Protein 5HCA (pdb70)

InterPro domains:
  IPR001580 Calreticulin/calnexin [PF00262] (19-249)
  IPR001580 Calreticulin/calnexin [PF00262] (252-325)
  IPR001580 Calreticulin/calnexin [PR00626] (91-109)
  IPR001580 Calreticulin/calnexin [PR00626] (119-135)
  IPR001580 Calreticulin/calnexin [PR00626] (207-220)
  IPR001580 Calreticulin/calnexin [PR00626] (235-257)
  IPR001580 Calreticulin/calnexin [PR00626] (273-292)
  IPR001580 Calreticulin/calnexin [PR00626] (306-326)
  IPR001580 Calreticulin/calnexin [PTHR11073] (4-373)
  IPR009033 Calreticulin/calnexin, P domain superfamily [G3DSA:2.10.250.10] (197-298)
  IPR009033 Calreticulin/calnexin, P domain superfamily [SSF63887] (193-308)
  IPR009169 Calreticulin [PIRSF002356] (4-386)
  IPR013320 Concanavalin A-like lectin/glucanase domain superfamily [SSF49899] (7-212)
  IPR018124 Calreticulin/calnexin, conserved site [PS00803] (89-104)
  IPR018124 Calreticulin/calnexin, conserved site [PS00804] (123-131)

Structure (mmCIF, N/CA/C/O backbone):
data_5HCA
#
_entry.id   5HCA
#
_cell.length_a   74.360
_cell.length_b   143.440
_cell.length_c   171.590
_cell.angle_alpha   90.00
_cell.angle_beta   90.00
_cell.angle_gamma   90.00
#
_symmetry.space_group_name_H-M   'P 21 21 21'
#
loop_
_entity.id
_entity.type
_entity.pdbx_description
1 polymer Calreticulin,Calreticulin
2 non-polymer 'CALCIUM ION'
3 non-polymer 'SULFATE ION'
4 non-polymer 'AMMONIUM ION'
5 non-polymer 'CHLORIDE ION'
6 non-polymer 'ACETATE ION'
7 non-polymer beta-D-glucopyranose
8 water water
#
loop_
_atom_site.group_PDB
_atom_site.id
_atom_site.type_symbol
_atom_site.label_atom_id
_atom_site.label_alt_id
_atom_site.label_comp_id
_atom_site.label_asym_id
_atom_site.label_entity_id
_atom_site.label_seq_id
_atom_site.pdbx_PDB_ins_code
_atom_site.Cartn_x
_atom_site.Cartn_y
_atom_site.Cartn_z
_atom_site.occupancy
_atom_site.B_iso_or_equiv
_atom_site.auth_seq_id
_atom_site.auth_comp_id
_atom_site.auth_asym_id
_atom_site.auth_atom_id
_atom_site.pdbx_PDB_model_num
ATOM 1 N N . ALA A 1 3 ? -12.266 -2.448 -12.323 1.00 72.88 14 ALA C N 1
ATOM 2 C CA . ALA A 1 3 ? -13.013 -1.194 -12.236 1.00 73.26 14 ALA C CA 1
ATOM 3 C C . ALA A 1 3 ? -13.844 -1.129 -10.958 1.00 74.09 14 ALA C C 1
ATOM 4 O O . ALA A 1 3 ? -14.745 -1.944 -10.760 1.00 77.75 14 ALA C O 1
ATOM 6 N N . LYS A 1 4 ? -13.571 -0.144 -10.100 1.00 68.82 15 LYS C N 1
ATOM 7 C CA . LYS A 1 4 ? -14.243 -0.036 -8.810 1.00 67.18 15 LYS C CA 1
ATOM 8 C C . LYS A 1 4 ? -15.140 1.201 -8.785 1.00 64.79 15 LYS C C 1
ATOM 9 O O . LYS A 1 4 ? -14.649 2.340 -8.706 1.00 59.67 15 LYS C O 1
ATOM 15 N N . VAL A 1 5 ? -16.452 0.969 -8.845 1.00 63.87 16 VAL C N 1
ATOM 16 C CA . VAL A 1 5 ? -17.451 2.005 -8.599 1.00 58.96 16 VAL C CA 1
ATOM 17 C C . VAL A 1 5 ? -17.636 2.127 -7.092 1.00 56.45 16 VAL C C 1
ATOM 18 O O . VAL A 1 5 ? -18.025 1.159 -6.427 1.00 57.39 16 VAL C O 1
ATOM 22 N N . TYR A 1 6 ? -17.330 3.312 -6.550 1.00 51.50 17 TYR C N 1
ATOM 23 C CA . TYR A 1 6 ? -17.423 3.594 -5.123 1.00 50.70 17 TYR C CA 1
ATOM 24 C C . TYR A 1 6 ? -18.787 4.140 -4.711 1.00 52.46 17 TYR C C 1
ATOM 25 O O . TYR A 1 6 ? -19.100 4.164 -3.511 1.00 52.22 17 TYR C O 1
ATOM 34 N N . PHE A 1 7 ? -19.590 4.590 -5.673 1.00 50.56 18 PHE C N 1
ATOM 35 C CA . PHE A 1 7 ? -20.878 5.203 -5.396 1.00 49.39 18 PHE C CA 1
ATOM 36 C C . PHE A 1 7 ? -21.580 5.446 -6.714 1.00 50.13 18 PHE C C 1
ATOM 37 O O . PHE A 1 7 ? -20.990 6.000 -7.651 1.00 49.18 18 PHE C O 1
ATOM 45 N N . HIS A 1 8 ? -22.831 5.023 -6.807 1.00 49.57 19 HIS C N 1
ATOM 46 C CA . HIS A 1 8 ? -23.626 5.381 -7.972 1.00 48.92 19 HIS C CA 1
ATOM 47 C C . HIS A 1 8 ? -25.059 5.544 -7.491 1.00 48.54 19 HIS C C 1
ATOM 48 O O . HIS A 1 8 ? -25.772 4.556 -7.296 1.00 52.25 19 HIS C O 1
ATOM 55 N N . GLU A 1 9 ? -25.455 6.794 -7.319 1.00 42.58 20 GLU C N 1
ATOM 56 C CA . GLU A 1 9 ? -26.771 7.170 -6.853 1.00 40.23 20 GLU C CA 1
ATOM 57 C C . GLU A 1 9 ? -27.615 7.563 -8.062 1.00 42.26 20 GLU C C 1
ATOM 58 O O . GLU A 1 9 ? -27.278 8.513 -8.775 1.00 40.83 20 GLU C O 1
ATOM 64 N N . THR A 1 10 ? -28.704 6.833 -8.295 1.00 44.43 21 THR C N 1
ATOM 65 C CA . THR A 1 10 ? -29.666 7.199 -9.323 1.00 46.12 21 THR C CA 1
ATOM 66 C C . THR A 1 10 ? -30.905 7.857 -8.739 1.00 48.30 21 THR C C 1
ATOM 67 O O . THR A 1 10 ? -31.771 8.296 -9.498 1.00 50.67 21 THR C O 1
ATOM 71 N N . PHE A 1 11 ? -31.007 7.918 -7.408 1.00 47.33 22 PHE C N 1
ATOM 72 C CA . PHE A 1 11 ? -32.117 8.560 -6.700 1.00 44.37 22 PHE C CA 1
ATOM 73 C C . PHE A 1 11 ? -33.475 7.957 -7.063 1.00 46.48 22 PHE C C 1
ATOM 74 O O . PHE A 1 11 ? -34.453 8.677 -7.276 1.00 45.63 22 PHE C O 1
ATOM 82 N N . GLU A 1 12 ? -33.544 6.621 -7.136 1.00 49.57 23 GLU C N 1
ATOM 83 C CA . GLU A 1 12 ? -34.844 5.963 -7.028 1.00 51.30 23 GLU C CA 1
ATOM 84 C C . GLU A 1 12 ? -35.514 6.300 -5.700 1.00 49.41 23 GLU C C 1
ATOM 85 O O . GLU A 1 12 ? -36.743 6.377 -5.626 1.00 48.75 23 GLU C O 1
ATOM 91 N N . ASN A 1 13 ? -34.714 6.465 -4.647 1.00 47.98 24 ASN C N 1
ATOM 92 C CA . ASN A 1 13 ? -35.135 6.944 -3.340 1.00 47.65 24 ASN C CA 1
ATOM 93 C C . ASN A 1 13 ? -33.925 7.621 -2.707 1.00 45.90 24 ASN C C 1
ATOM 94 O O . ASN A 1 13 ? -32.813 7.555 -3.240 1.00 44.48 24 ASN C O 1
ATOM 99 N N . ARG A 1 14 ? -34.136 8.268 -1.553 1.00 44.77 25 ARG C N 1
ATOM 100 C CA . ARG A 1 14 ? -33.037 8.866 -0.802 1.00 42.39 25 ARG C CA 1
ATOM 101 C C . ARG A 1 14 ? -32.825 8.159 0.541 1.00 43.78 25 ARG C C 1
ATOM 102 O O . ARG A 1 14 ? -32.366 8.777 1.512 1.00 42.95 25 ARG C O 1
ATOM 110 N N . ASP A 1 15 ? -33.116 6.852 0.597 1.00 44.97 26 ASP C N 1
ATOM 111 C CA . ASP A 1 15 ? -33.014 6.107 1.857 1.00 52.94 26 ASP C CA 1
ATOM 112 C C . ASP A 1 15 ? -31.678 6.354 2.571 1.00 54.08 26 ASP C C 1
ATOM 113 O O . ASP A 1 15 ? -31.637 6.477 3.802 1.00 55.67 26 ASP C O 1
ATOM 118 N N . LYS A 1 16 ? -30.577 6.416 1.811 1.00 49.00 27 LYS C N 1
ATOM 119 C CA . LYS A 1 16 ? -29.228 6.534 2.367 1.00 49.82 27 LYS C CA 1
ATOM 120 C C . LYS A 1 16 ? -28.898 7.926 2.901 1.00 46.94 27 LYS C C 1
ATOM 121 O O . LYS A 1 16 ? -27.927 8.067 3.656 1.00 48.86 27 LYS C O 1
ATOM 127 N N . TRP A 1 17 ? -29.630 8.956 2.479 1.00 39.63 28 TRP C N 1
ATOM 128 C CA . TRP A 1 17 ? -29.272 10.341 2.755 1.00 37.25 28 TRP C CA 1
ATOM 129 C C . TRP A 1 17 ? -29.994 10.831 4.014 1.00 38.17 28 TRP C C 1
ATOM 130 O O . TRP A 1 17 ? -31.220 10.714 4.112 1.00 39.31 28 TRP C O 1
ATOM 141 N N A ILE A 1 18 ? -29.238 11.398 4.950 0.39 38.77 29 ILE C N 1
ATOM 142 N N B ILE A 1 18 ? -29.236 11.373 4.965 0.61 39.00 29 ILE C N 1
ATOM 143 C CA A ILE A 1 18 ? -29.753 11.771 6.266 0.39 40.08 29 ILE C CA 1
ATOM 144 C CA B ILE A 1 18 ? -29.766 11.760 6.274 0.61 40.06 29 ILE C CA 1
ATOM 145 C C A ILE A 1 18 ? -29.633 13.283 6.435 0.39 39.40 29 ILE C C 1
ATOM 146 C C B ILE A 1 18 ? -29.637 13.275 6.438 0.61 39.37 29 ILE C C 1
ATOM 147 O O A ILE A 1 18 ? -28.532 13.838 6.351 0.39 38.40 29 ILE C O 1
ATOM 148 O O B ILE A 1 18 ? -28.535 13.825 6.356 0.61 38.77 29 ILE C O 1
ATOM 157 N N . ASP A 1 19 ? -30.763 13.944 6.681 1.00 41.71 30 ASP C N 1
ATOM 158 C CA . ASP A 1 19 ? -30.755 15.381 6.969 1.00 44.53 30 ASP C CA 1
ATOM 159 C C . ASP A 1 19 ? -29.945 15.701 8.231 1.00 45.08 30 ASP C C 1
ATOM 160 O O . ASP A 1 19 ? -29.985 14.967 9.225 1.00 43.92 30 ASP C O 1
ATOM 165 N N . SER A 1 20 ? -29.241 16.830 8.200 1.00 42.88 31 SER C N 1
ATOM 166 C CA . SER A 1 20 ? -28.422 17.256 9.336 1.00 43.55 31 SER C CA 1
ATOM 167 C C . SER A 1 20 ? -29.274 17.656 10.541 1.00 46.34 31 SER C C 1
ATOM 168 O O . SER A 1 20 ? -30.282 18.355 10.403 1.00 47.46 31 SER C O 1
ATOM 171 N N . THR A 1 21 ? -28.860 17.210 11.731 1.00 45.13 32 THR C N 1
ATOM 172 C CA . THR A 1 21 ? -29.405 17.710 12.983 1.00 45.97 32 THR C CA 1
ATOM 173 C C . THR A 1 21 ? -28.490 18.719 13.663 1.00 45.19 32 THR C C 1
ATOM 174 O O . THR A 1 21 ? -28.847 19.236 14.724 1.00 45.81 32 THR C O 1
ATOM 178 N N . SER A 1 22 ? -27.321 18.998 13.104 1.00 44.66 33 SER C N 1
ATOM 179 C CA . SER A 1 22 ? -26.297 19.723 13.841 1.00 47.34 33 SER C CA 1
ATOM 180 C C . SER A 1 22 ? -25.993 21.117 13.298 1.00 46.45 33 SER C C 1
ATOM 181 O O . SER A 1 22 ? -25.175 21.820 13.891 1.00 45.23 33 SER C O 1
ATOM 184 N N . SER A 1 23 ? -26.634 21.550 12.207 1.00 45.70 34 SER C N 1
ATOM 185 C CA . SER A 1 23 ? -26.204 22.789 11.564 1.00 46.70 34 SER C CA 1
ATOM 186 C C . SER A 1 23 ? -26.789 24.045 12.207 1.00 49.36 34 SER C C 1
ATOM 187 O O . SER A 1 23 ? -26.252 25.137 11.990 1.00 51.14 34 SER C O 1
ATOM 190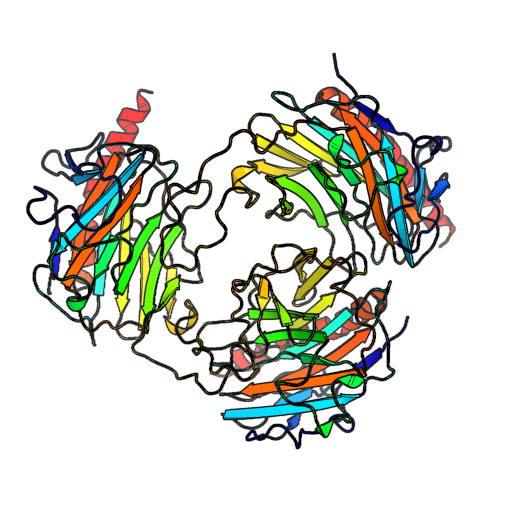 N N . GLY A 1 24 ? -27.884 23.927 12.952 1.00 49.51 35 GLY C N 1
ATOM 191 C CA . GLY A 1 24 ? -28.542 25.099 13.487 1.00 51.76 35 GLY C CA 1
ATOM 192 C C . GLY A 1 24 ? -29.263 25.970 12.478 1.00 51.61 35 GLY C C 1
ATOM 193 O O . GLY A 1 24 ? -29.790 27.012 12.861 1.00 54.35 35 GLY C O 1
ATOM 194 N N . LYS A 1 25 ? -29.337 25.572 11.214 1.00 50.08 36 LYS C N 1
ATOM 195 C CA . LYS A 1 25 ? -29.964 26.372 10.169 1.00 52.79 36 LYS C CA 1
ATOM 196 C C . LYS A 1 25 ? -31.410 25.944 9.933 1.00 51.62 36 LYS C C 1
ATOM 197 O O . LYS A 1 25 ? -31.820 24.832 10.276 1.00 50.88 36 LYS C O 1
ATOM 203 N N . ALA A 1 26 ? -32.170 26.834 9.296 1.00 51.47 37 ALA C N 1
ATOM 204 C CA . ALA A 1 26 ? -33.542 26.541 8.886 1.00 54.44 37 ALA C CA 1
ATOM 205 C C . ALA A 1 26 ? -33.511 25.723 7.595 1.00 52.86 37 ALA C C 1
ATOM 206 O O . ALA A 1 26 ? -33.080 26.209 6.541 1.00 49.98 37 ALA C O 1
ATOM 208 N N . LEU A 1 27 ? -33.966 24.479 7.672 1.00 52.14 38 LEU C N 1
ATOM 209 C CA . LEU A 1 27 ? -33.847 23.532 6.574 1.00 50.14 38 LEU C CA 1
ATOM 210 C C . LEU A 1 27 ? -35.181 23.355 5.858 1.00 49.17 38 LEU C C 1
ATOM 211 O O . LEU A 1 27 ? -36.251 23.534 6.442 1.00 52.12 38 LEU C O 1
ATOM 216 N N . GLY A 1 28 ? -35.104 22.984 4.588 1.00 46.83 39 GLY C N 1
ATOM 217 C CA . GLY A 1 28 ? -36.263 22.526 3.862 1.00 44.34 39 GLY C CA 1
ATOM 218 C C . GLY A 1 28 ? -36.135 21.051 3.505 1.00 43.05 39 GLY C C 1
ATOM 219 O O . GLY A 1 28 ? -35.080 20.430 3.657 1.00 42.65 39 GLY C O 1
ATOM 220 N N . PRO A 1 29 ? -37.207 20.473 3.034 1.00 44.87 40 PRO C N 1
ATOM 221 C CA . PRO A 1 29 ? -37.192 19.042 2.718 1.00 46.95 40 PRO C CA 1
ATOM 222 C C . PRO A 1 29 ? -36.880 18.755 1.255 1.00 48.72 40 PRO C C 1
ATOM 223 O O . PRO A 1 29 ? -37.317 19.489 0.358 1.00 49.12 40 PRO C O 1
ATOM 227 N N . PHE A 1 30 ? -36.112 17.691 1.017 1.00 47.46 41 PHE C N 1
ATOM 228 C CA . PHE A 1 30 ? -35.874 17.176 -0.324 1.00 47.03 41 PHE C CA 1
ATOM 229 C C . PHE A 1 30 ? -37.074 16.352 -0.788 1.00 48.74 41 PHE C C 1
ATOM 230 O O . PHE A 1 30 ? -37.809 15.786 0.022 1.00 47.41 41 PHE C O 1
ATOM 238 N N . LYS A 1 31 ? -37.241 16.251 -2.109 1.00 49.65 42 LYS C N 1
ATOM 239 C CA . LYS A 1 31 ? -38.285 15.417 -2.695 1.00 51.27 42 LYS C CA 1
ATOM 240 C C . LYS A 1 31 ? -37.721 14.652 -3.885 1.00 46.83 42 LYS C C 1
ATOM 241 O O . LYS A 1 31 ? -36.855 15.153 -4.607 1.00 45.19 42 LYS C O 1
ATOM 247 N N . ILE A 1 32 ? -38.213 13.428 -4.070 1.00 47.12 43 ILE C N 1
ATOM 248 C CA . ILE A 1 32 ? -37.835 12.572 -5.196 1.00 48.17 43 ILE C CA 1
ATOM 249 C C . ILE A 1 32 ? -38.850 12.806 -6.315 1.00 49.73 43 ILE C C 1
ATOM 250 O O . ILE A 1 32 ? -40.016 12.439 -6.177 1.00 52.54 43 ILE C O 1
ATOM 255 N N . VAL A 1 33 ? -38.415 13.402 -7.433 1.00 47.71 44 VAL C N 1
ATOM 256 C CA . VAL A 1 33 ? -39.349 13.871 -8.457 1.00 46.27 44 VAL C CA 1
ATOM 257 C C . VAL A 1 33 ? -38.861 13.525 -9.858 1.00 46.33 44 VAL C C 1
ATOM 258 O O . VAL A 1 33 ? -37.691 13.213 -10.077 1.00 43.28 44 VAL C O 1
ATOM 262 N N . SER A 1 34 ? -39.795 13.612 -10.817 1.00 52.14 45 SER C N 1
ATOM 263 C CA . SER A 1 34 ? -39.506 13.399 -12.235 1.00 54.42 45 SER C CA 1
ATOM 264 C C . SER A 1 34 ? -38.910 14.637 -12.902 1.00 53.56 45 SER C C 1
ATOM 265 O O . SER A 1 34 ? -38.031 14.516 -13.762 1.00 53.82 45 SER C O 1
ATOM 268 N N . GLY A 1 35 ? -39.405 15.822 -12.552 1.00 52.38 46 GLY C N 1
ATOM 269 C CA . GLY A 1 35 ? -39.028 17.078 -13.167 1.00 50.65 46 GLY C CA 1
ATOM 270 C C . GLY A 1 35 ? -40.047 17.555 -14.192 1.00 54.30 46 GLY C C 1
ATOM 271 O O . GLY A 1 35 ? -40.904 16.807 -14.672 1.00 55.50 46 GLY C O 1
ATOM 272 N N . LYS A 1 36 ? -39.943 18.842 -14.541 1.00 56.43 47 LYS C N 1
ATOM 273 C CA . LYS A 1 36 ? -40.839 19.409 -15.548 1.00 59.66 47 LYS C CA 1
ATOM 274 C C . LYS A 1 36 ? -40.525 18.891 -16.953 1.00 59.65 47 LYS C C 1
ATOM 275 O O . LYS A 1 36 ? -41.412 18.858 -17.806 1.00 60.28 47 LYS C O 1
ATOM 281 N N . TRP A 1 37 ? -39.281 18.499 -17.219 1.00 57.71 48 TRP C N 1
ATOM 282 C CA . TRP A 1 37 ? -38.924 17.850 -18.475 1.00 57.76 48 TRP C CA 1
ATOM 283 C C . TRP A 1 37 ? -37.877 16.790 -18.176 1.00 52.58 48 TRP C C 1
ATOM 284 O O . TRP A 1 37 ? -37.068 16.948 -17.262 1.00 50.13 48 TRP C O 1
ATOM 295 N N . TYR A 1 38 ? -37.902 15.700 -18.942 1.00 51.03 49 TYR C N 1
ATOM 296 C CA . TYR A 1 38 ? -37.059 14.554 -18.623 1.00 50.88 49 TYR C CA 1
ATOM 297 C C . TYR A 1 38 ? -36.871 13.705 -19.875 1.00 55.26 49 TYR C C 1
ATOM 298 O O . TYR A 1 38 ? -37.638 13.809 -20.832 1.00 58.88 49 TYR C O 1
ATOM 307 N N . GLY A 1 39 ? -35.837 12.861 -19.851 1.00 53.33 50 GLY C N 1
ATOM 308 C CA . GLY A 1 39 ? -35.525 12.008 -20.984 1.00 56.28 50 GLY C CA 1
ATOM 309 C C . GLY A 1 39 ? -35.928 10.562 -20.774 1.00 62.05 50 GLY C C 1
ATOM 310 O O . GLY A 1 39 ? -35.977 9.771 -21.724 1.00 63.54 50 GLY C O 1
ATOM 311 N N . ASP A 1 40 ? -36.226 10.211 -19.524 1.00 63.17 51 ASP C N 1
ATOM 312 C CA . ASP A 1 40 ? -36.644 8.864 -19.146 1.00 67.39 51 ASP C CA 1
ATOM 313 C C . ASP A 1 40 ? -37.756 8.974 -18.110 1.00 67.53 51 ASP C C 1
ATOM 314 O O . ASP A 1 40 ? -37.539 9.513 -17.016 1.00 66.08 51 ASP C O 1
ATOM 319 N N . ALA A 1 41 ? -38.940 8.457 -18.453 1.00 68.57 52 ALA C N 1
ATOM 320 C CA . ALA A 1 41 ? -40.095 8.563 -17.570 1.00 68.71 52 ALA C CA 1
ATOM 321 C C . ALA A 1 41 ? -39.945 7.736 -16.297 1.00 70.22 52 ALA C C 1
ATOM 322 O O . ALA A 1 41 ? -40.632 8.024 -15.314 1.00 69.19 52 ALA C O 1
ATOM 324 N N . ASN A 1 42 ? -39.074 6.721 -16.288 1.00 70.68 53 ASN C N 1
ATOM 325 C CA . ASN A 1 42 ? -38.808 5.933 -15.087 1.00 68.24 53 ASN C CA 1
ATOM 326 C C . ASN A 1 42 ? -37.663 6.489 -14.243 1.00 64.90 53 ASN C C 1
ATOM 327 O O . ASN A 1 42 ? -37.416 5.979 -13.144 1.00 65.89 53 ASN C O 1
ATOM 332 N N . ASN A 1 43 ? -36.961 7.511 -14.723 1.00 57.68 54 ASN C N 1
ATOM 333 C CA . ASN A 1 43 ? -35.865 8.120 -13.991 1.00 52.99 54 ASN C CA 1
ATOM 334 C C . ASN A 1 43 ? -36.395 9.216 -13.062 1.00 50.83 54 ASN C C 1
ATOM 335 O O . ASN A 1 43 ? -37.406 9.853 -13.360 1.00 50.04 54 ASN C O 1
ATOM 340 N N . LYS A 1 44 ? -35.706 9.433 -11.931 1.00 49.51 55 LYS C N 1
ATOM 341 C CA . LYS A 1 44 ? -36.089 10.476 -10.975 1.00 49.98 55 LYS C CA 1
ATOM 342 C C . LYS A 1 44 ? -34.846 11.166 -10.417 1.00 48.22 55 LYS C C 1
ATOM 343 O O . LYS A 1 44 ? -33.718 10.718 -10.631 1.00 50.12 55 LYS C O 1
ATOM 349 N N . GLY A 1 45 ? -35.061 12.270 -9.673 1.00 44.39 56 GLY C N 1
ATOM 350 C CA . GLY A 1 45 ? -33.964 13.045 -9.128 1.00 39.69 56 GLY C CA 1
ATOM 351 C C . GLY A 1 45 ? -34.291 13.625 -7.758 1.00 39.27 56 GLY C C 1
ATOM 352 O O . GLY A 1 45 ? -35.432 13.592 -7.306 1.00 41.14 56 GLY C O 1
ATOM 353 N N . LEU A 1 46 ? -33.264 14.166 -7.107 1.00 39.04 57 LEU C N 1
ATOM 354 C CA . LEU A 1 46 ? -33.410 14.760 -5.776 1.00 37.74 57 LEU C CA 1
ATOM 355 C C . LEU A 1 46 ? -33.577 16.280 -5.887 1.00 38.34 57 LEU C C 1
ATOM 356 O O . LEU A 1 46 ? -32.671 16.973 -6.357 1.00 38.68 57 LEU C O 1
ATOM 361 N N . GLN A 1 47 ? -34.718 16.803 -5.417 1.00 40.81 58 GLN C N 1
ATOM 362 C CA . GLN A 1 47 ? -35.099 18.205 -5.607 1.00 40.68 58 GLN C CA 1
ATOM 363 C C . GLN A 1 47 ? -35.228 18.955 -4.283 1.00 41.44 58 GLN C C 1
ATOM 364 O O . GLN A 1 47 ? -35.792 18.431 -3.321 1.00 45.87 58 GLN C O 1
ATOM 370 N N . THR A 1 48 ? -34.745 20.201 -4.250 1.00 38.62 59 THR C N 1
ATOM 371 C CA . THR A 1 48 ? -35.040 21.110 -3.145 1.00 39.08 59 THR C CA 1
ATOM 372 C C . THR A 1 48 ? -36.443 21.691 -3.323 1.00 43.20 59 THR C C 1
ATOM 373 O O . THR A 1 48 ? -36.785 22.172 -4.408 1.00 44.01 59 THR C O 1
ATOM 377 N N . SER A 1 49 ? -37.257 21.658 -2.258 1.00 43.23 60 SER C N 1
ATOM 378 C CA . SER A 1 49 ? -38.690 21.860 -2.438 1.00 48.33 60 SER C CA 1
ATOM 379 C C . SER A 1 49 ? -39.215 23.226 -2.000 1.00 48.00 60 SER C C 1
ATOM 380 O O . SER A 1 49 ? -40.326 23.579 -2.405 1.00 49.66 60 SER C O 1
ATOM 383 N N . GLU A 1 50 ? -38.458 24.013 -1.226 1.00 45.57 61 GLU C N 1
ATOM 384 C CA . GLU A 1 50 ? -39.002 25.207 -0.577 1.00 48.24 61 GLU C CA 1
ATOM 385 C C . GLU A 1 50 ? -38.033 26.390 -0.674 1.00 46.98 61 GLU C C 1
ATOM 386 O O . GLU A 1 50 ? -36.836 26.246 -0.414 1.00 42.74 61 GLU C O 1
ATOM 392 N N . ASP A 1 51 ? -38.561 27.560 -1.043 1.00 52.91 62 ASP C N 1
ATOM 393 C CA . ASP A 1 51 ? -37.754 28.761 -1.275 1.00 52.93 62 ASP C CA 1
ATOM 394 C C . ASP A 1 51 ? -37.163 29.318 0.022 1.00 49.69 62 ASP C C 1
ATOM 395 O O . ASP A 1 51 ? -37.774 29.244 1.089 1.00 49.14 62 ASP C O 1
ATOM 400 N N . ASN A 1 52 ? -35.982 29.933 -0.092 1.00 46.64 63 ASN C N 1
ATOM 401 C CA . ASN A 1 52 ? -35.321 30.633 1.019 1.00 47.37 63 ASN C CA 1
ATOM 402 C C . ASN A 1 52 ? -35.087 29.706 2.223 1.00 45.15 63 ASN C C 1
ATOM 403 O O . ASN A 1 52 ? -35.487 30.000 3.346 1.00 43.91 63 ASN C O 1
ATOM 408 N N . LYS A 1 53 ? -34.399 28.590 1.968 1.00 42.85 64 LYS C N 1
ATOM 409 C CA . LYS A 1 53 ? -34.037 27.603 2.983 1.00 42.31 64 LYS C CA 1
ATOM 410 C C . LYS A 1 53 ? -32.671 27.009 2.646 1.00 42.42 64 LYS C C 1
ATOM 411 O O . LYS A 1 53 ? -32.220 27.066 1.496 1.00 41.49 64 LYS C O 1
ATOM 417 N N . PHE A 1 54 ? -32.024 26.418 3.651 1.00 39.89 65 PHE C N 1
ATOM 418 C CA . PHE A 1 54 ? -30.856 25.575 3.417 1.00 39.01 65 PHE C CA 1
ATOM 419 C C . PHE A 1 54 ? -31.286 24.131 3.170 1.00 40.32 65 PHE C C 1
ATOM 420 O O . PHE A 1 54 ? -32.340 23.684 3.624 1.00 41.71 65 PHE C O 1
ATOM 428 N N . TYR A 1 55 ? -30.438 23.393 2.453 1.00 35.78 66 TYR C N 1
ATOM 429 C CA . TYR A 1 55 ? -30.678 21.983 2.173 1.00 33.95 66 TYR C CA 1
ATOM 430 C C . TYR A 1 55 ? -29.388 21.244 2.492 1.00 36.64 66 TYR C C 1
ATOM 431 O O . TYR A 1 55 ? -28.383 21.421 1.793 1.00 32.02 66 TYR C O 1
ATOM 440 N N . ILE A 1 56 ? -29.404 20.453 3.573 1.00 36.13 67 ILE C N 1
ATOM 441 C CA . ILE A 1 56 ? -28.193 19.871 4.155 1.00 34.52 67 ILE C CA 1
ATOM 442 C C . ILE A 1 56 ? -28.453 18.393 4.474 1.00 37.29 67 ILE C C 1
ATOM 443 O O . ILE A 1 56 ? -29.225 18.082 5.387 1.00 38.57 67 ILE C O 1
ATOM 448 N N . ALA A 1 57 ? -27.807 17.486 3.730 1.00 37.53 68 ALA C N 1
ATOM 449 C CA . ALA A 1 57 ? -27.919 16.055 3.996 1.00 37.16 68 ALA C CA 1
ATOM 450 C C . ALA A 1 57 ? -26.650 15.348 3.532 1.00 38.42 68 ALA C C 1
ATOM 451 O O . ALA A 1 57 ? -25.914 15.853 2.686 1.00 37.77 68 ALA C O 1
ATOM 453 N N . ALA A 1 58 ? -26.403 14.157 4.090 1.00 38.22 69 ALA C N 1
ATOM 454 C CA . ALA A 1 58 ? -25.201 13.405 3.761 1.00 35.37 69 ALA C CA 1
ATOM 455 C C . ALA A 1 58 ? -25.499 11.910 3.685 1.00 37.05 69 ALA C C 1
ATOM 456 O O . ALA A 1 58 ? -26.412 11.403 4.349 1.00 39.40 69 ALA C O 1
ATOM 458 N N . ALA A 1 59 ? -24.697 11.199 2.884 1.00 35.77 70 ALA C N 1
ATOM 459 C CA . ALA A 1 59 ? -24.851 9.759 2.715 1.00 34.16 70 ALA C CA 1
ATOM 460 C C . ALA A 1 59 ? -23.493 9.078 2.776 1.00 34.95 70 ALA C C 1
ATOM 461 O O . ALA A 1 59 ? -22.464 9.682 2.471 1.00 37.86 70 ALA C O 1
ATOM 463 N N . LYS A 1 60 ? -23.500 7.815 3.186 1.00 37.64 71 LYS C N 1
ATOM 464 C CA . LYS A 1 60 ? -22.289 7.010 3.197 1.00 43.37 71 LYS C CA 1
ATOM 465 C C . LYS A 1 60 ? -21.969 6.475 1.799 1.00 46.73 71 LYS C C 1
ATOM 466 O O . LYS A 1 60 ? -22.868 6.082 1.050 1.00 47.61 71 LYS C O 1
ATOM 472 N N . LEU A 1 61 ? -20.682 6.453 1.454 1.00 44.81 72 LEU C N 1
ATOM 473 C CA . LEU A 1 61 ? -20.247 5.827 0.209 1.00 44.95 72 LEU C CA 1
ATOM 474 C C . LEU A 1 61 ? -20.345 4.296 0.307 1.00 48.63 72 LEU C C 1
ATOM 475 O O . LEU A 1 61 ? -20.409 3.723 1.397 1.00 48.68 72 LEU C O 1
ATOM 480 N N . ASP A 1 62 ? -20.370 3.629 -0.859 1.00 50.80 73 ASP C N 1
ATOM 481 C CA . ASP A 1 62 ? -20.463 2.165 -0.870 1.00 54.81 73 ASP C CA 1
ATOM 482 C C . ASP A 1 62 ? -19.319 1.522 -0.098 1.00 54.60 73 ASP C C 1
ATOM 483 O O . ASP A 1 62 ? -19.486 0.450 0.493 1.00 53.33 73 ASP C O 1
ATOM 488 N N . GLU A 1 63 ? -18.145 2.144 -0.109 1.00 54.66 74 GLU C N 1
ATOM 489 C CA . GLU A 1 63 ? -17.024 1.648 0.672 1.00 59.33 74 GLU C CA 1
ATOM 490 C C . GLU A 1 63 ? -16.059 2.807 0.871 1.00 56.88 74 GLU C C 1
ATOM 491 O O . GLU A 1 63 ? -15.987 3.702 0.029 1.00 57.29 74 GLU C O 1
ATOM 497 N N . GLU A 1 64 ? -15.349 2.799 1.992 1.00 55.24 75 GLU C N 1
ATOM 498 C CA . GLU A 1 64 ? -14.300 3.783 2.225 1.00 53.09 75 GLU C CA 1
ATOM 499 C C . GLU A 1 64 ? -13.117 3.503 1.301 1.00 51.25 75 GLU C C 1
ATOM 500 O O . GLU A 1 64 ? -12.761 2.348 1.064 1.00 45.90 75 GLU C O 1
ATOM 506 N N . PHE A 1 65 ? -12.501 4.559 0.767 1.00 46.11 76 PHE C N 1
ATOM 507 C CA . PHE A 1 65 ? -11.359 4.347 -0.120 1.00 43.92 76 PHE C CA 1
ATOM 508 C C . PHE A 1 65 ? -10.410 5.539 -0.065 1.00 42.67 76 PHE C C 1
ATOM 509 O O . PHE A 1 65 ? -10.762 6.630 0.397 1.00 39.60 76 PHE C O 1
ATOM 517 N N . SER A 1 66 ? -9.198 5.304 -0.563 1.00 43.40 77 SER C N 1
ATOM 518 C CA . SER A 1 66 ? -8.200 6.333 -0.809 1.00 42.80 77 SER C CA 1
ATOM 519 C C . SER A 1 66 ? -7.880 6.392 -2.300 1.00 42.16 77 SER C C 1
ATOM 520 O O . SER A 1 66 ? -7.840 5.358 -2.977 1.00 42.81 77 SER C O 1
ATOM 523 N N . ASN A 1 67 ? -7.627 7.603 -2.812 1.00 41.81 78 ASN C N 1
ATOM 524 C CA . ASN A 1 67 ? -7.248 7.789 -4.214 1.00 40.93 78 ASN C CA 1
ATOM 525 C C . ASN A 1 67 ? -5.741 7.879 -4.408 1.00 43.44 78 ASN C C 1
ATOM 526 O O . ASN A 1 67 ? -5.290 8.454 -5.408 1.00 45.26 78 ASN C O 1
ATOM 531 N N . LYS A 1 68 ? -4.952 7.335 -3.479 1.00 43.72 79 LYS C N 1
ATOM 532 C CA . LYS A 1 68 ? -3.505 7.378 -3.626 1.00 45.11 79 LYS C CA 1
ATOM 533 C C . LYS A 1 68 ? -3.066 6.506 -4.800 1.00 46.14 79 LYS C C 1
ATOM 534 O O . LYS A 1 68 ? -3.397 5.320 -4.849 1.00 46.02 79 LYS C O 1
ATOM 540 N N . ASP A 1 69 ? -2.316 7.095 -5.743 1.00 47.21 80 ASP C N 1
ATOM 541 C CA . ASP A 1 69 ? -1.796 6.388 -6.927 1.00 48.58 80 ASP C CA 1
ATOM 542 C C . ASP A 1 69 ? -2.907 5.847 -7.836 1.00 48.23 80 ASP C C 1
ATOM 543 O O . ASP A 1 69 ? -2.749 4.813 -8.483 1.00 52.85 80 ASP C O 1
ATOM 548 N N . LYS A 1 70 ? -4.027 6.549 -7.921 1.00 46.85 81 LYS C N 1
ATOM 549 C CA . LYS A 1 70 ? -5.165 6.117 -8.721 1.00 47.71 81 LYS C CA 1
ATOM 550 C C . LYS A 1 70 ? -5.841 7.353 -9.289 1.00 42.64 81 LYS C C 1
ATOM 551 O O . LYS A 1 70 ? -5.652 8.467 -8.790 1.00 39.22 81 LYS C O 1
ATOM 557 N N . ASN A 1 71 ? -6.619 7.153 -10.345 1.00 39.66 82 ASN C N 1
ATOM 558 C CA . ASN A 1 71 ? -7.542 8.184 -10.790 1.00 39.19 82 ASN C CA 1
ATOM 559 C C . ASN A 1 71 ? -8.747 8.250 -9.865 1.00 40.84 82 ASN C C 1
ATOM 560 O O . ASN A 1 71 ? -9.139 7.255 -9.243 1.00 44.11 82 ASN C O 1
ATOM 565 N N . LEU A 1 72 ? -9.340 9.437 -9.791 1.00 35.21 83 LEU C N 1
ATOM 566 C CA . LEU A 1 72 ? -10.630 9.634 -9.155 1.00 35.94 83 LEU C CA 1
ATOM 567 C C . LEU A 1 72 ? -11.501 10.451 -10.092 1.00 37.06 83 LEU C C 1
ATOM 568 O O . LEU A 1 72 ? -11.084 11.526 -10.544 1.00 38.94 83 LEU C O 1
ATOM 573 N N . ILE A 1 73 ? -12.705 9.953 -10.379 1.00 38.22 84 ILE C N 1
ATOM 574 C CA . ILE A 1 73 ? -13.643 10.639 -11.262 1.00 40.01 84 ILE C CA 1
ATOM 575 C C . ILE A 1 73 ? -14.917 10.940 -10.486 1.00 40.21 84 ILE C C 1
ATOM 576 O O . ILE A 1 73 ? -15.566 10.025 -9.956 1.00 43.60 84 ILE C O 1
ATOM 581 N N . VAL A 1 74 ? -15.281 12.219 -10.436 1.00 36.95 85 VAL C N 1
ATOM 582 C CA . VAL A 1 74 ? -16.495 12.698 -9.782 1.00 34.41 85 VAL C CA 1
ATOM 583 C C . VAL A 1 74 ? -17.393 13.279 -10.872 1.00 36.74 85 VAL C C 1
ATOM 584 O O . VAL A 1 74 ? -17.037 14.277 -11.505 1.00 40.75 85 VAL C O 1
ATOM 588 N N . GLN A 1 75 ? -18.549 12.658 -11.104 1.00 33.73 86 GLN C N 1
ATOM 589 C CA . GLN A 1 75 ? -19.364 12.979 -12.271 1.00 34.25 86 GLN C CA 1
ATOM 590 C C . GLN A 1 75 ? -20.839 12.981 -11.883 1.00 36.25 86 GLN C C 1
ATOM 591 O O . GLN A 1 75 ? -21.362 11.947 -11.459 1.00 36.57 86 GLN C O 1
ATOM 597 N N . TYR A 1 76 ? -21.516 14.123 -12.039 1.00 34.45 87 TYR C N 1
ATOM 598 C CA . TYR A 1 76 ? -22.920 14.186 -11.645 1.00 34.81 87 TYR C CA 1
ATOM 599 C C . TYR A 1 76 ? -23.691 15.159 -12.530 1.00 35.72 87 TYR C C 1
ATOM 600 O O . TYR A 1 76 ? -23.133 16.067 -13.146 1.00 37.63 87 TYR C O 1
ATOM 609 N N . ASN A 1 77 ? -24.989 14.899 -12.630 1.00 37.84 88 ASN C N 1
ATOM 610 C CA . ASN A 1 77 ? -25.913 15.583 -13.526 1.00 33.92 88 ASN C CA 1
ATOM 611 C C . ASN A 1 77 ? -26.796 16.487 -12.670 1.00 37.22 88 ASN C C 1
ATOM 612 O O . ASN A 1 77 ? -27.449 16.006 -11.736 1.00 40.17 88 ASN C O 1
ATOM 617 N N . LEU A 1 78 ? -26.781 17.794 -12.959 1.00 35.91 89 LEU C N 1
ATOM 618 C CA . LEU A 1 78 ? -27.409 18.818 -12.134 1.00 34.15 89 LEU C CA 1
ATOM 619 C C . LEU A 1 78 ? -28.268 19.750 -12.995 1.00 36.68 89 LEU C C 1
ATOM 620 O O . LEU A 1 78 ? -27.841 20.156 -14.081 1.00 37.39 89 LEU C O 1
ATOM 625 N N . LYS A 1 79 ? -29.470 20.106 -12.519 1.00 35.81 90 LYS C N 1
ATOM 626 C CA . LYS A 1 79 ? -30.407 20.898 -13.330 1.00 36.25 90 LYS C CA 1
ATOM 627 C C . LYS A 1 79 ? -31.095 21.980 -12.493 1.00 38.59 90 LYS C C 1
ATOM 628 O O . LYS A 1 79 ? -31.756 21.668 -11.492 1.00 40.24 90 LYS C O 1
ATOM 634 N N . PHE A 1 80 ? -30.977 23.242 -12.934 1.00 37.05 91 PHE C N 1
ATOM 635 C CA . PHE A 1 80 ? -31.712 24.383 -12.361 1.00 37.63 91 PHE C CA 1
ATOM 636 C C . PHE A 1 80 ? -33.014 24.620 -13.133 1.00 39.54 91 PHE C C 1
ATOM 637 O O . PHE A 1 80 ? -33.175 25.600 -13.871 1.00 42.75 91 PHE C O 1
ATOM 645 N N . GLU A 1 81 ? -33.979 23.719 -12.942 1.00 44.66 92 GLU C N 1
ATOM 646 C CA . GLU A 1 81 ? -35.179 23.817 -13.768 1.00 47.33 92 GLU C CA 1
ATOM 647 C C . GLU A 1 81 ? -36.010 25.068 -13.471 1.00 47.87 92 GLU C C 1
ATOM 648 O O . GLU A 1 81 ? -36.867 25.426 -14.286 1.00 48.16 92 GLU C O 1
ATOM 654 N N . GLN A 1 82 ? -35.766 25.754 -12.349 1.00 46.31 93 GLN C N 1
ATOM 655 C CA . GLN A 1 82 ? -36.637 26.826 -11.874 1.00 47.15 93 GLN C CA 1
ATOM 656 C C . GLN A 1 82 ? -36.319 28.207 -12.454 1.00 49.52 93 GLN C C 1
ATOM 657 O O . GLN A 1 82 ? -37.087 29.143 -12.215 1.00 50.75 93 GLN C O 1
ATOM 663 N N . GLY A 1 83 ? -35.223 28.377 -13.190 1.00 49.28 94 GLY C N 1
ATOM 664 C CA . GLY A 1 83 ? -34.780 29.721 -13.539 1.00 50.38 94 GLY C CA 1
ATOM 665 C C . GLY A 1 83 ? -34.070 30.408 -12.379 1.00 49.31 94 GLY C C 1
ATOM 666 O O . GLY A 1 83 ? -34.608 31.328 -11.753 1.00 51.67 94 GLY C O 1
ATOM 667 N N . ILE A 1 84 ? -32.840 29.980 -12.108 1.00 46.03 95 ILE C N 1
ATOM 668 C CA . ILE A 1 84 ? -32.179 30.267 -10.838 1.00 46.05 95 ILE C CA 1
ATOM 669 C C . ILE A 1 84 ? -31.716 31.721 -10.777 1.00 46.04 95 ILE C C 1
ATOM 670 O O . ILE A 1 84 ? -31.019 32.211 -11.677 1.00 44.27 95 ILE C O 1
ATOM 675 N N . ASP A 1 85 ? -32.065 32.407 -9.685 1.00 45.15 96 ASP C N 1
ATOM 676 C CA . ASP A 1 85 ? -31.554 33.742 -9.373 1.00 43.01 96 ASP C CA 1
ATOM 677 C C . ASP A 1 85 ? -30.369 33.711 -8.405 1.00 40.32 96 ASP C C 1
ATOM 678 O O . ASP A 1 85 ? -29.377 34.411 -8.621 1.00 40.02 96 ASP C O 1
ATOM 683 N N A CYS A 1 86 ? -30.444 32.921 -7.334 0.25 38.74 97 CYS C N 1
ATOM 684 N N B CYS A 1 86 ? -30.468 32.907 -7.347 0.75 38.80 97 CYS C N 1
ATOM 685 C CA A CYS A 1 86 ? -29.321 32.773 -6.404 0.25 38.24 97 CYS C CA 1
ATOM 686 C CA B CYS A 1 86 ? -29.402 32.751 -6.361 0.75 38.22 97 CYS C CA 1
ATOM 687 C C A CYS A 1 86 ? -29.507 31.450 -5.677 0.25 36.19 97 CYS C C 1
ATOM 688 C C B CYS A 1 86 ? -29.574 31.383 -5.722 0.75 36.23 97 CYS C C 1
ATOM 689 O O A CYS A 1 86 ? -30.491 31.280 -4.953 0.25 36.39 97 CYS C O 1
ATOM 690 O O B CYS A 1 86 ? -30.607 31.118 -5.105 0.75 36.38 97 CYS C O 1
ATOM 695 N N . GLY A 1 87 ? -28.592 30.505 -5.892 1.00 34.99 98 GLY C N 1
ATOM 696 C CA . GLY A 1 87 ? -28.691 29.192 -5.289 1.00 31.37 98 GLY C CA 1
ATOM 697 C C . GLY A 1 87 ? -27.497 28.324 -5.599 1.00 32.26 98 GLY C C 1
ATOM 698 O O . GLY A 1 87 ? -26.929 28.416 -6.695 1.00 34.78 98 GLY C O 1
ATOM 699 N N . GLY A 1 88 ? -27.085 27.467 -4.629 1.00 29.04 99 GLY C N 1
ATOM 700 C CA . GLY A 1 88 ? -25.971 26.571 -4.855 1.00 27.29 99 GLY C CA 1
ATOM 701 C C . GLY A 1 88 ? -26.423 25.265 -5.503 1.00 31.49 99 GLY C C 1
ATOM 702 O O . GLY A 1 88 ? -27.598 24.894 -5.440 1.00 32.83 99 GLY C O 1
ATOM 703 N N . GLY A 1 89 ? -25.480 24.568 -6.137 1.00 31.14 100 GLY C N 1
ATOM 704 C CA . GLY A 1 89 ? -25.815 23.300 -6.775 1.00 31.77 100 GLY C CA 1
ATOM 705 C C . GLY A 1 89 ? -24.676 22.303 -6.741 1.00 31.55 100 GLY C C 1
ATOM 706 O O . GLY A 1 89 ? -24.619 21.378 -7.562 1.00 35.14 100 GLY C O 1
ATOM 707 N N . TYR A 1 90 ? -23.779 22.472 -5.771 1.00 30.78 101 TYR C N 1
ATOM 708 C CA . TYR A 1 90 ? -22.513 21.761 -5.669 1.00 30.95 101 TYR C CA 1
ATOM 709 C C . TYR A 1 90 ? -22.634 20.579 -4.689 1.00 34.36 101 TYR C C 1
ATOM 710 O O . TYR A 1 90 ? -23.679 20.342 -4.077 1.00 36.43 101 TYR C O 1
ATOM 719 N N . ILE A 1 91 ? -21.552 19.810 -4.560 1.00 35.97 102 ILE C N 1
ATOM 720 C CA . ILE A 1 91 ? -21.478 18.665 -3.658 1.00 34.46 102 ILE C CA 1
ATOM 721 C C . ILE A 1 91 ? -20.144 18.719 -2.928 1.00 34.80 102 ILE C C 1
ATOM 722 O O . ILE A 1 91 ? -19.216 19.417 -3.345 1.00 32.41 102 ILE C O 1
ATOM 727 N N . LYS A 1 92 ? -20.045 17.918 -1.850 1.00 34.18 103 LYS C N 1
ATOM 728 C CA . LYS A 1 92 ? -18.841 17.768 -1.035 1.00 34.27 103 LYS C CA 1
ATOM 729 C C . LYS A 1 92 ? -18.534 16.290 -0.787 1.00 36.97 103 LYS C C 1
ATOM 730 O O . LYS A 1 92 ? -19.446 15.480 -0.590 1.00 35.45 103 LYS C O 1
ATOM 736 N N . LEU A 1 93 ? -17.250 15.939 -0.788 1.00 36.63 104 LEU C N 1
ATOM 737 C CA . LEU A 1 93 ? -16.802 14.608 -0.393 1.00 36.80 104 LEU C CA 1
ATOM 738 C C . LEU A 1 93 ? -15.998 14.704 0.903 1.00 34.00 104 LEU C C 1
ATOM 739 O O . LEU A 1 93 ? -15.100 15.546 1.015 1.00 36.69 104 LEU C O 1
ATOM 744 N N . LEU A 1 94 ? -16.275 13.806 1.849 1.00 34.06 105 LEU C N 1
ATOM 745 C CA . LEU A 1 94 ? -15.790 13.926 3.219 1.00 32.08 105 LEU C CA 1
ATOM 746 C C . LEU A 1 94 ? -15.068 12.681 3.698 1.00 35.91 105 LEU C C 1
ATOM 747 O O . LEU A 1 94 ? -15.451 11.548 3.366 1.00 39.01 105 LEU C O 1
ATOM 752 N N . PRO A 1 95 ? -14.028 12.858 4.514 1.00 36.24 106 PRO C N 1
ATOM 753 C CA . PRO A 1 95 ? -13.342 11.722 5.134 1.00 36.60 106 PRO C CA 1
ATOM 754 C C . PRO A 1 95 ? -14.087 11.174 6.345 1.00 39.19 106 PRO C C 1
ATOM 755 O O . PRO A 1 95 ? -14.936 11.839 6.952 1.00 42.45 106 PRO C O 1
ATOM 759 N N . LYS A 1 96 ? -13.718 9.940 6.711 1.00 38.84 107 LYS C N 1
ATOM 760 C CA . LYS A 1 96 ? -14.374 9.252 7.821 1.00 45.56 107 LYS C CA 1
ATOM 761 C C . LYS A 1 96 ? -14.300 10.056 9.118 1.00 48.20 107 LYS C C 1
ATOM 762 O O . LYS A 1 96 ? -15.264 10.072 9.896 1.00 48.35 107 LYS C O 1
ATOM 768 N N . LYS A 1 97 ? -13.163 10.704 9.389 1.00 49.15 108 LYS C N 1
ATOM 769 C CA . LYS A 1 97 ? -13.005 11.412 10.662 1.00 51.39 108 LYS C CA 1
ATOM 770 C C . LYS A 1 97 ? -13.711 12.762 10.686 1.00 49.31 108 LYS C C 1
ATOM 771 O O . LYS A 1 97 ? -13.747 13.406 11.741 1.00 49.69 108 LYS C O 1
ATOM 777 N N . SER A 1 98 ? -14.268 13.213 9.560 1.00 44.80 109 SER C N 1
ATOM 778 C CA . SER A 1 98 ? -14.928 14.512 9.561 1.00 43.71 109 SER C CA 1
ATOM 779 C C . SER A 1 98 ? -16.130 14.525 10.500 1.00 47.81 109 SER C C 1
ATOM 780 O O . SER A 1 98 ? -16.365 15.514 11.201 1.00 49.80 109 SER C O 1
ATOM 783 N N . ILE A 1 99 ? -16.897 13.436 10.530 1.00 47.31 110 ILE C N 1
ATOM 784 C CA . ILE A 1 99 ? -18.167 13.402 11.243 1.00 48.11 110 ILE C CA 1
ATOM 785 C C . ILE A 1 99 ? -18.390 11.997 11.782 1.00 49.29 110 ILE C C 1
ATOM 786 O O . ILE A 1 99 ? -18.022 11.008 11.149 1.00 48.90 110 ILE C O 1
ATOM 791 N N . GLU A 1 100 ? -19.028 11.918 12.951 1.00 49.60 111 GLU C N 1
ATOM 792 C CA . GLU A 1 100 ? -19.292 10.626 13.581 1.00 56.11 111 GLU C CA 1
ATOM 793 C C . GLU A 1 100 ? -20.340 9.822 12.817 1.00 56.41 111 GLU C C 1
ATOM 794 O O . GLU A 1 100 ? -20.295 8.588 12.819 1.00 57.93 111 GLU C O 1
ATOM 800 N N . SER A 1 101 ? -21.290 10.498 12.176 1.00 49.94 112 SER C N 1
ATOM 801 C CA . SER A 1 101 ? -22.329 9.847 11.389 1.00 57.20 112 SER C CA 1
ATOM 802 C C . SER A 1 101 ? -22.971 10.907 10.503 1.00 50.15 112 SER C C 1
ATOM 803 O O . SER A 1 101 ? -22.667 12.098 10.615 1.00 48.12 112 SER C O 1
ATOM 806 N N . GLU A 1 102 ? -23.870 10.462 9.616 1.00 49.19 113 GLU C N 1
ATOM 807 C CA . GLU A 1 102 ? -24.360 11.344 8.547 1.00 44.38 113 GLU C CA 1
ATOM 808 C C . GLU A 1 102 ? -24.987 12.630 9.090 1.00 44.32 113 GLU C C 1
ATOM 809 O O . GLU A 1 102 ? -24.798 13.714 8.519 1.00 41.78 113 GLU C O 1
ATOM 815 N N . GLU A 1 103 ? -25.744 12.529 10.190 1.00 47.79 114 GLU C N 1
ATOM 816 C CA . GLU A 1 103 ? -26.522 13.654 10.710 1.00 51.95 114 GLU C CA 1
ATOM 817 C C . GLU A 1 103 ? -25.677 14.741 11.373 1.00 50.87 114 GLU C C 1
ATOM 818 O O . GLU A 1 103 ? -26.217 15.815 11.670 1.00 51.63 114 GLU C O 1
ATOM 824 N N . LYS A 1 104 ? -24.388 14.495 11.624 1.00 48.96 115 LYS C N 1
ATOM 825 C CA . LYS A 1 104 ? -23.476 15.519 12.127 1.00 48.85 115 LYS C CA 1
ATOM 826 C C . LYS A 1 104 ? -22.955 16.470 11.035 1.00 44.67 115 LYS C C 1
ATOM 827 O O . LYS A 1 104 ? -22.293 17.459 11.369 1.00 42.45 115 LYS C O 1
ATOM 833 N N . PHE A 1 105 ? -23.225 16.203 9.752 1.00 40.22 116 PHE C N 1
ATOM 834 C CA . PHE A 1 105 ? -22.716 17.042 8.662 1.00 36.95 116 PHE C CA 1
ATOM 835 C C . PHE A 1 105 ? -23.243 18.474 8.763 1.00 38.66 116 PHE C C 1
ATOM 836 O O . PHE A 1 105 ? -24.440 18.690 8.941 1.00 41.83 116 PHE C O 1
ATOM 844 N N . THR A 1 106 ? -22.340 19.461 8.660 1.00 40.75 117 THR C N 1
ATOM 845 C CA . THR A 1 106 ? -22.728 20.871 8.578 1.00 40.69 117 THR C CA 1
ATOM 846 C C . THR A 1 106 ? -21.866 21.622 7.553 1.00 43.04 117 THR C C 1
ATOM 847 O O . THR A 1 106 ? -20.840 21.100 7.100 1.00 43.58 117 THR C O 1
ATOM 851 N N . PRO A 1 107 ? -22.228 22.860 7.192 1.00 44.04 118 PRO C N 1
ATOM 852 C CA . PRO A 1 107 ? -21.365 23.647 6.289 1.00 44.32 118 PRO C CA 1
ATOM 853 C C . PRO A 1 107 ? -19.943 23.827 6.807 1.00 46.25 118 PRO C C 1
ATOM 854 O O . PRO A 1 107 ? -19.057 24.171 6.018 1.00 47.80 118 PRO C O 1
ATOM 858 N N . GLU A 1 108 ? -19.694 23.599 8.096 1.00 44.10 119 GLU C N 1
ATOM 859 C CA . GLU A 1 108 ? -18.373 23.763 8.684 1.00 47.88 119 GLU C CA 1
ATOM 860 C C . GLU A 1 108 ? -17.586 22.464 8.823 1.00 43.48 119 GLU C C 1
ATOM 861 O O . GLU A 1 108 ? -16.418 22.519 9.222 1.00 43.41 119 GLU C O 1
ATOM 867 N N . SER A 1 109 ? -18.192 21.310 8.542 1.00 40.42 120 SER C N 1
ATOM 868 C CA . SER A 1 109 ? -17.467 20.044 8.591 1.00 39.00 120 SER C CA 1
ATOM 869 C C . SER A 1 109 ? -16.306 20.037 7.603 1.00 39.37 120 SER C C 1
ATOM 870 O O . SER A 1 109 ? -16.412 20.551 6.484 1.00 37.77 120 SER C O 1
ATOM 873 N N . GLU A 1 110 ? -15.216 19.398 8.010 1.00 43.87 121 GLU C N 1
ATOM 874 C CA . GLU A 1 110 ? -14.072 19.190 7.132 1.00 45.30 121 GLU C CA 1
ATOM 875 C C . GLU A 1 110 ? -14.453 18.342 5.915 1.00 42.11 121 GLU C C 1
ATOM 876 O O . GLU A 1 110 ? -15.029 17.263 6.060 1.00 45.10 121 GLU C O 1
ATOM 882 N N . TYR A 1 111 ? -14.131 18.828 4.712 1.00 36.76 122 TYR C N 1
ATOM 883 C CA . TYR A 1 111 ? -14.341 18.079 3.479 1.00 35.16 122 TYR C CA 1
ATOM 884 C C . TYR A 1 111 ? -13.024 17.949 2.711 1.00 36.98 122 TYR C C 1
ATOM 885 O O . TYR A 1 111 ? -12.098 18.745 2.892 1.00 37.49 122 TYR C O 1
ATOM 894 N N . ASN A 1 112 ? -12.925 16.891 1.885 1.00 36.24 123 ASN C N 1
ATOM 895 C CA . ASN A 1 112 ? -11.785 16.727 0.976 1.00 37.52 123 ASN C CA 1
ATOM 896 C C . ASN A 1 112 ? -11.935 17.620 -0.258 1.00 36.44 123 ASN C C 1
ATOM 897 O O . ASN A 1 112 ? -10.990 18.314 -0.651 1.00 37.22 123 ASN C O 1
ATOM 902 N N . ILE A 1 113 ? -13.112 17.606 -0.880 1.00 31.87 124 ILE C N 1
ATOM 903 C CA . ILE A 1 113 ? -13.342 18.253 -2.171 1.00 30.20 124 ILE C CA 1
ATOM 904 C C . ILE A 1 113 ? -14.738 18.854 -2.180 1.00 31.02 124 ILE C C 1
ATOM 905 O O . ILE A 1 113 ? -15.696 18.222 -1.722 1.00 34.51 124 ILE C O 1
ATOM 910 N N . MET A 1 114 ? -14.856 20.066 -2.720 1.00 30.01 125 MET C N 1
ATOM 911 C CA . MET A 1 114 ? -16.144 20.670 -3.051 1.00 31.41 125 MET C CA 1
ATOM 912 C C . MET A 1 114 ? -16.147 21.007 -4.538 1.00 31.46 125 MET C C 1
ATOM 913 O O . MET A 1 114 ? -15.214 21.652 -5.028 1.00 33.34 125 MET C O 1
ATOM 918 N N . PHE A 1 115 ? -17.202 20.596 -5.246 1.00 30.03 126 PHE C N 1
ATOM 919 C CA . PHE A 1 115 ? -17.236 20.649 -6.708 1.00 29.97 126 PHE C CA 1
ATOM 920 C C . PHE A 1 115 ? -18.637 20.968 -7.210 1.00 30.67 126 PHE C C 1
ATOM 921 O O . PHE A 1 115 ? -19.611 20.369 -6.753 1.00 33.98 126 PHE C O 1
ATOM 929 N N . GLY A 1 116 ? -18.744 21.875 -8.188 1.00 29.14 127 GLY C N 1
ATOM 930 C CA . GLY A 1 116 ? -20.027 22.101 -8.822 1.00 32.34 127 GLY C CA 1
ATOM 931 C C . GLY A 1 116 ? -20.475 23.548 -8.978 1.00 33.82 127 GLY C C 1
ATOM 932 O O . GLY A 1 116 ? -19.814 24.493 -8.526 1.00 30.43 127 GLY C O 1
ATOM 933 N N . PRO A 1 117 ? -21.613 23.735 -9.646 1.00 33.55 128 PRO C N 1
ATOM 934 C CA . PRO A 1 117 ? -22.097 25.089 -9.954 1.00 31.71 128 PRO C CA 1
ATOM 935 C C . PRO A 1 117 ? -22.712 25.811 -8.759 1.00 33.81 128 PRO C C 1
ATOM 936 O O . PRO A 1 117 ? -23.231 25.210 -7.808 1.00 35.18 128 PRO C O 1
ATOM 940 N N . ASP A 1 118 ? -22.713 27.137 -8.876 1.00 33.16 129 ASP C N 1
ATOM 941 C CA . ASP A 1 118 ? -23.103 28.041 -7.788 1.00 31.74 129 ASP C CA 1
ATOM 942 C C . ASP A 1 118 ? -23.458 29.360 -8.460 1.00 34.64 129 ASP C C 1
ATOM 943 O O . ASP A 1 118 ? -22.598 29.940 -9.118 1.00 36.96 129 ASP C O 1
ATOM 948 N N . VAL A 1 119 ? -24.715 29.805 -8.350 1.00 35.12 130 VAL C N 1
ATOM 949 C CA . VAL A 1 119 ? -25.228 30.959 -9.095 1.00 33.88 130 VAL C CA 1
ATOM 950 C C . VAL A 1 119 ? -25.834 31.960 -8.120 1.00 36.35 130 VAL C C 1
ATOM 951 O O . VAL A 1 119 ? -26.652 31.582 -7.273 1.00 41.25 130 VAL C O 1
ATOM 955 N N A CYS A 1 120 ? -25.448 33.243 -8.248 0.88 34.14 131 CYS C N 1
ATOM 956 N N B CYS A 1 120 ? -25.471 33.232 -8.266 0.12 34.39 131 CYS C N 1
ATOM 957 C CA A CYS A 1 120 ? -26.012 34.286 -7.388 0.88 35.47 131 CYS C CA 1
ATOM 958 C CA B CYS A 1 120 ? -26.160 34.253 -7.489 0.12 35.91 131 CYS C CA 1
ATOM 959 C C A CYS A 1 120 ? -25.684 35.705 -7.852 0.88 38.91 131 CYS C C 1
ATOM 960 C C B CYS A 1 120 ? -25.719 35.656 -7.883 0.12 39.33 131 CYS C C 1
ATOM 961 O O A CYS A 1 120 ? -24.514 36.068 -7.957 0.88 41.31 131 CYS C O 1
ATOM 962 O O B CYS A 1 120 ? -24.523 35.946 -7.990 0.12 39.73 131 CYS C O 1
ATOM 967 N N . GLY A 1 121 ? -26.699 36.521 -8.114 1.00 43.63 132 GLY C N 1
ATOM 968 C CA . GLY A 1 121 ? -26.467 37.940 -8.354 1.00 52.14 132 GLY C CA 1
ATOM 969 C C . GLY A 1 121 ? -25.566 38.291 -9.517 1.00 57.61 132 GLY C C 1
ATOM 970 O O . GLY A 1 121 ? -24.846 39.299 -9.446 1.00 64.76 132 GLY C O 1
ATOM 971 N N . GLY A 1 122 ? -25.612 37.521 -10.606 1.00 51.23 133 GLY C N 1
ATOM 972 C CA . GLY A 1 122 ? -24.715 37.706 -11.720 1.00 48.65 133 GLY C CA 1
ATOM 973 C C . GLY A 1 122 ? -23.518 36.783 -11.699 1.00 47.18 133 GLY C C 1
ATOM 974 O O . GLY A 1 122 ? -22.990 36.439 -12.763 1.00 44.05 133 GLY C O 1
ATOM 975 N N . SER A 1 123 ? -23.105 36.338 -10.515 1.00 46.14 134 SER C N 1
ATOM 976 C CA . SER A 1 123 ? -21.954 35.460 -10.388 1.00 42.75 134 SER C CA 1
ATOM 977 C C . SER A 1 123 ? -22.373 34.039 -10.755 1.00 39.79 134 SER C C 1
ATOM 978 O O . SER A 1 123 ? -23.396 33.547 -10.272 1.00 43.15 134 SER C O 1
ATOM 981 N N . LYS A 1 124 ? -21.609 33.389 -11.634 1.00 36.22 135 LYS C N 1
ATOM 982 C CA . LYS A 1 124 ? -21.932 32.026 -12.084 1.00 36.46 135 LYS C CA 1
ATOM 983 C C . LYS A 1 124 ? -20.622 31.261 -12.244 1.00 36.56 135 LYS C C 1
ATOM 984 O O . LYS A 1 124 ? -19.941 31.421 -13.261 1.00 35.19 135 LYS C O 1
ATOM 990 N N . ARG A 1 125 ? -20.293 30.395 -11.275 1.00 36.28 136 ARG C N 1
ATOM 991 C CA . ARG A 1 125 ? -19.006 29.708 -11.257 1.00 38.94 136 ARG C CA 1
ATOM 992 C C . ARG A 1 125 ? -19.170 28.215 -11.012 1.00 37.62 136 ARG C C 1
ATOM 993 O O . ARG A 1 125 ? -20.103 27.783 -10.335 1.00 39.48 136 ARG C O 1
ATOM 1001 N N . THR A 1 126 ? -18.235 27.426 -11.554 1.00 36.93 137 THR C N 1
ATOM 1002 C CA . THR A 1 126 ? -18.091 26.013 -11.195 1.00 36.60 137 THR C CA 1
ATOM 1003 C C . THR A 1 126 ? -17.011 25.896 -10.120 1.00 35.49 137 THR C C 1
ATOM 1004 O O . THR A 1 126 ? -15.832 26.105 -10.407 1.00 34.73 137 THR C O 1
ATOM 1008 N N . HIS A 1 127 ? -17.408 25.576 -8.885 1.00 34.26 138 HIS C N 1
ATOM 1009 C CA . HIS A 1 127 ? -16.426 25.420 -7.814 1.00 31.83 138 HIS C CA 1
ATOM 1010 C C . HIS A 1 127 ? -15.526 24.213 -8.059 1.00 33.13 138 HIS C C 1
ATOM 1011 O O . HIS A 1 127 ? -16.002 23.136 -8.423 1.00 34.33 138 HIS C O 1
ATOM 1018 N N . VAL A 1 128 ? -14.222 24.397 -7.816 1.00 32.51 139 VAL C N 1
ATOM 1019 C CA . VAL A 1 128 ? -13.284 23.296 -7.590 1.00 32.08 139 VAL C CA 1
ATOM 1020 C C . VAL A 1 128 ? -12.430 23.668 -6.380 1.00 32.13 139 VAL C C 1
ATOM 1021 O O . VAL A 1 128 ? -11.506 24.485 -6.490 1.00 31.36 139 VAL C O 1
ATOM 1025 N N . ILE A 1 129 ? -12.756 23.123 -5.202 1.00 34.31 140 ILE C N 1
ATOM 1026 C CA . ILE A 1 129 ? -12.070 23.478 -3.952 1.00 32.70 140 ILE C CA 1
ATOM 1027 C C . ILE A 1 129 ? -11.401 22.223 -3.402 1.00 36.13 140 ILE C C 1
ATOM 1028 O O . ILE A 1 129 ? -12.072 21.211 -3.172 1.00 35.73 140 ILE C O 1
ATOM 1033 N N . MET A 1 130 ? -10.090 22.290 -3.178 1.00 36.53 141 MET C N 1
ATOM 1034 C CA . MET A 1 130 ? -9.290 21.140 -2.756 1.00 35.63 141 MET C CA 1
ATOM 1035 C C . MET A 1 130 ? -8.788 21.378 -1.341 1.00 37.27 141 MET C C 1
ATOM 1036 O O . MET A 1 130 ? -8.106 22.376 -1.092 1.00 40.17 141 MET C O 1
ATOM 1041 N N . ASN A 1 131 ? -9.119 20.478 -0.411 1.00 37.46 142 ASN C N 1
ATOM 1042 C CA . ASN A 1 131 ? -8.610 20.636 0.950 1.00 37.03 142 ASN C CA 1
ATOM 1043 C C . ASN A 1 131 ? -7.094 20.528 0.941 1.00 36.10 142 ASN C C 1
ATOM 1044 O O . ASN A 1 131 ? -6.514 19.636 0.307 1.00 35.35 142 ASN C O 1
ATOM 1049 N N . TYR A 1 132 ? -6.452 21.472 1.626 1.00 33.94 143 TYR C N 1
ATOM 1050 C CA . TYR A 1 132 ? -5.003 21.561 1.697 1.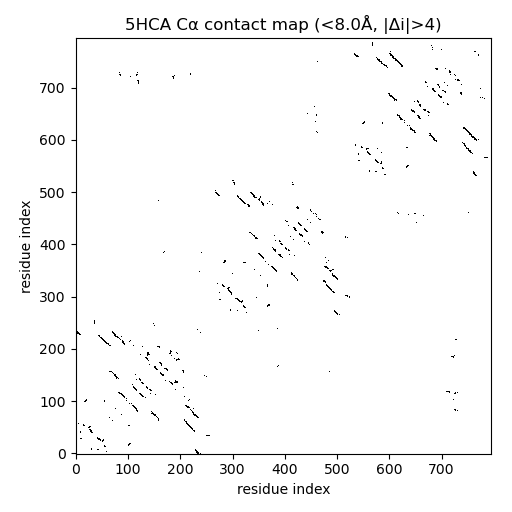00 37.99 143 TYR C CA 1
ATOM 1051 C C . TYR A 1 132 ? -4.485 21.063 3.047 1.00 44.47 143 TYR C C 1
ATOM 1052 O O . TYR A 1 132 ? -3.759 20.069 3.106 1.00 45.26 143 TYR C O 1
ATOM 1061 N N . LYS A 1 133 ? -4.872 21.715 4.142 1.00 49.06 144 LYS C N 1
ATOM 1062 C CA . LYS A 1 133 ? -4.459 21.272 5.469 1.00 58.54 144 LYS C CA 1
ATOM 1063 C C . LYS A 1 133 ? -5.402 21.857 6.509 1.00 57.98 144 LYS C C 1
ATOM 1064 O O . LYS A 1 133 ? -5.815 23.014 6.393 1.00 60.20 144 LYS C O 1
ATOM 1070 N N . GLY A 1 134 ? -5.735 21.055 7.520 1.00 55.62 145 GLY C N 1
ATOM 1071 C CA . GLY A 1 134 ? -6.762 21.475 8.461 1.00 57.23 145 GLY C CA 1
ATOM 1072 C C . GLY A 1 134 ? -8.037 21.803 7.702 1.00 57.66 145 GLY C C 1
ATOM 1073 O O . GLY A 1 134 ? -8.532 21.003 6.892 1.00 55.23 145 GLY C O 1
ATOM 1074 N N . LYS A 1 135 ? -8.576 22.999 7.941 1.00 59.29 146 LYS C N 1
ATOM 1075 C CA . LYS A 1 135 ? -9.706 23.501 7.171 1.00 63.50 146 LYS C CA 1
ATOM 1076 C C . LYS A 1 135 ? -9.294 24.543 6.131 1.00 62.32 146 LYS C C 1
ATOM 1077 O O . LYS A 1 135 ? -10.157 25.245 5.595 1.00 62.92 146 LYS C O 1
ATOM 1083 N N . ASN A 1 136 ? -7.998 24.652 5.832 1.00 60.17 147 ASN C N 1
ATOM 1084 C CA . ASN A 1 136 ? -7.541 25.519 4.750 1.00 55.19 147 ASN C CA 1
ATOM 1085 C C . ASN A 1 136 ? -7.706 24.812 3.418 1.00 49.15 147 ASN C C 1
ATOM 1086 O O . ASN A 1 136 ? -7.331 23.648 3.274 1.00 48.35 147 ASN C O 1
ATOM 1091 N N . ASN A 1 137 ? -8.256 25.529 2.446 1.00 45.63 148 ASN C N 1
ATOM 1092 C CA . ASN A 1 137 ? -8.537 25.027 1.112 1.00 42.38 148 ASN C CA 1
ATOM 1093 C C . ASN A 1 137 ? -7.776 25.840 0.068 1.00 43.08 148 ASN C C 1
ATOM 1094 O O . ASN A 1 137 ? -7.330 26.966 0.327 1.00 45.19 148 ASN C O 1
ATOM 1099 N N . LEU A 1 138 ? -7.632 25.251 -1.121 1.00 39.15 149 LEU C N 1
ATOM 1100 C CA . LEU A 1 138 ? -7.071 25.923 -2.287 1.00 37.49 149 LEU C CA 1
ATOM 1101 C C . LEU A 1 138 ? -8.151 26.168 -3.334 1.00 34.37 149 LEU C C 1
ATOM 1102 O O . LEU A 1 138 ? -9.019 25.313 -3.541 1.00 31.64 149 LEU C O 1
ATOM 1107 N N . ILE A 1 139 ? -8.054 27.314 -4.028 1.00 33.84 150 ILE C N 1
ATOM 1108 C CA . ILE A 1 139 ? -8.923 27.683 -5.147 1.00 35.22 150 ILE C CA 1
ATOM 1109 C C . ILE A 1 139 ? -8.098 28.339 -6.257 1.00 36.33 150 ILE C C 1
ATOM 1110 O O . ILE A 1 139 ? -7.035 28.913 -6.016 1.00 37.64 150 ILE C O 1
ATOM 1115 N N . ARG A 1 140 ? -8.642 28.319 -7.477 1.00 33.90 151 ARG C N 1
ATOM 1116 C CA . ARG A 1 140 ? -8.099 29.091 -8.600 1.00 34.57 151 ARG C CA 1
ATOM 1117 C C . ARG A 1 140 ? -9.226 29.853 -9.297 1.00 33.52 151 ARG C C 1
ATOM 1118 O O . ARG A 1 140 ? -10.402 29.691 -8.974 1.00 32.65 151 ARG C O 1
ATOM 1126 N N . LYS A 1 141 ? -8.871 30.676 -10.283 1.00 33.60 152 LYS C N 1
ATOM 1127 C CA . LYS A 1 141 ? -9.893 31.304 -11.117 1.00 36.62 152 LYS C CA 1
ATOM 1128 C C . LYS A 1 141 ? -10.760 30.237 -11.782 1.00 36.35 152 LYS C C 1
ATOM 1129 O O . LYS A 1 141 ? -10.254 29.279 -12.381 1.00 37.07 152 LYS C O 1
ATOM 1135 N N . GLU A 1 142 ? -12.072 30.383 -11.644 1.00 34.23 153 GLU C N 1
ATOM 1136 C CA . GLU A 1 142 ? -12.990 29.309 -11.972 1.00 35.42 153 GLU C CA 1
ATOM 1137 C C . GLU A 1 142 ? -13.739 29.626 -13.257 1.00 37.42 153 GLU C C 1
ATOM 1138 O O . GLU A 1 142 ? -13.977 30.793 -13.580 1.00 37.90 153 GLU C O 1
ATOM 1144 N N . ILE A 1 143 ? -14.072 28.564 -14.002 1.00 37.87 154 ILE C N 1
ATOM 1145 C CA . ILE A 1 143 ? -14.876 28.710 -15.215 1.00 39.68 154 ILE C CA 1
ATOM 1146 C C . ILE A 1 143 ? -16.320 29.018 -14.847 1.00 39.24 154 ILE C C 1
ATOM 1147 O O . ILE A 1 143 ? -16.801 28.713 -13.740 1.00 36.49 154 ILE C O 1
ATOM 1152 N N . LYS A 1 144 ? -17.033 29.610 -15.811 1.00 35.73 155 LYS C N 1
ATOM 1153 C CA . LYS A 1 144 ? -18.459 29.827 -15.662 1.00 39.07 155 LYS C CA 1
ATOM 1154 C C . LYS A 1 144 ? -19.170 28.488 -15.470 1.00 40.16 155 LYS C C 1
ATOM 1155 O O . LYS A 1 144 ? -18.688 27.431 -15.884 1.00 40.67 155 LYS C O 1
ATOM 1161 N N . CYS A 1 145 ? -20.327 28.533 -14.828 1.00 38.70 156 CYS C N 1
ATOM 1162 C CA . CYS A 1 145 ? -21.203 27.373 -14.821 1.00 37.30 156 CYS C CA 1
ATOM 1163 C C . CYS A 1 145 ? -22.406 27.678 -15.700 1.00 40.48 156 CYS C C 1
ATOM 1164 O O . CYS A 1 145 ? -22.620 28.817 -16.127 1.00 42.83 156 CYS C O 1
ATOM 1167 N N . GLU A 1 146 ? -23.175 26.639 -16.008 1.00 40.00 157 GLU C N 1
ATOM 1168 C CA . GLU A 1 146 ? -24.419 26.828 -16.746 1.00 39.35 157 GLU C CA 1
ATOM 1169 C C . GLU A 1 146 ? -25.511 27.341 -15.804 1.00 40.63 157 GLU C C 1
ATOM 1170 O O . GLU A 1 146 ? -25.572 26.956 -14.629 1.00 41.67 157 GLU C O 1
ATOM 1176 N N . SER A 1 147 ? -26.368 28.228 -16.319 1.00 38.63 158 SER C N 1
ATOM 1177 C CA . SER A 1 147 ? -27.457 28.788 -15.523 1.00 39.78 158 SER C CA 1
ATOM 1178 C C . SER A 1 147 ? -28.823 28.696 -16.202 1.00 41.09 158 SER C C 1
ATOM 1179 O O . SER A 1 147 ? -29.780 29.300 -15.708 1.00 43.84 158 SER C O 1
ATOM 1182 N N . ASP A 1 148 ? -28.955 27.945 -17.297 1.00 40.96 159 ASP C N 1
ATOM 1183 C CA . ASP A 1 148 ? -30.260 27.744 -17.916 1.00 43.21 159 ASP C CA 1
ATOM 1184 C C . ASP A 1 148 ? -31.025 26.633 -17.198 1.00 40.99 159 ASP C C 1
ATOM 1185 O O . ASP A 1 148 ? -30.645 26.249 -16.086 1.00 40.21 159 ASP C O 1
ATOM 1190 N N . ASP A 1 149 ? -32.099 26.103 -17.811 1.00 39.86 160 ASP C N 1
ATOM 1191 C CA . ASP A 1 149 ? -33.066 25.283 -17.090 1.00 37.88 160 ASP C CA 1
ATOM 1192 C C . ASP A 1 149 ? -33.070 23.806 -17.498 1.00 37.67 160 ASP C C 1
ATOM 1193 O O . ASP A 1 149 ? -34.037 23.097 -17.199 1.00 42.13 160 ASP C O 1
ATOM 1198 N N . ILE A 1 150 ? -32.002 23.304 -18.112 1.00 3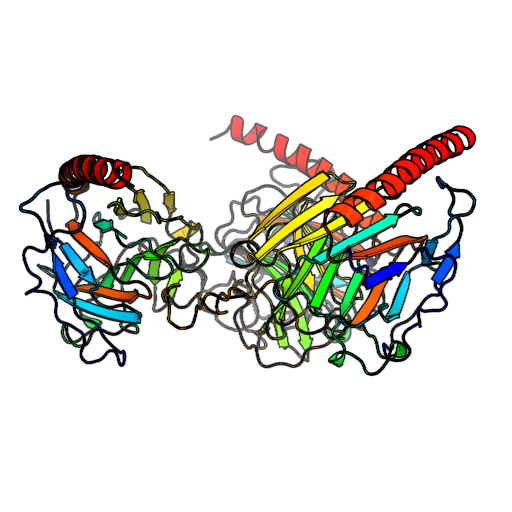8.75 161 ILE C N 1
ATOM 1199 C CA . ILE A 1 150 ? -31.899 21.892 -18.466 1.00 39.23 161 ILE C CA 1
ATOM 1200 C C . ILE A 1 150 ? -30.694 21.288 -17.739 1.00 37.76 161 ILE C C 1
ATOM 1201 O O . ILE A 1 150 ? -29.835 22.007 -17.224 1.00 36.82 161 ILE C O 1
ATOM 1206 N N . SER A 1 151 ? -30.637 19.948 -17.704 1.00 39.06 162 SER C N 1
ATOM 1207 C CA . SER A 1 151 ? -29.550 19.253 -17.012 1.00 38.09 162 SER C CA 1
ATOM 1208 C C . SER A 1 151 ? -28.209 19.454 -17.719 1.00 42.41 162 SER C C 1
ATOM 1209 O O . SER A 1 151 ? -28.131 19.550 -18.950 1.00 44.17 162 SER C O 1
ATOM 1212 N N . HIS A 1 152 ? -27.141 19.448 -16.919 1.00 37.71 163 HIS C N 1
ATOM 1213 C CA . HIS A 1 152 ? -25.780 19.498 -17.409 1.00 39.26 163 HIS C CA 1
ATOM 1214 C C . HIS A 1 152 ? -24.918 18.548 -16.592 1.00 40.34 163 HIS C C 1
ATOM 1215 O O . HIS A 1 152 ? -25.071 18.454 -15.370 1.00 40.15 163 HIS C O 1
ATOM 1222 N N . LEU A 1 153 ? -24.046 17.818 -17.283 1.00 37.71 164 LEU C N 1
ATOM 1223 C CA . LEU A 1 153 ? -23.157 16.852 -16.659 1.00 38.77 164 LEU C CA 1
ATOM 1224 C C . LEU A 1 153 ? -21.856 17.548 -16.284 1.00 38.91 164 LEU C C 1
ATOM 1225 O O . LEU A 1 153 ? -21.181 18.107 -17.152 1.00 38.34 164 LEU C O 1
ATOM 1230 N N . TYR A 1 154 ? -21.526 17.539 -14.989 1.00 35.21 165 TYR C N 1
ATOM 1231 C CA . TYR A 1 154 ? -20.272 18.078 -14.480 1.00 32.39 165 TYR C CA 1
ATOM 1232 C C . TYR A 1 154 ? -19.324 16.924 -14.175 1.00 35.66 165 TYR C C 1
ATOM 1233 O O . TYR A 1 154 ? -19.709 15.959 -13.503 1.00 38.01 165 TYR C O 1
ATOM 1242 N N . THR A 1 155 ? -18.091 17.022 -14.669 1.00 33.57 166 THR C N 1
ATOM 1243 C CA . THR A 1 155 ? -17.090 15.982 -14.479 1.00 33.83 166 THR C CA 1
ATOM 1244 C C . THR A 1 155 ? -15.808 16.598 -13.950 1.00 33.37 166 THR C C 1
ATOM 1245 O O . THR A 1 155 ? -15.293 17.579 -14.509 1.00 32.09 166 THR C O 1
ATOM 1249 N N . LEU A 1 156 ? -15.288 16.016 -12.877 1.00 32.18 167 LEU C N 1
ATOM 1250 C CA . LEU A 1 156 ? -13.996 16.392 -12.332 1.00 31.66 167 LEU C CA 1
ATOM 1251 C C . LEU A 1 156 ? -13.148 15.135 -12.321 1.00 33.31 167 LEU C C 1
ATOM 1252 O O . LEU A 1 156 ? -13.583 14.099 -11.800 1.00 32.93 167 LEU C O 1
ATOM 1257 N N . ILE A 1 157 ? -11.970 15.206 -12.925 1.00 33.83 168 ILE C N 1
ATOM 1258 C CA . ILE A 1 157 ? -11.021 14.098 -12.935 1.00 36.33 168 ILE C CA 1
ATOM 1259 C C . ILE A 1 157 ? -9.776 14.545 -12.193 1.00 35.37 168 ILE C C 1
ATOM 1260 O O . ILE A 1 157 ? -9.180 15.575 -12.539 1.00 32.25 168 ILE C O 1
ATOM 1265 N N A ILE A 1 158 ? -9.382 13.769 -11.174 1.00 36.33 169 ILE C N 1
ATOM 1266 N N B ILE A 1 158 ? -9.378 13.802 -11.165 0.00 36.20 169 ILE C N 1
ATOM 1267 C CA A ILE A 1 158 ? -8.177 14.015 -10.380 1.00 35.79 169 ILE C CA 1
ATOM 1268 C CA B ILE A 1 158 ? -8.155 14.101 -10.429 0.00 36.05 169 ILE C CA 1
ATOM 1269 C C A ILE A 1 158 ? -7.180 12.911 -10.698 1.00 35.47 169 ILE C C 1
ATOM 1270 C C B ILE A 1 158 ? -7.177 12.958 -10.660 0.00 35.37 169 ILE C C 1
ATOM 1271 O O A ILE A 1 158 ? -7.468 11.728 -10.475 1.00 34.95 169 ILE C O 1
ATOM 1272 O O B ILE A 1 158 ? -7.492 11.793 -10.386 0.00 35.79 169 ILE C O 1
ATOM 1281 N N . ARG A 1 159 ? -5.993 13.293 -11.168 1.00 33.51 170 ARG C N 1
ATOM 1282 C CA . ARG A 1 159 ? -5.023 12.293 -11.552 1.00 35.12 170 ARG C CA 1
ATOM 1283 C C . ARG A 1 159 ? -3.828 12.296 -10.596 1.00 36.86 170 ARG C C 1
ATOM 1284 O O . ARG A 1 159 ? -3.431 13.348 -10.084 1.00 36.87 170 ARG C O 1
ATOM 1292 N N . PRO A 1 160 ? -3.205 11.130 -10.381 1.00 37.20 171 PRO C N 1
ATOM 1293 C CA . PRO A 1 160 ? -2.174 11.017 -9.337 1.00 36.40 171 PRO C CA 1
ATOM 1294 C C . PRO A 1 160 ? -0.818 11.619 -9.691 1.00 39.77 171 PRO C C 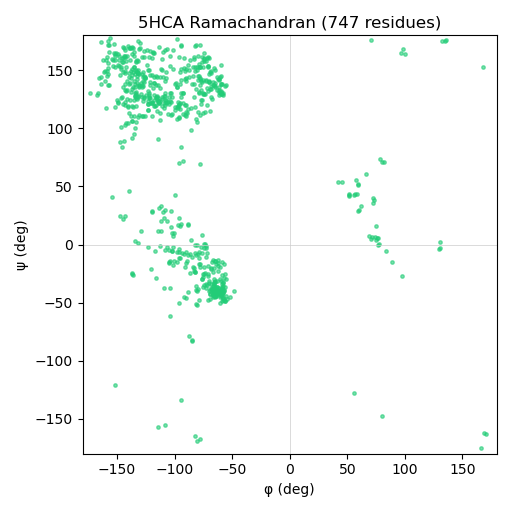1
ATOM 1295 O O . PRO A 1 160 ? 0.140 11.414 -8.939 1.00 42.64 171 PRO C O 1
ATOM 1299 N N . ASN A 1 161 ? -0.689 12.338 -10.816 1.00 36.30 172 ASN C N 1
ATOM 1300 C CA . ASN A 1 161 ? 0.462 13.214 -11.004 1.00 34.35 172 ASN C CA 1
ATOM 1301 C C . ASN A 1 161 ? 0.152 14.630 -10.569 1.00 34.02 172 ASN C C 1
ATOM 1302 O O . ASN A 1 161 ? 0.851 15.560 -10.987 1.00 34.06 172 ASN C O 1
ATOM 1307 N N . ASN A 1 162 ? -0.908 14.805 -9.768 1.00 34.20 173 ASN C N 1
ATOM 1308 C CA . ASN A 1 162 ? -1.299 16.095 -9.187 1.00 31.38 173 ASN C CA 1
ATOM 1309 C C . ASN A 1 162 ? -1.895 17.028 -10.243 1.00 33.26 173 ASN C C 1
ATOM 1310 O O . ASN A 1 162 ? -1.645 18.235 -10.231 1.00 36.62 173 ASN C O 1
ATOM 1315 N N . THR A 1 163 ? -2.713 16.480 -11.151 1.00 33.71 174 THR C N 1
ATOM 1316 C CA . THR A 1 163 ? -3.356 17.271 -12.201 1.00 33.39 174 THR C CA 1
ATOM 1317 C C . THR A 1 163 ? -4.844 16.956 -12.211 1.00 35.44 174 THR C C 1
ATOM 1318 O O . THR A 1 163 ? -5.311 16.045 -11.521 1.00 36.23 174 THR C O 1
ATOM 1322 N N . TYR A 1 164 ? -5.594 17.705 -13.023 1.00 35.01 175 TYR C N 1
ATOM 1323 C CA . TYR A 1 164 ? -7.048 17.643 -12.984 1.00 33.77 175 TYR C CA 1
ATOM 1324 C C . TYR A 1 164 ? -7.610 18.049 -14.342 1.00 33.35 175 TYR C C 1
ATOM 1325 O O . TYR A 1 164 ? -6.957 18.735 -15.138 1.00 33.55 175 TYR C O 1
ATOM 1334 N N . VAL A 1 165 ? -8.850 17.637 -14.585 1.00 35.10 176 VAL C N 1
ATOM 1335 C CA . VAL A 1 165 ? -9.594 18.012 -15.785 1.00 35.88 176 VAL C CA 1
ATOM 1336 C C . VAL A 1 165 ? -11.008 18.367 -15.346 1.00 36.65 176 VAL C C 1
ATOM 1337 O O . VAL A 1 165 ? -11.601 17.648 -14.536 1.00 36.65 176 VAL C O 1
ATOM 1341 N N . VAL A 1 166 ? -11.551 19.470 -15.876 1.00 35.49 177 VAL C N 1
ATOM 1342 C CA . VAL A 1 166 ? -12.941 19.866 -15.655 1.00 33.70 177 VAL C CA 1
ATOM 1343 C C . VAL A 1 166 ? -13.685 19.836 -16.986 1.00 34.38 177 VAL C C 1
ATOM 1344 O O . VAL A 1 166 ? -13.260 20.469 -17.961 1.00 32.56 177 VAL C O 1
ATOM 1348 N N . LYS A 1 167 ? -14.814 19.125 -17.017 1.00 37.99 178 LYS C N 1
ATOM 1349 C CA . LYS A 1 167 ? -15.653 19.028 -18.200 1.00 39.59 178 LYS C CA 1
ATOM 1350 C C . LYS A 1 167 ? -17.086 19.381 -17.851 1.00 37.55 178 LYS C C 1
ATOM 1351 O O . LYS A 1 167 ? -17.560 19.114 -16.740 1.00 35.87 178 LYS C O 1
ATOM 1357 N N . ILE A 1 168 ? -17.777 19.958 -18.831 1.00 34.80 179 ILE C N 1
ATOM 1358 C CA . ILE A 1 168 ? -19.217 20.154 -18.792 1.00 33.07 179 ILE C CA 1
ATOM 1359 C C . ILE A 1 168 ? -19.810 19.519 -20.047 1.00 37.70 179 ILE C C 1
ATOM 1360 O O . ILE A 1 168 ? -19.342 19.783 -21.164 1.00 40.41 179 ILE C O 1
ATOM 1365 N N . ASP A 1 169 ? -20.828 18.675 -19.859 1.00 36.91 180 ASP C N 1
ATOM 1366 C CA . ASP A 1 169 ? -21.497 17.971 -20.956 1.00 45.90 180 ASP C CA 1
ATOM 1367 C C . ASP A 1 169 ? -20.492 17.252 -21.845 1.00 49.67 180 ASP C C 1
ATOM 1368 O O . ASP A 1 169 ? -20.597 17.253 -23.068 1.00 51.98 180 ASP C O 1
ATOM 1373 N N . GLY A 1 170 ? -19.511 16.622 -21.211 1.00 51.59 181 GLY C N 1
ATOM 1374 C CA . GLY A 1 170 ? -18.480 15.881 -21.887 1.00 52.80 181 GLY C CA 1
ATOM 1375 C C . GLY A 1 170 ? -17.429 16.704 -22.598 1.00 51.09 181 GLY C C 1
ATOM 1376 O O . GLY A 1 170 ? -16.610 16.122 -23.300 1.00 51.16 181 GLY C O 1
ATOM 1377 N N . VAL A 1 171 ? -17.425 18.030 -22.469 1.00 49.63 182 VAL C N 1
ATOM 1378 C CA . VAL A 1 171 ? -16.457 18.871 -23.167 1.00 48.92 182 VAL C CA 1
ATOM 1379 C C . VAL A 1 171 ? -15.494 19.480 -22.153 1.00 46.94 182 VAL C C 1
ATOM 1380 O O . VAL A 1 171 ? -15.922 20.112 -21.178 1.00 42.32 182 VAL C O 1
ATOM 1384 N N . GLU A 1 172 ? -14.193 19.301 -22.390 1.00 44.29 183 GLU C N 1
ATOM 1385 C CA . GLU A 1 172 ? -13.203 19.877 -21.491 1.00 43.16 183 GLU C CA 1
ATOM 1386 C C . GLU A 1 172 ? -13.317 21.395 -21.458 1.00 40.36 183 GLU C C 1
ATOM 1387 O O . GLU A 1 172 ? -13.397 22.049 -22.501 1.00 40.77 183 GLU C O 1
ATOM 1393 N N . LYS A 1 173 ? -13.309 21.956 -20.244 1.00 38.80 184 LYS C N 1
ATOM 1394 C CA . LYS A 1 173 ? -13.358 23.395 -20.059 1.00 36.00 184 LYS C CA 1
ATOM 1395 C C . LYS A 1 173 ? -12.157 23.950 -19.316 1.00 36.24 184 LYS C C 1
ATOM 1396 O O . LYS A 1 173 ? -11.858 25.136 -19.470 1.00 38.76 184 LYS C O 1
ATOM 1402 N N . GLN A 1 174 ? -11.441 23.123 -18.556 1.00 35.62 185 GLN C N 1
ATOM 1403 C CA . GLN A 1 174 ? -10.275 23.561 -17.806 1.00 35.83 185 GLN C CA 1
ATOM 1404 C C . GLN A 1 174 ? -9.419 22.338 -17.496 1.00 37.94 185 GLN C C 1
ATOM 1405 O O . GLN A 1 174 ? -9.952 21.258 -17.226 1.00 38.75 185 GLN C O 1
ATOM 1411 N N . GLU A 1 175 ? -8.099 22.527 -17.497 1.00 39.86 186 GLU C N 1
ATOM 1412 C CA . GLU A 1 175 ? -7.166 21.507 -17.041 1.00 42.48 186 GLU C CA 1
ATOM 1413 C C . GLU A 1 175 ? -5.910 22.187 -16.514 1.00 43.92 186 GLU C C 1
ATOM 1414 O O . GLU A 1 175 ? -5.646 23.356 -16.810 1.00 46.49 186 GLU C O 1
ATOM 1420 N N . GLY A 1 176 ? -5.125 21.441 -15.743 1.00 40.28 187 GLY C N 1
ATOM 1421 C CA . GLY A 1 176 ? -3.865 21.960 -15.260 1.00 38.27 187 GLY C CA 1
ATOM 1422 C C . GLY A 1 176 ? -3.295 21.100 -14.149 1.00 40.21 187 GLY C C 1
ATOM 1423 O O . GLY A 1 176 ? -3.822 20.033 -13.823 1.00 38.64 187 GLY C O 1
ATOM 1424 N N . LYS A 1 177 ? -2.185 21.590 -13.596 1.00 38.83 188 LYS C N 1
ATOM 1425 C CA . LYS A 1 177 ? -1.536 21.068 -12.403 1.00 38.26 188 LYS C CA 1
ATOM 1426 C C . LYS A 1 177 ? -1.889 21.954 -11.213 1.00 40.49 188 LYS C C 1
ATOM 1427 O O . LYS A 1 177 ? -2.154 23.146 -11.371 1.00 41.16 188 LYS C O 1
ATOM 1433 N N . PHE A 1 178 ? -1.911 21.358 -10.015 1.00 40.05 189 PHE C N 1
ATOM 1434 C CA . PHE A 1 178 ? -2.296 22.073 -8.792 1.00 42.42 189 PHE C CA 1
ATOM 1435 C C . PHE A 1 178 ? -1.131 22.950 -8.313 1.00 45.51 189 PHE C C 1
ATOM 1436 O O . PHE A 1 178 ? -0.531 22.710 -7.264 1.00 47.56 189 PHE C O 1
ATOM 1444 N N . ASP A 1 179 ? -0.834 24.006 -9.087 1.00 44.61 190 ASP C N 1
ATOM 1445 C CA . ASP A 1 179 ? 0.359 24.840 -8.900 1.00 45.73 190 ASP C CA 1
ATOM 1446 C C . ASP A 1 179 ? 0.008 26.237 -8.349 1.00 45.41 190 ASP C C 1
ATOM 1447 O O . ASP A 1 179 ? -1.032 26.422 -7.714 1.00 44.37 190 ASP C O 1
ATOM 1452 N N . GLU A 1 180 ? 0.876 27.225 -8.599 1.00 45.90 191 GLU C N 1
ATOM 1453 C CA . GLU A 1 180 ? 0.666 28.548 -8.003 1.00 47.53 191 GLU C CA 1
ATOM 1454 C C . GLU A 1 180 ? -0.466 29.350 -8.657 1.00 46.28 191 GLU C C 1
ATOM 1455 O O . GLU A 1 180 ? -0.722 30.487 -8.229 1.00 43.87 191 GLU C O 1
ATOM 1461 N N . ASP A 1 181 ? -1.154 28.798 -9.667 1.00 44.67 192 ASP C N 1
ATOM 1462 C CA . ASP A 1 181 ? -2.463 29.328 -10.049 1.00 45.82 192 ASP C CA 1
ATOM 1463 C C . ASP A 1 181 ? -3.445 29.352 -8.881 1.00 39.79 192 ASP C C 1
ATOM 1464 O O . ASP A 1 181 ? -4.425 30.110 -8.920 1.00 36.76 192 ASP C O 1
ATOM 1469 N N . TRP A 1 182 ? -3.246 28.481 -7.892 1.00 38.44 193 TRP C N 1
ATOM 1470 C CA . TRP A 1 182 ? -4.167 28.281 -6.784 1.00 38.65 193 TRP C CA 1
ATOM 1471 C C . TRP A 1 182 ? -3.730 29.126 -5.588 1.00 40.77 193 TRP C C 1
ATOM 1472 O O . TRP A 1 182 ? -2.539 29.210 -5.288 1.00 42.83 193 TRP C O 1
ATOM 1483 N N . ASP A 1 183 ? -4.699 29.754 -4.913 1.00 41.75 194 ASP C N 1
ATOM 1484 C CA . ASP A 1 183 ? -4.487 30.485 -3.665 1.00 43.83 194 ASP C CA 1
ATOM 1485 C C . ASP A 1 183 ? -5.150 29.743 -2.512 1.00 44.67 194 ASP C C 1
ATOM 1486 O O . ASP A 1 183 ? -6.068 28.942 -2.717 1.00 43.39 194 ASP C O 1
ATOM 1491 N N . MET A 1 184 ? -4.708 30.045 -1.283 1.00 45.26 195 MET C N 1
ATOM 1492 C CA . MET A 1 184 ? -5.231 29.379 -0.092 1.00 44.34 195 MET C CA 1
ATOM 1493 C C . MET A 1 184 ? -6.370 30.192 0.521 1.00 45.40 195 MET C C 1
ATOM 1494 O O . MET A 1 184 ? -6.243 31.402 0.741 1.00 45.66 195 MET C O 1
ATOM 1499 N N . LEU A 1 185 ? -7.478 29.514 0.791 1.00 44.33 196 LEU C N 1
ATOM 1500 C CA . LEU A 1 185 ? -8.659 30.098 1.417 1.00 47.31 196 LEU C CA 1
ATOM 1501 C C . LEU A 1 185 ? -8.631 29.792 2.912 1.00 50.74 196 LEU C C 1
ATOM 1502 O O . LEU A 1 185 ? -8.339 28.658 3.306 1.00 55.06 196 LEU C O 1
ATOM 1507 N N . ALA A 1 186 ? -8.933 30.792 3.742 1.00 50.30 197 ALA C N 1
ATOM 1508 C CA . ALA A 1 186 ? -9.031 30.546 5.170 1.00 58.46 197 ALA C CA 1
ATOM 1509 C C . ALA A 1 186 ? -10.323 29.798 5.495 1.00 61.49 197 ALA C C 1
ATOM 1510 O O . ALA A 1 186 ? -11.298 29.857 4.739 1.00 58.74 197 ALA C O 1
ATOM 1512 N N . PRO A 1 187 ? -10.359 29.111 6.632 1.00 66.45 198 PRO C N 1
ATOM 1513 C CA . PRO A 1 187 ? -11.566 28.370 7.010 1.00 72.94 198 PRO C CA 1
ATOM 1514 C C . PRO A 1 187 ? -12.767 29.301 7.087 1.00 78.72 198 PRO C C 1
ATOM 1515 O O . PRO A 1 187 ? -12.721 30.351 7.738 1.00 84.04 198 PRO C O 1
ATOM 1519 N N . LYS A 1 188 ? -13.857 28.900 6.443 1.00 76.34 199 LYS C N 1
ATOM 1520 C CA . LYS A 1 188 ? -15.137 29.593 6.453 1.00 78.06 199 LYS C CA 1
ATOM 1521 C C . LYS A 1 188 ? -15.183 30.709 5.416 1.00 74.94 199 LYS C C 1
ATOM 1522 O O . LYS A 1 188 ? -16.240 31.325 5.246 1.00 80.59 199 LYS C O 1
ATOM 1528 N N . GLU A 1 189 ? -14.079 31.003 4.728 1.00 65.76 200 GLU C N 1
ATOM 1529 C CA . GLU A 1 189 ? -14.026 32.080 3.752 1.00 63.75 200 GLU C CA 1
ATOM 1530 C C . GLU A 1 189 ? -14.663 31.636 2.438 1.00 62.31 200 GLU C C 1
ATOM 1531 O O . GLU A 1 189 ? -14.558 30.476 2.032 1.00 58.96 200 GLU C O 1
ATOM 1537 N N . ILE A 1 190 ? -15.329 32.580 1.775 1.00 66.29 201 ILE C N 1
ATOM 1538 C CA . ILE A 1 190 ? -16.103 32.290 0.571 1.00 65.05 201 ILE C CA 1
ATOM 1539 C C . ILE A 1 190 ? -15.179 32.139 -0.630 1.00 55.61 201 ILE C C 1
ATOM 1540 O O . ILE A 1 190 ? -14.222 32.900 -0.805 1.00 54.31 201 ILE C O 1
ATOM 1545 N N . ASP A 1 191 ? -15.457 31.129 -1.450 1.00 50.91 202 ASP C N 1
ATOM 1546 C CA . ASP A 1 191 ? -14.798 30.947 -2.741 1.00 49.96 202 ASP C CA 1
ATOM 1547 C C . ASP A 1 191 ? -15.580 31.784 -3.744 1.00 50.64 202 ASP C C 1
ATOM 1548 O O . ASP A 1 191 ? -16.635 31.354 -4.227 1.00 52.77 202 ASP C O 1
ATOM 1553 N N . ASP A 1 192 ? -15.084 32.995 -4.048 1.00 48.21 203 ASP C N 1
ATOM 1554 C CA . ASP A 1 192 ? -15.845 33.917 -4.895 1.00 49.23 203 ASP C CA 1
ATOM 1555 C C . ASP A 1 192 ? -15.628 33.695 -6.392 1.00 43.93 203 ASP C C 1
ATOM 1556 O O . ASP A 1 192 ? -16.182 34.450 -7.198 1.00 46.04 203 ASP C O 1
ATOM 1561 N N . GLY A 1 193 ? -14.860 32.676 -6.782 1.00 40.89 204 GLY C N 1
ATOM 1562 C CA . GLY A 1 193 ? -14.654 32.347 -8.182 1.00 37.61 204 GLY C CA 1
ATOM 1563 C C . GLY A 1 193 ? -13.494 33.058 -8.859 1.00 38.37 204 GLY C C 1
ATOM 1564 O O . GLY A 1 193 ? -13.068 32.625 -9.938 1.00 36.07 204 GLY C O 1
ATOM 1565 N N . SER A 1 194 ? -12.962 34.128 -8.258 1.00 38.76 205 SER C N 1
ATOM 1566 C CA . SER A 1 194 ? -11.848 34.864 -8.836 1.00 37.47 205 SER C CA 1
ATOM 1567 C C . SER A 1 194 ? -10.508 34.161 -8.624 1.00 38.87 205 SER C C 1
ATOM 1568 O O . SER A 1 194 ? -9.530 34.495 -9.301 1.00 39.44 205 SER C O 1
ATOM 1571 N N . GLY A 1 195 ? -10.427 33.209 -7.696 1.00 37.80 206 GLY C N 1
ATOM 1572 C CA . GLY A 1 195 ? -9.155 32.599 -7.382 1.00 37.36 206 GLY C CA 1
ATOM 1573 C C . GLY A 1 195 ? -8.194 33.443 -6.564 1.00 43.70 206 GLY C C 1
ATOM 1574 O O . GLY A 1 195 ? -7.070 32.984 -6.310 1.00 46.76 206 GLY C O 1
ATOM 1575 N N . ILE A 1 196 ? -8.592 34.641 -6.127 1.00 43.02 289 ILE C N 1
ATOM 1576 C CA . ILE A 1 196 ? -7.693 35.578 -5.454 1.00 44.60 289 ILE C CA 1
ATOM 1577 C C . ILE A 1 196 ? -7.920 35.482 -3.947 1.00 44.23 289 ILE C C 1
ATOM 1578 O O . ILE A 1 196 ? -8.996 35.828 -3.446 1.00 46.69 289 ILE C O 1
ATOM 1583 N N . ALA A 1 197 ? -6.897 35.040 -3.217 1.00 41.66 290 ALA C N 1
ATOM 1584 C CA . ALA A 1 197 ? -6.975 34.957 -1.763 1.00 44.89 290 ALA C CA 1
ATOM 1585 C C . ALA A 1 197 ? -5.580 35.111 -1.163 1.00 47.07 290 ALA C C 1
ATOM 1586 O O . ALA A 1 197 ? -4.912 36.120 -1.401 1.00 51.72 290 ALA C O 1
ATOM 1588 N N . ASN A 1 198 ? -5.113 34.108 -0.417 1.00 44.53 291 ASN C N 1
ATOM 1589 C CA . ASN A 1 198 ? -3.805 34.172 0.225 1.00 45.16 291 ASN C CA 1
ATOM 1590 C C . ASN A 1 198 ? -2.777 33.343 -0.541 1.00 44.69 291 ASN C C 1
ATOM 1591 O O . ASN A 1 198 ? -2.881 32.106 -0.560 1.00 45.24 291 ASN C O 1
ATOM 1596 N N . PRO A 1 199 ? -1.766 33.959 -1.175 1.00 44.55 292 PRO C N 1
ATOM 1597 C CA . PRO A 1 199 ? -0.783 33.183 -1.946 1.00 44.26 292 PRO C CA 1
ATOM 1598 C C . PRO A 1 199 ? 0.336 32.567 -1.118 1.00 47.71 292 PRO C C 1
ATOM 1599 O O . PRO A 1 199 ? 1.182 31.873 -1.691 1.00 50.29 292 PRO C O 1
ATOM 1603 N N . ASP A 1 200 ? 0.350 32.771 0.202 1.00 49.61 293 ASP C N 1
ATOM 1604 C CA . ASP A 1 200 ? 1.488 32.423 1.059 1.00 57.16 293 ASP C CA 1
ATOM 1605 C C . ASP A 1 200 ? 1.307 31.024 1.670 1.00 57.89 293 ASP C C 1
ATOM 1606 O O . ASP A 1 200 ? 0.860 30.855 2.808 1.00 59.17 293 ASP C O 1
ATOM 1611 N N . TYR A 1 201 ? 1.695 29.999 0.900 1.00 53.30 294 TYR C N 1
ATOM 1612 C CA . TYR A 1 201 ? 1.598 28.602 1.328 1.00 45.98 294 TYR C CA 1
ATOM 1613 C C . TYR A 1 201 ? 2.524 27.755 0.452 1.00 45.05 294 TYR C C 1
ATOM 1614 O O . TYR A 1 201 ? 2.749 28.082 -0.712 1.00 41.26 294 TYR C O 1
ATOM 1623 N N . VAL A 1 202 ? 3.084 26.671 1.024 1.00 47.92 295 VAL C N 1
ATOM 1624 C CA . VAL A 1 202 ? 4.073 25.867 0.305 1.00 47.20 295 VAL C CA 1
ATOM 1625 C C . VAL A 1 202 ? 3.358 24.863 -0.588 1.00 42.66 295 VAL C C 1
ATOM 1626 O O . VAL A 1 202 ? 2.290 24.333 -0.247 1.00 41.20 295 VAL C O 1
ATOM 1630 N N . TYR A 1 203 ? 3.964 24.601 -1.738 1.00 42.30 296 TYR C N 1
ATOM 1631 C CA . TYR A 1 203 ? 3.430 23.641 -2.692 1.00 41.16 296 TYR C CA 1
ATOM 1632 C C . TYR A 1 203 ? 3.366 22.257 -2.058 1.00 41.28 296 TYR C C 1
ATOM 1633 O O . TYR A 1 203 ? 4.305 21.825 -1.401 1.00 44.03 296 TYR C O 1
ATOM 1642 N N . ASP A 1 204 ? 2.257 21.556 -2.260 1.00 42.08 297 ASP C N 1
ATOM 1643 C CA . ASP A 1 204 ? 2.160 20.167 -1.820 1.00 44.45 297 ASP C CA 1
ATOM 1644 C C . ASP A 1 204 ? 2.082 19.252 -3.043 1.00 44.00 297 ASP C C 1
ATOM 1645 O O . ASP A 1 204 ? 1.083 19.293 -3.783 1.00 42.16 297 ASP C O 1
ATOM 1650 N N . PRO A 1 205 ? 3.089 18.413 -3.304 1.00 43.36 298 PRO C N 1
ATOM 1651 C CA . PRO A 1 205 ? 2.990 17.493 -4.451 1.00 43.96 298 PRO C CA 1
ATOM 1652 C C . PRO A 1 205 ? 1.885 16.457 -4.292 1.00 44.21 298 PRO C C 1
ATOM 1653 O O . PRO A 1 205 ? 1.512 15.820 -5.286 1.00 45.53 298 PRO C O 1
ATOM 1657 N N . GLU A 1 206 ? 1.336 16.287 -3.085 1.00 41.14 299 GLU C N 1
ATOM 1658 C CA . GLU A 1 206 ? 0.265 15.332 -2.826 1.00 42.94 299 GLU C CA 1
ATOM 1659 C C . GLU A 1 206 ? -1.070 16.023 -2.537 1.00 43.84 299 GLU C C 1
ATOM 1660 O O . GLU A 1 206 ? -1.930 15.476 -1.843 1.00 43.47 299 GLU C O 1
ATOM 1666 N N . LEU A 1 207 ? -1.260 17.227 -3.080 1.00 44.25 300 LEU C N 1
ATOM 1667 C CA . LEU A 1 207 ? -2.519 17.942 -2.901 1.00 41.76 300 LEU C CA 1
ATOM 1668 C C . LEU A 1 207 ? -3.708 17.099 -3.377 1.00 42.15 300 LEU C C 1
ATOM 1669 O O . LEU A 1 207 ? -4.787 17.133 -2.766 1.00 38.24 300 LEU C O 1
ATOM 1674 N N . TYR A 1 208 ? -3.520 16.319 -4.461 1.00 36.47 301 TYR C N 1
ATOM 1675 C CA . TYR A 1 208 ? -4.606 15.540 -5.061 1.00 33.23 301 TYR C CA 1
ATOM 1676 C C . TYR A 1 208 ? -5.121 14.418 -4.154 1.00 36.24 301 TYR C C 1
ATOM 1677 O O . TYR A 1 208 ? -6.265 13.977 -4.327 1.00 37.10 301 TYR C O 1
ATOM 1686 N N . LYS A 1 209 ? -4.304 13.943 -3.212 1.00 37.32 302 LYS C N 1
ATOM 1687 C CA . LYS A 1 209 ? -4.491 12.663 -2.534 1.00 38.32 302 LYS C CA 1
ATOM 1688 C C . LYS A 1 209 ? -5.164 12.827 -1.170 1.00 41.26 302 LYS C C 1
ATOM 1689 O O . LYS A 1 209 ? -4.782 13.698 -0.376 1.00 39.46 302 LYS C O 1
ATOM 1695 N N . TYR A 1 210 ? -6.148 11.961 -0.879 1.00 40.45 303 TYR C N 1
ATOM 1696 C CA . TYR A 1 210 ? -6.756 11.927 0.448 1.00 41.50 303 TYR C CA 1
ATOM 1697 C C . TYR A 1 210 ? -6.761 10.503 0.984 1.00 44.90 303 TYR C C 1
ATOM 1698 O O . TYR A 1 210 ? -6.999 9.539 0.243 1.00 44.10 303 TYR C O 1
ATOM 1707 N N . ASP A 1 211 ? -6.453 10.375 2.277 1.00 47.68 304 ASP C N 1
ATOM 1708 C CA . ASP A 1 211 ? -6.386 9.053 2.889 1.00 50.29 304 ASP C CA 1
ATOM 1709 C C . ASP A 1 211 ? -7.755 8.418 3.040 1.00 44.68 304 ASP C C 1
ATOM 1710 O O . ASP A 1 211 ? -7.845 7.194 3.049 1.00 44.83 304 ASP C O 1
ATOM 1715 N N . SER A 1 212 ? -8.821 9.210 3.119 1.00 43.13 305 SER C N 1
ATOM 1716 C CA . SER A 1 212 ? -10.142 8.643 3.334 1.00 45.70 305 SER C CA 1
ATOM 1717 C C . SER A 1 212 ? -11.212 9.445 2.604 1.00 46.16 305 SER C C 1
ATOM 1718 O O . SER A 1 212 ? -11.321 10.666 2.774 1.00 44.94 305 SER C O 1
ATOM 1721 N N . PHE A 1 213 ? -11.996 8.738 1.802 1.00 44.12 306 PHE C N 1
ATOM 1722 C CA . PHE A 1 213 ? -13.297 9.188 1.329 1.00 43.47 306 PHE C CA 1
ATOM 1723 C C . PHE A 1 213 ? -14.332 8.255 1.939 1.00 42.99 306 PHE C C 1
ATOM 1724 O O . PHE A 1 213 ? -14.238 7.035 1.766 1.00 44.17 306 PHE C O 1
ATOM 1732 N N . ALA A 1 214 ? -15.303 8.811 2.663 1.00 39.10 307 ALA C N 1
ATOM 1733 C CA . ALA A 1 214 ? -16.317 7.956 3.279 1.00 38.86 307 ALA C CA 1
ATOM 1734 C C . ALA A 1 214 ? -17.737 8.476 3.164 1.00 37.80 307 ALA C C 1
ATOM 1735 O O . ALA A 1 214 ? -18.662 7.660 3.205 1.00 38.60 307 ALA C O 1
ATOM 1737 N N . TYR A 1 215 ? -17.959 9.783 3.009 1.00 35.85 308 TYR C N 1
ATOM 1738 C CA . TYR A 1 215 ? -19.297 10.366 2.948 1.00 34.64 308 TYR C CA 1
ATOM 1739 C C . TYR A 1 215 ? -19.394 11.311 1.756 1.00 35.23 308 TYR C C 1
ATOM 1740 O O . TYR A 1 215 ? -18.389 11.821 1.252 1.00 37.91 308 TYR C O 1
ATOM 1749 N N . ILE A 1 216 ? -20.620 11.561 1.307 1.00 35.58 309 ILE C N 1
ATOM 1750 C CA . ILE A 1 216 ? -20.898 12.657 0.384 1.00 34.17 309 ILE C CA 1
ATOM 1751 C C . ILE A 1 216 ? -22.002 13.507 0.994 1.00 36.89 309 ILE C C 1
ATOM 1752 O O . ILE A 1 216 ? -22.913 12.972 1.641 1.00 40.07 309 ILE C O 1
ATOM 1757 N N . GLY A 1 217 ? -21.934 14.822 0.782 1.00 37.16 310 GLY C N 1
ATOM 1758 C CA . GLY A 1 217 ? -22.894 15.740 1.375 1.00 37.85 310 GLY C CA 1
ATOM 1759 C C . GLY A 1 217 ? -23.322 16.844 0.425 1.00 39.78 310 GLY C C 1
ATOM 1760 O O . GLY A 1 217 ? -22.557 17.292 -0.432 1.00 40.68 310 GLY C O 1
ATOM 1761 N N . ILE A 1 218 ? -24.575 17.274 0.588 1.00 38.50 311 ILE C N 1
ATOM 1762 C CA . ILE A 1 218 ? -25.132 18.436 -0.096 1.00 36.97 311 ILE C CA 1
ATOM 1763 C C . ILE A 1 218 ? -25.509 19.461 0.977 1.00 39.61 311 ILE C C 1
ATOM 1764 O O . ILE A 1 218 ? -26.188 19.110 1.953 1.00 39.67 311 ILE C O 1
ATOM 1769 N N . ASP A 1 219 ? -25.052 20.718 0.815 1.00 38.32 312 ASP C N 1
ATOM 1770 C CA . ASP A 1 219 ? -25.388 21.798 1.770 1.00 42.64 312 ASP C CA 1
ATOM 1771 C C . ASP A 1 219 ? -25.466 23.132 1.008 1.00 40.38 312 ASP C C 1
ATOM 1772 O O . ASP A 1 219 ? -24.481 23.870 0.912 1.00 39.27 312 ASP C O 1
ATOM 1777 N N . VAL A 1 220 ? -26.650 23.457 0.485 1.00 37.16 313 VAL C N 1
ATOM 1778 C CA . VAL A 1 220 ? -26.776 24.630 -0.370 1.00 35.17 313 VAL C CA 1
ATOM 1779 C C . VAL A 1 220 ? -27.876 25.550 0.158 1.00 36.87 313 VAL C C 1
ATOM 1780 O O . VAL A 1 220 ? -28.884 25.081 0.693 1.00 38.97 313 VAL C O 1
ATOM 1784 N N . TRP A 1 221 ? -27.653 26.867 0.038 1.00 34.99 314 TRP C N 1
ATOM 1785 C CA . TRP A 1 221 ? -28.713 27.863 0.169 1.00 37.09 314 TRP C CA 1
ATOM 1786 C C . TRP A 1 221 ? -29.520 27.965 -1.123 1.00 37.15 314 TRP C C 1
ATOM 1787 O O . TRP A 1 221 ? -28.976 27.825 -2.229 1.00 35.58 314 TRP C O 1
ATOM 1798 N N . GLN A 1 222 ? -30.820 28.215 -0.986 1.00 37.31 315 GLN C N 1
ATOM 1799 C CA . GLN A 1 222 ? -31.685 28.405 -2.146 1.00 41.23 315 GLN C CA 1
ATOM 1800 C C . GLN A 1 222 ? -32.567 29.615 -1.899 1.00 42.98 315 GLN C C 1
ATOM 1801 O O . GLN A 1 222 ? -33.193 29.716 -0.844 1.00 41.33 315 GLN C O 1
ATOM 1807 N N . VAL A 1 223 ? -32.625 30.526 -2.872 1.00 44.04 316 VAL C N 1
ATOM 1808 C CA . VAL A 1 223 ? -33.676 31.539 -2.884 1.00 45.29 316 VAL C CA 1
ATOM 1809 C C . VAL A 1 223 ? -34.867 30.935 -3.622 1.00 46.43 316 VAL C C 1
ATOM 1810 O O . VAL A 1 223 ? -35.816 30.459 -2.990 1.00 49.20 316 VAL C O 1
ATOM 1814 N N . LYS A 1 224 ? -34.825 30.902 -4.954 1.00 47.03 317 LYS C N 1
ATOM 1815 C CA . LYS A 1 224 ? -35.781 30.092 -5.710 1.00 48.78 317 LYS C CA 1
ATOM 1816 C C . LYS A 1 224 ? -35.336 28.632 -5.654 1.00 48.90 317 LYS C C 1
ATOM 1817 O O . LYS A 1 224 ? -34.305 28.270 -6.225 1.00 47.90 317 LYS C O 1
ATOM 1823 N N . ALA A 1 225 ? -36.096 27.790 -4.958 1.00 49.58 318 ALA C N 1
ATOM 1824 C CA . ALA A 1 225 ? -35.753 26.378 -4.893 1.00 48.63 318 ALA C CA 1
ATOM 1825 C C . ALA A 1 225 ? -36.174 25.671 -6.187 1.00 47.48 318 ALA C C 1
ATOM 1826 O O . ALA A 1 225 ? -36.845 26.246 -7.046 1.00 46.22 318 ALA C O 1
ATOM 1828 N N . GLY A 1 226 ? -35.762 24.405 -6.323 1.00 42.69 319 GLY C N 1
ATOM 1829 C CA . GLY A 1 226 ? -36.206 23.579 -7.431 1.00 41.46 319 GLY C CA 1
ATOM 1830 C C . GLY A 1 226 ? -35.057 22.885 -8.135 1.00 41.08 319 GLY C C 1
ATOM 1831 O O . GLY A 1 226 ? -35.248 22.183 -9.133 1.00 43.94 319 GLY C O 1
ATOM 1832 N N . THR A 1 227 ? -33.855 23.095 -7.612 1.00 39.02 320 THR C N 1
ATOM 1833 C CA . THR A 1 227 ? -32.656 22.433 -8.113 1.00 39.02 320 THR C CA 1
ATOM 1834 C C . THR A 1 227 ? -32.809 20.917 -8.014 1.00 40.73 320 THR C C 1
ATOM 1835 O O . THR A 1 227 ? -33.315 20.408 -7.011 1.00 38.85 320 THR C O 1
ATOM 1839 N N . ILE A 1 228 ? -32.371 20.188 -9.053 1.00 38.28 321 ILE C N 1
ATOM 1840 C CA . ILE A 1 228 ? -32.471 18.728 -9.069 1.00 35.91 321 ILE C CA 1
ATOM 1841 C C . ILE A 1 228 ? -31.087 18.112 -9.264 1.00 37.49 321 ILE C C 1
ATOM 1842 O O . ILE A 1 228 ? -30.412 18.369 -10.273 1.00 35.95 321 ILE C O 1
ATOM 1847 N N . TYR A 1 229 ? -30.697 17.252 -8.321 1.00 36.19 322 TYR C N 1
ATOM 1848 C CA . TYR A 1 229 ? -29.551 16.363 -8.463 1.00 34.75 322 TYR C CA 1
ATOM 1849 C C . TYR A 1 229 ? -30.031 15.050 -9.078 1.00 37.02 322 TYR C C 1
ATOM 1850 O O . TYR A 1 229 ? -30.737 14.267 -8.429 1.00 38.14 322 TYR C O 1
ATOM 1859 N N . ASP A 1 230 ? -29.640 14.792 -10.328 1.00 37.69 323 ASP C N 1
ATOM 1860 C CA . ASP A 1 230 ? -30.209 13.661 -11.060 1.00 39.09 323 ASP C CA 1
ATOM 1861 C C . ASP A 1 230 ? -29.443 12.356 -10.830 1.00 39.55 323 ASP C C 1
ATOM 1862 O O . ASP A 1 230 ? -30.050 11.290 -10.675 1.00 42.73 323 ASP C O 1
ATOM 1867 N N . ASP A 1 231 ? -28.121 12.403 -10.791 1.00 39.08 324 ASP C N 1
ATOM 1868 C CA . ASP A 1 231 ? -27.336 11.178 -10.837 1.00 40.69 324 ASP C CA 1
ATOM 1869 C C . ASP A 1 231 ? -25.933 11.528 -10.374 1.00 40.33 324 ASP C C 1
ATOM 1870 O O . ASP A 1 231 ? -25.410 12.587 -10.733 1.00 38.21 324 ASP C O 1
ATOM 1875 N N . ILE A 1 232 ? -25.338 10.658 -9.557 1.00 41.58 325 ILE C N 1
ATOM 1876 C CA . ILE A 1 232 ? -24.023 10.914 -8.974 1.00 39.57 325 ILE C CA 1
ATOM 1877 C C . ILE A 1 232 ? -23.179 9.663 -9.116 1.00 39.20 325 ILE C C 1
ATOM 1878 O O . ILE A 1 232 ? -23.593 8.576 -8.692 1.00 39.05 325 ILE C O 1
ATOM 1883 N N . LEU A 1 233 ? -21.983 9.818 -9.673 1.00 37.01 326 LEU C N 1
ATOM 1884 C CA . LEU A 1 233 ? -21.077 8.695 -9.868 1.00 40.23 326 LEU C CA 1
ATOM 1885 C C . LEU A 1 233 ? -19.715 9.033 -9.277 1.00 39.68 326 LEU C C 1
ATOM 1886 O O . LEU A 1 233 ? -19.212 10.149 -9.459 1.00 35.68 326 LEU C O 1
ATOM 1891 N N . ILE A 1 234 ? -19.138 8.073 -8.555 1.00 41.24 327 ILE C N 1
ATOM 1892 C CA . ILE A 1 234 ? -17.796 8.176 -7.988 1.00 40.98 327 ILE C CA 1
ATOM 1893 C C . ILE A 1 234 ? -17.091 6.870 -8.307 1.00 41.57 327 ILE C C 1
ATOM 1894 O O . ILE A 1 234 ? -17.545 5.798 -7.880 1.00 42.49 327 ILE C O 1
ATOM 1899 N N . THR A 1 235 ? -15.989 6.953 -9.051 1.00 40.80 328 THR C N 1
ATOM 1900 C CA . THR A 1 235 ? -15.331 5.764 -9.592 1.00 43.24 328 THR C CA 1
ATOM 1901 C C . THR A 1 235 ? -13.846 6.050 -9.801 1.00 44.15 328 THR C C 1
ATOM 1902 O O . THR A 1 235 ? -13.422 7.201 -9.899 1.00 44.46 328 THR C O 1
ATOM 1906 N N . ASP A 1 236 ? -13.049 4.993 -9.863 1.00 46.65 329 ASP C N 1
ATOM 1907 C CA . ASP A 1 236 ? -11.645 5.139 -10.210 1.00 48.56 329 ASP C CA 1
ATOM 1908 C C . ASP A 1 236 ? -11.352 4.752 -11.662 1.00 50.45 329 ASP C C 1
ATOM 1909 O O . ASP A 1 236 ? -10.180 4.670 -12.038 1.00 50.18 329 ASP C O 1
ATOM 1914 N N . ASP A 1 237 ? -12.390 4.529 -12.482 1.00 50.15 330 ASP C N 1
ATOM 1915 C CA . ASP A 1 237 ? -12.264 3.918 -13.811 1.00 51.84 330 ASP C CA 1
ATOM 1916 C C . ASP A 1 237 ? -12.771 4.881 -14.884 1.00 47.54 330 ASP C C 1
ATOM 1917 O O . ASP A 1 237 ? -13.979 5.110 -14.995 1.00 49.54 330 ASP C O 1
ATOM 1922 N N . ILE A 1 238 ? -11.857 5.405 -15.701 1.00 50.21 331 ILE C N 1
ATOM 1923 C CA . ILE A 1 238 ? -12.233 6.392 -16.712 1.00 50.78 331 ILE C CA 1
ATOM 1924 C C . ILE A 1 238 ? -13.186 5.780 -17.749 1.00 48.28 331 ILE C C 1
ATOM 1925 O O . ILE A 1 238 ? -14.144 6.427 -18.200 1.00 47.00 331 ILE C O 1
ATOM 1930 N N . GLU A 1 239 ? -12.960 4.518 -18.124 1.00 47.42 332 GLU C N 1
ATOM 1931 C CA . GLU A 1 239 ? -13.817 3.900 -19.135 1.00 54.29 332 GLU C CA 1
ATOM 1932 C C . GLU A 1 239 ? -15.245 3.720 -18.622 1.00 54.63 332 GLU C C 1
ATOM 1933 O O . GLU A 1 239 ? -16.205 3.981 -19.353 1.00 53.88 332 GLU C O 1
ATOM 1939 N N . GLU A 1 240 ? -15.406 3.293 -17.369 1.00 54.30 333 GLU C N 1
ATOM 1940 C CA . GLU A 1 240 ? -16.735 3.215 -16.779 1.00 54.03 333 GLU C CA 1
ATOM 1941 C C . GLU A 1 240 ? -17.401 4.590 -16.713 1.00 49.43 333 GLU C C 1
ATOM 1942 O O . GLU A 1 240 ? -18.606 4.718 -16.967 1.00 47.54 333 GLU C O 1
ATOM 1948 N N . ALA A 1 241 ? -16.638 5.625 -16.345 1.00 45.18 334 ALA C N 1
ATOM 1949 C CA . ALA A 1 241 ? -17.182 6.982 -16.332 1.00 43.14 334 ALA C CA 1
ATOM 1950 C C . ALA A 1 241 ? -17.668 7.404 -17.720 1.00 43.78 334 ALA C C 1
ATOM 1951 O O . ALA A 1 241 ? -18.735 8.015 -17.851 1.00 43.86 334 ALA C O 1
ATOM 1953 N N . GLU A 1 242 ? -16.892 7.093 -18.764 1.00 46.02 335 GLU C N 1
ATOM 1954 C CA . GLU A 1 242 ? -17.280 7.459 -20.128 1.00 51.41 335 GLU C CA 1
ATOM 1955 C C . GLU A 1 242 ? -18.496 6.668 -20.605 1.00 49.06 335 GLU C C 1
ATOM 1956 O O . GLU A 1 242 ? -19.336 7.197 -21.343 1.00 48.30 335 GLU C O 1
ATOM 1962 N N . LYS A 1 243 ? -18.589 5.393 -20.227 1.00 48.65 336 LYS C N 1
ATOM 1963 C CA . LYS A 1 243 ? -19.750 4.595 -20.609 1.00 54.51 336 LYS C CA 1
ATOM 1964 C C . LYS A 1 243 ? -21.032 5.147 -19.982 1.00 54.41 336 LYS C C 1
ATOM 1965 O O . LYS A 1 243 ? -22.078 5.218 -20.641 1.00 54.42 336 LYS C O 1
ATOM 1971 N N . GLU A 1 244 ? -20.968 5.557 -18.715 1.00 51.58 337 GLU C N 1
ATOM 1972 C CA . GLU A 1 244 ? -22.155 6.104 -18.063 1.00 52.58 337 GLU C CA 1
ATOM 1973 C C . GLU A 1 244 ? -22.459 7.516 -18.550 1.00 48.87 337 GLU C C 1
ATOM 1974 O O . GLU A 1 244 ? -23.629 7.881 -18.691 1.00 51.54 337 GLU C O 1
ATOM 1980 N N . ALA A 1 245 ? -21.429 8.304 -18.849 1.00 44.69 338 ALA C N 1
ATOM 1981 C CA . ALA A 1 245 ? -21.650 9.614 -19.457 1.00 43.44 338 ALA C CA 1
ATOM 1982 C C . ALA A 1 245 ? -22.475 9.504 -20.740 1.00 46.04 338 ALA C C 1
ATOM 1983 O O . ALA A 1 245 ? -23.399 10.297 -20.968 1.00 47.27 338 ALA C O 1
ATOM 1985 N N . LYS A 1 246 ? -22.153 8.528 -21.597 1.00 48.59 339 LYS C N 1
ATOM 1986 C CA . LYS A 1 246 ? -22.889 8.388 -22.851 1.00 53.66 339 LYS C CA 1
ATOM 1987 C C . LYS A 1 246 ? -24.379 8.193 -22.599 1.00 54.75 339 LYS C C 1
ATOM 1988 O O . LYS A 1 246 ? -25.218 8.818 -23.260 1.00 54.82 339 LYS C O 1
ATOM 1994 N N . VAL A 1 247 ? -24.732 7.320 -21.656 1.00 56.77 340 VAL C N 1
ATOM 1995 C CA . VAL A 1 247 ? -26.145 7.121 -21.340 1.00 58.57 340 VAL C CA 1
ATOM 1996 C C . VAL A 1 247 ? -26.768 8.437 -20.889 1.00 55.53 340 VAL C C 1
ATOM 1997 O O . VAL A 1 247 ? -27.801 8.867 -21.410 1.00 55.06 340 VAL C O 1
ATOM 2001 N N . ILE A 1 248 ? -26.107 9.132 -19.965 1.00 52.60 341 ILE C N 1
ATOM 2002 C CA . ILE A 1 248 ? -26.676 10.361 -19.424 1.00 50.79 341 ILE C CA 1
ATOM 2003 C C . ILE A 1 248 ? -26.778 11.446 -20.493 1.00 48.10 341 ILE C C 1
ATOM 2004 O O . ILE A 1 248 ? -27.787 12.152 -20.576 1.00 48.70 341 ILE C O 1
ATOM 2009 N N . LEU A 1 249 ? -25.751 11.615 -21.322 1.00 47.37 342 LEU C N 1
ATOM 2010 C CA . LEU A 1 249 ? -25.830 12.681 -22.318 1.00 48.11 342 LEU C CA 1
ATOM 2011 C C . LEU A 1 249 ? -26.937 12.406 -23.341 1.00 50.02 342 LEU C C 1
ATOM 2012 O O . LEU A 1 249 ? -27.608 13.337 -23.804 1.00 52.16 342 LEU C O 1
ATOM 2017 N N . GLU A 1 250 ? -27.152 11.137 -23.695 1.00 48.69 343 GLU C N 1
ATOM 2018 C CA . GLU A 1 250 ? -28.253 10.809 -24.592 1.00 53.93 343 GLU C CA 1
ATOM 2019 C C . GLU A 1 250 ? -29.599 11.076 -23.921 1.00 52.59 343 GLU C C 1
ATOM 2020 O O . GLU A 1 250 ? -30.551 11.521 -24.573 1.00 50.92 343 GLU C O 1
ATOM 2026 N N . ARG A 1 251 ? -29.693 10.837 -22.610 1.00 49.91 344 ARG C N 1
ATOM 2027 C CA . ARG A 1 251 ? -30.950 11.115 -21.927 1.00 51.90 344 ARG C CA 1
ATOM 2028 C C . ARG A 1 251 ? -31.168 12.617 -21.764 1.00 50.73 344 ARG C C 1
ATOM 2029 O O . ARG A 1 251 ? -32.311 13.088 -21.825 1.00 54.78 344 ARG C O 1
ATOM 2037 N N . ASN A 1 252 ? -30.092 13.383 -21.575 1.00 45.41 345 ASN C N 1
ATOM 2038 C CA . ASN A 1 252 ? -30.203 14.841 -21.535 1.00 45.68 345 ASN C CA 1
ATOM 2039 C C . ASN A 1 252 ? -30.642 15.422 -22.883 1.00 48.26 345 ASN C C 1
ATOM 2040 O O . ASN A 1 252 ? -31.296 16.473 -22.917 1.00 49.72 345 ASN C O 1
ATOM 2045 N N . ALA A 1 253 ? -30.263 14.786 -24.003 1.00 48.02 346 ALA C N 1
ATOM 2046 C CA . ALA A 1 253 ? -30.700 15.271 -25.316 1.00 50.36 346 ALA C CA 1
ATOM 2047 C C . ALA A 1 253 ? -32.208 15.116 -25.491 1.00 54.14 346 ALA C C 1
ATOM 2048 O O . ALA A 1 253 ? -32.876 16.034 -25.975 1.00 54.95 346 ALA C O 1
ATOM 2050 N N . ALA A 1 254 ? -32.757 13.955 -25.116 1.00 54.41 347 ALA C N 1
ATOM 2051 C CA . ALA A 1 254 ? -34.205 13.786 -25.122 1.00 57.65 347 ALA C CA 1
ATOM 2052 C C . ALA A 1 254 ? -34.879 14.773 -24.174 1.00 54.96 347 ALA C C 1
ATOM 2053 O O . ALA A 1 254 ? -35.946 15.314 -24.485 1.00 57.65 347 ALA C O 1
ATOM 2055 N N . GLU A 1 255 ? -34.271 15.021 -23.010 1.00 52.07 348 GLU C N 1
ATOM 2056 C CA . GLU A 1 255 ? -34.816 16.009 -22.082 1.00 51.21 348 GLU C CA 1
ATOM 2057 C C . GLU A 1 255 ? -34.937 17.372 -22.748 1.00 52.25 348 GLU C C 1
ATOM 2058 O O . GLU A 1 255 ? -35.977 18.035 -22.655 1.00 53.07 348 GLU C O 1
ATOM 2064 N N . LYS A 1 256 ? -33.875 17.807 -23.429 1.00 53.07 349 LYS C N 1
ATOM 2065 C CA . LYS A 1 256 ? -33.870 19.139 -24.024 1.00 54.98 349 LYS C CA 1
ATOM 2066 C C . LYS A 1 256 ? -34.922 19.257 -25.109 1.00 57.97 349 LYS C C 1
ATOM 2067 O O . LYS A 1 256 ? -35.550 20.311 -25.265 1.00 60.73 349 LYS C O 1
ATOM 2073 N N . LYS A 1 257 ? -35.134 18.178 -25.867 1.00 60.10 350 LYS C N 1
ATOM 2074 C CA . LYS A 1 257 ? -36.131 18.202 -26.929 1.00 63.38 350 LYS C CA 1
ATOM 2075 C C . LYS A 1 257 ? -37.536 18.332 -26.347 1.00 65.89 350 LYS C C 1
ATOM 2076 O O . LYS A 1 257 ? -38.370 19.071 -26.882 1.00 66.92 350 LYS C O 1
ATOM 2082 N N . MET A 1 258 ? -37.809 17.641 -25.235 1.00 67.39 351 MET C N 1
ATOM 2083 C CA . MET A 1 258 ? -39.095 17.810 -24.563 1.00 70.48 351 MET C CA 1
ATOM 2084 C C . MET A 1 258 ? -39.253 19.236 -24.044 1.00 68.89 351 MET C C 1
ATOM 2085 O O . MET A 1 258 ? -40.348 19.809 -24.109 1.00 72.18 351 MET C O 1
ATOM 2090 N N A ARG A 1 259 ? -38.174 19.827 -23.524 0.41 63.94 352 ARG C N 1
ATOM 2091 N N B ARG A 1 259 ? -38.165 19.822 -23.531 0.59 64.00 352 ARG C N 1
ATOM 2092 C CA A ARG A 1 259 ? -38.272 21.198 -23.032 0.41 62.47 352 ARG C CA 1
ATOM 2093 C CA B ARG A 1 259 ? -38.209 21.192 -23.022 0.59 62.27 352 ARG C CA 1
ATOM 2094 C C A ARG A 1 259 ? -38.518 22.181 -24.173 0.41 62.70 352 ARG C C 1
ATOM 2095 C C B ARG A 1 259 ? -38.460 22.200 -24.144 0.59 62.49 352 ARG C C 1
ATOM 2096 O O A ARG A 1 259 ? -39.318 23.113 -24.032 0.41 63.91 352 ARG C O 1
ATOM 2097 O O B ARG A 1 259 ? -39.213 23.164 -23.964 0.59 63.89 352 ARG C O 1
ATOM 2112 N N . ASP A 1 260 ? -37.837 22.003 -25.306 1.00 62.49 353 ASP C N 1
ATOM 2113 C CA . ASP A 1 260 ? -38.054 22.920 -26.424 1.00 67.38 353 ASP C CA 1
ATOM 2114 C C . ASP A 1 260 ? -39.466 22.787 -26.986 1.00 73.44 353 ASP C C 1
ATOM 2115 O O . ASP A 1 260 ? -40.064 23.782 -27.417 1.00 76.61 353 ASP C O 1
ATOM 2120 N N . GLU A 1 261 ? -40.014 21.565 -26.996 1.00 76.18 354 GLU C N 1
ATOM 2121 C CA . GLU A 1 261 ? -41.384 21.369 -27.465 1.00 81.46 354 GLU C CA 1
ATOM 2122 C C . GLU A 1 261 ? -42.403 21.999 -26.522 1.00 81.33 354 GLU C C 1
ATOM 2123 O O . GLU A 1 261 ? -43.446 22.474 -26.983 1.00 86.34 354 GLU C O 1
ATOM 2129 N N . ILE A 1 262 ? -42.138 22.005 -25.209 1.00 75.67 355 ILE C N 1
ATOM 2130 C CA . ILE A 1 262 ? -43.074 22.628 -24.271 1.00 76.84 355 ILE C CA 1
ATOM 2131 C C . ILE A 1 262 ? -43.039 24.143 -24.416 1.00 75.48 355 ILE C C 1
ATOM 2132 O O . ILE A 1 262 ? -44.082 24.801 -24.485 1.00 79.56 355 ILE C O 1
ATOM 2137 N N . LYS A 1 263 ? -41.836 24.722 -24.442 1.00 74.43 356 LYS C N 1
ATOM 2138 C CA . LYS A 1 263 ? -41.710 26.171 -24.580 1.00 78.98 356 LYS C CA 1
ATOM 2139 C C . LYS A 1 263 ? -42.302 26.656 -25.899 1.00 85.18 356 LYS C C 1
ATOM 2140 O O . LYS A 1 263 ? -42.916 27.728 -25.957 1.00 90.08 356 LYS C O 1
ATOM 2146 N N . GLU A 1 264 ? -42.134 25.872 -26.967 1.00 86.51 357 GLU C N 1
ATOM 2147 C CA . GLU A 1 264 ? -42.657 26.250 -28.275 1.00 91.45 357 GLU C CA 1
ATOM 2148 C C . GLU A 1 264 ? -44.179 26.358 -28.276 1.00 95.59 357 GLU C C 1
ATOM 2149 O O . GLU A 1 264 ? -44.752 27.044 -29.132 1.00 97.64 357 GLU C O 1
ATOM 2155 N N . ALA A 1 265 ? -44.852 25.689 -27.339 1.00 96.47 358 ALA C N 1
ATOM 2156 C CA . ALA A 1 265 ? -46.308 25.717 -27.280 1.00 101.75 358 ALA C CA 1
ATOM 2157 C C . ALA A 1 265 ? -46.854 26.658 -26.216 1.00 105.69 358 ALA C C 1
ATOM 2158 O O . ALA A 1 265 ? -48.029 27.025 -26.287 1.00 110.96 358 ALA C O 1
ATOM 2160 N N . GLU A 1 266 ? -46.038 27.070 -25.250 1.00 106.69 359 GLU C N 1
ATOM 2161 C CA . GLU A 1 266 ? -46.551 27.831 -24.116 1.00 112.54 359 GLU C CA 1
ATOM 2162 C C . GLU A 1 266 ? -46.433 29.341 -24.299 1.00 115.40 359 GLU C C 1
ATOM 2163 O O . GLU A 1 266 ? -46.784 29.882 -25.356 1.00 115.89 359 GLU C O 1
ATOM 2169 N N . ASN A 1 267 ? -45.955 30.021 -23.255 1.00 116.24 360 ASN C N 1
ATOM 2170 C CA . ASN A 1 267 ? -45.819 31.480 -23.235 1.00 116.85 360 ASN C CA 1
ATOM 2171 C C . ASN A 1 267 ? -44.600 31.939 -24.036 1.00 111.88 360 ASN C C 1
ATOM 2172 O O . ASN A 1 267 ? -44.667 32.915 -24.790 1.00 113.35 360 ASN C O 1
ATOM 2177 N N . SER B 1 2 ? 25.037 24.827 -42.286 1.00 92.86 13 SER A N 1
ATOM 2178 C CA . SER B 1 2 ? 25.073 23.437 -41.842 1.00 93.43 13 SER A CA 1
ATOM 2179 C C . SER B 1 2 ? 24.114 23.225 -40.675 1.00 87.43 13 SER A C 1
ATOM 2180 O O . SER B 1 2 ? 24.169 23.931 -39.669 1.00 88.02 13 SER A O 1
ATOM 2183 N N . ALA B 1 3 ? 23.233 22.241 -40.825 1.00 81.29 14 ALA A N 1
ATOM 2184 C CA . ALA B 1 3 ? 22.205 21.988 -39.830 1.00 74.42 14 ALA A CA 1
ATOM 2185 C C . ALA B 1 3 ? 22.805 21.345 -38.589 1.00 73.06 14 ALA A C 1
ATOM 2186 O O . ALA B 1 3 ? 23.550 20.365 -38.683 1.00 73.18 14 ALA A O 1
ATOM 2188 N N . LYS B 1 4 ? 22.499 21.919 -37.427 1.00 70.54 15 LYS A N 1
ATOM 2189 C CA . LYS B 1 4 ? 22.967 21.416 -36.142 1.00 69.66 15 LYS A CA 1
ATOM 2190 C C . LYS B 1 4 ? 21.879 20.515 -35.558 1.00 61.87 15 LYS A C 1
ATOM 2191 O O . LYS B 1 4 ? 20.726 20.9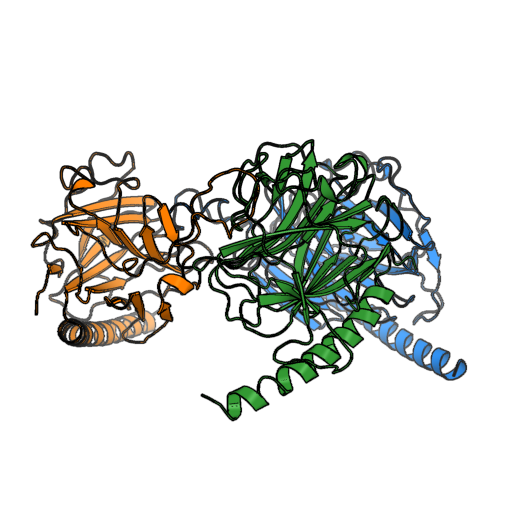38 -35.418 1.00 57.10 15 LYS A O 1
ATOM 2197 N N . VAL B 1 5 ? 22.230 19.261 -35.283 1.00 60.34 16 VAL A N 1
ATOM 2198 C CA . VAL B 1 5 ? 21.328 18.301 -34.656 1.00 58.46 16 VAL A CA 1
ATOM 2199 C C . VAL B 1 5 ? 21.775 18.121 -33.216 1.00 61.05 16 VAL A C 1
ATOM 2200 O O . VAL B 1 5 ? 22.857 17.577 -32.957 1.00 64.29 16 VAL A O 1
ATOM 2204 N N . TYR B 1 6 ? 20.939 18.577 -32.281 1.00 61.24 17 TYR A N 1
ATOM 2205 C CA . TYR B 1 6 ? 21.246 18.484 -30.862 1.00 60.21 17 TYR A CA 1
ATOM 2206 C C . TYR B 1 6 ? 20.910 17.119 -30.274 1.00 61.39 17 TYR A C 1
ATOM 2207 O O . TYR B 1 6 ? 21.495 16.743 -29.255 1.00 67.12 17 TYR A O 1
ATOM 2216 N N . PHE B 1 7 ? 19.986 16.375 -30.883 1.00 56.48 18 PHE A N 1
ATOM 2217 C CA . PHE B 1 7 ? 19.532 15.094 -30.343 1.00 52.29 18 PHE A CA 1
ATOM 2218 C C . PHE B 1 7 ? 18.741 14.329 -31.397 1.00 50.29 18 PHE A C 1
ATOM 2219 O O . PHE B 1 7 ? 17.847 14.899 -32.029 1.00 47.48 18 PHE A O 1
ATOM 2227 N N . HIS B 1 8 ? 19.080 13.054 -31.618 1.00 51.80 19 HIS A N 1
ATOM 2228 C CA . HIS B 1 8 ? 18.271 12.162 -32.457 1.00 52.83 19 HIS A CA 1
ATOM 2229 C C . HIS B 1 8 ? 18.266 10.763 -31.844 1.00 53.94 19 HIS A C 1
ATOM 2230 O O . HIS B 1 8 ? 19.236 10.015 -31.978 1.00 56.84 19 HIS A O 1
ATOM 2237 N N . GLU B 1 9 ? 17.153 10.400 -31.218 1.00 53.60 20 GLU A N 1
ATOM 2238 C CA . GLU B 1 9 ? 16.973 9.105 -30.567 1.00 51.14 20 GLU A CA 1
ATOM 2239 C C . GLU B 1 9 ? 16.107 8.217 -31.464 1.00 49.35 20 GLU A C 1
ATOM 2240 O O . GLU B 1 9 ? 14.990 8.602 -31.813 1.00 48.44 20 GLU A O 1
ATOM 2246 N N . THR B 1 10 ? 16.627 7.046 -31.856 1.00 49.68 21 THR A N 1
ATOM 2247 C CA . THR B 1 10 ? 15.857 6.057 -32.610 1.00 51.51 21 THR A CA 1
ATOM 2248 C C . THR B 1 10 ? 15.433 4.863 -31.762 1.00 53.03 21 THR A C 1
ATOM 2249 O O . THR B 1 10 ? 14.728 3.975 -32.267 1.00 54.34 21 THR A O 1
ATOM 2253 N N . PHE B 1 11 ? 15.875 4.796 -30.506 1.00 51.16 22 PHE A N 1
ATOM 2254 C CA . PHE B 1 11 ? 15.528 3.715 -29.576 1.00 49.46 22 PHE A CA 1
ATOM 2255 C C . PHE B 1 11 ? 15.880 2.325 -30.123 1.00 55.17 22 PHE A C 1
ATOM 2256 O O . PHE B 1 11 ? 15.120 1.365 -29.974 1.00 56.39 22 PHE A O 1
ATOM 2264 N N . GLU B 1 12 ? 17.056 2.204 -30.739 1.00 58.93 23 GLU A N 1
ATOM 2265 C CA . GLU B 1 12 ? 17.659 0.882 -30.900 1.00 61.75 23 GLU A CA 1
ATOM 2266 C C . GLU B 1 12 ? 17.912 0.233 -29.546 1.00 59.22 23 GLU A C 1
ATOM 2267 O O . GLU B 1 12 ? 17.916 -0.998 -29.426 1.00 58.15 23 GLU A O 1
ATOM 2273 N N . ASN B 1 13 ? 18.159 1.055 -28.531 1.00 57.46 24 ASN A N 1
ATOM 2274 C CA . ASN B 1 13 ? 18.319 0.639 -27.146 1.00 56.53 24 ASN A CA 1
ATOM 2275 C C . ASN B 1 13 ? 17.982 1.847 -26.286 1.00 55.76 24 ASN A C 1
ATOM 2276 O O . ASN B 1 13 ? 17.716 2.940 -26.795 1.00 53.98 24 ASN A O 1
ATOM 2281 N N . ARG B 1 14 ? 18.017 1.647 -24.971 1.00 56.38 25 ARG A N 1
ATOM 2282 C CA . ARG B 1 14 ? 17.657 2.677 -24.003 1.00 55.40 25 ARG A CA 1
ATOM 2283 C C . ARG B 1 14 ? 18.835 3.007 -23.076 1.00 55.39 25 ARG A C 1
ATOM 2284 O O . ARG B 1 14 ? 18.654 3.487 -21.956 1.00 54.52 25 ARG A O 1
ATOM 2292 N N . ASP B 1 15 ? 20.066 2.816 -23.567 1.00 57.70 26 ASP A N 1
ATOM 2293 C CA . ASP B 1 15 ? 21.253 2.981 -22.722 1.00 60.49 26 ASP A CA 1
ATOM 2294 C C . ASP B 1 15 ? 21.356 4.377 -22.091 1.00 61.03 26 ASP A C 1
ATOM 2295 O O . ASP B 1 15 ? 21.721 4.500 -20.917 1.00 62.74 26 ASP A O 1
ATOM 2300 N N . LYS B 1 16 ? 21.051 5.442 -22.844 1.00 60.82 27 LYS A N 1
ATOM 2301 C CA . LYS B 1 16 ? 21.160 6.806 -22.314 1.00 61.47 27 LYS A CA 1
ATOM 2302 C C . LYS B 1 16 ? 20.098 7.153 -21.263 1.00 55.30 27 LYS A C 1
ATOM 2303 O O . LYS B 1 16 ? 20.255 8.151 -20.546 1.00 52.08 27 LYS A O 1
ATOM 2309 N N . TRP B 1 17 ? 19.004 6.401 -21.191 1.00 49.61 28 TRP A N 1
ATOM 2310 C CA . TRP B 1 17 ? 17.847 6.788 -20.397 1.00 49.30 28 TRP A CA 1
ATOM 2311 C C . TRP B 1 17 ? 17.931 6.110 -19.034 1.00 53.51 28 TRP A C 1
ATOM 2312 O O . TRP B 1 17 ? 17.981 4.879 -18.945 1.00 56.44 28 TRP A O 1
ATOM 2323 N N . ILE B 1 18 ? 17.958 6.914 -17.979 1.00 52.60 29 ILE A N 1
ATOM 2324 C CA . ILE B 1 18 ? 18.168 6.427 -16.622 1.00 52.12 29 ILE A CA 1
ATOM 2325 C C . ILE B 1 18 ? 16.883 6.668 -15.837 1.00 50.33 29 ILE A C 1
ATOM 2326 O O . ILE B 1 18 ? 16.377 7.799 -15.782 1.00 49.40 29 ILE A O 1
ATOM 2331 N N . ASP B 1 19 ? 16.315 5.589 -15.298 1.00 47.67 30 ASP A N 1
ATOM 2332 C CA . ASP B 1 19 ? 15.129 5.711 -14.463 1.00 47.47 30 ASP A CA 1
ATOM 2333 C C . ASP B 1 19 ? 15.437 6.543 -13.215 1.00 46.64 30 ASP A C 1
ATOM 2334 O O . ASP B 1 19 ? 16.521 6.459 -12.643 1.00 45.66 30 ASP A O 1
ATOM 2339 N N . SER B 1 20 ? 14.473 7.361 -12.801 1.00 46.26 31 SER A N 1
ATOM 2340 C CA . SER B 1 20 ? 14.648 8.200 -11.619 1.00 46.53 31 SER A CA 1
ATOM 2341 C C . SER B 1 20 ? 14.797 7.359 -10.354 1.00 48.53 31 SER A C 1
ATOM 2342 O O . SER B 1 20 ? 14.092 6.366 -10.168 1.00 49.63 31 SER A O 1
ATOM 2345 N N . THR B 1 21 ? 15.718 7.766 -9.473 1.00 49.54 32 THR A N 1
ATOM 2346 C CA . THR B 1 21 ? 15.810 7.198 -8.130 1.00 52.90 32 THR A CA 1
ATOM 2347 C C . THR B 1 21 ? 15.484 8.215 -7.036 1.00 53.73 32 THR A C 1
ATOM 2348 O O . THR B 1 21 ? 15.689 7.922 -5.853 1.00 56.16 32 THR A O 1
ATOM 2352 N N . SER B 1 22 ? 14.944 9.384 -7.395 1.00 53.04 33 SER A N 1
ATOM 2353 C CA . SER B 1 22 ? 14.663 10.447 -6.443 1.00 55.57 33 SER A CA 1
ATOM 2354 C C . SER B 1 22 ? 13.182 10.783 -6.338 1.00 53.53 33 SER A C 1
ATOM 2355 O O . SER B 1 22 ? 12.812 11.611 -5.492 1.00 53.81 33 SER A O 1
ATOM 2358 N N . SER B 1 23 ? 12.326 10.182 -7.167 1.00 48.76 34 SER A N 1
ATOM 2359 C CA . SER B 1 23 ? 10.950 10.654 -7.252 1.00 48.33 34 SER A CA 1
ATOM 2360 C C . SER B 1 23 ? 10.062 10.104 -6.144 1.00 53.58 34 SER A C 1
ATOM 2361 O O . SER B 1 23 ? 9.043 10.725 -5.827 1.00 54.39 34 SER A O 1
ATOM 2364 N N . GLY B 1 24 ? 10.410 8.959 -5.555 1.00 57.00 35 GLY A N 1
ATOM 2365 C CA . GLY B 1 24 ? 9.536 8.351 -4.567 1.00 58.03 35 GLY A CA 1
ATOM 2366 C C . GLY B 1 24 ? 8.230 7.800 -5.109 1.00 56.84 35 GLY A C 1
ATOM 2367 O O . GLY B 1 24 ? 7.388 7.358 -4.319 1.00 55.25 35 GLY A O 1
ATOM 2368 N N . LYS B 1 25 ? 8.041 7.781 -6.431 1.00 56.10 36 LYS A N 1
ATOM 2369 C CA . LYS B 1 25 ? 6.791 7.318 -7.018 1.00 53.79 36 LYS A CA 1
ATOM 2370 C C . LYS B 1 25 ? 6.897 5.828 -7.328 1.00 56.20 36 LYS A C 1
ATOM 2371 O O . LYS B 1 25 ? 7.989 5.263 -7.400 1.00 56.05 36 LYS A O 1
ATOM 2377 N N . ALA B 1 26 ? 5.739 5.186 -7.490 1.00 59.05 37 ALA A N 1
ATOM 2378 C CA . ALA B 1 26 ? 5.687 3.765 -7.838 1.00 58.18 37 ALA A CA 1
ATOM 2379 C C . ALA B 1 26 ? 5.915 3.598 -9.340 1.00 52.36 37 ALA A C 1
ATOM 2380 O O . ALA B 1 26 ? 5.006 3.839 -10.141 1.00 48.21 37 ALA A O 1
ATOM 2382 N N . LEU B 1 27 ? 7.112 3.136 -9.717 1.00 53.71 38 LEU A N 1
ATOM 2383 C CA . LEU B 1 27 ? 7.541 3.097 -11.112 1.00 51.45 38 LEU A CA 1
ATOM 2384 C C . LEU B 1 27 ? 7.274 1.751 -11.766 1.00 50.18 38 LEU A C 1
ATOM 2385 O O . LEU B 1 27 ? 7.246 0.708 -11.108 1.00 51.40 38 LEU A O 1
ATOM 2390 N N . GLY B 1 28 ? 7.060 1.797 -13.082 1.00 46.88 39 GLY A N 1
ATOM 2391 C CA . GLY B 1 28 ? 7.078 0.622 -13.913 1.00 46.82 39 GLY A CA 1
ATOM 2392 C C . GLY B 1 28 ? 8.292 0.628 -14.826 1.00 49.15 39 GLY A C 1
ATOM 2393 O O . GLY B 1 28 ? 8.952 1.656 -15.003 1.00 49.53 39 GLY A O 1
ATOM 2394 N N . PRO B 1 29 ? 8.599 -0.515 -15.444 1.00 50.52 40 PRO A N 1
ATOM 2395 C CA . PRO B 1 29 ? 9.738 -0.579 -16.369 1.00 50.85 40 PRO A CA 1
ATOM 2396 C C . PRO B 1 29 ? 9.373 -0.273 -17.819 1.00 48.65 40 PRO A C 1
ATOM 2397 O O . PRO B 1 29 ? 8.307 -0.641 -18.319 1.00 46.69 40 PRO A O 1
ATOM 2401 N N . PHE B 1 30 ? 10.285 0.426 -18.493 1.00 49.93 41 PHE A N 1
ATOM 2402 C CA . PHE B 1 30 ? 10.245 0.584 -19.944 1.00 48.49 41 PHE A CA 1
ATOM 2403 C C . PHE B 1 30 ? 10.760 -0.685 -20.619 1.00 50.86 41 PHE A C 1
ATOM 2404 O O . PHE B 1 30 ? 11.591 -1.406 -20.065 1.00 51.94 41 PHE A O 1
ATOM 2412 N N . LYS B 1 31 ? 10.287 -0.935 -21.842 1.00 51.85 42 LYS A N 1
ATOM 2413 C CA . LYS B 1 31 ? 10.808 -2.008 -22.683 1.00 54.55 42 LYS A CA 1
ATOM 2414 C C . LYS B 1 31 ? 11.089 -1.486 -24.084 1.00 53.09 42 LYS A C 1
ATOM 2415 O O . LYS B 1 31 ? 10.382 -0.611 -24.593 1.00 52.17 42 LYS A O 1
ATOM 2421 N N . ILE B 1 32 ? 12.111 -2.059 -24.714 1.00 52.40 43 ILE A N 1
ATOM 2422 C CA . ILE B 1 32 ? 12.415 -1.807 -26.119 1.00 51.36 43 ILE A CA 1
ATOM 2423 C C . ILE B 1 32 ? 11.700 -2.876 -26.944 1.00 54.71 43 ILE A C 1
ATOM 2424 O O . ILE B 1 32 ? 11.918 -4.075 -26.732 1.00 56.70 43 ILE A O 1
ATOM 2429 N N . VAL B 1 33 ? 10.822 -2.455 -27.868 1.00 53.51 44 VAL A N 1
ATOM 2430 C CA . VAL B 1 33 ? 9.944 -3.389 -28.575 1.00 53.47 44 VAL A CA 1
ATOM 2431 C C . VAL B 1 33 ? 9.746 -2.985 -30.032 1.00 52.88 44 VAL A C 1
ATOM 2432 O O . VAL B 1 33 ? 9.946 -1.830 -30.418 1.00 50.21 44 VAL A O 1
ATOM 2436 N N . SER B 1 34 ? 9.290 -3.962 -30.833 1.00 56.05 45 SER A N 1
ATOM 2437 C CA . SER B 1 34 ? 8.920 -3.727 -32.227 1.00 57.34 45 SER A CA 1
ATOM 2438 C C . SER B 1 34 ? 7.536 -3.097 -32.352 1.00 57.19 45 SER A C 1
ATOM 2439 O O . SER B 1 34 ? 7.313 -2.261 -33.237 1.00 56.53 45 SER A O 1
ATOM 2442 N N . GLY B 1 35 ? 6.596 -3.524 -31.508 1.00 55.81 46 GLY A N 1
ATOM 2443 C CA . GLY B 1 35 ? 5.199 -3.144 -31.578 1.00 52.88 46 GLY A CA 1
ATOM 2444 C C . GLY B 1 35 ? 4.376 -4.193 -32.309 1.00 54.39 46 GLY A C 1
ATOM 2445 O O . GLY B 1 35 ? 4.890 -5.050 -33.025 1.00 56.96 46 GLY A O 1
ATOM 2446 N N . LYS B 1 36 ? 3.053 -4.101 -32.154 1.00 55.92 47 LYS A N 1
ATOM 2447 C CA . LYS B 1 36 ? 2.174 -5.050 -32.849 1.00 59.11 47 LYS A CA 1
ATOM 2448 C C . LYS B 1 36 ? 2.149 -4.812 -34.359 1.00 59.23 47 LYS A C 1
ATOM 2449 O O . LYS B 1 36 ? 1.967 -5.762 -35.137 1.00 61.51 47 LYS A O 1
ATOM 2455 N N . TRP B 1 37 ? 2.282 -3.557 -34.789 1.00 56.81 48 TRP A N 1
ATOM 2456 C CA . TRP B 1 37 ? 2.376 -3.194 -36.199 1.00 58.05 48 TRP A CA 1
ATOM 2457 C C . TRP B 1 37 ? 3.451 -2.127 -36.351 1.00 56.74 48 TRP A C 1
ATOM 2458 O O . TRP B 1 37 ? 3.688 -1.335 -35.435 1.00 56.20 48 TRP A O 1
ATOM 2469 N N . TYR B 1 38 ? 4.113 -2.124 -37.505 1.00 55.44 49 TYR A N 1
ATOM 2470 C CA . TYR B 1 38 ? 5.277 -1.270 -37.698 1.00 51.70 49 TYR A CA 1
ATOM 2471 C C . TYR B 1 38 ? 5.499 -1.086 -39.193 1.00 54.38 49 TYR A C 1
ATOM 2472 O O . TYR B 1 38 ? 5.074 -1.911 -40.007 1.00 54.75 49 TYR A O 1
ATOM 2481 N N . GLY B 1 39 ? 6.220 -0.026 -39.543 1.00 54.33 50 GLY A N 1
ATOM 2482 C CA . GLY B 1 39 ? 6.527 0.208 -40.940 1.00 56.61 50 GLY A CA 1
ATOM 2483 C C . GLY B 1 39 ? 7.910 -0.278 -41.315 1.00 59.57 50 GLY A C 1
ATOM 2484 O O . GLY B 1 39 ? 8.219 -0.452 -42.496 1.00 62.85 50 GLY A O 1
ATOM 2485 N N . ASP B 1 40 ? 8.735 -0.550 -40.308 1.00 57.91 51 ASP A N 1
ATOM 2486 C CA . ASP B 1 40 ? 10.105 -1.002 -40.515 1.00 58.84 51 ASP A CA 1
ATOM 2487 C C . ASP B 1 40 ? 10.371 -2.111 -39.509 1.00 58.08 51 ASP A C 1
ATOM 2488 O O . ASP B 1 40 ? 10.469 -1.842 -38.306 1.00 55.64 51 ASP A O 1
ATOM 2493 N N . ALA B 1 41 ? 10.503 -3.344 -40.005 1.00 57.18 52 ALA A N 1
ATOM 2494 C CA . ALA B 1 41 ? 10.674 -4.518 -39.152 1.00 63.23 52 ALA A CA 1
ATOM 2495 C C . ALA B 1 41 ? 11.951 -4.481 -38.316 1.00 65.43 52 ALA A C 1
ATOM 2496 O O . ALA B 1 41 ? 12.053 -5.229 -37.337 1.00 66.04 52 ALA A O 1
ATOM 2498 N N . ASN B 1 42 ? 12.934 -3.658 -38.682 1.00 64.89 53 ASN A N 1
ATOM 2499 C CA . ASN B 1 42 ? 14.163 -3.545 -37.906 1.00 62.49 53 ASN A CA 1
ATOM 2500 C C . ASN B 1 42 ? 14.138 -2.389 -36.913 1.00 62.04 53 ASN A C 1
ATOM 2501 O O . ASN B 1 42 ? 15.010 -2.318 -36.043 1.00 65.24 53 ASN A O 1
ATOM 2506 N N . ASN B 1 43 ? 13.156 -1.501 -37.008 1.00 58.28 54 ASN A N 1
ATOM 2507 C CA . ASN B 1 43 ? 13.065 -0.336 -36.137 1.00 53.16 54 ASN A CA 1
ATOM 2508 C C . ASN B 1 43 ? 12.390 -0.696 -34.815 1.00 52.62 54 ASN A C 1
ATOM 2509 O O . ASN B 1 43 ? 11.591 -1.633 -34.747 1.00 53.96 54 ASN A O 1
ATOM 2514 N N . LYS B 1 44 ? 12.719 0.055 -33.753 1.00 50.17 55 LYS A N 1
ATOM 2515 C CA . LYS B 1 44 ? 12.131 -0.188 -32.436 1.00 49.55 55 LYS A CA 1
ATOM 2516 C C . LYS B 1 44 ? 11.767 1.120 -31.737 1.00 46.80 55 LYS A C 1
ATOM 2517 O O . LYS B 1 44 ? 12.139 2.215 -32.174 1.00 45.02 55 LYS A O 1
ATOM 2523 N N . GLY B 1 45 ? 11.012 0.980 -30.628 1.00 45.69 56 GLY A N 1
ATOM 2524 C CA . GLY B 1 45 ? 10.605 2.108 -29.816 1.00 46.86 56 GLY A CA 1
ATOM 2525 C C . GLY B 1 45 ? 10.580 1.737 -28.341 1.00 49.39 56 GLY A C 1
ATOM 2526 O O . GLY B 1 45 ? 10.700 0.560 -27.971 1.00 52.40 56 GLY A O 1
ATOM 2527 N N . LEU B 1 46 ? 10.437 2.766 -27.500 1.00 46.35 57 LEU A N 1
ATOM 2528 C CA . LEU B 1 46 ? 10.423 2.638 -26.038 1.00 45.00 57 LEU A CA 1
ATOM 2529 C C . LEU B 1 46 ? 8.984 2.564 -25.527 1.00 41.02 57 LEU A C 1
ATOM 2530 O O . LEU B 1 46 ? 8.202 3.497 -25.743 1.00 40.13 57 LEU A O 1
ATOM 2535 N N . GLN B 1 47 ? 8.634 1.465 -24.850 1.00 40.37 58 GLN A N 1
ATOM 2536 C CA . GLN B 1 47 ? 7.258 1.203 -24.429 1.00 40.67 58 GLN A CA 1
ATOM 2537 C C . GLN B 1 47 ? 7.121 1.160 -22.905 1.00 41.39 58 GLN A C 1
ATOM 2538 O O . GLN B 1 47 ? 7.950 0.558 -22.213 1.00 43.60 58 GLN A O 1
ATOM 2544 N N . THR B 1 48 ? 6.060 1.785 -22.386 1.00 40.61 59 THR A N 1
ATOM 2545 C CA . THR B 1 48 ? 5.661 1.600 -20.990 1.00 41.67 59 THR A CA 1
ATOM 2546 C C . THR B 1 48 ? 4.946 0.253 -20.880 1.00 44.64 59 THR A C 1
ATOM 2547 O O . THR B 1 48 ? 3.988 0.005 -21.616 1.00 44.58 59 THR A O 1
ATOM 2551 N N . SER B 1 49 ? 5.417 -0.632 -19.997 1.00 45.99 60 SER A N 1
ATOM 2552 C CA . SER B 1 49 ? 5.034 -2.044 -20.060 1.00 46.55 60 SER A CA 1
ATOM 2553 C C . SER B 1 49 ? 4.087 -2.513 -18.951 1.00 48.82 60 SER A C 1
ATOM 2554 O O . SER B 1 49 ? 3.649 -3.666 -18.994 1.00 50.59 60 SER A O 1
ATOM 2557 N N . GLU B 1 50 ? 3.743 -1.677 -17.973 1.00 46.90 61 GLU A N 1
ATOM 2558 C CA . GLU B 1 50 ? 2.951 -2.149 -16.840 1.00 50.57 61 GLU A CA 1
ATOM 2559 C C . GLU B 1 50 ? 1.875 -1.133 -16.473 1.00 47.94 61 GLU A C 1
ATOM 2560 O O . GLU B 1 50 ? 2.177 0.050 -16.280 1.00 44.40 61 GLU A O 1
ATOM 2566 N N . ASP B 1 51 ? 0.636 -1.614 -16.322 1.00 47.14 62 ASP A N 1
ATOM 2567 C CA . ASP B 1 51 ? -0.508 -0.752 -16.026 1.00 44.78 62 ASP A CA 1
ATOM 2568 C C . ASP B 1 51 ? -0.403 -0.082 -14.649 1.00 43.43 62 ASP A C 1
ATOM 2569 O O . ASP B 1 51 ? 0.143 -0.634 -13.687 1.00 44.63 62 ASP A O 1
ATOM 2574 N N . ASN B 1 52 ? -0.996 1.105 -14.558 1.00 42.04 63 ASN A N 1
ATOM 2575 C CA . ASN B 1 52 ? -1.182 1.829 -13.301 1.00 44.74 63 ASN A CA 1
ATOM 2576 C C . ASN B 1 52 ? 0.150 2.119 -12.608 1.00 43.91 63 ASN A C 1
ATOM 2577 O O . ASN B 1 52 ? 0.336 1.843 -11.419 1.00 45.29 63 ASN A O 1
ATOM 2582 N N . LYS B 1 53 ? 1.071 2.722 -13.362 1.00 41.52 64 LYS A N 1
ATOM 2583 C CA . LYS B 1 53 ? 2.404 3.028 -12.872 1.00 42.84 64 LYS A CA 1
ATOM 2584 C C . LYS B 1 53 ? 2.850 4.369 -13.429 1.00 40.80 64 LYS A C 1
ATOM 2585 O O . LYS B 1 53 ? 2.326 4.845 -14.438 1.00 38.76 64 LYS A O 1
ATOM 2591 N N . PHE B 1 54 ? 3.810 4.983 -12.734 1.00 41.59 65 PHE A N 1
ATOM 2592 C CA . PHE B 1 54 ? 4.513 6.164 -13.219 1.00 40.88 65 PHE A CA 1
ATOM 2593 C C . PHE B 1 54 ? 5.763 5.749 -13.998 1.00 41.91 65 PHE A C 1
ATOM 2594 O O . PHE B 1 54 ? 6.377 4.718 -13.713 1.00 43.55 65 PHE A O 1
ATOM 2602 N N . TYR B 1 55 ? 6.138 6.569 -14.985 1.00 39.67 66 TYR A N 1
ATOM 2603 C CA . TYR B 1 55 ? 7.299 6.323 -15.842 1.00 40.55 66 TYR A CA 1
ATOM 2604 C C . TYR B 1 55 ? 8.133 7.594 -15.890 1.00 40.88 66 TYR A C 1
ATOM 2605 O O . TYR B 1 55 ? 7.702 8.608 -16.453 1.00 40.09 66 TYR A O 1
ATOM 2614 N N . ILE B 1 56 ? 9.316 7.540 -15.292 1.00 41.31 67 ILE A N 1
ATOM 2615 C CA . ILE B 1 56 ? 10.132 8.725 -15.057 1.00 41.76 67 ILE A CA 1
ATOM 2616 C C . ILE B 1 56 ? 11.562 8.362 -15.412 1.00 43.24 67 ILE A C 1
ATOM 2617 O O . ILE B 1 56 ? 12.221 7.638 -14.658 1.00 47.89 67 ILE A O 1
ATOM 2622 N N . ALA B 1 57 ? 12.045 8.860 -16.549 1.00 42.62 68 ALA A N 1
ATOM 2623 C CA . ALA B 1 57 ? 13.409 8.608 -16.997 1.00 42.68 68 ALA A CA 1
ATOM 2624 C C . ALA B 1 57 ? 13.920 9.834 -17.744 1.00 43.25 68 ALA A C 1
ATOM 2625 O O . ALA B 1 57 ? 13.146 10.555 -18.382 1.00 41.49 68 ALA A O 1
ATOM 2627 N N . ALA B 1 58 ? 15.238 10.039 -17.698 1.00 43.05 69 ALA A N 1
ATOM 2628 C CA . ALA B 1 58 ? 15.843 11.200 -18.331 1.00 42.00 69 ALA A CA 1
ATOM 2629 C C . ALA B 1 58 ? 17.113 10.812 -19.074 1.00 45.91 69 ALA A C 1
ATOM 2630 O O . ALA B 1 58 ? 17.836 9.882 -18.686 1.00 46.03 69 ALA A O 1
ATOM 2632 N N . ALA B 1 59 ? 17.398 11.569 -20.131 1.00 46.18 70 ALA A N 1
ATOM 2633 C CA . ALA B 1 59 ? 18.626 11.401 -20.892 1.00 48.74 70 ALA A CA 1
ATOM 2634 C C . ALA B 1 59 ? 19.262 12.759 -21.141 1.00 50.10 70 ALA A C 1
ATOM 2635 O O . ALA B 1 59 ? 18.579 13.782 -21.243 1.00 48.33 70 ALA A O 1
ATOM 2637 N N . LYS B 1 60 ? 20.582 12.755 -21.218 1.00 56.40 71 LYS A N 1
ATOM 2638 C CA . LYS B 1 60 ? 21.327 13.942 -21.597 1.00 60.20 71 LYS A CA 1
ATOM 2639 C C . LYS B 1 60 ? 21.257 14.149 -23.112 1.00 58.62 71 LYS A C 1
ATOM 2640 O O . LYS B 1 60 ? 21.234 13.186 -23.883 1.00 57.05 71 LYS A O 1
ATOM 2646 N N . LEU B 1 61 ? 21.169 15.412 -23.528 1.00 57.15 72 LEU A N 1
ATOM 2647 C CA . LEU B 1 61 ? 21.257 15.773 -24.934 1.00 57.18 72 LEU A CA 1
ATOM 2648 C C . LEU B 1 61 ? 22.690 15.585 -25.452 1.00 62.66 72 LEU A C 1
ATOM 2649 O O . LEU B 1 61 ? 23.648 15.479 -24.684 1.00 63.60 72 LEU A O 1
ATOM 2654 N N . ASP B 1 62 ? 22.824 15.505 -26.781 1.00 63.70 73 ASP A N 1
ATOM 2655 C CA . ASP B 1 62 ? 24.150 15.369 -27.382 1.00 68.51 73 ASP A CA 1
ATOM 2656 C C . ASP B 1 62 ? 25.068 16.520 -26.977 1.00 69.32 73 ASP A C 1
ATOM 2657 O O . ASP B 1 62 ? 26.286 16.341 -26.905 1.00 69.42 73 ASP A O 1
ATOM 2662 N N . GLU B 1 63 ? 24.506 17.698 -26.705 1.00 70.20 74 GLU A N 1
ATOM 2663 C CA . GLU B 1 63 ? 25.284 18.889 -26.384 1.00 71.35 74 GLU A CA 1
ATOM 2664 C C . GLU B 1 63 ? 24.358 19.928 -25.758 1.00 69.65 74 GLU A C 1
ATOM 2665 O O . GLU B 1 63 ? 23.187 20.018 -26.135 1.00 67.97 74 GLU A O 1
ATOM 2671 N N . GLU B 1 64 ? 24.874 20.681 -24.786 1.00 68.81 75 GLU A N 1
ATOM 2672 C CA . GLU B 1 64 ? 24.116 21.789 -24.213 1.00 68.22 75 GLU A CA 1
ATOM 2673 C C . GLU B 1 64 ? 24.095 22.976 -25.172 1.00 69.72 75 GLU A C 1
ATOM 2674 O O . GLU B 1 64 ? 25.087 23.263 -25.843 1.00 75.05 75 GLU A O 1
ATOM 2680 N N . PHE B 1 65 ? 22.957 23.670 -25.245 1.00 62.95 76 PHE A N 1
ATOM 2681 C CA . PHE B 1 65 ? 22.844 24.796 -26.163 1.00 58.25 76 PHE A CA 1
ATOM 2682 C C . PHE B 1 65 ? 21.821 25.816 -25.669 1.00 53.63 76 PHE A C 1
ATOM 2683 O O . PHE B 1 65 ? 20.998 25.542 -24.786 1.00 46.97 76 PHE A O 1
ATOM 2691 N N . SER B 1 66 ? 21.885 27.003 -26.273 1.00 55.21 77 SER A N 1
ATOM 2692 C CA . SER B 1 66 ? 20.895 28.052 -26.101 1.00 55.39 77 SER A CA 1
ATOM 2693 C C . SER B 1 66 ? 20.271 28.378 -27.454 1.00 55.28 77 SER A C 1
ATOM 2694 O O . SER B 1 66 ? 20.938 28.311 -28.488 1.00 58.45 77 SER A O 1
ATOM 2697 N N . ASN B 1 67 ? 18.982 28.719 -27.456 1.00 52.53 78 ASN A N 1
ATOM 2698 C CA . ASN B 1 67 ? 18.308 29.047 -28.706 1.00 51.25 78 ASN A CA 1
ATOM 2699 C C . ASN B 1 67 ? 18.239 30.549 -28.971 1.00 53.92 78 ASN A C 1
ATOM 2700 O O . ASN B 1 67 ? 17.469 30.978 -29.832 1.00 54.38 78 ASN A O 1
ATOM 2705 N N . LYS B 1 68 ? 19.043 31.354 -28.278 1.00 56.59 79 LYS A N 1
ATOM 2706 C CA . LYS B 1 68 ? 19.045 32.787 -28.541 1.00 57.65 79 LYS A CA 1
ATOM 2707 C C . LYS B 1 68 ? 19.448 33.070 -29.983 1.00 58.12 79 LYS A C 1
ATOM 2708 O O . LYS B 1 68 ? 20.473 32.573 -30.462 1.00 58.34 79 LYS A O 1
ATOM 2714 N N . ASP B 1 69 ? 18.641 33.892 -30.665 1.00 58.92 80 ASP A N 1
ATOM 2715 C CA . ASP B 1 69 ? 18.892 34.338 -32.045 1.00 59.93 80 ASP A CA 1
ATOM 2716 C C . ASP B 1 69 ? 18.979 33.182 -33.039 1.00 58.93 80 ASP A C 1
ATOM 2717 O O . ASP B 1 69 ? 19.653 33.290 -34.065 1.00 61.84 80 ASP A O 1
ATOM 2722 N N . LYS B 1 70 ? 18.283 32.084 -32.760 1.00 57.57 81 LYS A N 1
ATOM 2723 C CA . LYS B 1 70 ? 18.303 30.894 -33.600 1.00 61.58 81 LYS A CA 1
ATOM 2724 C C . LYS B 1 70 ? 16.908 30.280 -33.621 1.00 57.35 81 LYS A C 1
ATOM 2725 O O . LYS B 1 70 ? 16.078 30.565 -32.755 1.00 55.49 81 LYS A O 1
ATOM 2731 N N . ASN B 1 71 ? 16.663 29.421 -34.615 1.00 55.29 82 ASN A N 1
ATOM 2732 C CA . ASN B 1 71 ? 15.468 28.586 -34.646 1.00 51.30 82 ASN A CA 1
ATOM 2733 C C . ASN B 1 71 ? 15.654 27.341 -33.777 1.00 49.38 82 ASN A C 1
ATOM 2734 O O . ASN B 1 71 ? 16.757 26.819 -33.633 1.00 50.73 82 ASN A O 1
ATOM 2739 N N . LEU B 1 72 ? 14.554 26.850 -33.202 1.00 50.61 83 LEU A N 1
ATOM 2740 C CA . LEU B 1 72 ? 14.565 25.593 -32.459 1.00 47.95 83 LEU A CA 1
ATOM 2741 C C . LEU B 1 72 ? 13.379 24.762 -32.912 1.00 46.93 83 LEU A C 1
ATOM 2742 O O . LEU B 1 72 ? 12.249 25.253 -32.903 1.00 49.01 83 LEU A O 1
ATOM 2747 N N . ILE B 1 73 ? 13.622 23.510 -33.303 1.00 45.74 84 ILE A N 1
ATOM 2748 C CA . ILE B 1 73 ? 12.556 22.592 -33.704 1.00 43.67 84 ILE A CA 1
ATOM 2749 C C . ILE B 1 73 ? 12.615 21.344 -32.826 1.00 41.48 84 ILE A C 1
ATOM 2750 O O . ILE B 1 73 ? 13.666 20.704 -32.717 1.00 43.57 84 ILE A O 1
ATOM 2755 N N . VAL B 1 74 ? 11.483 20.980 -32.236 1.00 40.59 85 VAL A N 1
ATOM 2756 C CA . VAL B 1 74 ? 11.346 19.779 -31.417 1.00 39.60 85 VAL A CA 1
ATOM 2757 C C . VAL B 1 74 ? 10.318 18.873 -32.095 1.00 41.15 85 VAL A C 1
ATOM 2758 O O . VAL B 1 74 ? 9.151 19.260 -32.251 1.00 41.60 85 VAL A O 1
ATOM 2762 N N . GLN B 1 75 ? 10.734 17.666 -32.486 1.00 41.96 86 GLN A N 1
ATOM 2763 C CA . GLN B 1 75 ? 9.907 16.831 -33.358 1.00 41.80 86 GLN A CA 1
ATOM 2764 C C . GLN B 1 75 ? 10.039 15.357 -32.975 1.00 42.35 86 GLN A C 1
ATOM 2765 O O . GLN B 1 75 ? 11.143 14.807 -33.046 1.00 41.55 86 GLN A O 1
ATOM 2771 N N . TYR B 1 76 ? 8.927 14.700 -32.607 1.00 41.02 87 TYR A N 1
ATOM 2772 C CA . TYR B 1 76 ? 9.025 13.300 -32.183 1.00 38.92 87 TYR A CA 1
ATOM 2773 C C . TYR B 1 76 ? 7.758 12.522 -32.522 1.00 40.48 87 TYR A C 1
ATOM 2774 O O . TYR B 1 76 ? 6.672 13.093 -32.641 1.00 41.39 87 TYR A O 1
ATOM 2783 N N . ASN B 1 77 ? 7.928 11.201 -32.680 1.00 40.64 88 ASN A N 1
ATOM 2784 C CA . ASN B 1 77 ? 6.909 10.279 -33.175 1.00 40.74 88 ASN A CA 1
ATOM 2785 C C . ASN B 1 77 ? 6.375 9.450 -32.007 1.00 41.26 88 ASN A C 1
ATOM 2786 O O . ASN B 1 77 ? 7.142 8.749 -31.336 1.00 43.55 88 ASN A O 1
ATOM 2791 N N . LEU B 1 78 ? 5.062 9.500 -31.781 1.00 41.06 89 LEU A N 1
ATOM 2792 C CA . LEU B 1 78 ? 4.465 8.926 -30.579 1.00 39.25 89 LEU A CA 1
ATOM 2793 C C . LEU B 1 78 ? 3.271 8.043 -30.927 1.00 41.38 89 LEU A C 1
ATOM 2794 O O . LEU B 1 78 ? 2.441 8.420 -31.760 1.00 43.26 89 LEU A O 1
ATOM 2799 N N . LYS B 1 79 ? 3.172 6.870 -30.287 1.00 41.24 90 LYS A N 1
ATOM 2800 C CA . LYS B 1 79 ? 2.122 5.898 -30.607 1.00 40.52 90 LYS A CA 1
ATOM 2801 C C . LYS B 1 79 ? 1.467 5.319 -29.354 1.00 44.20 90 LYS A C 1
ATOM 2802 O O . LYS B 1 79 ? 2.149 4.729 -28.511 1.00 48.05 90 LYS A O 1
ATOM 2808 N N . PHE B 1 80 ? 0.139 5.441 -29.265 1.00 45.10 91 PHE A N 1
ATOM 2809 C CA . PHE B 1 80 ? -0.674 4.778 -28.235 1.00 42.32 91 PHE A CA 1
ATOM 2810 C C . PHE B 1 80 ? -1.256 3.463 -28.778 1.00 43.28 91 PHE A C 1
ATOM 2811 O O . PHE B 1 80 ? -2.445 3.353 -29.061 1.00 43.70 91 PHE A O 1
ATOM 2819 N N A GLU B 1 81 ? -0.399 2.445 -28.898 0.61 44.77 92 GLU A N 1
ATOM 2820 N N B GLU B 1 81 ? -0.395 2.451 -28.904 0.39 44.89 92 GLU A N 1
ATOM 2821 C CA A GLU B 1 81 ? -0.835 1.220 -29.572 0.61 47.76 92 GLU A CA 1
ATOM 2822 C CA B GLU B 1 81 ? -0.817 1.216 -29.567 0.39 47.65 92 GLU A CA 1
ATOM 2823 C C A GLU B 1 81 ? -1.866 0.443 -28.764 0.61 47.81 92 GLU A C 1
ATOM 2824 C C B GLU B 1 81 ? -1.835 0.423 -28.756 0.39 47.78 92 GLU A C 1
ATOM 2825 O O A GLU B 1 81 ? -2.567 -0.403 -29.329 0.61 48.27 92 GLU A O 1
ATOM 2826 O O B GLU B 1 81 ? -2.500 -0.457 -29.313 0.39 48.53 92 GLU A O 1
ATOM 2837 N N . GLN B 1 82 ? -1.974 0.712 -27.462 1.00 47.05 93 GLN A N 1
ATOM 2838 C CA . GLN B 1 82 ? -2.814 -0.079 -26.573 1.00 45.82 93 GLN A CA 1
ATOM 2839 C C . GLN B 1 82 ? -4.290 0.291 -26.625 1.00 48.66 93 GLN A C 1
ATOM 2840 O O . GLN B 1 82 ? -5.113 -0.478 -26.120 1.00 50.98 93 GLN A O 1
ATOM 2846 N N . GLY B 1 83 ? -4.652 1.416 -27.243 1.00 48.25 94 GLY A N 1
ATOM 2847 C CA . GLY B 1 83 ? -5.999 1.936 -27.101 1.00 47.66 94 GLY A CA 1
ATOM 2848 C C . GLY B 1 83 ? -6.095 2.671 -25.774 1.00 49.03 94 GLY A C 1
ATOM 2849 O O . GLY B 1 83 ? -6.746 2.199 -24.838 1.00 51.13 94 GLY A O 1
ATOM 2850 N N . ILE B 1 84 ? -5.437 3.828 -25.687 1.00 46.96 95 ILE A N 1
ATOM 2851 C CA . ILE B 1 84 ? -5.187 4.486 -24.407 1.00 47.11 95 ILE A CA 1
ATOM 2852 C C . ILE B 1 84 ? -6.497 4.992 -23.810 1.00 44.86 95 ILE A C 1
ATOM 2853 O O . ILE B 1 84 ? -7.321 5.604 -24.500 1.00 42.83 95 ILE A O 1
ATOM 2858 N N . ASP B 1 85 ? -6.697 4.740 -22.516 1.00 46.26 96 ASP A N 1
ATOM 2859 C CA . ASP B 1 85 ? -7.804 5.355 -21.788 1.00 43.51 96 ASP A CA 1
ATOM 2860 C C . ASP B 1 85 ? -7.367 6.607 -21.026 1.00 39.79 96 ASP A C 1
ATOM 2861 O O . ASP B 1 85 ? -7.970 7.667 -21.189 1.00 38.94 96 ASP A O 1
ATOM 2866 N N . CYS B 1 86 ? -6.299 6.531 -20.241 1.00 41.44 97 CYS A N 1
ATOM 2867 C CA . CYS B 1 86 ? -5.775 7.711 -19.551 1.00 42.47 97 CYS A CA 1
ATOM 2868 C C . CYS B 1 86 ? -4.270 7.587 -19.445 1.00 40.35 97 CYS A C 1
ATOM 2869 O O . CYS B 1 86 ? -3.774 6.581 -18.929 1.00 41.90 97 CYS A O 1
ATOM 2872 N N . GLY B 1 87 ? -3.555 8.609 -19.913 1.00 36.62 98 GLY A N 1
ATOM 2873 C CA . GLY B 1 87 ? -2.116 8.648 -19.758 1.00 36.23 98 GLY A CA 1
ATOM 2874 C C . GLY B 1 87 ? -1.440 9.719 -20.590 1.00 39.02 98 GLY A C 1
ATOM 2875 O O . GLY B 1 87 ? -1.973 10.135 -21.623 1.00 38.93 98 GLY A O 1
ATOM 2876 N N . GLY B 1 88 ? -0.273 10.198 -20.130 1.00 37.90 99 GLY A N 1
ATOM 2877 C CA . GLY B 1 88 ? 0.488 11.156 -20.898 1.00 33.76 99 GLY A CA 1
ATOM 2878 C C . GLY B 1 88 ? 1.361 10.511 -21.963 1.00 36.50 99 GLY A C 1
ATOM 2879 O O . GLY B 1 88 ? 1.680 9.312 -21.951 1.00 34.50 99 GLY A O 1
ATOM 2880 N N . GLY B 1 89 ? 1.755 11.344 -22.920 1.00 36.52 100 GLY A N 1
ATOM 2881 C CA . GLY B 1 89 ? 2.705 10.923 -23.931 1.00 37.72 100 GLY A CA 1
ATOM 2882 C C . GLY B 1 89 ? 3.655 12.049 -24.297 1.00 37.58 100 GLY A C 1
ATOM 2883 O O . GLY B 1 89 ? 4.197 12.070 -25.412 1.00 34.99 100 GLY A O 1
ATOM 2884 N N . TYR B 1 90 ? 3.837 13.000 -23.363 1.00 34.03 101 TYR A N 1
ATOM 2885 C CA . TYR B 1 90 ? 4.595 14.223 -23.597 1.00 33.57 101 TYR A CA 1
ATOM 2886 C C . TYR B 1 90 ? 6.053 14.082 -23.155 1.00 34.77 101 TYR A C 1
ATOM 2887 O O . TYR B 1 90 ? 6.463 13.086 -22.547 1.00 38.56 101 TYR A O 1
ATOM 2896 N N . ILE B 1 91 ? 6.854 15.094 -23.504 1.00 32.41 102 ILE A N 1
ATOM 2897 C CA . ILE B 1 91 ? 8.258 15.171 -23.124 1.00 33.32 102 ILE A CA 1
ATOM 2898 C C . ILE B 1 91 ? 8.531 16.524 -22.473 1.00 34.30 102 ILE A C 1
ATOM 2899 O O . ILE B 1 91 ? 7.782 17.488 -22.648 1.00 34.46 102 ILE A O 1
ATOM 2904 N N . LYS B 1 92 ? 9.646 16.586 -21.731 1.00 36.37 103 LYS A N 1
ATOM 2905 C CA . LYS B 1 92 ? 10.133 17.805 -21.091 1.00 37.84 103 LYS A CA 1
ATOM 2906 C C . LYS B 1 92 ? 11.578 18.075 -21.498 1.00 39.56 103 LYS A C 1
ATOM 2907 O O . LYS B 1 92 ? 12.371 17.138 -21.638 1.00 43.11 103 LYS A O 1
ATOM 2913 N N . LEU B 1 93 ? 11.925 19.355 -21.657 1.00 38.07 104 LEU A N 1
ATOM 2914 C CA . LEU B 1 93 ? 13.295 19.795 -21.911 1.00 42.04 104 LEU A CA 1
ATOM 2915 C C . LEU B 1 93 ? 13.784 20.660 -20.748 1.00 43.98 104 LEU A C 1
ATOM 2916 O O . LEU B 1 93 ? 13.135 21.653 -20.398 1.00 44.84 104 LEU A O 1
ATOM 2921 N N . LEU B 1 94 ? 14.938 20.297 -20.163 1.00 45.14 105 LEU A N 1
ATOM 2922 C CA . LEU B 1 94 ? 15.429 20.859 -18.898 1.00 47.85 105 LEU A CA 1
ATOM 2923 C C . LEU B 1 94 ? 16.738 21.630 -19.063 1.00 47.60 105 LEU A C 1
ATOM 2924 O O . LEU B 1 94 ? 17.605 21.233 -19.844 1.00 47.64 105 LEU A O 1
ATOM 2929 N N . PRO B 1 95 ? 16.930 22.709 -18.304 1.00 46.39 106 PRO A N 1
ATOM 2930 C CA . PRO B 1 95 ? 18.240 23.362 -18.265 1.00 50.14 106 PRO A CA 1
ATOM 2931 C C . PRO B 1 95 ? 19.219 22.561 -17.418 1.00 52.92 106 PRO A C 1
ATOM 2932 O O . PRO B 1 95 ? 18.846 21.726 -16.591 1.00 50.98 106 PRO A O 1
ATOM 2936 N N . LYS B 1 96 ? 20.499 22.851 -17.627 1.00 56.77 107 LYS A N 1
ATOM 2937 C CA . LYS B 1 96 ? 21.546 22.110 -16.935 1.00 59.97 107 LYS A CA 1
ATOM 2938 C C . LYS B 1 96 ? 21.408 22.227 -15.422 1.00 60.29 107 LYS A C 1
ATOM 2939 O O . LYS B 1 96 ? 21.611 21.246 -14.700 1.00 60.35 107 LYS A O 1
ATOM 2945 N N . LYS B 1 97 ? 21.059 23.415 -14.922 1.00 60.04 108 LYS A N 1
ATOM 2946 C CA . LYS B 1 97 ? 20.969 23.628 -13.481 1.00 64.06 108 LYS A CA 1
ATOM 2947 C C . LYS B 1 97 ? 19.758 22.944 -12.841 1.00 63.55 108 LYS A C 1
ATOM 2948 O O . LYS B 1 97 ? 19.597 23.034 -11.620 1.00 67.61 108 LYS A O 1
ATOM 2954 N N . SER B 1 98 ? 18.891 22.289 -13.612 1.00 59.83 109 SER A N 1
ATOM 2955 C CA . SER B 1 98 ? 17.679 21.720 -13.026 1.00 59.14 109 SER A CA 1
ATOM 2956 C C . SER B 1 98 ? 17.990 20.524 -12.133 1.00 59.88 109 SER A C 1
ATOM 2957 O O . SER B 1 98 ? 17.395 20.371 -11.061 1.00 61.25 109 SER A O 1
ATOM 2960 N N . ILE B 1 99 ? 18.927 19.677 -12.554 1.00 57.83 110 ILE A N 1
ATOM 2961 C CA . ILE B 1 99 ? 19.229 18.418 -11.887 1.00 55.29 110 ILE A CA 1
ATOM 2962 C C . ILE B 1 99 ? 20.733 18.167 -11.962 1.00 57.07 110 ILE A C 1
ATOM 2963 O O . ILE B 1 99 ? 21.409 18.599 -12.900 1.00 57.93 110 ILE A O 1
ATOM 2968 N N . GLU B 1 100 ? 21.260 17.486 -10.941 1.00 57.07 111 GLU A N 1
ATOM 2969 C CA . GLU B 1 100 ? 22.694 17.195 -10.895 1.00 61.86 111 GLU A CA 1
ATOM 2970 C C . GLU B 1 100 ? 23.072 16.080 -11.870 1.00 62.35 111 GLU A C 1
ATOM 2971 O O . GLU B 1 100 ? 24.171 16.089 -12.438 1.00 63.56 111 GLU A O 1
ATOM 2977 N N . SER B 1 101 ? 22.201 15.085 -12.032 1.00 63.99 112 SER A N 1
ATOM 2978 C CA . SER B 1 101 ? 22.384 14.044 -13.040 1.00 63.05 112 SER A CA 1
ATOM 2979 C C . SER B 1 101 ? 21.027 13.419 -13.329 1.00 59.86 112 SER A C 1
ATOM 2980 O O . SER B 1 101 ? 20.039 13.679 -12.634 1.00 59.19 112 SER A O 1
ATOM 2983 N N . GLU B 1 102 ? 21.001 12.570 -14.362 1.00 57.79 113 GLU A N 1
ATOM 2984 C CA . GLU B 1 102 ? 19.745 12.050 -14.897 1.00 54.04 113 GLU A CA 1
ATOM 2985 C C . GLU B 1 102 ? 18.865 11.453 -13.801 1.00 52.16 113 GLU A C 1
ATOM 2986 O O . GLU B 1 102 ? 17.654 11.693 -13.764 1.00 47.25 113 GLU A O 1
ATOM 2992 N N . GLU B 1 103 ? 19.455 10.657 -12.901 1.00 54.59 114 GLU A N 1
ATOM 2993 C CA . GLU B 1 103 ? 18.652 9.946 -11.909 1.00 55.61 114 GLU A CA 1
ATOM 2994 C C . GLU B 1 103 ? 17.971 10.880 -10.912 1.00 56.84 114 GLU A C 1
ATOM 2995 O O . GLU B 1 103 ? 17.076 10.433 -10.186 1.00 56.13 114 GLU A O 1
ATOM 3001 N N . LYS B 1 104 ? 18.367 12.154 -10.854 1.00 56.66 115 LYS A N 1
ATOM 3002 C CA . LYS B 1 104 ? 17.707 13.100 -9.964 1.00 52.87 115 LYS A CA 1
ATOM 3003 C C . LYS B 1 104 ? 16.424 13.678 -10.545 1.00 49.08 115 LYS A C 1
ATOM 3004 O O . LYS B 1 104 ? 15.710 14.381 -9.828 1.00 49.54 115 LYS A O 1
ATOM 3010 N N . PHE B 1 105 ? 16.119 13.401 -11.812 1.00 47.21 116 PHE A N 1
ATOM 3011 C CA . PHE B 1 105 ? 14.922 13.929 -12.454 1.00 46.69 116 PHE A CA 1
ATOM 3012 C C . PHE B 1 105 ? 13.666 13.480 -11.717 1.00 48.03 116 PHE A C 1
ATOM 3013 O O . PHE B 1 105 ? 13.497 12.288 -11.433 1.00 52.19 116 PHE A O 1
ATOM 3021 N N . THR B 1 106 ? 12.783 14.442 -11.400 1.00 43.58 117 THR A N 1
ATOM 3022 C CA . THR B 1 106 ? 11.469 14.122 -10.840 1.00 44.73 117 THR A CA 1
ATOM 3023 C C . THR B 1 106 ? 10.393 14.981 -11.492 1.00 46.03 117 THR A C 1
ATOM 3024 O O . THR B 1 106 ? 10.703 15.966 -12.175 1.00 45.48 117 THR A O 1
ATOM 3028 N N . PRO B 1 107 ? 9.117 14.675 -11.254 1.00 47.54 118 PRO A N 1
ATOM 3029 C CA . PRO B 1 107 ? 8.045 15.490 -11.851 1.00 45.23 118 PRO A CA 1
ATOM 3030 C C . PRO B 1 107 ? 8.046 16.942 -11.389 1.00 42.52 118 PRO A C 1
ATOM 3031 O O . PRO B 1 107 ? 7.428 17.782 -12.057 1.00 44.63 118 PRO A O 1
ATOM 3035 N N . GLU B 1 108 ? 8.752 17.273 -10.306 1.00 39.87 119 GLU A N 1
ATOM 3036 C CA . GLU B 1 108 ? 8.831 18.638 -9.795 1.00 43.63 119 GLU A CA 1
ATOM 3037 C C . GLU B 1 108 ? 10.081 19.380 -10.270 1.00 45.70 119 GLU A C 1
ATOM 3038 O O . GLU B 1 108 ? 10.258 20.555 -9.924 1.00 46.86 119 GLU A O 1
ATOM 3044 N N . SER B 1 109 ? 10.974 18.713 -10.999 1.00 43.12 120 SER A N 1
ATOM 3045 C CA . SER B 1 109 ? 12.168 19.379 -11.511 1.00 43.13 120 SER A CA 1
ATOM 3046 C C . SER B 1 109 ? 11.788 20.519 -12.456 1.00 42.94 120 SER A C 1
ATOM 3047 O O . SER B 1 109 ? 10.865 20.393 -13.267 1.00 42.14 120 SER A O 1
ATOM 3050 N N . GLU B 1 110 ? 12.551 21.607 -12.382 1.00 44.16 121 GLU A N 1
ATOM 3051 C CA . GLU B 1 110 ? 12.371 22.763 -13.258 1.00 46.71 121 GLU A CA 1
ATOM 3052 C C . GLU B 1 110 ? 12.688 22.419 -14.715 1.00 47.60 121 GLU A C 1
ATOM 3053 O O . GLU B 1 110 ? 13.663 21.725 -15.008 1.00 50.42 121 GLU A O 1
ATOM 3059 N N . TYR B 1 111 ? 11.857 22.902 -15.637 1.00 44.24 122 TYR A N 1
ATOM 3060 C CA . TYR B 1 111 ? 12.089 22.666 -17.057 1.00 39.31 122 TYR A CA 1
ATOM 3061 C C . TYR B 1 111 ? 11.875 23.945 -17.863 1.00 41.15 122 TYR A C 1
ATOM 3062 O O . TYR B 1 111 ? 11.254 24.902 -17.394 1.00 43.41 122 TYR A O 1
ATOM 3071 N N . ASN B 1 112 ? 12.412 23.949 -19.096 1.00 40.96 123 ASN A N 1
ATOM 3072 C CA . ASN B 1 112 ? 12.177 25.050 -20.034 1.00 38.25 123 ASN A CA 1
ATOM 3073 C C . ASN B 1 112 ? 10.832 24.910 -20.731 1.00 38.20 123 ASN A C 1
ATOM 3074 O O . ASN B 1 112 ? 10.037 25.860 -20.769 1.00 39.44 123 ASN A O 1
ATOM 3079 N N . ILE B 1 113 ? 10.585 23.738 -21.323 1.00 36.64 124 ILE A N 1
ATOM 3080 C CA . ILE B 1 113 ? 9.445 23.494 -22.197 1.00 36.61 124 ILE A CA 1
ATOM 3081 C C . ILE B 1 113 ? 8.909 22.093 -21.922 1.00 36.84 124 ILE A C 1
ATOM 3082 O O . ILE B 1 113 ? 9.683 21.157 -21.687 1.00 37.53 124 ILE A O 1
ATOM 3087 N N . MET B 1 114 ? 7.584 21.954 -21.931 1.00 34.29 125 MET A N 1
ATOM 3088 C CA . MET B 1 114 ? 6.923 20.657 -21.964 1.00 34.71 125 MET A CA 1
ATOM 3089 C C . MET B 1 114 ? 6.012 20.611 -23.184 1.00 34.62 125 MET A C 1
ATOM 3090 O O . MET B 1 114 ? 5.258 21.566 -23.430 1.00 35.98 125 MET A O 1
ATOM 3095 N N . PHE B 1 115 ? 6.103 19.520 -23.961 1.00 33.34 126 PHE A N 1
ATOM 3096 C CA . PHE B 1 115 ? 5.435 19.408 -25.264 1.00 36.50 126 PHE A CA 1
ATOM 3097 C C . PHE B 1 115 ? 4.912 17.996 -25.546 1.00 36.13 126 PHE A C 1
ATOM 3098 O O . PHE B 1 115 ? 5.647 17.019 -25.374 1.00 36.62 126 PHE A O 1
ATOM 3106 N N . GLY B 1 116 ? 3.664 17.880 -26.013 1.00 37.62 127 GLY A N 1
ATOM 3107 C CA . GLY B 1 116 ? 3.173 16.605 -26.512 1.00 37.90 127 GLY A CA 1
ATOM 3108 C C . GLY B 1 116 ? 1.787 16.183 -26.047 1.00 37.28 127 GLY A C 1
ATOM 3109 O O . GLY B 1 116 ? 1.163 16.833 -25.202 1.00 36.50 127 GLY A O 1
ATOM 3110 N N . PRO B 1 117 ? 1.288 15.063 -26.589 1.00 34.67 128 PRO A N 1
ATOM 3111 C CA . PRO B 1 117 ? -0.097 14.661 -26.321 1.00 32.82 128 PRO A CA 1
ATOM 3112 C C . PRO B 1 117 ? -0.326 14.166 -24.894 1.00 36.38 128 PRO A C 1
ATOM 3113 O O . PRO B 1 117 ? 0.560 13.618 -24.234 1.00 35.99 128 PRO A O 1
ATOM 3117 N N . ASP B 1 118 ? -1.572 14.322 -24.451 1.00 38.88 129 ASP A N 1
ATOM 3118 C CA . ASP B 1 118 ? -2.014 13.940 -23.114 1.00 41.08 129 ASP A CA 1
ATOM 3119 C C . ASP B 1 118 ? -3.473 13.548 -23.280 1.00 41.11 129 ASP A C 1
ATOM 3120 O O . ASP B 1 118 ? -4.262 14.360 -23.781 1.00 40.72 129 ASP A O 1
ATOM 3125 N N . VAL B 1 119 ? -3.832 12.319 -22.895 1.00 38.06 130 VAL A N 1
ATOM 3126 C CA . VAL B 1 119 ? -5.179 11.785 -23.095 1.00 38.14 130 VAL A CA 1
ATOM 3127 C C . VAL B 1 119 ? -5.750 11.321 -21.756 1.00 39.86 130 VAL A C 1
ATOM 3128 O O . VAL B 1 119 ? -5.072 10.629 -20.987 1.00 43.02 130 VAL A O 1
ATOM 3132 N N A CYS B 1 120 ? -6.985 11.683 -21.465 0.40 39.63 131 CYS A N 1
ATOM 3133 N N B CYS B 1 120 ? -7.000 11.693 -21.505 0.60 39.35 131 CYS A N 1
ATOM 3134 C CA A CYS B 1 120 ? -7.651 11.044 -20.332 0.40 41.97 131 CYS A CA 1
ATOM 3135 C CA B CYS B 1 120 ? -7.733 11.249 -20.323 0.60 42.13 131 CYS A CA 1
ATOM 3136 C C A CYS B 1 120 ? -9.147 11.137 -20.587 0.40 42.57 131 CYS A C 1
ATOM 3137 C C B CYS B 1 120 ? -9.209 11.198 -20.701 0.60 42.42 131 CYS A C 1
ATOM 3138 O O A CYS B 1 120 ? -9.738 12.216 -20.496 0.40 42.22 131 CYS A O 1
ATOM 3139 O O B CYS B 1 120 ? -9.862 12.243 -20.779 0.60 42.01 131 CYS A O 1
ATOM 3144 N N . GLY B 1 121 ? -9.733 9.999 -20.936 1.00 46.07 132 GLY A N 1
ATOM 3145 C CA . GLY B 1 121 ? -11.127 9.934 -21.371 1.00 50.46 132 GLY A CA 1
ATOM 3146 C C . GLY B 1 121 ? -11.254 10.551 -22.756 1.00 52.00 132 GLY A C 1
ATOM 3147 O O . GLY B 1 121 ? -10.493 10.227 -23.676 1.00 51.74 132 GLY A O 1
ATOM 3148 N N . GLY B 1 122 ? -12.209 11.469 -22.906 1.00 52.08 133 GLY A N 1
ATOM 3149 C CA . GLY B 1 122 ? -12.354 12.241 -24.120 1.00 50.61 133 GLY A CA 1
ATOM 3150 C C . GLY B 1 122 ? -11.505 13.495 -24.172 1.00 50.28 133 GLY A C 1
ATOM 3151 O O . GLY B 1 122 ? -11.515 14.194 -25.189 1.00 57.17 133 GLY A O 1
ATOM 3152 N N A SER B 1 123 ? -10.770 13.808 -23.109 0.40 61.01 134 SER A N 1
ATOM 3153 N N B SER B 1 123 ? -10.772 13.809 -23.107 0.60 60.81 134 SER A N 1
ATOM 3154 C CA A SER B 1 123 ? -9.884 14.966 -23.111 0.40 57.40 134 SER A CA 1
ATOM 3155 C CA B SER B 1 123 ? -9.882 14.962 -23.108 0.60 57.47 134 SER A CA 1
ATOM 3156 C C A SER B 1 123 ? -8.603 14.618 -23.863 0.40 52.60 134 SER A C 1
ATOM 3157 C C B SER B 1 123 ? -8.604 14.613 -23.865 0.60 52.52 134 SER A C 1
ATOM 3158 O O A SER B 1 123 ? -7.907 13.664 -23.500 0.40 51.52 134 SER A O 1
ATOM 3159 O O B SER B 1 123 ? -7.910 13.656 -23.508 0.60 51.39 134 SER A O 1
ATOM 3164 N N . LYS B 1 124 ? -8.290 15.390 -24.905 1.00 49.30 135 LYS A N 1
ATOM 3165 C CA . LYS B 1 124 ? -7.153 15.110 -25.783 1.00 45.40 135 LYS A CA 1
ATOM 3166 C C . LYS B 1 124 ? -6.448 16.414 -26.127 1.00 44.73 135 LYS A C 1
ATOM 3167 O O . LYS B 1 124 ? -6.926 17.164 -26.981 1.00 46.03 135 LYS A O 1
ATOM 3173 N N . ARG B 1 125 ? -5.292 16.667 -25.513 1.00 43.13 136 ARG A N 1
ATOM 3174 C CA . ARG B 1 125 ? -4.613 17.941 -25.679 1.00 42.93 136 ARG A CA 1
ATOM 3175 C C . ARG B 1 125 ? -3.165 17.725 -26.069 1.00 39.86 136 ARG A C 1
ATOM 3176 O O . ARG B 1 125 ? -2.534 16.752 -25.647 1.00 42.20 136 ARG A O 1
ATOM 3184 N N . THR B 1 126 ? -2.662 18.652 -26.887 1.00 35.28 137 THR A N 1
ATOM 3185 C CA . THR B 1 126 ? -1.240 18.828 -27.137 1.00 39.61 137 THR A CA 1
ATOM 3186 C C . THR B 1 126 ? -0.755 19.958 -26.233 1.00 42.25 137 THR A C 1
ATOM 3187 O O . THR B 1 126 ? -1.101 21.124 -26.453 1.00 41.94 137 THR A O 1
ATOM 3191 N N . HIS B 1 127 ? 0.017 19.612 -25.201 1.00 41.52 138 HIS A N 1
ATOM 3192 C CA . HIS B 1 127 ? 0.588 20.618 -24.312 1.00 39.49 138 HIS A CA 1
ATOM 3193 C C . HIS B 1 127 ? 1.669 21.428 -25.016 1.00 37.68 138 HIS A C 1
ATOM 3194 O O . HIS B 1 127 ? 2.472 20.885 -25.779 1.00 36.63 138 HIS A O 1
ATOM 3201 N N . VAL B 1 128 ? 1.684 22.733 -24.753 1.00 36.63 139 VAL A N 1
ATOM 3202 C CA . VAL B 1 128 ? 2.835 23.579 -25.040 1.00 38.15 139 VAL A CA 1
ATOM 3203 C C . VAL B 1 128 ? 3.065 24.469 -23.822 1.00 39.18 139 VAL A C 1
ATOM 3204 O O . VAL B 1 128 ? 2.435 25.526 -23.683 1.00 39.54 139 VAL A O 1
ATOM 3208 N N . ILE B 1 129 ? 3.946 24.053 -22.918 1.00 36.22 140 ILE A N 1
ATOM 3209 C CA . ILE B 1 129 ? 4.119 24.756 -21.648 1.00 36.11 140 ILE A CA 1
ATOM 3210 C C . ILE B 1 129 ? 5.446 25.498 -21.693 1.00 37.57 140 ILE A C 1
ATOM 3211 O O . ILE B 1 129 ? 6.503 24.882 -21.874 1.00 35.70 140 ILE A O 1
ATOM 3216 N N . MET B 1 130 ? 5.391 26.818 -21.498 1.00 38.51 141 MET A N 1
ATOM 3217 C CA . MET B 1 130 ? 6.569 27.685 -21.528 1.00 38.70 141 MET A CA 1
ATOM 3218 C C . MET B 1 130 ? 6.859 28.173 -20.109 1.00 40.01 141 MET A C 1
ATOM 3219 O O . MET B 1 130 ? 6.025 28.852 -19.497 1.00 41.20 141 MET A O 1
ATOM 3224 N N . ASN B 1 131 ? 8.032 27.812 -19.584 1.00 41.07 142 ASN A N 1
ATOM 3225 C CA . ASN B 1 131 ? 8.487 28.303 -18.285 1.00 41.27 142 ASN A CA 1
ATOM 3226 C C . ASN B 1 131 ? 8.949 29.757 -18.412 1.00 40.97 142 ASN A C 1
ATOM 3227 O O . ASN B 1 131 ? 9.719 30.090 -19.316 1.00 39.71 142 ASN A O 1
ATOM 3232 N N . TYR B 1 132 ? 8.460 30.635 -17.533 1.00 44.20 143 TYR A N 1
ATOM 3233 C CA . TYR B 1 132 ? 8.898 32.033 -17.532 1.00 45.34 143 TYR A CA 1
ATOM 3234 C C . TYR B 1 132 ? 9.015 32.526 -16.097 1.00 45.00 143 TYR A C 1
ATOM 3235 O O . TYR B 1 132 ? 8.058 32.415 -15.323 1.00 42.85 143 TYR A O 1
ATOM 3244 N N . LYS B 1 133 ? 10.191 33.042 -15.743 1.00 46.70 144 LYS A N 1
ATOM 3245 C CA . LYS B 1 133 ? 10.479 33.588 -14.410 1.00 49.05 144 LYS A CA 1
ATOM 3246 C C . LYS B 1 133 ? 9.903 32.709 -13.292 1.00 49.52 144 LYS A C 1
ATOM 3247 O O . LYS B 1 133 ? 9.181 33.167 -12.405 1.00 47.98 144 LYS A O 1
ATOM 3253 N N . GLY B 1 134 ? 10.267 31.430 -13.335 1.00 49.64 145 GLY A N 1
ATOM 3254 C CA . GLY B 1 134 ? 9.868 30.459 -12.330 1.00 51.03 145 GLY A CA 1
ATOM 3255 C C . GLY B 1 134 ? 8.447 29.928 -12.389 1.00 53.15 145 GLY A C 1
ATOM 3256 O O . GLY B 1 134 ? 8.069 29.161 -11.499 1.00 54.73 145 GLY A O 1
ATOM 3257 N N . LYS B 1 135 ? 7.652 30.276 -13.401 1.00 50.68 146 LYS A N 1
ATOM 3258 C CA . LYS B 1 135 ? 6.298 29.746 -13.541 1.00 48.97 146 LYS A CA 1
ATOM 3259 C C . LYS B 1 135 ? 6.163 28.943 -14.830 1.00 41.77 146 LYS A C 1
ATOM 3260 O O . LYS B 1 135 ? 6.664 29.358 -15.880 1.00 41.22 146 LYS A O 1
ATOM 3266 N N . ASN B 1 136 ? 5.458 27.809 -14.757 1.00 40.74 147 ASN A N 1
ATOM 3267 C CA . ASN B 1 136 ? 5.129 27.019 -15.951 1.00 38.55 147 ASN A CA 1
ATOM 3268 C C . ASN B 1 136 ? 3.808 27.531 -16.527 1.00 38.53 147 ASN A C 1
ATOM 3269 O O . ASN B 1 136 ? 2.772 27.458 -15.860 1.00 42.14 147 ASN A O 1
ATOM 3274 N N . ASN B 1 137 ? 3.844 28.064 -17.744 1.00 36.48 148 ASN A N 1
ATOM 3275 C CA . ASN B 1 137 ? 2.678 28.707 -18.345 1.00 36.24 148 ASN A CA 1
ATOM 3276 C C . ASN B 1 137 ? 2.123 27.822 -19.456 1.00 36.67 148 ASN A C 1
ATOM 3277 O O . ASN B 1 137 ? 2.810 27.590 -20.455 1.00 37.03 148 ASN A O 1
ATOM 3282 N N . LEU B 1 138 ? 0.863 27.404 -19.314 1.00 38.71 149 LEU A N 1
ATOM 3283 C CA . LEU B 1 138 ? 0.185 26.588 -20.317 1.00 41.65 149 LEU A CA 1
ATOM 3284 C C . LEU B 1 138 ? -0.380 27.483 -21.419 1.00 40.39 149 LEU A C 1
ATOM 3285 O O . LEU B 1 138 ? -0.930 28.552 -21.140 1.00 40.20 149 LEU A O 1
ATOM 3290 N N . ILE B 1 139 ? -0.234 27.043 -22.676 1.00 38.95 150 ILE A N 1
ATOM 3291 C CA . ILE B 1 139 ? -0.722 27.840 -23.799 1.00 39.57 150 ILE A CA 1
ATOM 3292 C C . ILE B 1 139 ? -2.226 28.054 -23.646 1.00 42.44 150 ILE A C 1
ATOM 3293 O O . ILE B 1 139 ? -2.968 27.136 -23.280 1.00 43.77 150 ILE A O 1
ATOM 3298 N N . ARG B 1 140 ? -2.690 29.276 -23.926 1.00 46.94 151 ARG A N 1
ATOM 3299 C CA . ARG B 1 140 ? -4.122 29.564 -23.802 1.00 55.28 151 ARG A CA 1
ATOM 3300 C C . ARG B 1 140 ? -4.922 29.102 -25.024 1.00 63.27 151 ARG A C 1
ATOM 3301 O O . ARG B 1 140 ? -6.068 28.669 -24.882 1.00 71.75 151 ARG A O 1
ATOM 3309 N N . LYS B 1 141 ? -4.355 29.202 -26.220 1.00 64.75 152 LYS A N 1
ATOM 3310 C CA . LYS B 1 141 ? -4.911 28.571 -27.421 1.00 66.46 152 LYS A CA 1
ATOM 3311 C C . LYS B 1 141 ? -4.789 27.053 -27.349 1.00 69.02 152 LYS A C 1
ATOM 3312 O O . LYS B 1 141 ? -3.675 26.529 -27.418 1.00 74.52 152 LYS A O 1
ATOM 3318 N N . GLU B 1 142 ? -5.908 26.330 -27.291 1.00 66.57 153 GLU A N 1
ATOM 3319 C CA . GLU B 1 142 ? -5.867 24.895 -27.013 1.00 67.07 153 GLU A CA 1
ATOM 3320 C C . GLU B 1 142 ? -5.854 24.045 -28.290 1.00 63.24 153 GLU A C 1
ATOM 3321 O O . GLU B 1 142 ? -6.703 24.204 -29.172 1.00 66.08 153 GLU A O 1
ATOM 3327 N N . ILE B 1 143 ? -4.871 23.146 -28.366 1.00 58.59 154 ILE A N 1
ATOM 3328 C CA . ILE B 1 143 ? -4.589 22.291 -29.518 1.00 54.04 154 ILE A CA 1
ATOM 3329 C C . ILE B 1 143 ? -4.986 20.853 -29.190 1.00 51.69 154 ILE A C 1
ATOM 3330 O O . ILE B 1 143 ? -4.562 20.309 -28.162 1.00 48.37 154 ILE A O 1
ATOM 3335 N N . LYS B 1 144 ? -5.745 20.216 -30.083 1.00 51.72 155 LYS A N 1
ATOM 3336 C CA . LYS B 1 144 ? -6.088 18.807 -29.898 1.00 53.78 155 LYS A CA 1
ATOM 3337 C C . LYS B 1 144 ? -4.888 17.902 -30.202 1.00 52.07 155 LYS A C 1
ATOM 3338 O O . LYS B 1 144 ? -3.923 18.313 -30.844 1.00 53.61 155 LYS A O 1
ATOM 3344 N N . CYS B 1 145 ? -4.943 16.662 -29.699 1.00 48.60 156 CYS A N 1
ATOM 3345 C CA . CYS B 1 145 ? -3.957 15.633 -30.029 1.00 44.99 156 CYS A CA 1
ATOM 3346 C C . CYS B 1 145 ? -4.663 14.374 -30.538 1.00 44.49 156 CYS A C 1
ATOM 3347 O O . CYS B 1 145 ? -5.879 14.218 -30.409 1.00 45.22 156 CYS A O 1
ATOM 3350 N N . GLU B 1 146 ? -3.882 13.466 -31.124 1.00 44.20 157 GLU A N 1
ATOM 3351 C CA . GLU B 1 146 ? -4.401 12.196 -31.628 1.00 46.07 157 GLU A CA 1
ATOM 3352 C C . GLU B 1 146 ? -4.567 11.188 -30.494 1.00 43.84 157 GLU A C 1
ATOM 3353 O O . GLU B 1 146 ? -3.866 11.239 -29.481 1.00 44.07 157 GLU A O 1
ATOM 3359 N N . SER B 1 147 ? -5.501 10.259 -30.668 1.00 44.02 158 SER A N 1
ATOM 3360 C CA . SER B 1 147 ? -5.731 9.229 -29.667 1.00 46.75 158 SER A CA 1
ATOM 3361 C C . SER B 1 147 ? -5.878 7.816 -30.230 1.00 50.32 158 SER A C 1
ATOM 3362 O O . SER B 1 147 ? -6.116 6.886 -29.448 1.00 52.49 158 SER A O 1
ATOM 3365 N N . ASP B 1 148 ? -5.736 7.613 -31.542 1.00 48.71 159 ASP A N 1
ATOM 3366 C CA . ASP B 1 148 ? -5.908 6.274 -32.099 1.00 51.10 159 ASP A CA 1
ATOM 3367 C C . ASP B 1 148 ? -4.652 5.443 -31.828 1.00 50.09 159 ASP A C 1
ATOM 3368 O O . ASP B 1 148 ? -3.794 5.815 -31.019 1.00 49.44 159 ASP A O 1
ATOM 3373 N N . ASP B 1 149 ? -4.529 4.290 -32.492 1.00 49.20 160 ASP A N 1
ATOM 3374 C CA . ASP B 1 149 ? -3.521 3.307 -32.112 1.00 49.41 160 ASP A CA 1
ATOM 3375 C C . ASP B 1 149 ? -2.338 3.232 -33.086 1.00 47.53 160 ASP A C 1
ATOM 3376 O O . ASP B 1 149 ? -1.601 2.241 -33.067 1.00 48.07 160 ASP A O 1
ATOM 3381 N N . ILE B 1 150 ? -2.104 4.272 -33.895 1.00 46.34 161 ILE A N 1
ATOM 3382 C CA . ILE B 1 150 ? -0.957 4.317 -34.801 1.00 46.65 161 ILE A CA 1
ATOM 3383 C C . ILE B 1 150 ? -0.109 5.543 -34.462 1.00 46.64 161 ILE A C 1
ATOM 3384 O O . ILE B 1 150 ? -0.542 6.444 -33.742 1.00 46.67 161 ILE A O 1
ATOM 3389 N N . SER B 1 151 ? 1.106 5.565 -35.014 1.00 43.49 162 SER A N 1
ATOM 3390 C CA . SER B 1 151 ? 2.083 6.615 -34.735 1.00 46.95 162 SER A CA 1
ATOM 3391 C C . SER B 1 151 ? 1.670 7.956 -35.344 1.00 47.15 162 SER A C 1
ATOM 3392 O O . SER B 1 151 ? 1.080 8.010 -36.424 1.00 46.41 162 SER A O 1
ATOM 3395 N N . HIS B 1 152 ? 2.019 9.052 -34.647 1.00 44.09 163 HIS A N 1
ATOM 3396 C CA . HIS B 1 152 ? 1.815 10.408 -35.149 1.00 42.54 163 HIS A CA 1
ATOM 3397 C C . HIS B 1 152 ? 3.018 11.270 -34.813 1.00 42.53 163 HIS A C 1
ATOM 3398 O O . HIS B 1 152 ? 3.620 11.117 -33.745 1.00 42.61 163 HIS A O 1
ATOM 3405 N N . LEU B 1 153 ? 3.355 12.183 -35.730 1.00 40.78 164 LEU A N 1
ATOM 3406 C CA . LEU B 1 153 ? 4.536 13.035 -35.631 1.00 40.37 164 LEU A CA 1
ATOM 3407 C C . LEU B 1 153 ? 4.161 14.410 -35.081 1.00 41.68 164 LEU A C 1
ATOM 3408 O O . LEU B 1 153 ? 3.395 15.140 -35.714 1.00 43.49 164 LEU A O 1
ATOM 3413 N N . TYR B 1 154 ? 4.726 14.772 -33.928 1.00 43.71 165 TYR A N 1
ATOM 3414 C CA . TYR B 1 154 ? 4.471 16.060 -33.280 1.00 43.44 165 TYR A CA 1
ATOM 3415 C C . TYR B 1 154 ? 5.661 17.002 -33.470 1.00 42.58 165 TYR A C 1
ATOM 3416 O O . TYR B 1 154 ? 6.789 16.658 -33.115 1.00 40.93 165 TYR A O 1
ATOM 3425 N N . THR B 1 155 ? 5.396 18.207 -33.980 1.00 42.40 166 THR A N 1
ATOM 3426 C CA . THR B 1 155 ? 6.433 19.176 -34.330 1.00 41.13 166 THR A CA 1
ATOM 3427 C C . THR B 1 155 ? 6.172 20.518 -33.652 1.00 39.46 166 THR A C 1
ATOM 3428 O O . THR B 1 155 ? 5.085 21.085 -33.798 1.00 37.58 166 THR A O 1
ATOM 3432 N N . LEU B 1 156 ? 7.165 21.036 -32.925 1.00 38.92 167 LEU A N 1
ATOM 3433 C CA . LEU B 1 156 ? 7.095 22.378 -32.352 1.00 39.88 167 LEU A CA 1
ATOM 3434 C C . LEU B 1 156 ? 8.228 23.219 -32.920 1.00 41.96 167 LEU A C 1
ATOM 3435 O O . LEU B 1 156 ? 9.396 22.851 -32.777 1.00 41.46 167 LEU A O 1
ATOM 3440 N N . ILE B 1 157 ? 7.885 24.337 -33.564 1.00 44.01 168 ILE A N 1
ATOM 3441 C CA . ILE B 1 157 ? 8.856 25.292 -34.110 1.00 43.56 168 ILE A CA 1
ATOM 3442 C C . ILE B 1 157 ? 8.826 26.566 -33.265 1.00 46.93 168 ILE A C 1
ATOM 3443 O O . ILE B 1 157 ? 7.750 27.124 -33.013 1.00 47.77 168 ILE A O 1
ATOM 3448 N N . ILE B 1 158 ? 9.999 27.004 -32.802 1.00 48.65 169 ILE A N 1
ATOM 3449 C CA . ILE B 1 158 ? 10.168 28.242 -32.036 1.00 47.76 169 ILE A CA 1
ATOM 3450 C C . ILE B 1 158 ? 11.155 29.143 -32.782 1.00 49.21 169 ILE A C 1
ATOM 3451 O O . ILE B 1 158 ? 12.297 28.739 -33.036 1.00 51.18 169 ILE A O 1
ATOM 3456 N N . ARG B 1 159 ? 10.712 30.371 -33.137 1.00 47.72 170 ARG A N 1
ATOM 3457 C CA . ARG B 1 159 ? 11.521 31.330 -33.898 1.00 45.61 170 ARG A CA 1
ATOM 3458 C C . ARG B 1 159 ? 11.935 32.546 -33.059 1.00 45.95 170 ARG A C 1
ATOM 3459 O O . ARG B 1 159 ? 11.200 32.981 -32.161 1.00 45.28 170 ARG A O 1
ATOM 3467 N N . PRO B 1 160 ? 13.094 33.143 -33.360 1.00 49.99 171 PRO A N 1
ATOM 3468 C CA . PRO B 1 160 ? 13.608 34.248 -32.528 1.00 50.78 171 PRO A CA 1
ATOM 3469 C C . PRO B 1 160 ? 12.872 35.571 -32.709 1.00 54.68 171 PRO A C 1
ATOM 3470 O O . PRO B 1 160 ? 13.239 36.558 -32.063 1.00 57.81 171 PRO A O 1
ATOM 3474 N N . ASN B 1 161 ? 11.859 35.645 -33.564 1.00 55.19 172 ASN A N 1
ATOM 3475 C CA . ASN B 1 161 ? 10.983 36.805 -33.603 1.00 53.47 172 ASN A CA 1
ATOM 3476 C C . ASN B 1 161 ? 9.807 36.662 -32.636 1.00 49.36 172 ASN A C 1
ATOM 3477 O O . ASN B 1 161 ? 8.826 37.405 -32.742 1.00 50.44 172 ASN A O 1
ATOM 3482 N N . ASN B 1 162 ? 9.909 35.733 -31.683 1.00 47.24 173 ASN A N 1
ATOM 3483 C CA . ASN B 1 162 ? 8.930 35.557 -30.611 1.00 46.63 173 ASN A CA 1
ATOM 3484 C C . ASN B 1 162 ? 7.631 34.923 -31.127 1.00 46.43 173 ASN A C 1
ATOM 3485 O O . ASN B 1 162 ? 6.544 35.286 -30.680 1.00 46.39 173 ASN A O 1
ATOM 3490 N N . THR B 1 163 ? 7.753 33.966 -32.064 1.00 45.81 174 THR A N 1
ATOM 3491 C CA . THR B 1 163 ? 6.632 33.221 -32.640 1.00 46.28 174 THR A CA 1
ATOM 3492 C C . THR B 1 163 ? 6.913 31.715 -32.609 1.00 43.82 174 THR A C 1
ATOM 3493 O O . THR B 1 163 ? 8.044 31.274 -32.379 1.00 41.91 174 THR A O 1
ATOM 3497 N N . TYR B 1 164 ? 5.867 30.923 -32.883 1.00 44.23 175 TYR A N 1
ATOM 3498 C CA . TYR B 1 164 ? 5.919 29.462 -32.801 1.00 42.80 175 TYR A CA 1
ATOM 3499 C C . TYR B 1 164 ? 4.972 28.858 -33.837 1.00 44.21 175 TYR A C 1
ATOM 3500 O O . TYR B 1 164 ? 4.022 29.503 -34.277 1.00 45.63 175 TYR A O 1
ATOM 3509 N N . VAL B 1 165 ? 5.226 27.591 -34.194 1.00 44.00 176 VAL A N 1
ATOM 3510 C CA . VAL B 1 165 ? 4.317 26.772 -34.998 1.00 42.79 176 VAL A CA 1
ATOM 3511 C C . VAL B 1 165 ? 4.209 25.390 -34.351 1.00 41.97 176 VAL A C 1
ATOM 3512 O O . VAL B 1 165 ? 5.217 24.837 -33.898 1.00 39.53 176 VAL A O 1
ATOM 3516 N N . VAL B 1 166 ? 2.987 24.838 -34.299 1.00 42.31 177 VAL A N 1
ATOM 3517 C CA . VAL B 1 166 ? 2.743 23.451 -33.886 1.00 40.79 177 VAL A CA 1
ATOM 3518 C C . VAL B 1 166 ? 2.181 22.679 -35.082 1.00 39.71 177 VAL A C 1
ATOM 3519 O O . VAL B 1 166 ? 1.198 23.110 -35.687 1.00 42.48 177 VAL A O 1
ATOM 3523 N N . LYS B 1 167 ? 2.802 21.543 -35.427 1.00 42.44 178 LYS A N 1
ATOM 3524 C CA . LYS B 1 167 ? 2.321 20.675 -36.505 1.00 44.52 178 LYS A CA 1
ATOM 3525 C C . LYS B 1 167 ? 2.072 19.255 -36.005 1.00 48.21 178 LYS A C 1
ATOM 3526 O O . LYS B 1 167 ? 2.771 18.766 -35.111 1.00 48.59 178 LYS A O 1
ATOM 3532 N N . ILE B 1 168 ? 1.110 18.571 -36.632 1.00 49.87 179 ILE A N 1
ATOM 3533 C CA . ILE B 1 168 ? 0.890 17.139 -36.426 1.00 48.73 179 ILE A CA 1
ATOM 3534 C C . ILE B 1 168 ? 0.903 16.436 -37.785 1.00 48.91 179 ILE A C 1
ATOM 3535 O O . ILE B 1 168 ? 0.182 16.836 -38.712 1.00 48.44 179 ILE A O 1
ATOM 3540 N N . ASP B 1 169 ? 1.741 15.402 -37.910 1.00 45.03 180 ASP A N 1
ATOM 3541 C CA . ASP B 1 169 ? 1.918 14.686 -39.178 1.00 44.06 180 ASP A CA 1
ATOM 3542 C C . ASP B 1 169 ? 2.213 15.662 -40.317 1.00 48.28 180 ASP A C 1
ATOM 3543 O O . ASP B 1 169 ? 1.660 15.561 -41.412 1.00 50.61 180 ASP A O 1
ATOM 3548 N N . GLY B 1 170 ? 3.080 16.637 -40.047 1.00 48.47 181 GLY A N 1
ATOM 3549 C CA . GLY B 1 170 ? 3.492 17.598 -41.050 1.00 47.80 181 GLY A CA 1
ATOM 3550 C C . GLY B 1 170 ? 2.497 18.691 -41.362 1.00 49.54 181 GLY A C 1
ATOM 3551 O O . GLY B 1 170 ? 2.800 19.555 -42.193 1.00 52.37 181 GLY A O 1
ATOM 3552 N N . VAL B 1 171 ? 1.331 18.709 -40.718 1.00 49.45 182 VAL A N 1
ATOM 3553 C CA . VAL B 1 171 ? 0.265 19.659 -41.032 1.00 49.68 182 VAL A CA 1
ATOM 3554 C C . VAL B 1 171 ? 0.157 20.671 -39.898 1.00 48.09 182 VAL A C 1
ATOM 3555 O O . VAL B 1 171 ? -0.037 20.294 -38.738 1.00 44.82 182 VAL A O 1
ATOM 3559 N N . GLU B 1 172 ? 0.272 21.953 -40.235 1.00 51.05 183 GLU A N 1
ATOM 3560 C CA . GLU B 1 172 ? 0.217 22.990 -39.221 1.00 54.33 183 GLU A CA 1
ATOM 3561 C C . GLU B 1 172 ? -1.155 23.038 -38.554 1.00 54.06 183 GLU A C 1
ATOM 3562 O O . GLU B 1 172 ? -2.192 22.990 -39.223 1.00 54.14 183 GLU A O 1
ATOM 3568 N N . LYS B 1 173 ? -1.151 23.154 -37.217 1.00 50.62 184 LYS A N 1
ATOM 3569 C CA . LYS B 1 173 ? -2.378 23.224 -36.427 1.00 51.39 184 LYS A CA 1
ATOM 3570 C C . LYS B 1 173 ? -2.576 24.538 -35.688 1.00 48.78 184 LYS A C 1
ATOM 3571 O O . LYS B 1 173 ? -3.715 24.933 -35.480 1.00 48.24 184 LYS A O 1
ATOM 3577 N N . GLN B 1 174 ? -1.506 25.232 -35.312 1.00 49.90 185 GLN A N 1
ATOM 3578 C CA . GLN B 1 174 ? -1.586 26.460 -34.532 1.00 52.31 185 GLN A CA 1
ATOM 3579 C C . GLN B 1 174 ? -0.302 27.250 -34.757 1.00 51.71 185 GLN A C 1
ATOM 3580 O O . GLN B 1 174 ? 0.763 26.664 -34.972 1.00 52.82 185 GLN A O 1
ATOM 3586 N N . GLU B 1 175 ? -0.416 28.581 -34.739 1.00 49.38 186 GLU A N 1
ATOM 3587 C CA . GLU B 1 175 ? 0.738 29.461 -34.898 1.00 48.11 186 GLU A CA 1
ATOM 3588 C C . GLU B 1 175 ? 0.421 30.832 -34.302 1.00 46.84 186 GLU A C 1
ATOM 3589 O O . GLU B 1 175 ? -0.735 31.253 -34.283 1.00 46.40 186 GLU A O 1
ATOM 3595 N N . GLY B 1 176 ? 1.448 31.539 -33.840 1.00 47.45 187 GLY A N 1
ATOM 3596 C CA . GLY B 1 176 ? 1.192 32.848 -33.262 1.00 48.91 187 GLY A CA 1
ATOM 3597 C C . GLY B 1 176 ? 2.404 33.402 -32.537 1.00 47.55 187 GLY A C 1
ATOM 3598 O O . GLY B 1 176 ? 3.530 32.940 -32.732 1.00 46.84 187 GLY A O 1
ATOM 3599 N N . LYS B 1 177 ? 2.135 34.392 -31.681 1.00 48.87 188 LYS A N 1
ATOM 3600 C CA . LYS B 1 177 ? 3.147 35.104 -30.908 1.00 48.23 188 LYS A CA 1
ATOM 3601 C C . LYS B 1 177 ? 3.087 34.703 -29.435 1.00 46.52 188 LYS A C 1
ATOM 3602 O O . LYS B 1 177 ? 2.001 34.546 -28.870 1.00 47.06 188 LYS A O 1
ATOM 3608 N N . PHE B 1 178 ? 4.254 34.615 -28.793 1.00 46.93 189 PHE A N 1
ATOM 3609 C CA . PHE B 1 178 ? 4.285 34.219 -27.386 1.00 46.88 189 PHE A CA 1
ATOM 3610 C C . PHE B 1 178 ? 3.623 35.250 -26.481 1.00 50.47 189 PHE A C 1
ATOM 3611 O O . PHE B 1 178 ? 2.984 34.875 -25.489 1.00 51.67 189 PHE A O 1
ATOM 3619 N N . ASP B 1 179 ? 3.692 36.536 -26.832 1.00 51.22 190 ASP A N 1
ATOM 3620 C CA . ASP B 1 179 ? 3.127 37.538 -25.938 1.00 55.51 190 ASP A CA 1
ATOM 3621 C C . ASP B 1 179 ? 1.612 37.624 -26.052 1.00 57.96 190 ASP A C 1
ATOM 3622 O O . ASP B 1 179 ? 0.977 38.204 -25.165 1.00 61.21 190 ASP A O 1
ATOM 3627 N N . GLU B 1 180 ? 1.022 36.986 -27.064 1.00 55.21 191 GLU A N 1
ATOM 3628 C CA . GLU B 1 180 ? -0.420 36.994 -27.268 1.00 56.76 191 GLU A CA 1
ATOM 3629 C C . GLU B 1 180 ? -1.094 35.688 -26.859 1.00 54.92 191 GLU A C 1
ATOM 3630 O O . GLU B 1 180 ? -2.201 35.723 -26.321 1.00 55.89 191 GLU A O 1
ATOM 3636 N N . ASP B 1 181 ? -0.456 34.540 -27.099 1.00 51.03 192 ASP A N 1
ATOM 3637 C CA . ASP B 1 181 ? -1.082 33.242 -26.883 1.00 49.95 192 ASP A CA 1
ATOM 3638 C C . ASP B 1 181 ? -0.802 32.635 -25.499 1.00 46.59 192 ASP A C 1
ATOM 3639 O O . ASP B 1 181 ? -1.356 31.578 -25.193 1.00 45.34 192 ASP A O 1
ATOM 3644 N N . TRP B 1 182 ? 0.079 33.232 -24.696 1.00 65.82 193 TRP A N 1
ATOM 3645 C CA . TRP B 1 182 ? 0.301 32.886 -23.296 1.00 65.88 193 TRP A CA 1
ATOM 3646 C C . TRP B 1 182 ? 0.067 34.114 -22.416 1.00 64.30 193 TRP A C 1
ATOM 3647 O O . TRP B 1 182 ? 0.138 35.257 -22.880 1.00 60.95 193 TRP A O 1
ATOM 3658 N N . ASP B 1 183 ? -0.153 33.876 -21.122 1.00 66.57 194 ASP A N 1
ATOM 3659 C CA . ASP B 1 183 ? -0.294 34.947 -20.130 1.00 66.26 194 ASP A CA 1
ATOM 3660 C C . ASP B 1 183 ? 0.976 35.187 -19.329 1.00 65.11 194 ASP A C 1
ATOM 3661 O O . ASP B 1 183 ? 0.911 35.405 -18.120 1.00 71.52 194 ASP A O 1
ATOM 3666 N N . MET B 1 184 ? 2.135 35.198 -19.982 1.00 58.98 195 MET A N 1
ATOM 3667 C CA . MET B 1 184 ? 3.405 35.211 -19.266 1.00 59.85 195 MET A CA 1
ATOM 3668 C C . MET B 1 184 ? 3.756 36.578 -18.687 1.00 57.70 195 MET A C 1
ATOM 3669 O O . MET B 1 184 ? 4.414 36.642 -17.642 1.00 55.01 195 MET A O 1
ATOM 3674 N N . LEU B 1 185 ? 3.317 37.669 -19.324 1.00 58.63 196 LEU A N 1
ATOM 3675 C CA . LEU B 1 185 ? 3.759 39.005 -18.944 1.00 60.52 196 LEU A CA 1
ATOM 3676 C C . LEU B 1 185 ? 2.731 39.828 -18.178 1.00 63.74 196 LEU A C 1
ATOM 3677 O O . LEU B 1 185 ? 3.109 40.826 -17.555 1.00 63.12 196 LEU A O 1
ATOM 3682 N N . ALA B 1 186 ? 1.463 39.441 -18.199 1.00 68.34 197 ALA A N 1
ATOM 3683 C CA . ALA B 1 186 ? 0.436 40.183 -17.471 1.00 71.30 197 ALA A CA 1
ATOM 3684 C C . ALA B 1 186 ? 0.593 40.032 -15.961 1.00 74.93 197 ALA A C 1
ATOM 3685 O O . ALA B 1 186 ? 0.790 38.908 -15.467 1.00 76.87 197 ALA A O 1
ATOM 3687 N N . PRO B 1 187 ? 0.510 41.113 -15.189 1.00 75.89 198 PRO A N 1
ATOM 3688 C CA . PRO B 1 187 ? 0.604 40.988 -13.732 1.00 79.14 198 PRO A CA 1
ATOM 3689 C C . PRO B 1 187 ? -0.648 40.332 -13.166 1.00 82.50 198 PRO A C 1
ATOM 3690 O O . PRO B 1 187 ? -1.738 40.417 -13.738 1.00 81.81 198 PRO A O 1
ATOM 3694 N N . LYS B 1 188 ? -0.480 39.680 -12.015 1.00 86.93 199 LYS A N 1
ATOM 3695 C CA . LYS B 1 188 ? -1.493 38.753 -11.517 1.00 92.70 199 LYS A CA 1
ATOM 3696 C C . LYS B 1 188 ? -2.835 39.438 -11.267 1.00 96.71 199 LYS A C 1
ATOM 3697 O O . LYS B 1 188 ? -3.883 38.948 -11.703 1.00 100.17 199 LYS A O 1
ATOM 3703 N N . GLU B 1 189 ? -2.834 40.554 -10.549 1.00 97.72 200 GLU A N 1
ATOM 3704 C CA . GLU B 1 189 ? -4.084 41.133 -10.073 1.00 103.61 200 GLU A CA 1
ATOM 3705 C C . GLU B 1 189 ? -4.631 42.169 -11.052 1.00 103.65 200 GLU A C 1
ATOM 3706 O O . GLU B 1 189 ? -3.903 43.064 -11.497 1.00 99.67 200 GLU A O 1
ATOM 3712 N N . ILE B 1 190 ? -5.919 42.036 -11.382 1.00 107.44 201 ILE A N 1
ATOM 3713 C CA . ILE B 1 190 ? -6.655 43.037 -12.151 1.00 105.66 201 ILE A CA 1
ATOM 3714 C C . ILE B 1 190 ? -8.143 42.926 -11.827 1.00 109.45 201 ILE A C 1
ATOM 3715 O O . ILE B 1 190 ? -8.994 43.017 -12.718 1.00 111.94 201 ILE A O 1
ATOM 3720 N N . ASP B 1 191 ? -8.470 42.714 -10.552 1.00 110.96 202 ASP A N 1
ATOM 3721 C CA . ASP B 1 191 ? -9.825 42.900 -10.041 1.00 113.66 202 ASP A CA 1
ATOM 3722 C C . ASP B 1 191 ? -9.853 44.095 -9.092 1.00 112.43 202 ASP A C 1
ATOM 3723 O O . ASP B 1 191 ? -10.606 44.134 -8.116 1.00 117.43 202 ASP A O 1
ATOM 3728 N N . ASP B 1 192 ? -9.017 45.089 -9.393 1.00 105.98 203 ASP A N 1
ATOM 3729 C CA . ASP B 1 192 ? -8.803 46.251 -8.543 1.00 103.82 203 ASP A CA 1
ATOM 3730 C C . ASP B 1 192 ? -9.739 47.412 -8.859 1.00 101.27 203 ASP A C 1
ATOM 3731 O O . ASP B 1 192 ? -9.935 48.283 -8.001 1.00 101.10 203 ASP A O 1
ATOM 3736 N N . GLY B 1 193 ? -10.338 47.432 -10.048 1.00 98.20 204 GLY A N 1
ATOM 3737 C CA . GLY B 1 193 ? -10.847 48.682 -10.565 1.00 95.38 204 GLY A CA 1
ATOM 3738 C C . GLY B 1 193 ? -9.742 49.577 -11.064 1.00 89.77 204 GLY A C 1
ATOM 3739 O O . GLY B 1 193 ? -9.946 50.781 -11.240 1.00 92.59 204 GLY A O 1
ATOM 3740 N N . SER B 1 194 ? -8.560 49.012 -11.265 1.00 83.04 205 SER A N 1
ATOM 3741 C CA . SER B 1 194 ? -7.410 49.711 -11.808 1.00 77.65 205 SER A CA 1
ATOM 3742 C C . SER B 1 194 ? -7.234 49.360 -13.285 1.00 73.71 205 SER A C 1
ATOM 3743 O O . SER B 1 194 ? -7.854 48.433 -13.813 1.00 74.34 205 SER A O 1
ATOM 3746 N N . GLY B 1 195 ? -6.378 50.128 -13.954 1.00 70.66 206 GLY A N 1
ATOM 3747 C CA . GLY B 1 195 ? -6.186 49.948 -15.379 1.00 66.01 206 GLY A CA 1
ATOM 3748 C C . GLY B 1 195 ? -5.213 48.830 -15.707 1.00 62.62 206 GLY A C 1
ATOM 3749 O O . GLY B 1 195 ? -4.323 48.488 -14.932 1.00 64.18 206 GLY A O 1
ATOM 3750 N N . ILE B 1 196 ? -5.404 48.249 -16.888 1.00 62.80 289 ILE A N 1
ATOM 3751 C CA . ILE B 1 196 ? -4.480 47.238 -17.385 1.00 65.08 289 ILE A CA 1
ATOM 3752 C C . ILE B 1 196 ? -3.138 47.877 -17.723 1.00 59.12 289 ILE A C 1
ATOM 3753 O O . ILE B 1 196 ? -2.073 47.371 -17.342 1.00 59.62 289 ILE A O 1
ATOM 3758 N N . ALA B 1 197 ? -3.167 48.999 -18.441 1.00 51.22 290 ALA A N 1
ATOM 3759 C CA . ALA B 1 197 ? -1.932 49.675 -18.818 1.00 46.45 290 ALA A CA 1
ATOM 3760 C C . ALA B 1 197 ? -1.316 50.324 -17.578 1.00 44.85 290 ALA A C 1
ATOM 3761 O O . ALA B 1 197 ? -1.942 51.160 -16.922 1.00 42.89 290 ALA A O 1
ATOM 3763 N N . ASN B 1 198 ? -0.100 49.912 -17.247 1.00 45.20 291 ASN A N 1
ATOM 3764 C CA . ASN B 1 198 ? 0.552 50.299 -16.005 1.00 45.36 291 ASN A CA 1
ATOM 3765 C C . ASN B 1 198 ? 2.035 50.040 -16.162 1.00 42.55 291 ASN A C 1
ATOM 3766 O O . ASN B 1 198 ? 2.444 49.246 -17.019 1.00 43.91 291 ASN A O 1
ATOM 3771 N N . PRO B 1 199 ? 2.868 50.697 -15.357 1.00 41.74 292 PRO A N 1
ATOM 3772 C CA . PRO B 1 199 ? 4.318 50.450 -15.432 1.00 42.78 292 PRO A CA 1
ATOM 3773 C C . PRO B 1 199 ? 4.746 49.011 -15.146 1.00 43.81 292 PRO A C 1
ATOM 3774 O O . PRO B 1 199 ? 5.861 48.644 -15.525 1.00 42.36 292 PRO A O 1
ATOM 3778 N N . ASP B 1 200 ? 3.930 48.189 -14.487 1.00 45.39 293 ASP A N 1
ATOM 3779 C CA . ASP B 1 200 ? 4.351 46.820 -14.198 1.00 49.17 293 ASP A CA 1
ATOM 3780 C C . ASP B 1 200 ? 4.184 45.876 -15.391 1.00 52.15 293 ASP A C 1
ATOM 3781 O O . ASP B 1 200 ? 4.514 44.691 -15.284 1.00 53.62 293 ASP A O 1
ATOM 3786 N N . TYR B 1 201 ? 3.687 46.359 -16.518 1.00 53.49 294 TYR A N 1
ATOM 3787 C CA . TYR B 1 201 ? 3.308 45.503 -17.639 1.00 55.32 294 TYR A CA 1
ATOM 3788 C C . TYR B 1 201 ? 4.253 45.832 -18.785 1.00 54.46 294 TYR A C 1
ATOM 3789 O O . TYR B 1 201 ? 3.957 46.707 -19.602 1.00 54.71 294 TYR A O 1
ATOM 3798 N N . VAL B 1 202 ? 5.380 45.109 -18.851 1.00 62.32 295 VAL A N 1
ATOM 3799 C CA . VAL B 1 202 ? 6.474 45.400 -19.780 1.00 63.36 295 VAL A CA 1
ATOM 3800 C C . VAL B 1 202 ? 6.535 44.346 -20.882 1.00 59.69 295 VAL A C 1
ATOM 3801 O O . VAL B 1 202 ? 6.314 43.155 -20.633 1.00 59.20 295 VAL A O 1
ATOM 3805 N N . TYR B 1 203 ? 6.812 44.787 -22.106 1.00 58.66 296 TYR A N 1
ATOM 3806 C CA . TYR B 1 203 ? 7.050 43.843 -23.191 1.00 58.17 296 TYR A CA 1
ATOM 3807 C C . TYR B 1 203 ? 8.444 43.222 -23.072 1.00 56.26 296 TYR A C 1
ATOM 3808 O O . TYR B 1 203 ? 9.415 43.895 -22.707 1.00 56.55 296 TYR A O 1
ATOM 3817 N N . ASP B 1 204 ? 8.526 41.921 -23.346 1.00 54.32 297 ASP A N 1
ATOM 3818 C CA . ASP B 1 204 ? 9.786 41.175 -23.354 1.00 53.93 297 ASP A CA 1
ATOM 3819 C C . ASP B 1 204 ? 9.972 40.461 -24.689 1.00 54.90 297 ASP A C 1
ATOM 3820 O O . ASP B 1 204 ? 9.276 39.466 -24.967 1.00 52.19 297 ASP A O 1
ATOM 3825 N N . PRO B 1 205 ? 10.922 40.886 -25.524 1.00 59.08 298 PRO A N 1
ATOM 3826 C CA . PRO B 1 205 ? 11.118 40.207 -26.814 1.00 60.15 298 PRO A CA 1
ATOM 3827 C C . PRO B 1 205 ? 11.747 38.825 -26.696 1.00 60.53 298 PRO A C 1
ATOM 3828 O O . PRO B 1 205 ? 11.838 38.131 -27.712 1.00 63.19 298 PRO A O 1
ATOM 3832 N N . GLU B 1 206 ? 12.193 38.405 -25.511 1.00 59.26 299 GLU A N 1
ATOM 3833 C CA . GLU B 1 206 ? 12.904 37.140 -25.352 1.00 58.03 299 GLU A CA 1
ATOM 3834 C C . GLU B 1 206 ? 12.081 36.059 -24.639 1.00 56.67 299 GLU A C 1
ATOM 3835 O O . GLU B 1 206 ? 12.645 35.184 -23.977 1.00 56.01 299 GLU A O 1
ATOM 3841 N N . LEU B 1 207 ? 10.752 36.089 -24.773 1.00 53.74 300 LEU A N 1
ATOM 3842 C CA . LEU B 1 207 ? 9.938 34.996 -24.245 1.00 50.09 300 LEU A CA 1
ATOM 3843 C C . LEU B 1 207 ? 10.343 33.656 -24.853 1.00 48.76 300 LEU A C 1
ATOM 3844 O O . LEU B 1 207 ? 10.327 32.626 -24.165 1.00 45.40 300 LEU A O 1
ATOM 3849 N N . TYR B 1 208 ? 10.733 33.660 -26.139 1.00 49.05 301 TYR A N 1
ATOM 3850 C CA . TYR B 1 208 ? 11.120 32.455 -26.869 1.00 47.15 301 TYR A CA 1
ATOM 3851 C C . TYR B 1 208 ? 12.399 31.810 -26.339 1.00 46.32 301 TYR A C 1
ATOM 3852 O O . TYR B 1 208 ? 12.636 30.630 -26.623 1.00 43.75 301 TYR A O 1
ATOM 3861 N N . LYS B 1 209 ? 13.234 32.553 -25.606 1.00 47.55 302 LYS A N 1
ATOM 3862 C CA . LYS B 1 209 ? 14.628 32.186 -25.373 1.00 47.01 302 LYS A CA 1
ATOM 3863 C C . LYS B 1 209 ? 14.880 31.524 -24.014 1.00 45.26 302 LYS A C 1
ATOM 3864 O O . LYS B 1 209 ? 14.391 31.983 -22.972 1.00 44.38 302 LYS A O 1
ATOM 3870 N N . TYR B 1 210 ? 15.714 30.480 -24.030 1.00 45.51 303 TYR A N 1
ATOM 3871 C CA . TYR B 1 210 ? 16.215 29.831 -22.824 1.00 47.71 303 TYR A CA 1
ATOM 3872 C C . TYR B 1 210 ? 17.733 29.778 -22.882 1.00 52.02 303 TYR A C 1
ATOM 3873 O O . TYR B 1 210 ? 18.314 29.531 -23.945 1.00 53.49 303 TYR A O 1
ATOM 3882 N N . ASP B 1 211 ? 18.374 30.021 -21.734 1.00 54.96 304 ASP A N 1
ATOM 3883 C CA . ASP B 1 211 ? 19.832 30.049 -21.689 1.00 57.30 304 ASP A CA 1
ATOM 3884 C C . ASP B 1 211 ? 20.448 28.656 -21.782 1.00 57.39 304 ASP A C 1
ATOM 3885 O O . ASP B 1 211 ? 21.605 28.535 -22.195 1.00 58.87 304 ASP A O 1
ATOM 3890 N N . SER B 1 212 ? 19.719 27.604 -21.408 1.00 55.31 305 SER A N 1
ATOM 3891 C CA . SER B 1 212 ? 20.315 26.272 -21.336 1.00 56.29 305 SER A CA 1
ATOM 3892 C C . SER B 1 212 ? 19.287 25.186 -21.628 1.00 54.21 305 SER A C 1
ATOM 3893 O O . SER B 1 212 ? 18.251 25.117 -20.963 1.00 51.09 305 SER A O 1
ATOM 3896 N N . PHE B 1 213 ? 19.588 24.342 -22.611 1.00 54.04 306 PHE A N 1
ATOM 3897 C CA . PHE B 1 213 ? 18.947 23.045 -22.803 1.00 51.14 306 PHE A CA 1
ATOM 3898 C C . PHE B 1 213 ? 20.010 21.975 -22.576 1.00 54.82 306 PHE A C 1
ATOM 3899 O O . PHE B 1 213 ? 21.043 21.978 -23.256 1.00 57.16 306 PHE A O 1
ATOM 3907 N N . ALA B 1 214 ? 19.757 21.054 -21.646 1.00 53.48 307 ALA A N 1
ATOM 3908 C CA . ALA B 1 214 ? 20.745 20.018 -21.349 1.00 53.35 307 ALA A CA 1
ATOM 3909 C C . ALA B 1 214 ? 20.175 18.615 -21.175 1.00 52.02 307 ALA A C 1
ATOM 3910 O O . ALA B 1 214 ? 20.913 17.649 -21.389 1.00 51.88 307 ALA A O 1
ATOM 3912 N N . TYR B 1 215 ? 18.915 18.446 -20.788 1.00 50.65 308 TYR A N 1
ATOM 3913 C CA . TYR B 1 215 ? 18.332 17.121 -20.623 1.00 48.15 308 TYR A CA 1
ATOM 3914 C C . TYR B 1 215 ? 16.965 17.060 -21.294 1.00 44.46 308 TYR A C 1
ATOM 3915 O O . TYR B 1 215 ? 16.291 18.079 -21.490 1.00 41.99 308 TYR A O 1
ATOM 3924 N N . ILE B 1 216 ? 16.551 15.836 -21.624 1.00 44.14 309 ILE A N 1
ATOM 3925 C CA . ILE B 1 216 ? 15.179 15.528 -22.021 1.00 42.56 309 ILE A CA 1
ATOM 3926 C C . ILE B 1 216 ? 14.638 14.479 -21.055 1.00 40.62 309 ILE A C 1
ATOM 3927 O O . ILE B 1 216 ? 15.364 13.568 -20.645 1.00 42.83 309 ILE A O 1
ATOM 3932 N N . GLY B 1 217 ? 13.385 14.621 -20.660 1.00 38.84 310 GLY A N 1
ATOM 3933 C CA . GLY B 1 217 ? 12.787 13.701 -19.708 1.00 39.07 310 GLY A CA 1
ATOM 3934 C C . GLY B 1 217 ? 11.438 13.206 -20.157 1.00 41.35 310 GLY A C 1
ATOM 3935 O O . GLY B 1 217 ? 10.689 13.887 -20.866 1.00 39.81 310 GLY A O 1
ATOM 3936 N N . ILE B 1 218 ? 11.135 11.968 -19.773 1.00 42.13 311 ILE A N 1
ATOM 3937 C CA . ILE B 1 218 ? 9.798 11.411 -19.872 1.00 41.54 311 ILE A CA 1
ATOM 3938 C C . ILE B 1 218 ? 9.301 11.200 -18.449 1.00 42.60 311 ILE A C 1
ATOM 3939 O O . ILE B 1 218 ? 9.941 10.500 -17.658 1.00 41.58 311 ILE A O 1
ATOM 3944 N N . ASP B 1 219 ? 8.154 11.797 -18.127 1.00 42.86 312 ASP A N 1
ATOM 3945 C CA . ASP B 1 219 ? 7.573 11.791 -16.780 1.00 43.94 312 ASP A CA 1
ATOM 3946 C C . ASP B 1 219 ? 6.057 11.716 -16.965 1.00 40.50 312 ASP A C 1
ATOM 3947 O O . ASP B 1 219 ? 5.388 12.745 -17.098 1.00 37.30 312 ASP A O 1
ATOM 3952 N N . VAL B 1 220 ? 5.526 10.496 -17.035 1.00 39.55 313 VAL A N 1
ATOM 3953 C CA . VAL B 1 220 ? 4.118 10.294 -17.353 1.00 36.43 313 VAL A CA 1
ATOM 3954 C C . VAL B 1 220 ? 3.480 9.279 -16.412 1.00 39.34 313 VAL A C 1
ATOM 3955 O O . VAL B 1 220 ? 4.127 8.344 -15.931 1.00 42.98 313 VAL A O 1
ATOM 3959 N N . TRP B 1 221 ? 2.200 9.507 -16.123 1.00 36.20 314 TRP A N 1
ATOM 3960 C CA . TRP B 1 221 ? 1.310 8.516 -15.521 1.00 37.32 314 TRP A CA 1
ATOM 3961 C C . TRP B 1 221 ? 0.602 7.697 -16.614 1.00 39.31 314 TRP A C 1
ATOM 3962 O O . TRP B 1 221 ? 0.266 8.227 -17.680 1.00 38.60 314 TRP A O 1
ATOM 3973 N N . GLN B 1 222 ? 0.397 6.397 -16.353 1.00 39.79 315 GLN A N 1
ATOM 3974 C CA . GLN B 1 222 ? -0.318 5.500 -17.267 1.00 36.48 315 GLN A CA 1
ATOM 3975 C C . GLN B 1 222 ? -1.331 4.657 -16.507 1.00 41.06 315 GLN A C 1
ATOM 3976 O O . GLN B 1 222 ? -0.973 3.987 -15.526 1.00 42.14 315 GLN A O 1
ATOM 3982 N N . VAL B 1 223 ? -2.578 4.633 -16.986 1.00 41.87 316 VAL A N 1
ATOM 3983 C CA . VAL B 1 223 ? -3.498 3.593 -16.531 1.00 41.28 316 VAL A CA 1
ATOM 3984 C C . VAL B 1 223 ? -3.243 2.373 -17.427 1.00 44.42 316 VAL A C 1
ATOM 3985 O O . VAL B 1 223 ? -2.458 1.487 -17.062 1.00 47.73 316 VAL A O 1
ATOM 3989 N N . LYS B 1 224 ? -3.832 2.327 -18.625 1.00 42.78 317 LYS A N 1
ATOM 3990 C CA . LYS B 1 224 ? -3.444 1.297 -19.604 1.00 43.44 317 LYS A CA 1
ATOM 3991 C C . LYS B 1 224 ? -2.097 1.667 -20.214 1.00 42.27 317 LYS A C 1
ATOM 3992 O O . LYS B 1 224 ? -1.987 2.670 -20.928 1.00 41.51 317 LYS A O 1
ATOM 3998 N N . ALA B 1 225 ? -1.069 0.868 -19.929 1.00 44.13 318 ALA A N 1
ATOM 3999 C CA . ALA B 1 225 ? 0.257 1.090 -20.482 1.00 46.24 318 ALA A CA 1
ATOM 4000 C C . ALA B 1 225 ? 0.351 0.529 -21.905 1.00 44.49 318 ALA A C 1
ATOM 4001 O O . ALA B 1 225 ? -0.548 -0.159 -22.390 1.00 44.92 318 ALA A O 1
ATOM 4003 N N . GLY B 1 226 ? 1.470 0.830 -22.575 1.00 40.46 319 GLY A N 1
ATOM 4004 C CA . GLY B 1 226 ? 1.721 0.361 -23.930 1.00 39.54 319 GLY A CA 1
ATOM 4005 C C . GLY B 1 226 ? 2.143 1.471 -24.886 1.00 42.44 319 GLY A C 1
ATOM 4006 O O . GLY B 1 226 ? 2.480 1.213 -26.049 1.00 44.60 319 GLY A O 1
ATOM 4007 N N . THR B 1 227 ? 2.144 2.707 -24.381 1.00 39.94 320 THR A N 1
ATOM 4008 C CA . THR B 1 227 ? 2.580 3.875 -25.137 1.00 38.09 320 THR A CA 1
ATOM 4009 C C . THR B 1 227 ? 3.999 3.682 -25.655 1.00 41.00 320 THR A C 1
ATOM 4010 O O . THR B 1 227 ? 4.881 3.223 -24.922 1.00 42.63 320 THR A O 1
ATOM 4014 N N . ILE B 1 228 ? 4.234 4.059 -26.916 1.00 40.19 321 ILE A N 1
ATOM 4015 C CA . ILE B 1 228 ? 5.541 3.883 -27.545 1.00 38.23 321 ILE A CA 1
ATOM 4016 C C . ILE B 1 228 ? 6.069 5.229 -28.035 1.00 37.72 321 ILE A C 1
ATOM 4017 O O . ILE B 1 228 ? 5.436 5.892 -28.868 1.00 38.36 321 ILE A O 1
ATOM 4022 N N . TYR B 1 229 ? 7.236 5.618 -27.526 1.00 39.59 322 TYR A N 1
ATOM 4023 C CA . TYR B 1 229 ? 8.028 6.718 -28.077 1.00 39.68 322 TYR A CA 1
ATOM 4024 C C . TYR B 1 229 ? 8.968 6.142 -29.138 1.00 40.46 322 TYR A C 1
ATOM 4025 O O . TYR B 1 229 ? 9.878 5.365 -28.814 1.00 39.85 322 TYR A O 1
ATOM 4034 N N . ASP B 1 230 ? 8.752 6.515 -30.403 1.00 42.94 323 ASP A N 1
ATOM 4035 C CA . ASP B 1 230 ? 9.479 5.891 -31.514 1.00 47.65 323 ASP A CA 1
ATOM 4036 C C . ASP B 1 230 ? 10.760 6.642 -31.879 1.00 46.54 323 ASP A C 1
ATOM 4037 O O . ASP B 1 230 ? 11.813 6.030 -32.074 1.00 46.10 323 ASP A O 1
ATOM 4042 N N . ASP B 1 231 ? 10.694 7.967 -31.967 1.00 46.18 324 ASP A N 1
ATOM 4043 C CA . ASP B 1 231 ? 11.780 8.734 -32.564 1.00 47.70 324 ASP A CA 1
ATOM 4044 C C . ASP B 1 231 ? 11.689 10.150 -32.013 1.00 44.63 324 ASP A C 1
ATOM 4045 O O . ASP B 1 231 ? 10.586 10.687 -31.890 1.00 42.15 324 ASP A O 1
ATOM 4050 N N . ILE B 1 232 ? 12.836 10.735 -31.656 1.00 44.28 325 ILE A N 1
ATOM 4051 C CA . ILE B 1 232 ? 12.902 12.083 -31.084 1.00 42.86 325 ILE A CA 1
ATOM 4052 C C . ILE B 1 232 ? 13.998 12.880 -31.784 1.00 44.96 325 ILE A C 1
ATOM 4053 O O . ILE B 1 232 ? 15.158 12.455 -31.810 1.00 46.61 325 ILE A O 1
ATOM 4058 N N . LEU B 1 233 ? 13.648 14.060 -32.301 1.00 46.42 326 LEU A N 1
ATOM 4059 C CA . LEU B 1 233 ? 14.600 14.917 -33.011 1.00 46.38 326 LEU A CA 1
ATOM 4060 C C . LEU B 1 233 ? 14.595 16.327 -32.425 1.00 46.87 326 LEU A C 1
ATOM 4061 O O . LEU B 1 233 ? 13.532 16.904 -32.184 1.00 43.59 326 LEU A O 1
ATOM 4066 N N . ILE B 1 234 ? 15.784 16.898 -32.241 1.00 49.60 327 ILE A N 1
ATOM 4067 C CA . ILE B 1 234 ? 15.927 18.268 -31.756 1.00 49.17 327 ILE A CA 1
ATOM 4068 C C . ILE B 1 234 ? 17.002 18.947 -32.591 1.00 48.69 327 ILE A C 1
ATOM 4069 O O . ILE B 1 234 ? 18.157 18.505 -32.595 1.00 48.11 327 ILE A O 1
ATOM 4074 N N . THR B 1 235 ? 16.627 20.014 -33.304 1.00 50.91 328 THR A N 1
ATOM 4075 C CA . THR B 1 235 ? 17.517 20.620 -34.294 1.00 52.08 328 THR A CA 1
ATOM 4076 C C . THR B 1 235 ? 17.260 22.120 -34.385 1.00 51.68 328 THR A C 1
ATOM 4077 O O . THR B 1 235 ? 16.209 22.613 -33.973 1.00 50.80 328 THR A O 1
ATOM 4081 N N . ASP B 1 236 ? 18.230 22.840 -34.961 1.00 53.82 329 ASP A N 1
ATOM 4082 C CA . ASP B 1 236 ? 18.109 24.273 -35.215 1.00 54.54 329 ASP A CA 1
ATOM 4083 C C . ASP B 1 236 ? 17.781 24.600 -36.676 1.00 53.99 329 ASP A C 1
ATOM 4084 O O . ASP B 1 236 ? 17.799 25.777 -37.054 1.00 54.26 329 ASP A O 1
ATOM 4089 N N . ASP B 1 237 ? 17.490 23.595 -37.502 1.00 54.14 330 ASP A N 1
ATOM 4090 C CA . ASP B 1 237 ? 17.371 23.774 -38.948 1.00 55.72 330 ASP A CA 1
ATOM 4091 C C . ASP B 1 237 ? 15.998 23.325 -39.437 1.00 53.82 330 ASP A C 1
ATOM 4092 O O . ASP B 1 237 ? 15.675 22.134 -39.383 1.00 54.39 330 ASP A O 1
ATOM 4097 N N . ILE B 1 238 ? 15.218 24.270 -39.964 1.00 54.34 331 ILE A N 1
ATOM 4098 C CA . ILE B 1 238 ? 13.880 23.956 -40.467 1.00 54.00 331 ILE A CA 1
ATOM 4099 C C . ILE B 1 238 ? 13.940 22.887 -41.560 1.00 54.32 331 ILE A C 1
ATOM 4100 O O . ILE B 1 238 ? 13.167 21.921 -41.539 1.00 53.62 331 ILE A O 1
ATOM 4105 N N . GLU B 1 239 ? 14.869 23.028 -42.520 1.00 53.26 332 GLU A N 1
ATOM 4106 C CA . GLU B 1 239 ? 14.905 22.101 -43.656 1.00 55.64 332 GLU A CA 1
ATOM 4107 C C . GLU B 1 239 ? 15.309 20.685 -43.238 1.00 56.51 332 GLU A C 1
ATOM 4108 O O . GLU B 1 239 ? 14.762 19.704 -43.757 1.00 55.83 332 GLU A O 1
ATOM 4114 N N . GLU B 1 240 ? 16.265 20.543 -42.314 1.00 58.84 333 GLU A N 1
ATOM 4115 C CA . GLU B 1 240 ? 16.617 19.205 -41.838 1.00 60.21 333 GLU A CA 1
ATOM 4116 C C . GLU B 1 240 ? 15.432 18.523 -41.160 1.00 57.33 333 GLU A C 1
ATOM 4117 O O . GLU B 1 240 ? 15.215 17.317 -41.338 1.00 57.38 333 GLU A O 1
ATOM 4123 N N . ALA B 1 241 ? 14.662 19.273 -40.366 1.00 53.24 334 ALA A N 1
ATOM 4124 C CA . ALA B 1 241 ? 13.482 18.699 -39.725 1.00 50.37 334 ALA A CA 1
ATOM 4125 C C . ALA B 1 241 ? 12.432 18.287 -40.758 1.00 51.63 334 ALA A C 1
ATOM 4126 O O . ALA B 1 241 ? 11.773 17.249 -40.607 1.00 53.78 334 ALA A O 1
ATOM 4128 N N . GLU B 1 242 ? 12.252 19.092 -41.805 1.00 52.00 335 GLU A N 1
ATOM 4129 C CA . GLU B 1 242 ? 11.324 18.722 -42.867 1.00 53.47 335 GLU A CA 1
ATOM 4130 C C . GLU B 1 242 ? 11.791 17.467 -43.599 1.00 54.00 335 GLU A C 1
ATOM 4131 O O . GLU B 1 242 ? 10.974 16.615 -43.966 1.00 54.38 335 GLU A O 1
ATOM 4137 N N . LYS B 1 243 ? 13.107 17.330 -43.802 1.00 54.82 336 LYS A N 1
ATOM 4138 C CA . LYS B 1 243 ? 13.649 16.164 -44.493 1.00 53.52 336 LYS A CA 1
ATOM 4139 C C . LYS B 1 243 ? 13.451 14.884 -43.687 1.00 52.78 336 LYS A C 1
ATOM 4140 O O . LYS B 1 243 ? 13.076 13.847 -44.246 1.00 56.41 336 LYS A O 1
ATOM 4146 N N . GLU B 1 244 ? 13.706 14.926 -42.377 1.00 51.01 337 GLU A N 1
ATOM 4147 C CA . GLU B 1 244 ? 13.519 13.735 -41.555 1.00 52.04 337 GLU A CA 1
ATOM 4148 C C . GLU B 1 244 ? 12.043 13.466 -41.289 1.00 51.04 337 GLU A C 1
ATOM 4149 O O . GLU B 1 244 ? 11.648 12.311 -41.088 1.00 49.35 337 GLU A O 1
ATOM 4155 N N . ALA B 1 245 ? 11.212 14.510 -41.286 1.00 49.71 338 ALA A N 1
ATOM 4156 C CA . ALA B 1 245 ? 9.777 14.287 -41.187 1.00 48.45 338 ALA A CA 1
ATOM 4157 C C . ALA B 1 245 ? 9.283 13.409 -42.336 1.00 49.90 338 ALA A C 1
ATOM 4158 O O . ALA B 1 245 ? 8.450 12.520 -42.130 1.00 49.76 338 ALA A O 1
ATOM 4160 N N . LYS B 1 246 ? 9.792 13.639 -43.551 1.00 53.54 339 LYS A N 1
ATOM 4161 C CA . LYS B 1 246 ? 9.344 12.866 -44.713 1.00 58.52 339 LYS A CA 1
ATOM 4162 C C . LYS B 1 246 ? 9.613 11.371 -44.556 1.00 58.74 339 LYS A C 1
ATOM 4163 O O . LYS B 1 246 ? 8.752 10.541 -44.878 1.00 59.81 339 LYS A O 1
ATOM 4169 N N . VAL B 1 247 ? 10.810 11.001 -44.096 1.00 56.58 340 VAL A N 1
ATOM 4170 C CA . VAL B 1 247 ? 11.097 9.590 -43.855 1.00 55.79 340 VAL A CA 1
ATOM 4171 C C . VAL B 1 247 ? 10.097 9.003 -42.864 1.00 52.42 340 VAL A C 1
ATOM 4172 O O . VAL B 1 247 ? 9.525 7.927 -43.087 1.00 52.02 340 VAL A O 1
ATOM 4176 N N . ILE B 1 248 ? 9.861 9.707 -41.756 1.00 47.35 341 ILE A N 1
ATOM 4177 C CA . ILE B 1 248 ? 9.016 9.145 -40.709 1.00 48.46 341 ILE A CA 1
ATOM 4178 C C . ILE B 1 248 ? 7.569 9.025 -41.181 1.00 48.54 341 ILE A C 1
ATOM 4179 O O . ILE B 1 248 ? 6.882 8.053 -40.842 1.00 49.11 341 ILE A O 1
ATOM 4184 N N . LEU B 1 249 ? 7.071 10.013 -41.948 1.00 48.11 342 LEU A N 1
ATOM 4185 C CA . LEU B 1 249 ? 5.694 9.945 -42.443 1.00 48.90 342 LEU A CA 1
ATOM 4186 C C . LEU B 1 249 ? 5.503 8.796 -43.432 1.00 49.94 342 LEU A C 1
ATOM 4187 O O . LEU B 1 249 ? 4.426 8.187 -43.461 1.00 50.83 342 LEU A O 1
ATOM 4192 N N . GLU B 1 250 ? 6.530 8.479 -44.233 1.00 48.84 343 GLU A N 1
ATOM 4193 C CA . GLU B 1 250 ? 6.461 7.315 -45.119 1.00 49.43 343 GLU A CA 1
ATOM 4194 C C . GLU B 1 250 ? 6.377 6.032 -44.297 1.00 50.67 343 GLU A C 1
ATOM 4195 O O . GLU B 1 250 ? 5.524 5.174 -44.540 1.00 52.41 343 GLU A O 1
ATOM 4201 N N . ARG B 1 251 ? 7.219 5.924 -43.266 1.00 51.13 344 ARG A N 1
ATOM 4202 C CA . ARG B 1 251 ? 7.195 4.750 -42.403 1.00 50.86 344 ARG A CA 1
ATOM 4203 C C . ARG B 1 251 ? 5.858 4.621 -41.671 1.00 47.24 344 ARG A C 1
ATOM 4204 O O . ARG B 1 251 ? 5.302 3.519 -41.587 1.00 47.51 344 ARG A O 1
ATOM 4212 N N . ASN B 1 252 ? 5.314 5.737 -41.157 1.00 45.38 345 ASN A N 1
ATOM 4213 C CA . ASN B 1 252 ? 4.011 5.698 -40.482 1.00 45.07 345 ASN A CA 1
ATOM 4214 C C . ASN B 1 252 ? 2.897 5.227 -41.413 1.00 47.45 345 ASN A C 1
ATOM 4215 O O . ASN B 1 252 ? 2.022 4.457 -41.000 1.00 47.89 345 ASN A O 1
ATOM 4220 N N . ALA B 1 253 ? 2.914 5.661 -42.679 1.00 53.00 346 ALA A N 1
ATOM 4221 C CA . ALA B 1 253 ? 1.891 5.204 -43.618 1.00 55.80 346 ALA A CA 1
ATOM 4222 C C . ALA B 1 253 ? 1.986 3.701 -43.844 1.00 58.09 346 ALA A C 1
ATOM 4223 O O . ALA B 1 253 ? 0.959 3.016 -43.940 1.00 60.62 346 ALA A O 1
ATOM 4225 N N . ALA B 1 254 ? 3.209 3.169 -43.946 1.00 57.09 347 ALA A N 1
ATOM 4226 C CA . ALA B 1 254 ? 3.364 1.721 -44.080 1.00 57.97 347 ALA A CA 1
ATOM 4227 C C . ALA B 1 254 ? 2.928 1.007 -42.803 1.00 53.96 347 ALA A C 1
ATOM 4228 O O . ALA B 1 254 ? 2.314 -0.067 -42.862 1.00 56.20 347 ALA A O 1
ATOM 4230 N N . GLU B 1 255 ? 3.230 1.593 -41.641 1.00 49.23 348 GLU A N 1
ATOM 4231 C CA . GLU B 1 255 ? 2.735 1.052 -40.376 1.00 48.88 348 GLU A CA 1
ATOM 4232 C C . GLU B 1 255 ? 1.214 0.913 -40.401 1.00 51.81 348 GLU A C 1
ATOM 4233 O O . GLU B 1 255 ? 0.660 -0.138 -40.047 1.00 53.11 348 GLU A O 1
ATOM 4239 N N . LYS B 1 256 ? 0.524 1.962 -40.854 1.00 52.40 349 LYS A N 1
ATOM 4240 C CA . LYS B 1 256 ? -0.934 1.931 -40.901 1.00 54.48 349 LYS A CA 1
ATOM 4241 C C . LYS B 1 256 ? -1.444 0.785 -41.769 1.00 56.74 349 LYS A C 1
ATOM 4242 O O . LYS B 1 256 ? -2.431 0.126 -41.416 1.00 57.41 349 LYS A O 1
ATOM 4248 N N . LYS B 1 257 ? -0.800 0.540 -42.920 1.00 57.58 350 LYS A N 1
ATOM 4249 C CA . LYS B 1 257 ? -1.215 -0.578 -43.761 1.00 58.19 350 LYS A CA 1
ATOM 4250 C C . LYS B 1 257 ? -1.029 -1.908 -43.045 1.00 58.45 350 LYS A C 1
ATOM 4251 O O . LYS B 1 257 ? -1.866 -2.808 -43.174 1.00 60.88 350 LYS A O 1
ATOM 4257 N N . MET B 1 258 ? 0.062 -2.061 -42.288 1.00 56.49 351 MET A N 1
ATOM 4258 C CA . MET B 1 258 ? 0.270 -3.327 -41.584 1.00 57.57 351 MET A CA 1
ATOM 4259 C C . MET B 1 258 ? -0.831 -3.566 -40.560 1.00 56.41 351 MET A C 1
ATOM 4260 O O . MET B 1 258 ? -1.330 -4.691 -40.428 1.00 58.28 351 MET A O 1
ATOM 4265 N N . ARG B 1 259 ? -1.224 -2.518 -39.830 1.00 54.10 352 ARG A N 1
ATOM 4266 C CA . ARG B 1 259 ? -2.296 -2.658 -38.844 1.00 57.24 352 ARG A CA 1
ATOM 4267 C C . ARG B 1 259 ? -3.598 -3.085 -39.502 1.00 63.54 352 ARG A C 1
ATOM 4268 O O . ARG B 1 259 ? -4.282 -3.989 -39.008 1.00 67.05 352 ARG A O 1
ATOM 4276 N N . ASP B 1 260 ? -3.930 -2.486 -40.648 1.00 65.97 353 ASP A N 1
ATOM 4277 C CA . ASP B 1 260 ? -5.144 -2.873 -41.359 1.00 70.31 353 ASP A CA 1
ATOM 4278 C C . ASP B 1 260 ? -5.115 -4.352 -41.721 1.00 73.99 353 ASP A C 1
ATOM 4279 O O . ASP B 1 260 ? -6.151 -5.032 -41.686 1.00 77.85 353 ASP A O 1
ATOM 4284 N N . GLU B 1 261 ? -3.940 -4.865 -42.098 1.00 71.98 354 GLU A N 1
ATOM 4285 C CA . GLU B 1 261 ? -3.823 -6.286 -42.411 1.00 73.81 354 GLU A CA 1
ATOM 4286 C C . GLU B 1 261 ? -3.978 -7.149 -41.164 1.00 72.23 354 GLU A C 1
ATOM 4287 O O . GLU B 1 261 ? -4.642 -8.189 -41.204 1.00 72.11 354 GLU A O 1
ATOM 4293 N N . ILE B 1 262 ? -3.364 -6.746 -40.048 1.00 71.77 355 ILE A N 1
ATOM 4294 C CA . ILE B 1 262 ? -3.490 -7.547 -38.835 1.00 73.02 355 ILE A CA 1
ATOM 4295 C C . ILE B 1 262 ? -4.929 -7.551 -38.347 1.00 78.51 355 ILE A C 1
ATOM 4296 O O . ILE B 1 262 ? -5.466 -8.601 -37.977 1.00 83.66 355 ILE A O 1
ATOM 4301 N N . LYS B 1 263 ? -5.592 -6.392 -38.374 1.00 77.55 356 LYS A N 1
ATOM 4302 C CA . LYS B 1 263 ? -6.996 -6.355 -37.982 1.00 78.65 356 LYS A CA 1
ATOM 4303 C C . LYS B 1 263 ? -7.850 -7.191 -38.928 1.00 84.73 356 LYS A C 1
ATOM 4304 O O . LYS B 1 263 ? -8.811 -7.839 -38.497 1.00 91.06 356 LYS A O 1
ATOM 4310 N N . GLU B 1 264 ? -7.518 -7.195 -40.222 1.00 82.33 357 GLU A N 1
ATOM 4311 C CA . GLU B 1 264 ? -8.280 -8.008 -41.165 1.00 85.53 357 GLU A CA 1
ATOM 4312 C C . GLU B 1 264 ? -8.160 -9.498 -40.853 1.00 89.51 357 GLU A C 1
ATOM 4313 O O . GLU B 1 264 ? -9.096 -10.264 -41.111 1.00 94.44 357 GLU A O 1
ATOM 4319 N N . ALA B 1 265 ? -7.021 -9.929 -40.305 1.00 89.41 358 ALA A N 1
ATOM 4320 C CA . ALA B 1 265 ? -6.805 -11.344 -40.022 1.00 92.64 358 ALA A CA 1
ATOM 4321 C C . ALA B 1 265 ? -7.394 -11.780 -38.686 1.00 92.12 358 ALA A C 1
ATOM 4322 O O . ALA B 1 265 ? -7.610 -12.980 -38.483 1.00 93.63 358 ALA A O 1
ATOM 4324 N N . GLU B 1 266 ? -7.662 -10.839 -37.777 1.00 90.00 359 GLU A N 1
ATOM 4325 C CA . GLU B 1 266 ? -8.260 -11.163 -36.490 1.00 90.75 359 GLU A CA 1
ATOM 4326 C C . GLU B 1 266 ? -9.783 -11.152 -36.532 1.00 96.78 359 GLU A C 1
ATOM 4327 O O . GLU B 1 266 ? -10.417 -11.676 -35.609 1.00 99.59 359 GLU A O 1
ATOM 4333 N N . ASN B 1 267 ? -10.378 -10.584 -37.582 1.00 98.36 360 ASN A N 1
ATOM 4334 C CA . ASN B 1 267 ? -11.831 -10.496 -37.711 1.00 99.95 360 ASN A CA 1
ATOM 4335 C C . ASN B 1 267 ? -12.409 -11.800 -38.228 1.00 103.03 360 ASN A C 1
ATOM 4336 O O . ASN B 1 267 ? -11.822 -12.436 -39.096 1.00 105.47 360 ASN A O 1
ATOM 4341 N N . ALA C 1 3 ? -33.562 69.155 -22.806 1.00 83.36 14 ALA B N 1
ATOM 4342 C CA . ALA C 1 3 ? -32.379 68.293 -22.744 1.00 82.96 14 ALA B CA 1
ATOM 4343 C C . ALA C 1 3 ? -31.258 68.963 -21.950 1.00 79.07 14 ALA B C 1
ATOM 4344 O O . ALA C 1 3 ? -30.824 70.072 -22.270 1.00 79.07 14 ALA B O 1
ATOM 4346 N N . LYS C 1 4 ? -30.772 68.258 -20.937 1.00 75.81 15 LYS B N 1
ATOM 4347 C CA . LYS C 1 4 ? -29.748 68.769 -20.038 1.00 76.61 15 LYS B CA 1
ATOM 4348 C C . LYS C 1 4 ? -28.363 68.281 -20.454 1.00 73.53 15 LYS B C 1
ATOM 4349 O O . LYS C 1 4 ? -28.118 67.071 -20.519 1.00 74.32 15 LYS B O 1
ATOM 4355 N N . VAL C 1 5 ? -27.459 69.223 -20.706 1.00 69.21 16 VAL B N 1
ATOM 4356 C CA . VAL C 1 5 ? -26.059 68.929 -20.988 1.00 62.78 16 VAL B CA 1
ATOM 4357 C C . VAL C 1 5 ? -25.284 69.262 -19.720 1.00 61.55 16 VAL B C 1
ATOM 4358 O O . VAL C 1 5 ? -25.184 70.430 -19.331 1.00 65.27 16 VAL B O 1
ATOM 4362 N N . TYR C 1 6 ? -24.748 68.229 -19.062 1.00 56.58 17 TYR B N 1
ATOM 4363 C CA . TYR C 1 6 ? -24.010 68.391 -17.816 1.00 55.38 17 TYR B CA 1
ATOM 4364 C C . TYR C 1 6 ? -22.560 68.785 -18.034 1.00 55.43 17 TYR B C 1
ATOM 4365 O O . TYR C 1 6 ? -21.932 69.319 -17.111 1.00 56.04 17 TYR B O 1
ATOM 4374 N N . PHE C 1 7 ? -22.013 68.497 -19.216 1.00 53.91 18 PHE B N 1
ATOM 4375 C CA . PHE C 1 7 ? -20.619 68.750 -19.546 1.00 50.88 18 PHE B CA 1
ATOM 4376 C C . PHE C 1 7 ? -20.448 68.596 -21.047 1.00 54.43 18 PHE B C 1
ATOM 4377 O O . PHE C 1 7 ? -20.844 67.569 -21.606 1.00 55.72 18 PHE B O 1
ATOM 4385 N N . HIS C 1 8 ? -19.858 69.592 -21.711 1.00 54.74 19 HIS B N 1
ATOM 4386 C CA . HIS C 1 8 ? -19.464 69.460 -23.117 1.00 53.76 19 HIS B CA 1
ATOM 4387 C C . HIS C 1 8 ? -18.120 70.160 -23.273 1.00 53.44 19 HIS B C 1
ATOM 4388 O O . HIS C 1 8 ? -18.045 71.390 -23.292 1.00 59.84 19 HIS B O 1
ATOM 4395 N N . GLU C 1 9 ? -17.070 69.370 -23.378 1.00 45.88 20 GLU B N 1
ATOM 4396 C CA . GLU C 1 9 ? -15.715 69.866 -23.523 1.00 44.47 20 GLU B CA 1
ATOM 4397 C C . GLU C 1 9 ? -15.287 69.680 -24.976 1.00 45.59 20 GLU B C 1
ATOM 4398 O O . GLU C 1 9 ? -15.282 68.550 -25.478 1.00 44.20 20 GLU B O 1
ATOM 4404 N N . THR C 1 10 ? -14.933 70.780 -25.647 1.00 47.79 21 THR B N 1
ATOM 4405 C CA . THR C 1 10 ? -14.366 70.731 -26.993 1.00 49.41 21 THR B CA 1
ATOM 4406 C C . THR C 1 10 ? -12.860 70.931 -26.974 1.00 49.29 21 THR B C 1
ATOM 4407 O O . THR C 1 10 ? -12.213 70.811 -28.021 1.00 51.68 21 THR B O 1
ATOM 4411 N N . PHE C 1 11 ? -12.297 71.234 -25.805 1.00 47.56 22 PHE B N 1
ATOM 4412 C CA . PHE C 1 11 ? -10.864 71.452 -25.629 1.00 44.11 22 PHE B CA 1
ATOM 4413 C C . PHE C 1 11 ? -10.321 72.560 -26.535 1.00 50.35 22 PHE B C 1
ATOM 4414 O O . PHE C 1 11 ? -9.250 72.429 -27.133 1.00 52.00 22 PHE B O 1
ATOM 4422 N N . GLU C 1 12 ? -11.064 73.671 -26.621 1.00 52.12 23 GLU B N 1
ATOM 4423 C CA . GLU C 1 12 ? -10.482 74.927 -27.094 1.00 56.35 23 GLU B CA 1
ATOM 4424 C C . GLU C 1 12 ? -9.326 75.347 -26.201 1.00 54.62 23 GLU B C 1
ATOM 4425 O O . GLU C 1 12 ? -8.401 76.038 -26.649 1.00 56.24 23 GLU B O 1
ATOM 4431 N N . ASN C 1 13 ? -9.411 74.994 -24.922 1.00 52.49 24 ASN B N 1
ATOM 4432 C CA . ASN C 1 13 ? -8.379 75.185 -23.911 1.00 51.45 24 ASN B CA 1
ATOM 4433 C C . ASN C 1 13 ? -8.664 74.172 -22.808 1.00 49.78 24 ASN B C 1
ATOM 4434 O O . ASN C 1 13 ? -9.681 73.469 -22.844 1.00 49.92 24 ASN B O 1
ATOM 4439 N N . ARG C 1 14 ? -7.771 74.106 -21.812 1.00 47.88 25 ARG B N 1
ATOM 4440 C CA . ARG C 1 14 ? -7.920 73.180 -20.690 1.00 47.62 25 ARG B CA 1
ATOM 4441 C C . ARG C 1 14 ? -8.001 73.929 -19.355 1.00 51.54 25 ARG B C 1
ATOM 4442 O O . ARG C 1 14 ? -7.634 73.391 -18.306 1.00 51.44 25 ARG B O 1
ATOM 4450 N N . ASP C 1 15 ? -8.511 75.166 -19.381 1.00 54.30 26 ASP B N 1
ATOM 4451 C CA . ASP C 1 15 ? -8.568 75.981 -18.168 1.00 59.01 26 ASP B CA 1
ATOM 4452 C C . ASP C 1 15 ? -9.327 75.289 -17.035 1.00 60.07 26 ASP B C 1
ATOM 4453 O O . ASP C 1 15 ? -9.002 75.497 -15.860 1.00 62.33 26 ASP B O 1
ATOM 4458 N N A LYS C 1 16 ? -10.336 74.475 -17.366 0.48 58.32 27 LYS B N 1
ATOM 4459 N N B LYS C 1 16 ? -10.333 74.474 -17.358 0.52 58.32 27 LYS B N 1
ATOM 4460 C CA A LYS C 1 16 ? -11.137 73.780 -16.361 0.48 57.18 27 LYS B CA 1
ATOM 4461 C CA B LYS C 1 16 ? -11.116 73.794 -16.332 0.52 57.21 27 LYS B CA 1
ATOM 4462 C C A LYS C 1 16 ? -10.410 72.596 -15.728 0.48 53.63 27 LYS B C 1
ATOM 4463 C C B LYS C 1 16 ? -10.400 72.597 -15.718 0.52 53.64 27 LYS B C 1
ATOM 4464 O O A LYS C 1 16 ? -10.844 72.110 -14.677 0.48 51.81 27 LYS B O 1
ATOM 4465 O O B LYS C 1 16 ? -10.842 72.095 -14.677 0.52 51.73 27 LYS B O 1
ATOM 4476 N N . TRP C 1 17 ? -9.336 72.108 -16.343 1.00 51.78 28 TRP B N 1
ATOM 4477 C CA . TRP C 1 17 ? -8.703 70.857 -15.935 1.00 46.67 28 TRP B CA 1
ATOM 4478 C C . TRP C 1 17 ? -7.432 71.149 -15.146 1.00 44.49 28 TRP B C 1
ATOM 4479 O O . TRP C 1 17 ? -6.504 71.773 -15.672 1.00 45.49 28 TRP B O 1
ATOM 4490 N N . ILE C 1 18 ? -7.382 70.662 -13.905 1.00 41.68 29 ILE B N 1
ATOM 4491 C CA . ILE C 1 18 ? -6.308 70.957 -12.959 1.00 42.60 29 ILE B CA 1
ATOM 4492 C C . ILE C 1 18 ? -5.535 69.670 -12.670 1.00 42.13 29 ILE B C 1
ATOM 4493 O O . ILE C 1 18 ? -6.121 68.658 -12.261 1.00 41.55 29 ILE B O 1
ATOM 4498 N N . ASP C 1 19 ? -4.223 69.700 -12.916 1.00 42.95 30 ASP B N 1
ATOM 4499 C CA . ASP C 1 19 ? -3.364 68.549 -12.653 1.00 46.26 30 ASP B CA 1
ATOM 4500 C C . ASP C 1 19 ? -3.345 68.208 -11.157 1.00 47.21 30 ASP B C 1
ATOM 4501 O O . ASP C 1 19 ? -3.424 69.089 -10.301 1.00 46.93 30 ASP B O 1
ATOM 4506 N N . SER C 1 20 ? -3.273 66.914 -10.842 1.00 47.02 31 SER B N 1
ATOM 4507 C CA . SER C 1 20 ? -3.236 66.472 -9.447 1.00 47.31 31 SER B CA 1
ATOM 4508 C C . SER C 1 20 ? -1.957 66.900 -8.736 1.00 45.29 31 SER B C 1
ATOM 4509 O O . SER C 1 20 ? -0.865 66.812 -9.297 1.00 46.24 31 SER B O 1
ATOM 4512 N N . THR C 1 21 ? -2.086 67.326 -7.475 1.00 47.92 32 THR B N 1
ATOM 4513 C CA . THR C 1 21 ? -0.929 67.524 -6.595 1.00 52.57 32 THR B CA 1
ATOM 4514 C C . THR C 1 21 ? -0.886 66.516 -5.439 1.00 54.37 32 THR B C 1
ATOM 4515 O O . THR C 1 21 ? -0.137 66.727 -4.473 1.00 57.67 32 THR B O 1
ATOM 4519 N N . SER C 1 22 ? -1.713 65.463 -5.488 1.00 51.95 33 SER B N 1
ATOM 4520 C CA . SER C 1 22 ? -1.832 64.464 -4.422 1.00 50.38 33 SER B CA 1
ATOM 4521 C C . SER C 1 22 ? -1.563 63.029 -4.869 1.00 46.93 33 SER B C 1
ATOM 4522 O O . SER C 1 22 ? -1.616 62.121 -4.033 1.00 47.91 33 SER B O 1
ATOM 4525 N N . SER C 1 23 ? -1.293 62.793 -6.154 1.00 41.74 34 SER B N 1
ATOM 4526 C CA . SER C 1 23 ? -1.339 61.446 -6.720 1.00 42.56 34 SER B CA 1
ATOM 4527 C C . SER C 1 23 ? -0.125 60.585 -6.388 1.00 42.91 34 SER B C 1
ATOM 4528 O O . SER C 1 23 ? -0.188 59.367 -6.583 1.00 42.10 34 SER B O 1
ATOM 4531 N N . GLY C 1 24 ? 0.991 61.191 -5.987 1.00 42.51 35 GLY B N 1
ATOM 4532 C CA . GLY C 1 24 ? 2.246 60.497 -5.753 1.00 40.39 35 GLY B CA 1
ATOM 4533 C C . GLY C 1 24 ? 2.970 59.991 -6.985 1.00 40.72 35 GLY B C 1
ATOM 4534 O O . GLY C 1 24 ? 3.951 59.255 -6.832 1.00 40.86 35 GLY B O 1
ATOM 4535 N N . LYS C 1 25 ? 2.494 60.321 -8.194 1.00 40.65 36 LYS B N 1
ATOM 4536 C CA . LYS C 1 25 ? 3.042 59.838 -9.461 1.00 40.48 36 LYS B CA 1
ATOM 4537 C C . LYS C 1 25 ? 3.888 60.877 -10.197 1.00 42.61 36 LYS B C 1
ATOM 4538 O O . LYS C 1 25 ? 3.800 62.086 -9.963 1.00 44.25 36 LYS B O 1
ATOM 4544 N N . ALA C 1 26 ? 4.692 60.375 -11.131 1.00 41.82 37 ALA B N 1
ATOM 4545 C CA . ALA C 1 26 ? 5.456 61.212 -12.053 1.00 44.72 37 ALA B CA 1
ATOM 4546 C C . ALA C 1 26 ? 4.545 61.641 -13.208 1.00 42.89 37 ALA B C 1
ATOM 4547 O O . ALA C 1 26 ? 4.172 60.814 -14.047 1.00 43.07 37 ALA B O 1
ATOM 4549 N N . LEU C 1 27 ? 4.149 62.914 -13.236 1.00 43.67 38 LEU B N 1
ATOM 4550 C CA . LEU C 1 27 ? 3.166 63.417 -14.191 1.00 44.93 38 LEU B CA 1
ATOM 4551 C C . LEU C 1 27 ? 3.830 64.039 -15.421 1.00 45.41 38 LEU B C 1
ATOM 4552 O O . LEU C 1 27 ? 4.894 64.657 -15.336 1.00 44.97 38 LEU B O 1
ATOM 4557 N N . GLY C 1 28 ? 3.146 63.926 -16.561 1.00 45.78 39 GLY B N 1
ATOM 4558 C CA . GLY C 1 28 ? 3.520 64.659 -17.749 1.00 45.70 39 GLY B CA 1
ATOM 4559 C C . GLY C 1 28 ? 2.543 65.791 -18.015 1.00 45.47 39 GLY B C 1
ATOM 4560 O O . GLY C 1 28 ? 1.482 65.880 -17.388 1.00 44.95 39 GLY B O 1
ATOM 4561 N N . PRO C 1 29 ? 2.895 66.698 -18.927 1.00 46.64 40 PRO B N 1
ATOM 4562 C CA . PRO C 1 29 ? 1.980 67.793 -19.286 1.00 47.91 40 PRO B CA 1
ATOM 4563 C C . PRO C 1 29 ? 1.056 67.451 -20.449 1.00 47.36 40 PRO B C 1
ATOM 4564 O O . PRO C 1 29 ? 1.438 66.793 -21.421 1.00 48.89 40 PRO B O 1
ATOM 4568 N N . PHE C 1 30 ? -0.190 67.900 -20.331 1.00 43.95 41 PHE B N 1
ATOM 4569 C CA . PHE C 1 30 ? -1.105 67.906 -21.456 1.00 43.37 41 PHE B CA 1
ATOM 4570 C C . PHE C 1 30 ? -0.798 69.094 -22.358 1.00 44.53 41 PHE B C 1
ATOM 4571 O O . PHE C 1 30 ? -0.276 70.115 -21.903 1.00 47.94 41 PHE B O 1
ATOM 4579 N N . LYS C 1 31 ? -1.122 68.958 -23.647 1.00 43.70 42 LYS B N 1
ATOM 4580 C CA . LYS C 1 31 ? -1.118 70.097 -24.564 1.00 47.88 42 LYS B CA 1
ATOM 4581 C C . LYS C 1 31 ? -2.390 70.094 -25.403 1.00 48.71 42 LYS B C 1
ATOM 4582 O O . LYS C 1 31 ? -2.963 69.038 -25.695 1.00 49.80 42 LYS B O 1
ATOM 4588 N N . ILE C 1 32 ? -2.817 71.294 -25.781 1.00 49.31 43 ILE B N 1
ATOM 4589 C CA . ILE C 1 32 ? -3.930 71.509 -26.697 1.00 49.07 43 ILE B CA 1
ATOM 4590 C C . ILE C 1 32 ? -3.345 71.574 -28.108 1.00 49.85 43 ILE B C 1
ATOM 4591 O O . ILE C 1 32 ? -2.516 72.442 -28.391 1.00 50.64 43 ILE B O 1
ATOM 4596 N N . VAL C 1 33 ? -3.779 70.668 -28.998 1.00 50.54 44 VAL B N 1
ATOM 4597 C CA . VAL C 1 33 ? -3.138 70.477 -30.298 1.00 50.68 44 VAL B CA 1
ATOM 4598 C C . VAL C 1 33 ? -4.162 70.156 -31.378 1.00 51.78 44 VAL B C 1
ATOM 4599 O O . VAL C 1 33 ? -5.281 69.723 -31.099 1.00 50.68 44 VAL B O 1
ATOM 4603 N N . SER C 1 34 ? -3.729 70.329 -32.640 1.00 53.76 45 SER B N 1
ATOM 4604 C CA . SER C 1 34 ? -4.522 69.958 -33.811 1.00 54.16 45 SER B CA 1
ATOM 4605 C C . SER C 1 34 ? -4.438 68.466 -34.112 1.00 52.77 45 SER B C 1
ATOM 4606 O O . SER C 1 34 ? -5.437 67.860 -34.515 1.00 53.27 45 SER B O 1
ATOM 4609 N N . GLY C 1 35 ? -3.256 67.870 -33.964 1.00 51.63 46 GLY B N 1
ATOM 4610 C CA . GLY C 1 35 ? -3.032 66.484 -34.325 1.00 51.69 46 GLY B CA 1
ATOM 4611 C C . GLY C 1 35 ? -2.391 66.345 -35.698 1.00 50.88 46 GLY B C 1
ATOM 4612 O O . GLY C 1 35 ? -2.268 67.299 -36.464 1.00 50.89 46 GLY B O 1
ATOM 4613 N N . LYS C 1 36 ? -1.932 65.120 -35.993 1.00 52.26 47 LYS B N 1
ATOM 4614 C CA . LYS C 1 36 ? -1.336 64.844 -37.302 1.00 54.21 47 LYS B CA 1
ATOM 4615 C C . LYS C 1 36 ? -2.377 64.821 -38.421 1.00 55.81 47 LYS B C 1
ATOM 4616 O O . LYS C 1 36 ? -2.084 65.239 -39.547 1.00 56.31 47 LYS B O 1
ATOM 4622 N N . TRP C 1 37 ? -3.588 64.341 -38.145 1.00 53.98 48 TRP B N 1
ATOM 4623 C CA . TRP C 1 37 ? -4.672 64.380 -39.118 1.00 53.30 48 TRP B CA 1
ATOM 4624 C C . TRP C 1 37 ? -5.930 64.822 -38.392 1.00 53.95 48 TRP B C 1
ATOM 4625 O O . TRP C 1 37 ? -6.113 64.535 -37.207 1.00 45.24 48 TRP B O 1
ATOM 4636 N N . TYR C 1 38 ? -6.795 65.528 -39.114 1.00 55.85 49 TYR B N 1
ATOM 4637 C CA . TYR C 1 38 ? -7.930 66.198 -38.494 1.00 55.44 49 TYR B CA 1
ATOM 4638 C C . TYR C 1 38 ? -9.006 66.442 -39.538 1.00 56.41 49 TYR B C 1
ATOM 4639 O O . TYR C 1 38 ? -8.725 66.530 -40.733 1.00 55.79 49 TYR B O 1
ATOM 4648 N N . GLY C 1 39 ? -10.241 66.574 -39.067 1.00 56.25 50 GLY B N 1
ATOM 4649 C CA . GLY C 1 39 ? -11.341 66.872 -39.964 1.00 52.90 50 GLY B CA 1
ATOM 4650 C C . GLY C 1 39 ? -11.753 68.328 -39.954 1.00 54.32 50 GLY B C 1
ATOM 4651 O O . GLY C 1 39 ? -12.490 68.766 -40.834 1.00 56.47 50 GLY B O 1
ATOM 4652 N N . ASP C 1 40 ? -11.295 69.089 -38.963 1.00 63.19 51 ASP B N 1
ATOM 4653 C CA . ASP C 1 40 ? -11.650 70.502 -38.834 1.00 65.60 51 ASP B CA 1
ATOM 4654 C C . ASP C 1 40 ? -10.413 71.281 -38.403 1.00 62.37 51 ASP B C 1
ATOM 4655 O O . ASP C 1 40 ? -9.937 71.112 -37.277 1.00 58.33 51 ASP B O 1
ATOM 4660 N N . ALA C 1 41 ? -9.906 72.143 -39.289 1.00 61.13 52 ALA B N 1
ATOM 4661 C CA . ALA C 1 41 ? -8.707 72.923 -38.999 1.00 60.82 52 ALA B CA 1
ATOM 4662 C C . ALA C 1 41 ? -8.875 73.879 -37.821 1.00 62.18 52 ALA B C 1
ATOM 4663 O O . ALA C 1 41 ? -7.875 74.428 -37.347 1.00 63.47 52 ALA B O 1
ATOM 4665 N N . ASN C 1 42 ? -10.104 74.120 -37.363 1.00 61.72 53 ASN B N 1
ATOM 4666 C CA . ASN C 1 42 ? -10.361 74.994 -36.227 1.00 62.73 53 ASN B CA 1
ATOM 4667 C C . ASN C 1 42 ? -10.513 74.237 -34.905 1.00 60.95 53 ASN B C 1
ATOM 4668 O O . ASN C 1 42 ? -10.504 74.866 -33.842 1.00 61.81 53 ASN B O 1
ATOM 4673 N N . ASN C 1 43 ? -10.629 72.914 -34.948 1.00 57.00 54 ASN B N 1
ATOM 4674 C CA . ASN C 1 43 ? -10.889 72.082 -33.779 1.00 50.62 54 ASN B CA 1
ATOM 4675 C C . ASN C 1 43 ? -9.579 71.606 -33.153 1.00 49.09 54 ASN B C 1
ATOM 4676 O O . ASN C 1 43 ? -8.573 71.445 -33.844 1.00 50.87 54 ASN B O 1
ATOM 4681 N N . LYS C 1 44 ? -9.601 71.358 -31.835 1.00 49.70 55 LYS B N 1
ATOM 4682 C CA . LYS C 1 44 ? -8.403 70.933 -31.121 1.00 49.39 55 LYS B CA 1
ATOM 4683 C C . LYS C 1 44 ? -8.731 69.847 -30.101 1.00 50.97 55 LYS B C 1
ATOM 4684 O O . LYS C 1 44 ? -9.892 69.576 -29.788 1.00 54.25 55 LYS B O 1
ATOM 4690 N N . GLY C 1 45 ? -7.679 69.226 -29.562 1.00 49.86 56 GLY B N 1
ATOM 4691 C CA . GLY C 1 45 ? -7.853 68.184 -28.573 1.00 46.80 56 GLY B CA 1
ATOM 4692 C C . GLY C 1 45 ? -6.762 68.243 -27.518 1.00 45.00 56 GLY B C 1
ATOM 4693 O O . GLY C 1 45 ? -5.760 68.943 -27.676 1.00 45.52 56 GLY B O 1
ATOM 4694 N N . LEU C 1 46 ? -6.996 67.496 -26.437 1.00 44.05 57 LEU B N 1
ATOM 4695 C CA . LEU C 1 46 ? -6.084 67.407 -25.299 1.00 43.00 57 LEU B CA 1
ATOM 4696 C C . LEU C 1 46 ? -5.184 66.190 -25.475 1.00 43.42 57 LEU B C 1
ATOM 4697 O O . LEU C 1 46 ? -5.665 65.050 -25.438 1.00 41.24 57 LEU B O 1
ATOM 4702 N N . GLN C 1 47 ? -3.880 66.427 -25.604 1.00 45.15 58 GLN B N 1
ATOM 4703 C CA . GLN C 1 47 ? -2.914 65.384 -25.934 1.00 44.27 58 GLN B CA 1
ATOM 4704 C C . GLN C 1 47 ? -1.935 65.147 -24.785 1.00 42.59 58 GLN B C 1
ATOM 4705 O O . GLN C 1 47 ? -1.413 66.100 -24.197 1.00 43.90 58 GLN B O 1
ATOM 4711 N N . THR C 1 48 ? -1.654 63.873 -24.495 1.00 39.26 59 THR B N 1
ATOM 4712 C CA . THR C 1 48 ? -0.550 63.523 -23.606 1.00 39.84 59 THR B CA 1
ATOM 4713 C C . THR C 1 48 ? 0.749 63.688 -24.393 1.00 44.34 59 THR B C 1
ATOM 4714 O O . THR C 1 48 ? 0.896 63.117 -25.482 1.00 47.26 59 THR B O 1
ATOM 4718 N N . SER C 1 49 ? 1.678 64.498 -23.873 1.00 43.82 60 SER B N 1
ATOM 4719 C CA . SER C 1 49 ? 2.788 65.003 -24.686 1.00 43.96 60 SER B CA 1
ATOM 4720 C C . SER C 1 49 ? 4.141 64.359 -24.386 1.00 43.12 60 SER B C 1
ATOM 4721 O O . SER C 1 49 ? 5.125 64.726 -25.034 1.00 43.69 60 SER B O 1
ATOM 4724 N N . GLU C 1 50 ? 4.241 63.451 -23.413 1.00 42.90 61 GLU B N 1
ATOM 4725 C CA . GLU C 1 50 ? 5.542 62.910 -23.011 1.00 47.13 61 GLU B CA 1
ATOM 4726 C C . GLU C 1 50 ? 5.437 61.420 -22.679 1.00 44.04 61 GLU B C 1
ATOM 4727 O O . GLU C 1 50 ? 4.552 61.016 -21.917 1.00 43.04 61 GLU B O 1
ATOM 4733 N N . ASP C 1 51 ? 6.358 60.620 -23.230 1.00 43.32 62 ASP B N 1
ATOM 4734 C CA . ASP C 1 51 ? 6.377 59.170 -23.029 1.00 43.62 62 ASP B CA 1
ATOM 4735 C C . ASP C 1 51 ? 6.665 58.783 -21.567 1.00 43.64 62 ASP B C 1
ATOM 4736 O O . ASP C 1 51 ? 7.363 59.490 -20.838 1.00 44.53 62 ASP B O 1
ATOM 4741 N N . ASN C 1 52 ? 6.149 57.614 -21.162 1.00 41.43 63 ASN B N 1
ATOM 4742 C CA . ASN C 1 52 ? 6.497 56.981 -19.886 1.00 43.77 63 ASN B CA 1
ATOM 4743 C C . ASN C 1 52 ? 6.155 57.882 -18.692 1.00 43.16 63 ASN B C 1
ATOM 4744 O O . ASN C 1 52 ? 6.987 58.148 -17.824 1.00 42.70 63 ASN B O 1
ATOM 4749 N N . LYS C 1 53 ? 4.911 58.360 -18.669 1.00 43.18 64 LYS B N 1
ATOM 4750 C CA . LYS C 1 53 ? 4.409 59.276 -17.653 1.00 41.10 64 LYS B CA 1
ATOM 4751 C C . LYS C 1 53 ? 2.949 58.941 -17.388 1.00 40.35 64 LYS B C 1
ATOM 4752 O O . LYS C 1 53 ? 2.272 58.367 -18.241 1.00 41.36 64 LYS B O 1
ATOM 4758 N N . PHE C 1 54 ? 2.470 59.323 -16.199 1.00 37.33 65 PHE B N 1
ATOM 4759 C CA . PHE C 1 54 ? 1.047 59.341 -15.881 1.00 34.99 65 PHE B CA 1
ATOM 4760 C C . PHE C 1 54 ? 0.468 60.711 -16.239 1.00 37.41 65 PHE B C 1
ATOM 4761 O O . PHE C 1 54 ? 1.152 61.735 -16.177 1.00 40.48 65 PHE B O 1
ATOM 4769 N N . TYR C 1 55 ? -0.814 60.725 -16.580 1.00 39.09 66 TYR B N 1
ATOM 4770 C CA . TYR C 1 55 ? -1.520 61.954 -16.916 1.00 40.03 66 TYR B CA 1
ATOM 4771 C C . TYR C 1 55 ? -2.773 61.968 -16.056 1.00 39.66 66 TYR B C 1
ATOM 4772 O O . TYR C 1 55 ? -3.658 61.126 -16.230 1.00 39.43 66 TYR B O 1
ATOM 4781 N N . ILE C 1 56 ? -2.810 62.881 -15.083 1.00 38.34 67 ILE B N 1
ATOM 4782 C CA . ILE C 1 56 ? -3.819 62.867 -14.023 1.00 37.97 67 ILE B CA 1
ATOM 4783 C C . ILE C 1 56 ? -4.327 64.287 -13.794 1.00 41.45 67 ILE B C 1
ATOM 4784 O O . ILE C 1 56 ? -3.632 65.106 -13.181 1.00 42.04 67 ILE B O 1
ATOM 4789 N N . ALA C 1 57 ? -5.548 64.564 -14.253 1.00 41.84 68 ALA B N 1
ATOM 4790 C CA . ALA C 1 57 ? -6.179 65.867 -14.096 1.00 43.69 68 ALA B CA 1
ATOM 4791 C C . ALA C 1 57 ? -7.680 65.670 -13.936 1.00 41.07 68 ALA B C 1
ATOM 4792 O O . ALA C 1 57 ? -8.248 64.686 -14.419 1.00 40.72 68 ALA B O 1
ATOM 4794 N N . ALA C 1 58 ? -8.318 66.616 -13.250 1.00 41.66 69 ALA B N 1
ATOM 4795 C CA . ALA C 1 58 ? -9.749 66.541 -13.020 1.00 41.58 69 ALA B CA 1
ATOM 4796 C C . ALA C 1 58 ? -10.372 67.903 -13.279 1.00 42.80 69 ALA B C 1
ATOM 4797 O O . ALA C 1 58 ? -9.726 68.951 -13.139 1.00 42.09 69 ALA B O 1
ATOM 4799 N N . ALA C 1 59 ? -11.641 67.875 -13.666 1.00 42.24 70 ALA B N 1
ATOM 4800 C CA . ALA C 1 59 ? -12.408 69.093 -13.873 1.00 44.33 70 ALA B CA 1
ATOM 4801 C C . ALA C 1 59 ? -13.754 68.946 -13.188 1.00 44.70 70 ALA B C 1
ATOM 4802 O O . ALA C 1 59 ? -14.296 67.842 -13.074 1.00 46.13 70 ALA B O 1
ATOM 4804 N N . LYS C 1 60 ? -14.276 70.062 -12.710 1.00 47.18 71 LYS B N 1
ATOM 4805 C CA . LYS C 1 60 ? -15.607 70.078 -12.140 1.00 55.80 71 LYS B CA 1
ATOM 4806 C C . LYS C 1 60 ? -16.633 70.068 -13.265 1.00 58.79 71 LYS B C 1
ATOM 4807 O O . LYS C 1 60 ? -16.450 70.731 -14.294 1.00 60.34 71 LYS B O 1
ATOM 4813 N N . LEU C 1 61 ? -17.716 69.315 -13.069 1.00 56.71 72 LEU B N 1
ATOM 4814 C CA . LEU C 1 61 ? -18.814 69.343 -14.025 1.00 57.47 72 LEU B CA 1
ATOM 4815 C C . LEU C 1 61 ? -19.540 70.688 -13.941 1.00 63.02 72 LEU B C 1
ATOM 4816 O O . LEU C 1 61 ? -19.422 71.428 -12.957 1.00 65.62 72 LEU B O 1
ATOM 4821 N N . ASP C 1 62 ? -20.289 71.012 -15.003 1.00 63.28 73 ASP B N 1
ATOM 4822 C CA . ASP C 1 62 ? -21.020 72.278 -15.016 1.00 67.13 73 ASP B CA 1
ATOM 4823 C C . ASP C 1 62 ? -21.929 72.418 -13.797 1.00 67.87 73 ASP B C 1
ATOM 4824 O O . ASP C 1 62 ? -22.184 73.538 -13.340 1.00 69.81 73 ASP B O 1
ATOM 4829 N N . GLU C 1 63 ? -22.423 71.302 -13.263 1.00 66.21 74 GLU B N 1
ATOM 4830 C CA . GLU C 1 63 ? -23.363 71.285 -12.151 1.00 66.49 74 GLU B CA 1
ATOM 4831 C C . GLU C 1 63 ? -23.408 69.868 -11.595 1.00 62.69 74 GLU B C 1
ATOM 4832 O O . GLU C 1 63 ? -23.312 68.906 -12.357 1.00 59.83 74 GLU B O 1
ATOM 4838 N N . GLU C 1 64 ? -23.543 69.742 -10.275 1.00 62.99 75 GLU B N 1
ATOM 4839 C CA . GLU C 1 64 ? -23.673 68.421 -9.667 1.00 60.48 75 GLU B CA 1
ATOM 4840 C C . GLU C 1 64 ? -25.052 67.839 -9.967 1.00 58.79 75 GLU B C 1
ATOM 4841 O O . GLU C 1 64 ? -26.054 68.555 -9.966 1.00 60.53 75 GLU B O 1
ATOM 4847 N N . PHE C 1 65 ? -25.104 66.532 -10.230 1.00 54.34 76 PHE B N 1
ATOM 4848 C CA . PHE C 1 65 ? -26.375 65.903 -10.560 1.00 53.56 76 PHE B CA 1
ATOM 4849 C C . PHE C 1 65 ? -26.369 64.442 -10.128 1.00 53.57 76 PHE B C 1
ATOM 4850 O O . PHE C 1 65 ? -25.324 63.854 -9.835 1.00 53.00 76 PHE B O 1
ATOM 4858 N N . SER C 1 66 ? -27.571 63.872 -10.084 1.00 55.12 77 SER B N 1
ATOM 4859 C CA . SER C 1 66 ? -27.794 62.449 -9.888 1.00 55.90 77 SER B CA 1
ATOM 4860 C C . SER C 1 66 ? -28.565 61.912 -11.083 1.00 54.53 77 SER B C 1
ATOM 4861 O O . SER C 1 66 ? -29.417 62.607 -11.635 1.00 55.32 77 SER B O 1
ATOM 4864 N N . ASN C 1 67 ? -28.287 60.665 -11.471 1.00 52.89 78 ASN B N 1
ATOM 4865 C CA . ASN C 1 67 ? -28.982 60.057 -12.602 1.00 53.36 78 ASN B CA 1
ATOM 4866 C C . ASN C 1 67 ? -30.176 59.209 -12.157 1.00 58.41 78 ASN B C 1
ATOM 4867 O O . ASN C 1 67 ? -30.722 58.440 -12.959 1.00 59.72 78 ASN B O 1
ATOM 4872 N N . LYS C 1 68 ? -30.627 59.381 -10.916 1.00 61.34 79 LYS B N 1
ATOM 4873 C CA . LYS C 1 68 ? -31.784 58.641 -10.438 1.00 63.26 79 LYS B CA 1
ATOM 4874 C C . LYS C 1 68 ? -32.985 58.937 -11.318 1.00 62.92 79 LYS B C 1
ATOM 4875 O O . LYS C 1 68 ? -33.302 60.099 -11.580 1.00 66.07 79 LYS B O 1
ATOM 4881 N N . ASP C 1 69 ? -33.644 57.872 -11.779 1.00 61.62 80 ASP B N 1
ATOM 4882 C CA . ASP C 1 69 ? -34.857 57.954 -12.598 1.00 63.00 80 ASP B CA 1
ATOM 4883 C C . ASP C 1 69 ? -34.626 58.705 -13.911 1.00 60.50 80 ASP B C 1
ATOM 4884 O O . ASP C 1 69 ? -35.548 59.305 -14.464 1.00 60.64 80 ASP B O 1
ATOM 4889 N N . LYS C 1 70 ? -33.408 58.653 -14.441 1.00 60.18 81 LYS B N 1
ATOM 4890 C CA . LYS C 1 70 ? -33.066 59.369 -15.660 1.00 60.96 81 LYS B CA 1
ATOM 4891 C C . LYS C 1 70 ? -32.143 58.513 -16.512 1.00 56.93 81 LYS B C 1
ATOM 4892 O O . LYS C 1 70 ? -31.546 57.541 -16.038 1.00 55.76 81 LYS B O 1
ATOM 4898 N N . ASN C 1 71 ? -32.058 58.874 -17.789 1.00 52.12 82 ASN B N 1
ATOM 4899 C CA . ASN C 1 71 ? -31.052 58.326 -18.679 1.00 50.06 82 ASN B CA 1
ATOM 4900 C C . ASN C 1 71 ? -29.737 59.055 -18.449 1.00 51.59 82 ASN B C 1
ATOM 4901 O O . ASN C 1 71 ? -29.715 60.226 -18.055 1.00 56.36 82 ASN B O 1
ATOM 4906 N N . LEU C 1 72 ? -28.632 58.348 -18.676 1.00 45.51 83 LEU B N 1
ATOM 4907 C CA . LEU C 1 72 ? -27.316 58.965 -18.658 1.00 44.52 83 LEU B CA 1
ATOM 4908 C C . LEU C 1 72 ? -26.536 58.479 -19.870 1.00 45.93 83 LEU B C 1
ATOM 4909 O O . LEU C 1 72 ? -26.447 57.269 -20.108 1.00 45.70 83 LEU B O 1
ATOM 4914 N N . ILE C 1 73 ? -25.991 59.417 -20.646 1.00 43.32 84 ILE B N 1
ATOM 4915 C CA . ILE C 1 73 ? -25.149 59.085 -21.785 1.00 43.39 84 ILE B CA 1
ATOM 4916 C C . ILE C 1 73 ? -23.788 59.729 -21.576 1.00 44.12 84 ILE B C 1
ATOM 4917 O O . ILE C 1 73 ? -23.690 60.942 -21.342 1.00 45.36 84 ILE B O 1
ATOM 4922 N N . VAL C 1 74 ? -22.748 58.908 -21.645 1.00 43.01 85 VAL B N 1
ATOM 4923 C CA . VAL C 1 74 ? -21.361 59.335 -21.537 1.00 45.24 85 VAL B CA 1
ATOM 4924 C C . VAL C 1 74 ? -20.722 58.991 -22.873 1.00 46.01 85 VAL B C 1
ATOM 4925 O O . VAL C 1 74 ? -20.712 57.816 -23.270 1.00 45.80 85 VAL B O 1
ATOM 4929 N N . GLN C 1 75 ? -20.228 60.012 -23.582 1.00 44.50 86 GLN B N 1
ATOM 4930 C CA . GLN C 1 75 ? -19.850 59.880 -24.987 1.00 42.98 86 GLN B CA 1
ATOM 4931 C C . GLN C 1 75 ? -18.634 60.745 -25.292 1.00 41.59 86 GLN B C 1
ATOM 4932 O O . GLN C 1 75 ? -18.679 61.965 -25.116 1.00 42.12 86 GLN B O 1
ATOM 4938 N N . TYR C 1 76 ? -17.547 60.133 -25.752 1.00 40.86 87 TYR B N 1
ATOM 4939 C CA . TYR C 1 76 ? -16.353 60.931 -26.003 1.00 43.32 87 TYR B CA 1
ATOM 4940 C C . TYR C 1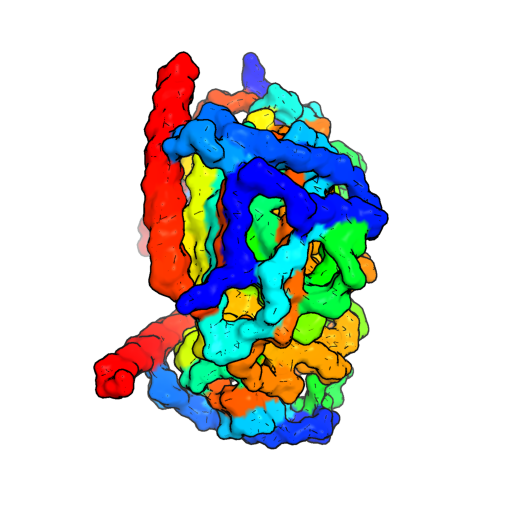 76 ? -15.514 60.314 -27.103 1.00 43.51 87 TYR B C 1
ATOM 4941 O O . TYR C 1 76 ? -15.504 59.095 -27.293 1.00 43.85 87 TYR B O 1
ATOM 4950 N N . ASN C 1 77 ? -14.774 61.181 -27.791 1.00 42.02 88 ASN B N 1
ATOM 4951 C CA . ASN C 1 77 ? -14.041 60.838 -29.005 1.00 41.65 88 ASN B CA 1
ATOM 4952 C C . ASN C 1 77 ? -12.569 60.726 -28.637 1.00 41.03 88 ASN B C 1
ATOM 4953 O O . ASN C 1 77 ? -11.996 61.656 -28.055 1.00 41.43 88 ASN B O 1
ATOM 4958 N N . LEU C 1 78 ? -11.976 59.567 -28.919 1.00 42.24 89 LEU B N 1
ATOM 4959 C CA . LEU C 1 78 ? -10.633 59.248 -28.463 1.00 41.55 89 LEU B CA 1
ATOM 4960 C C . LEU C 1 78 ? -9.771 58.718 -29.606 1.00 42.74 89 LEU B C 1
ATOM 4961 O O . LEU C 1 78 ? -10.199 57.839 -30.360 1.00 41.41 89 LEU B O 1
ATOM 4966 N N . LYS C 1 79 ? -8.528 59.202 -29.689 1.00 41.35 90 LYS B N 1
ATOM 4967 C CA . LYS C 1 79 ? -7.627 58.850 -30.782 1.00 40.44 90 LYS B CA 1
ATOM 4968 C C . LYS C 1 79 ? -6.250 58.458 -30.250 1.00 40.60 90 LYS B C 1
ATOM 4969 O O . LYS C 1 79 ? -5.624 59.217 -29.500 1.00 39.99 90 LYS B O 1
ATOM 4975 N N . PHE C 1 80 ? -5.798 57.264 -30.623 1.00 38.31 91 PHE B N 1
ATOM 4976 C CA . PHE C 1 80 ? -4.424 56.828 -30.385 1.00 39.10 91 PHE B CA 1
ATOM 4977 C C . PHE C 1 80 ? -3.579 57.080 -31.637 1.00 38.77 91 PHE B C 1
ATOM 4978 O O . PHE C 1 80 ? -3.153 56.150 -32.331 1.00 39.86 91 PHE B O 1
ATOM 4986 N N . GLU C 1 81 ? -3.320 58.361 -31.922 1.00 39.94 92 GLU B N 1
ATOM 4987 C CA . GLU C 1 81 ? -2.639 58.697 -33.173 1.00 46.78 92 GLU B CA 1
ATOM 4988 C C . GLU C 1 81 ? -1.222 58.150 -33.248 1.00 50.33 92 GLU B C 1
ATOM 4989 O O . GLU C 1 81 ? -0.668 58.082 -34.348 1.00 54.29 92 GLU B O 1
ATOM 4995 N N . GLN C 1 82 ? -0.626 57.757 -32.116 1.00 47.38 93 GLN B N 1
ATOM 4996 C CA . GLN C 1 82 ? 0.796 57.446 -32.053 1.00 44.06 93 GLN B CA 1
ATOM 4997 C C . GLN C 1 82 ? 1.140 56.014 -32.464 1.00 46.76 93 GLN B C 1
ATOM 4998 O O . GLN C 1 82 ? 2.321 55.718 -32.659 1.00 49.34 93 GLN B O 1
ATOM 5004 N N . GLY C 1 83 ? 0.158 55.129 -32.620 1.00 47.13 94 GLY B N 1
ATOM 5005 C CA . GLY C 1 83 ? 0.441 53.715 -32.801 1.00 48.72 94 GLY B CA 1
ATOM 5006 C C . GLY C 1 83 ? 0.690 53.053 -31.456 1.00 50.27 94 GLY B C 1
ATOM 5007 O O . GLY C 1 83 ? 1.817 52.652 -31.150 1.00 51.86 94 GLY B O 1
ATOM 5008 N N . ILE C 1 84 ? -0.382 52.914 -30.671 1.00 47.84 95 ILE B N 1
ATOM 5009 C CA . ILE C 1 84 ? -0.288 52.652 -29.235 1.00 50.03 95 ILE B CA 1
ATOM 5010 C C . ILE C 1 84 ? 0.199 51.235 -28.947 1.00 53.94 95 ILE B C 1
ATOM 5011 O O . ILE C 1 84 ? -0.348 50.251 -29.466 1.00 53.64 95 ILE B O 1
ATOM 5016 N N . ASP C 1 85 ? 1.184 51.124 -28.047 1.00 53.21 96 ASP B N 1
ATOM 5017 C CA . ASP C 1 85 ? 1.650 49.847 -27.512 1.00 49.85 96 ASP B CA 1
ATOM 5018 C C . ASP C 1 85 ? 1.034 49.531 -26.150 1.00 45.79 96 ASP B C 1
ATOM 5019 O O . ASP C 1 85 ? 0.420 48.476 -25.971 1.00 46.39 96 ASP B O 1
ATOM 5024 N N A CYS C 1 86 ? 1.190 50.437 -25.183 0.82 43.34 97 CYS B N 1
ATOM 5025 N N B CYS C 1 86 ? 1.153 50.429 -25.179 0.18 43.21 97 CYS B N 1
ATOM 5026 C CA A CYS C 1 86 ? 0.622 50.257 -23.850 0.82 41.70 97 CYS B CA 1
ATOM 5027 C CA B CYS C 1 86 ? 0.508 50.193 -23.890 0.18 41.70 97 CYS B CA 1
ATOM 5028 C C A CYS C 1 86 ? 0.221 51.626 -23.323 0.82 40.74 97 CYS B C 1
ATOM 5029 C C B CYS C 1 86 ? 0.212 51.533 -23.237 0.18 41.18 97 CYS B C 1
ATOM 5030 O O A CYS C 1 86 ? 1.078 52.495 -23.150 0.82 43.02 97 CYS B O 1
ATOM 5031 O O B CYS C 1 86 ? 1.133 52.275 -22.883 0.18 41.95 97 CYS B O 1
ATOM 5036 N N . GLY C 1 87 ? -1.072 51.829 -23.083 1.00 42.15 98 GLY B N 1
ATOM 5037 C CA . GLY C 1 87 ? -1.516 53.061 -22.463 1.00 42.80 98 GLY B CA 1
ATOM 5038 C C . GLY C 1 87 ? -3.018 53.098 -22.303 1.00 43.24 98 GLY B C 1
ATOM 5039 O O . GLY C 1 87 ? -3.743 52.492 -23.104 1.00 41.79 98 GLY B O 1
ATOM 5040 N N . GLY C 1 88 ? -3.500 53.801 -21.258 1.00 41.00 99 GLY B N 1
ATOM 5041 C CA . GLY C 1 88 ? -4.924 53.952 -21.066 1.00 35.89 99 GLY B CA 1
ATOM 5042 C C . GLY C 1 88 ? -5.495 55.088 -21.902 1.00 37.20 99 GLY B C 1
ATOM 5043 O O . GLY C 1 88 ? -4.779 55.990 -22.343 1.00 36.34 99 GLY B O 1
ATOM 5044 N N . GLY C 1 89 ? -6.813 55.039 -22.112 1.00 38.92 100 GLY B N 1
ATOM 5045 C CA . GLY C 1 89 ? -7.511 56.110 -22.811 1.00 39.75 100 GLY B CA 1
ATOM 5046 C C . GLY C 1 89 ? -8.896 56.339 -22.246 1.00 40.95 100 GLY B C 1
ATOM 5047 O O . GLY C 1 89 ? -9.763 56.928 -22.913 1.00 39.06 100 GLY B O 1
ATOM 5048 N N . TYR C 1 90 ? -9.094 55.911 -20.988 1.00 37.79 101 TYR B N 1
ATOM 5049 C CA . TYR C 1 90 ? -10.391 55.919 -20.332 1.00 37.50 101 TYR B CA 1
ATOM 5050 C C . TYR C 1 90 ? -10.606 57.189 -19.499 1.00 38.59 101 TYR B C 1
ATOM 5051 O O . TYR C 1 90 ? -9.703 58.007 -19.303 1.00 40.00 101 TYR B O 1
ATOM 5060 N N . ILE C 1 91 ? -11.837 57.342 -19.003 1.00 37.94 102 ILE B N 1
ATOM 5061 C CA . ILE C 1 91 ? -12.208 58.427 -18.104 1.00 39.25 102 ILE B CA 1
ATOM 5062 C C . ILE C 1 91 ? -12.852 57.846 -16.841 1.00 40.48 102 ILE B C 1
ATOM 5063 O O . ILE C 1 91 ? -13.278 56.687 -16.804 1.00 39.79 102 ILE B O 1
ATOM 5068 N N . LYS C 1 92 ? -12.880 58.668 -15.786 1.00 38.08 103 LYS B N 1
ATOM 5069 C CA . LYS C 1 92 ? -13.565 58.372 -14.536 1.00 37.76 103 LYS B CA 1
ATOM 5070 C C . LYS C 1 92 ? -14.531 59.508 -14.214 1.00 38.96 103 LYS B C 1
ATOM 5071 O O . LYS C 1 92 ? -14.228 60.687 -14.456 1.00 39.86 103 LYS B O 1
ATOM 5077 N N . LEU C 1 93 ? -15.680 59.150 -13.649 1.00 38.46 104 LEU B N 1
ATOM 5078 C CA . LEU C 1 93 ? -16.653 60.099 -13.121 1.00 40.98 104 LEU B CA 1
ATOM 5079 C C . LEU C 1 93 ? -16.762 59.921 -11.602 1.00 44.09 104 LEU B C 1
ATOM 5080 O O . LEU C 1 93 ? -17.032 58.809 -11.131 1.00 45.27 104 LEU B O 1
ATOM 5085 N N . LEU C 1 94 ? -16.579 61.020 -10.837 1.00 43.91 105 LEU B N 1
ATOM 5086 C CA . LEU C 1 94 ? -16.396 60.988 -9.376 1.00 44.06 105 LEU B CA 1
ATOM 5087 C C . LEU C 1 94 ? -17.540 61.671 -8.637 1.00 45.84 105 LEU B C 1
ATOM 5088 O O . LEU C 1 94 ? -18.017 62.722 -9.076 1.00 48.82 105 LEU B O 1
ATOM 5093 N N . PRO C 1 95 ? -17.941 61.162 -7.472 1.00 48.56 106 PRO B N 1
ATOM 5094 C CA . PRO C 1 95 ? -18.931 61.862 -6.645 1.00 50.79 106 PRO B CA 1
ATOM 5095 C C . PRO C 1 95 ? -18.322 63.071 -5.949 1.00 50.41 106 PRO B C 1
ATOM 5096 O O . PRO C 1 95 ? -17.106 63.218 -5.864 1.00 49.23 106 PRO B O 1
ATOM 5100 N N . LYS C 1 96 ? -19.204 63.945 -5.446 1.00 51.98 107 LYS B N 1
ATOM 5101 C CA . LYS C 1 96 ? -18.748 65.162 -4.774 1.00 53.43 107 LYS B CA 1
ATOM 5102 C C . LYS C 1 96 ? -17.854 64.859 -3.577 1.00 55.73 107 LYS B C 1
ATOM 5103 O O . LYS C 1 96 ? -16.848 65.542 -3.358 1.00 56.28 107 LYS B O 1
ATOM 5109 N N . LYS C 1 97 ? -18.221 63.862 -2.771 1.00 56.30 108 LYS B N 1
ATOM 5110 C CA . LYS C 1 97 ? -17.474 63.566 -1.556 1.00 59.01 108 LYS B CA 1
ATOM 5111 C C . LYS C 1 97 ? -16.143 62.881 -1.826 1.00 55.64 108 LYS B C 1
ATOM 5112 O O . LYS C 1 97 ? -15.408 62.625 -0.869 1.00 54.18 108 LYS B O 1
ATOM 5118 N N . SER C 1 98 ? -15.813 62.569 -3.085 1.00 53.31 109 SER B N 1
ATOM 5119 C CA . SER C 1 98 ? -14.600 61.802 -3.352 1.00 51.30 109 SER B CA 1
ATOM 5120 C C . SER C 1 98 ? -13.346 62.620 -3.057 1.00 50.67 109 SER B C 1
ATOM 5121 O O . SER C 1 98 ? -12.360 62.089 -2.532 1.00 51.40 109 SER B O 1
ATOM 5124 N N . ILE C 1 99 ? -13.363 63.909 -3.390 1.00 49.95 110 ILE B N 1
ATOM 5125 C CA . ILE C 1 99 ? -12.187 64.762 -3.294 1.00 50.31 110 ILE B CA 1
ATOM 5126 C C . ILE C 1 99 ? -12.635 66.153 -2.873 1.00 53.86 110 ILE B C 1
ATOM 5127 O O . ILE C 1 99 ? -13.730 66.604 -3.220 1.00 54.71 110 ILE B O 1
ATOM 5132 N N . GLU C 1 100 ? -11.766 66.843 -2.128 1.00 56.87 111 GLU B N 1
ATOM 5133 C CA . GLU C 1 100 ? -12.095 68.188 -1.660 1.00 60.44 111 GLU B CA 1
ATOM 5134 C C . GLU C 1 100 ? -12.043 69.210 -2.792 1.00 58.87 111 GLU B C 1
ATOM 5135 O O . GLU C 1 100 ? -12.866 70.132 -2.833 1.00 60.01 111 GLU B O 1
ATOM 5141 N N . SER C 1 101 ? -11.085 69.072 -3.710 1.00 57.13 112 SER B N 1
ATOM 5142 C CA . SER C 1 101 ? -11.020 69.918 -4.898 1.00 58.86 112 SER B CA 1
ATOM 5143 C C . SER C 1 101 ? -10.232 69.188 -5.985 1.00 55.67 112 SER B C 1
ATOM 5144 O O . SER C 1 101 ? -9.650 68.120 -5.753 1.00 54.46 112 SER B O 1
ATOM 5147 N N . GLU C 1 102 ? -10.236 69.780 -7.188 1.00 52.27 113 GLU B N 1
ATOM 5148 C CA . GLU C 1 102 ? -9.708 69.101 -8.372 1.00 49.26 113 GLU B CA 1
ATOM 5149 C C . GLU C 1 102 ? -8.303 68.558 -8.152 1.00 46.53 113 GLU B C 1
ATOM 5150 O O . GLU C 1 102 ? -8.000 67.420 -8.533 1.00 45.23 113 GLU B O 1
ATOM 5156 N N A GLU C 1 103 ? -7.426 69.356 -7.536 0.50 45.66 114 GLU B N 1
ATOM 5157 N N B GLU C 1 103 ? -7.418 69.356 -7.543 0.50 45.64 114 GLU B N 1
ATOM 5158 C CA A GLU C 1 103 ? -6.023 68.991 -7.385 0.50 45.20 114 GLU B CA 1
ATOM 5159 C CA B GLU C 1 103 ? -6.016 68.975 -7.395 0.50 45.16 114 GLU B CA 1
ATOM 5160 C C A GLU C 1 103 ? -5.797 67.835 -6.410 0.50 45.09 114 GLU B C 1
ATOM 5161 C C B GLU C 1 103 ? -5.801 67.810 -6.430 0.50 45.04 114 GLU B C 1
ATOM 5162 O O A GLU C 1 103 ? -4.657 67.372 -6.286 0.50 45.02 114 GLU B O 1
ATOM 5163 O O B GLU C 1 103 ? -4.669 67.324 -6.323 0.50 44.94 114 GLU B O 1
ATOM 5174 N N . LYS C 1 104 ? -6.839 67.360 -5.726 1.00 46.10 115 LYS B N 1
ATOM 5175 C CA . LYS C 1 104 ? -6.733 66.249 -4.777 1.00 46.85 115 LYS B CA 1
ATOM 5176 C C . LYS C 1 104 ? -7.017 64.885 -5.408 1.00 46.50 115 LYS B C 1
ATOM 5177 O O . LYS C 1 104 ? -6.928 63.867 -4.716 1.00 47.31 115 LYS B O 1
ATOM 5183 N N . PHE C 1 105 ? -7.402 64.850 -6.686 1.00 46.90 116 PHE B N 1
ATOM 5184 C CA . PHE C 1 105 ? -7.695 63.609 -7.404 1.00 44.12 116 PHE B CA 1
ATOM 5185 C C . PHE C 1 105 ? -6.484 62.678 -7.434 1.00 43.62 116 PHE B C 1
ATOM 5186 O O . PHE C 1 105 ? -5.374 63.108 -7.758 1.00 46.45 116 PHE B O 1
ATOM 5194 N N . THR C 1 106 ? -6.691 61.388 -7.081 1.00 41.88 117 THR B N 1
ATOM 5195 C CA . THR C 1 106 ? -5.612 60.396 -7.177 1.00 42.36 117 THR B CA 1
ATOM 5196 C C . THR C 1 106 ? -6.133 59.098 -7.788 1.00 42.03 117 THR B C 1
ATOM 5197 O O . THR C 1 106 ? -7.348 58.926 -7.930 1.00 40.30 117 THR B O 1
ATOM 5201 N N . PRO C 1 107 ? -5.254 58.161 -8.163 1.00 45.67 118 PRO B N 1
ATOM 5202 C CA . PRO C 1 107 ? -5.739 56.883 -8.716 1.00 46.06 118 PRO B CA 1
ATOM 5203 C C . PRO C 1 107 ? -6.526 56.061 -7.709 1.00 43.77 118 PRO B C 1
ATOM 5204 O O . PRO C 1 107 ? -7.200 55.107 -8.119 1.00 44.64 118 PRO B O 1
ATOM 5208 N N . GLU C 1 108 ? -6.460 56.390 -6.414 1.00 41.81 119 GLU B N 1
ATOM 5209 C CA . GLU C 1 108 ? -7.229 55.683 -5.393 1.00 42.49 119 GLU B CA 1
ATOM 5210 C C . GLU C 1 108 ? -8.534 56.383 -5.055 1.00 42.67 119 GLU B C 1
ATOM 5211 O O . GLU C 1 108 ? -9.326 55.833 -4.285 1.00 42.06 119 GLU B O 1
ATOM 5217 N N . SER C 1 109 ? -8.776 57.576 -5.601 1.00 42.17 120 SER B N 1
ATOM 5218 C CA . SER C 1 109 ? -9.994 58.300 -5.266 1.00 42.83 120 SER B CA 1
ATOM 5219 C C . SER C 1 109 ? -11.208 57.469 -5.639 1.00 41.90 120 SER B C 1
ATOM 5220 O O . SER C 1 109 ? -11.206 56.747 -6.643 1.00 42.44 120 SER B O 1
ATOM 5223 N N . GLU C 1 110 ? -12.251 57.580 -4.829 1.00 43.71 121 GLU B N 1
ATOM 5224 C CA . GLU C 1 110 ? -13.497 56.891 -5.123 1.00 44.81 121 GLU B CA 1
ATOM 5225 C C . GLU C 1 110 ? -14.135 57.438 -6.402 1.00 44.68 121 GLU B C 1
ATOM 5226 O O . GLU C 1 110 ? -14.189 58.654 -6.629 1.00 44.93 121 GLU B O 1
ATOM 5232 N N . TYR C 1 111 ? -14.623 56.534 -7.249 1.00 43.22 122 TYR B N 1
ATOM 5233 C CA . TYR C 1 111 ? -15.334 56.946 -8.447 1.00 41.73 122 TYR B CA 1
ATOM 5234 C C . TYR C 1 111 ? -16.626 56.150 -8.575 1.00 41.24 122 TYR B C 1
ATOM 5235 O O . TYR C 1 111 ? -16.776 55.071 -7.994 1.00 41.47 122 TYR B O 1
ATOM 5244 N N . ASN C 1 112 ? -17.570 56.701 -9.346 1.00 39.81 123 ASN B N 1
ATOM 5245 C CA . ASN C 1 112 ? -18.790 55.965 -9.665 1.00 40.20 123 ASN B CA 1
ATOM 5246 C C . ASN C 1 112 ? -18.561 54.986 -10.818 1.00 41.84 123 ASN B C 1
ATOM 5247 O O . ASN C 1 112 ? -18.895 53.797 -10.716 1.00 40.65 123 ASN B O 1
ATOM 5252 N N . ILE C 1 113 ? -17.999 55.478 -11.922 1.00 44.03 124 ILE B N 1
ATOM 5253 C CA . ILE C 1 113 ? -17.888 54.746 -13.182 1.00 43.92 124 ILE B CA 1
ATOM 5254 C C . ILE C 1 113 ? -16.513 55.002 -13.787 1.00 43.89 124 ILE B C 1
ATOM 5255 O O . ILE C 1 113 ? -16.020 56.134 -13.773 1.00 44.56 124 ILE B O 1
ATOM 5260 N N . MET C 1 114 ? -15.904 53.951 -14.341 1.00 41.74 125 MET B N 1
ATOM 5261 C CA . MET C 1 114 ? -14.726 54.070 -15.188 1.00 40.42 125 MET B CA 1
ATOM 5262 C C . MET C 1 114 ? -15.040 53.450 -16.550 1.00 41.89 125 MET B C 1
ATOM 5263 O O . MET C 1 114 ? -15.438 52.278 -16.622 1.00 40.78 125 MET B O 1
ATOM 5268 N N . PHE C 1 115 ? -14.803 54.217 -17.629 1.00 38.21 126 PHE B N 1
ATOM 5269 C CA . PHE C 1 115 ? -15.246 53.848 -18.972 1.00 38.59 126 PHE B CA 1
ATOM 5270 C C . PHE C 1 115 ? -14.207 54.219 -20.022 1.00 40.82 126 PHE B C 1
ATOM 5271 O O . PHE C 1 115 ? -13.718 55.356 -20.055 1.00 38.72 126 PHE B O 1
ATOM 5279 N N . GLY C 1 116 ? -13.917 53.282 -20.921 1.00 39.35 127 GLY B N 1
ATOM 5280 C CA . GLY C 1 116 ? -13.123 53.624 -22.075 1.00 37.26 127 GLY B CA 1
ATOM 5281 C C . GLY C 1 116 ? -12.031 52.633 -22.411 1.00 38.04 127 GLY B C 1
ATOM 5282 O O . GLY C 1 116 ? -11.801 51.640 -21.705 1.00 38.87 127 GLY B O 1
ATOM 5283 N N . PRO C 1 117 ? -11.348 52.891 -23.525 1.00 38.52 128 PRO B N 1
ATOM 5284 C CA . PRO C 1 117 ? -10.353 51.940 -24.033 1.00 39.46 128 PRO B CA 1
ATOM 5285 C C . PRO C 1 117 ? -9.095 51.883 -23.180 1.00 39.64 128 PRO B C 1
ATOM 5286 O O . PRO C 1 117 ? -8.700 52.851 -22.523 1.00 39.68 128 PRO B O 1
ATOM 5290 N N . ASP C 1 118 ? -8.455 50.718 -23.222 1.00 40.31 129 ASP B N 1
ATOM 5291 C CA . ASP C 1 118 ? -7.250 50.412 -22.451 1.00 38.86 129 ASP B CA 1
ATOM 5292 C C . ASP C 1 118 ? -6.491 49.370 -23.254 1.00 39.47 129 ASP B C 1
ATOM 5293 O O . ASP C 1 118 ? -7.022 48.284 -23.495 1.00 39.01 129 ASP B O 1
ATOM 5298 N N . VAL C 1 119 ? -5.276 49.695 -23.677 1.00 40.63 130 VAL B N 1
ATOM 5299 C CA .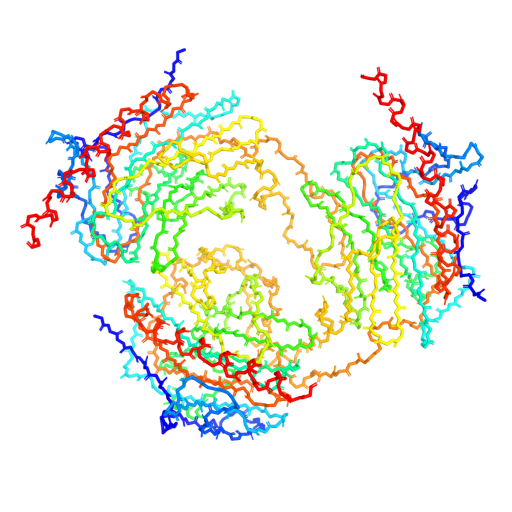 VAL C 1 119 ? -4.488 48.838 -24.556 1.00 41.36 130 VAL B CA 1
ATOM 5300 C C . VAL C 1 119 ? -3.122 48.623 -23.929 1.00 45.36 130 VAL B C 1
ATOM 5301 O O . VAL C 1 119 ? -2.418 49.593 -23.627 1.00 46.28 130 VAL B O 1
ATOM 5305 N N A CYS C 1 120 ? -2.739 47.355 -23.742 0.72 46.91 131 CYS B N 1
ATOM 5306 N N B CYS C 1 120 ? -2.737 47.366 -23.764 0.28 46.72 131 CYS B N 1
ATOM 5307 C CA A CYS C 1 120 ? -1.389 47.025 -23.287 0.72 47.55 131 CYS B CA 1
ATOM 5308 C CA B CYS C 1 120 ? -1.349 47.098 -23.435 0.28 47.52 131 CYS B CA 1
ATOM 5309 C C A CYS C 1 120 ? -1.064 45.584 -23.673 0.72 48.37 131 CYS B C 1
ATOM 5310 C C B CYS C 1 120 ? -1.037 45.628 -23.672 0.28 48.42 131 CYS B C 1
ATOM 5311 O O A CYS C 1 120 ? -1.836 44.669 -23.366 0.72 46.35 131 CYS B O 1
ATOM 5312 O O B CYS C 1 120 ? -1.801 44.738 -23.283 0.28 46.75 131 CYS B O 1
ATOM 5317 N N . GLY C 1 121 ? 0.079 45.383 -24.338 1.00 53.05 132 GLY B N 1
ATOM 5318 C CA . GLY C 1 121 ? 0.432 44.034 -24.753 1.00 60.56 132 GLY B CA 1
ATOM 5319 C C . GLY C 1 121 ? -0.553 43.540 -25.794 1.00 64.40 132 GLY B C 1
ATOM 5320 O O . GLY C 1 121 ? -0.863 44.235 -26.771 1.00 62.41 132 GLY B O 1
ATOM 5321 N N . GLY C 1 122 ? -1.065 42.329 -25.582 1.00 67.89 133 GLY B N 1
ATOM 5322 C CA . GLY C 1 122 ? -2.105 41.797 -26.442 1.00 69.39 133 GLY B CA 1
ATOM 5323 C C . GLY C 1 122 ? -3.515 42.139 -26.025 1.00 65.65 133 GLY B C 1
ATOM 5324 O O . GLY C 1 122 ? -4.458 41.882 -26.781 1.00 66.27 133 GLY B O 1
ATOM 5325 N N . SER C 1 123 ? -3.676 42.725 -24.838 1.00 60.63 134 SER B N 1
ATOM 5326 C CA . SER C 1 123 ? -4.991 43.022 -24.289 1.00 60.19 134 SER B CA 1
ATOM 5327 C C . SER C 1 123 ? -5.523 44.339 -24.845 1.00 57.27 134 SER B C 1
ATOM 5328 O O . SER C 1 123 ? -4.849 45.373 -24.783 1.00 56.60 134 SER B O 1
ATOM 5331 N N . LYS C 1 124 ? -6.730 44.299 -25.398 1.00 55.92 135 LYS B N 1
ATOM 5332 C CA . LYS C 1 124 ? -7.384 45.485 -25.943 1.00 53.06 135 LYS B CA 1
ATOM 5333 C C . LYS C 1 124 ? -8.814 45.493 -25.423 1.00 52.37 135 LYS B C 1
ATOM 5334 O O . LYS C 1 124 ? -9.659 44.725 -25.899 1.00 55.01 135 LYS B O 1
ATOM 5340 N N . ARG C 1 125 ? -9.092 46.368 -24.461 1.00 46.33 136 ARG B N 1
ATOM 5341 C CA . ARG C 1 125 ? -10.321 46.276 -23.698 1.00 45.10 136 ARG B CA 1
ATOM 5342 C C . ARG C 1 125 ? -11.012 47.625 -23.589 1.00 43.34 136 ARG B C 1
ATOM 5343 O O . ARG C 1 125 ? -10.363 48.657 -23.385 1.00 41.27 136 ARG B O 1
ATOM 5351 N N . THR C 1 126 ? -12.343 47.603 -23.730 1.00 42.98 137 THR B N 1
ATOM 5352 C CA . THR C 1 126 ? -13.207 48.726 -23.373 1.00 41.12 137 THR B CA 1
ATOM 5353 C C . THR C 1 126 ? -13.748 48.489 -21.966 1.00 42.09 137 THR B C 1
ATOM 5354 O O . THR C 1 126 ? -14.606 47.621 -21.768 1.00 42.52 137 THR B O 1
ATOM 5358 N N . HIS C 1 127 ? -13.263 49.275 -21.004 1.00 41.59 138 HIS B N 1
ATOM 5359 C CA . HIS C 1 127 ? -13.703 49.168 -19.610 1.00 42.50 138 HIS B CA 1
ATOM 5360 C C . HIS C 1 127 ? -15.132 49.651 -19.426 1.00 42.78 138 HIS B C 1
ATOM 5361 O O . HIS C 1 127 ? -15.537 50.665 -20.002 1.00 43.58 138 HIS B O 1
ATOM 5368 N N . VAL C 1 128 ? -15.890 48.925 -18.599 1.00 40.84 139 VAL B N 1
ATOM 5369 C CA . VAL C 1 128 ? -17.103 49.442 -17.976 1.00 39.24 139 VAL B CA 1
ATOM 5370 C C . VAL C 1 128 ? -17.118 48.993 -16.509 1.00 43.38 139 VAL B C 1
ATOM 5371 O O . VAL C 1 128 ? -17.627 47.913 -16.193 1.00 45.06 139 VAL B O 1
ATOM 5375 N N . ILE C 1 129 ? -16.580 49.805 -15.598 1.00 42.09 140 ILE B N 1
ATOM 5376 C CA . ILE C 1 129 ? -16.426 49.411 -14.193 1.00 40.46 140 ILE B CA 1
ATOM 5377 C C . ILE C 1 129 ? -17.455 50.180 -13.376 1.00 42.31 140 ILE B C 1
ATOM 5378 O O . ILE C 1 129 ? -17.507 51.417 -13.436 1.00 42.36 140 ILE B O 1
ATOM 5383 N N . MET C 1 130 ? -18.281 49.453 -12.631 1.00 41.08 141 MET B N 1
ATOM 5384 C CA . MET C 1 130 ? -19.363 50.033 -11.846 1.00 41.61 141 MET B CA 1
ATOM 5385 C C . MET C 1 130 ? -19.032 49.888 -10.368 1.00 43.21 141 MET B C 1
ATOM 5386 O O . MET C 1 130 ? -18.862 48.765 -9.870 1.00 43.34 141 MET B O 1
ATOM 5391 N N . ASN C 1 131 ? -18.925 51.018 -9.672 1.00 41.91 142 ASN B N 1
ATOM 5392 C CA . ASN C 1 131 ? -18.765 50.984 -8.226 1.00 43.53 142 ASN B CA 1
ATOM 5393 C C . ASN C 1 131 ? -20.107 50.648 -7.567 1.00 45.16 142 ASN B C 1
ATOM 5394 O O . ASN C 1 131 ? -21.147 51.219 -7.920 1.00 46.45 142 ASN B O 1
ATOM 5399 N N . TYR C 1 132 ? -20.096 49.670 -6.661 1.00 45.99 143 TYR B N 1
ATOM 5400 C CA . TYR C 1 132 ? -21.268 49.321 -5.866 1.00 47.65 143 TYR B CA 1
ATOM 5401 C C . TYR C 1 132 ? -20.824 48.948 -4.455 1.00 49.15 143 TYR B C 1
ATOM 5402 O O . TYR C 1 132 ? -20.038 48.011 -4.281 1.00 49.26 143 TYR B O 1
ATOM 5411 N N . LYS C 1 133 ? -21.355 49.659 -3.462 1.00 50.53 144 LYS B N 1
ATOM 5412 C CA . LYS C 1 133 ? -21.065 49.456 -2.038 1.00 57.41 144 LYS B CA 1
ATOM 5413 C C . LYS C 1 133 ? -19.567 49.280 -1.754 1.00 59.24 144 LYS B C 1
ATOM 5414 O O . LYS C 1 133 ? -19.126 48.335 -1.098 1.00 54.87 144 LYS B O 1
ATOM 5420 N N . GLY C 1 134 ? -18.789 50.254 -2.225 1.00 64.41 145 GLY B N 1
ATOM 5421 C CA . GLY C 1 134 ? -17.355 50.275 -1.993 1.00 65.81 145 GLY B CA 1
ATOM 5422 C C . GLY C 1 134 ? -16.510 49.318 -2.807 1.00 62.48 145 GLY B C 1
ATOM 5423 O O . GLY C 1 134 ? -15.304 49.247 -2.574 1.00 64.86 145 GLY B O 1
ATOM 5424 N N . LYS C 1 135 ? -17.084 48.588 -3.759 1.00 55.23 146 LYS B N 1
ATOM 5425 C CA . LYS C 1 135 ? -16.316 47.679 -4.602 1.00 52.56 146 LYS B CA 1
ATOM 5426 C C . LYS C 1 135 ? -16.423 48.099 -6.067 1.00 47.59 146 LYS B C 1
ATOM 5427 O O . LYS C 1 135 ? -17.516 48.403 -6.555 1.00 45.28 146 LYS B O 1
ATOM 5433 N N . ASN C 1 136 ? -15.287 48.117 -6.758 1.00 46.58 147 ASN B N 1
ATOM 5434 C CA . ASN C 1 136 ? -15.235 48.371 -8.195 1.00 42.85 147 ASN B CA 1
ATOM 5435 C C . ASN C 1 136 ? -15.455 47.054 -8.935 1.00 45.10 147 ASN B C 1
ATOM 5436 O O . ASN C 1 136 ? -14.670 46.121 -8.777 1.00 49.03 147 ASN B O 1
ATOM 5441 N N . ASN C 1 137 ? -16.530 46.961 -9.714 1.00 41.99 148 ASN B N 1
ATOM 5442 C CA . ASN C 1 137 ? -16.912 45.707 -10.359 1.00 44.02 148 ASN B CA 1
ATOM 5443 C C . ASN C 1 137 ? -16.655 45.805 -11.868 1.00 42.69 148 ASN B C 1
ATOM 5444 O O . ASN C 1 137 ? -17.206 46.682 -12.538 1.00 43.41 148 ASN B O 1
ATOM 5449 N N . LEU C 1 138 ? -15.830 44.904 -12.394 1.00 43.33 149 LEU B N 1
ATOM 5450 C CA . LEU C 1 138 ? -15.509 44.877 -13.814 1.00 48.81 149 LEU B CA 1
ATOM 5451 C C . LEU C 1 138 ? -16.571 44.086 -14.554 1.00 44.80 149 LEU B C 1
ATOM 5452 O O . LEU C 1 138 ? -17.014 43.044 -14.079 1.00 44.21 149 LEU B O 1
ATOM 5457 N N . ILE C 1 139 ? -16.989 44.586 -15.720 1.00 43.64 150 ILE B N 1
ATOM 5458 C CA . ILE C 1 139 ? -17.988 43.853 -16.488 1.00 42.06 150 ILE B CA 1
ATOM 5459 C C . ILE C 1 139 ? -17.436 42.468 -16.827 1.00 45.19 150 ILE B C 1
ATOM 5460 O O . ILE C 1 139 ? -16.257 42.310 -17.169 1.00 44.92 150 ILE B O 1
ATOM 5465 N N . ARG C 1 140 ? -18.286 41.447 -16.702 1.00 47.88 151 ARG B N 1
ATOM 5466 C CA . ARG C 1 140 ? -17.864 40.074 -16.952 1.00 53.17 151 ARG B CA 1
ATOM 5467 C C . ARG C 1 140 ? -17.966 39.652 -18.416 1.00 59.98 151 ARG B C 1
ATOM 5468 O O . ARG C 1 140 ? -17.281 38.708 -18.822 1.00 64.29 151 ARG B O 1
ATOM 5476 N N . LYS C 1 141 ? -18.820 40.287 -19.209 1.00 60.63 152 LYS B N 1
ATOM 5477 C CA . LYS C 1 141 ? -18.820 40.088 -20.654 1.00 63.76 152 LYS B CA 1
ATOM 5478 C C . LYS C 1 141 ? -17.888 41.139 -21.230 1.00 61.84 152 LYS B C 1
ATOM 5479 O O . LYS C 1 141 ? -18.221 42.326 -21.239 1.00 63.01 152 LYS B O 1
ATOM 5485 N N . GLU C 1 142 ? -16.755 40.707 -21.768 1.00 62.92 153 GLU B N 1
ATOM 5486 C CA . GLU C 1 142 ? -15.659 41.623 -22.066 1.00 64.72 153 GLU B CA 1
ATOM 5487 C C . GLU C 1 142 ? -15.712 42.156 -23.498 1.00 61.29 153 GLU B C 1
ATOM 5488 O O . GLU C 1 142 ? -15.828 41.390 -24.464 1.00 63.87 153 GLU B O 1
ATOM 5494 N N . ILE C 1 143 ? -15.602 43.481 -23.613 1.00 55.33 154 ILE B N 1
ATOM 5495 C CA . ILE C 1 143 ? -15.734 44.215 -24.864 1.00 51.37 154 ILE B CA 1
ATOM 5496 C C . ILE C 1 143 ? -14.354 44.634 -25.355 1.00 52.20 154 ILE B C 1
ATOM 5497 O O . ILE C 1 143 ? -13.575 45.237 -24.600 1.00 52.00 154 ILE B O 1
ATOM 5502 N N . LYS C 1 144 ? -14.068 44.358 -26.625 1.00 51.95 155 LYS B N 1
ATOM 5503 C CA . LYS C 1 144 ? -12.823 44.811 -27.226 1.00 53.52 155 LYS B CA 1
ATOM 5504 C C . LYS C 1 144 ? -12.881 46.314 -27.499 1.00 50.18 155 LYS B C 1
ATOM 5505 O O . LYS C 1 144 ? -13.954 46.919 -27.575 1.00 50.16 155 LYS B O 1
ATOM 5511 N N . CYS C 1 145 ? -11.707 46.918 -27.645 1.00 46.03 156 CYS B N 1
ATOM 5512 C CA . CYS C 1 145 ? -11.601 48.318 -28.031 1.00 43.47 156 CYS B CA 1
ATOM 5513 C C . CYS C 1 145 ? -10.751 48.434 -29.288 1.00 44.76 156 CYS B C 1
ATOM 5514 O O . CYS C 1 145 ? -10.072 47.489 -29.694 1.00 48.15 156 CYS B O 1
ATOM 5517 N N . GLU C 1 146 ? -10.787 49.614 -29.901 1.00 44.92 157 GLU B N 1
ATOM 5518 C CA . GLU C 1 146 ? -9.988 49.869 -31.092 1.00 46.28 157 GLU B CA 1
ATOM 5519 C C . GLU C 1 146 ? -8.539 50.138 -30.712 1.00 47.90 157 GLU B C 1
ATOM 5520 O O . GLU C 1 146 ? -8.240 50.643 -29.622 1.00 49.31 157 GLU B O 1
ATOM 5526 N N . SER C 1 147 ? -7.637 49.829 -31.638 1.00 48.33 158 SER B N 1
ATOM 5527 C CA . SER C 1 147 ? -6.224 50.065 -31.419 1.00 48.65 158 SER B CA 1
ATOM 5528 C C . SER C 1 147 ? -5.533 50.767 -32.578 1.00 49.29 158 SER B C 1
ATOM 5529 O O . SER C 1 147 ? -4.329 51.010 -32.481 1.00 53.89 158 SER B O 1
ATOM 5532 N N . ASP C 1 148 ? -6.241 51.130 -33.651 1.00 49.92 159 ASP B N 1
ATOM 5533 C CA . ASP C 1 148 ? -5.589 51.810 -34.772 1.00 50.90 159 ASP B CA 1
ATOM 5534 C C . ASP C 1 148 ? -5.409 53.303 -34.455 1.00 48.48 159 ASP B C 1
ATOM 5535 O O . ASP C 1 148 ? -5.601 53.751 -33.317 1.00 48.02 159 ASP B O 1
ATOM 5540 N N . ASP C 1 149 ? -5.042 54.098 -35.471 1.00 47.21 160 ASP B N 1
ATOM 5541 C CA . ASP C 1 149 ? -4.526 55.447 -35.246 1.00 45.17 160 ASP B CA 1
ATOM 5542 C C . ASP C 1 149 ? -5.483 56.566 -35.675 1.00 45.75 160 ASP B C 1
ATOM 5543 O O . ASP C 1 149 ? -5.040 57.697 -35.891 1.00 46.68 160 ASP B O 1
ATOM 5548 N N . ILE C 1 150 ? -6.785 56.301 -35.759 1.00 46.50 161 ILE B N 1
ATOM 5549 C CA . ILE C 1 150 ? -7.760 57.344 -36.061 1.00 46.80 161 ILE B CA 1
ATOM 5550 C C . ILE C 1 150 ? -8.738 57.460 -34.892 1.00 46.52 161 ILE B C 1
ATOM 5551 O O . ILE C 1 150 ? -8.808 56.595 -34.024 1.00 44.17 161 ILE B O 1
ATOM 5556 N N . SER C 1 151 ? -9.498 58.552 -34.878 1.00 48.93 162 SER B N 1
ATOM 5557 C CA . SER C 1 151 ? -10.417 58.793 -33.771 1.00 48.68 162 SER B CA 1
ATOM 5558 C C . SER C 1 151 ? -11.559 57.775 -33.769 1.00 51.88 162 SER B C 1
ATOM 5559 O O . SER C 1 151 ? -11.995 57.293 -34.816 1.00 51.80 162 SER B O 1
ATOM 5562 N N . HIS C 1 152 ? -12.043 57.442 -32.570 1.00 50.38 163 HIS B N 1
ATOM 5563 C CA . HIS C 1 152 ? -13.221 56.595 -32.431 1.00 49.25 163 HIS B CA 1
ATOM 5564 C C . HIS C 1 152 ? -14.114 57.142 -31.328 1.00 47.58 163 HIS B C 1
ATOM 5565 O O . HIS C 1 152 ? -13.628 57.662 -30.314 1.00 46.28 163 HIS B O 1
ATOM 5572 N N . LEU C 1 153 ? -15.419 57.038 -31.542 1.00 48.11 164 LEU B N 1
ATOM 5573 C CA . LEU C 1 153 ? -16.413 57.555 -30.611 1.00 49.33 164 LEU B CA 1
ATOM 5574 C C . LEU C 1 153 ? -16.910 56.431 -29.705 1.00 48.88 164 LEU B C 1
ATOM 5575 O O . LEU C 1 153 ? -17.524 55.469 -30.185 1.00 50.68 164 LEU B O 1
ATOM 5580 N N . TYR C 1 154 ? -16.678 56.574 -28.402 1.00 46.35 165 TYR B N 1
ATOM 5581 C CA . TYR C 1 154 ? -17.114 55.611 -27.391 1.00 42.87 165 TYR B CA 1
ATOM 5582 C C . TYR C 1 154 ? -18.345 56.147 -26.675 1.00 44.14 165 TYR B C 1
ATOM 5583 O O . TYR C 1 154 ? -18.331 57.268 -26.156 1.00 45.17 165 TYR B O 1
ATOM 5592 N N . THR C 1 155 ? -19.400 55.340 -26.643 1.00 44.90 166 THR B N 1
ATOM 5593 C CA . THR C 1 155 ? -20.693 55.741 -26.099 1.00 45.26 166 THR B CA 1
ATOM 5594 C C . THR C 1 155 ? -21.155 54.714 -25.073 1.00 42.59 166 THR B C 1
ATOM 5595 O O . THR C 1 155 ? -21.303 53.528 -25.399 1.00 42.25 166 THR B O 1
ATOM 5599 N N . LEU C 1 156 ? -21.429 55.175 -23.853 1.00 40.65 167 LEU B N 1
ATOM 5600 C CA . LEU C 1 156 ? -22.023 54.348 -22.803 1.00 41.54 167 LEU B CA 1
ATOM 5601 C C . LEU C 1 156 ? -23.384 54.934 -22.464 1.00 45.06 167 LEU B C 1
ATOM 5602 O O . LEU C 1 156 ? -23.475 56.101 -22.064 1.00 47.23 167 LEU B O 1
ATOM 5607 N N . ILE C 1 157 ? -24.438 54.137 -22.638 1.00 44.82 168 ILE B N 1
ATOM 5608 C CA . ILE C 1 157 ? -25.798 54.524 -22.274 1.00 46.23 168 ILE B CA 1
ATOM 5609 C C . ILE C 1 157 ? -26.199 53.718 -21.044 1.00 47.69 168 ILE B C 1
ATOM 5610 O O . ILE C 1 157 ? -26.058 52.488 -21.033 1.00 47.45 168 ILE B O 1
ATOM 5615 N N . ILE C 1 158 ? -26.662 54.411 -20.000 1.00 48.09 169 ILE B N 1
ATOM 5616 C CA . ILE C 1 158 ? -27.137 53.796 -18.761 1.00 47.58 169 ILE B CA 1
ATOM 5617 C C . ILE C 1 158 ? -28.594 54.189 -18.572 1.00 49.98 169 ILE B C 1
ATOM 5618 O O . ILE C 1 158 ? -28.913 55.381 -18.503 1.00 53.63 169 ILE B O 1
ATOM 5623 N N . ARG C 1 159 ? -29.480 53.186 -18.483 1.00 48.21 170 ARG B N 1
ATOM 5624 C CA . ARG C 1 159 ? -30.901 53.475 -18.360 1.00 49.13 170 ARG B CA 1
ATOM 5625 C C . ARG C 1 159 ? -31.442 53.094 -16.984 1.00 50.20 170 ARG B C 1
ATOM 5626 O O . ARG C 1 159 ? -30.944 52.163 -16.332 1.00 47.74 170 ARG B O 1
ATOM 5634 N N . PRO C 1 160 ? -32.481 53.797 -16.526 1.00 52.99 171 PRO B N 1
ATOM 5635 C CA . PRO C 1 160 ? -33.016 53.551 -15.178 1.00 54.64 171 PRO B CA 1
ATOM 5636 C C . PRO C 1 160 ? -33.785 52.249 -15.035 1.00 57.37 171 PRO B C 1
ATOM 5637 O O . PRO C 1 160 ? -34.235 51.944 -13.930 1.00 59.28 171 PRO B O 1
ATOM 5641 N N . ASN C 1 161 ? -33.942 51.455 -16.094 1.00 57.41 172 ASN B N 1
ATOM 5642 C CA . ASN C 1 161 ? -34.447 50.102 -15.945 1.00 56.41 172 ASN B CA 1
ATOM 5643 C C . ASN C 1 161 ? -33.319 49.099 -15.692 1.00 53.78 172 ASN B C 1
ATOM 5644 O O . ASN C 1 161 ? -33.521 47.895 -15.876 1.00 54.04 172 ASN B O 1
ATOM 5649 N N . ASN C 1 162 ? -32.136 49.585 -15.284 1.00 51.63 173 ASN B N 1
ATOM 5650 C CA . ASN C 1 162 ? -30.991 48.755 -14.885 1.00 51.96 173 ASN B CA 1
ATOM 5651 C C . ASN C 1 162 ? -30.307 48.055 -16.068 1.00 52.92 173 ASN B C 1
ATOM 5652 O O . ASN C 1 162 ? -29.805 46.934 -15.915 1.00 52.71 173 ASN B O 1
ATOM 5657 N N . THR C 1 163 ? -30.237 48.727 -17.231 1.00 50.93 174 THR B N 1
ATOM 5658 C CA . THR C 1 163 ? -29.571 48.195 -18.424 1.00 51.54 174 THR B CA 1
ATOM 5659 C C . THR C 1 163 ? -28.603 49.224 -19.019 1.00 51.35 174 THR B C 1
ATOM 5660 O O . THR C 1 163 ? -28.611 50.406 -18.661 1.00 52.20 174 THR B O 1
ATOM 5664 N N . TYR C 1 164 ? -27.789 48.760 -19.974 1.00 48.98 175 TYR B N 1
ATOM 5665 C CA . TYR C 1 164 ? -26.696 49.546 -20.538 1.00 48.45 175 TYR B CA 1
ATOM 5666 C C . TYR C 1 164 ? -26.549 49.197 -22.014 1.00 53.50 175 TYR B C 1
ATOM 5667 O O . TYR C 1 164 ? -26.947 48.114 -22.457 1.00 57.72 175 TYR B O 1
ATOM 5676 N N . VAL C 1 165 ? -25.955 50.129 -22.764 1.00 49.77 176 VAL B N 1
ATOM 5677 C CA . VAL C 1 165 ? -25.520 49.906 -24.140 1.00 47.12 176 VAL B CA 1
ATOM 5678 C C . VAL C 1 165 ? -24.113 50.486 -24.274 1.00 47.84 176 VAL B C 1
ATOM 5679 O O . VAL C 1 165 ? -23.833 51.586 -23.782 1.00 48.68 176 VAL B O 1
ATOM 5683 N N . VAL C 1 166 ? -23.217 49.742 -24.915 1.00 46.72 177 VAL B N 1
ATOM 5684 C CA . VAL C 1 166 ? -21.901 50.255 -25.278 1.00 46.39 177 VAL B CA 1
ATOM 5685 C C . VAL C 1 166 ? -21.829 50.288 -26.797 1.00 51.08 177 VAL B C 1
ATOM 5686 O O . VAL C 1 166 ? -22.111 49.278 -27.454 1.00 53.52 177 VAL B O 1
ATOM 5690 N N . LYS C 1 167 ? -21.465 51.450 -27.348 1.00 49.41 178 LYS B N 1
ATOM 5691 C CA . LYS C 1 167 ? -21.300 51.639 -28.784 1.00 51.21 178 LYS B CA 1
ATOM 5692 C C . LYS C 1 167 ? -19.889 52.115 -29.108 1.00 50.08 178 LYS B C 1
ATOM 5693 O O . LYS C 1 167 ? -19.248 52.816 -28.314 1.00 45.47 178 LYS B O 1
ATOM 5699 N N . ILE C 1 168 ? -19.423 51.748 -30.299 1.00 50.29 179 ILE B N 1
ATOM 5700 C CA . ILE C 1 168 ? -18.204 52.303 -30.872 1.00 48.75 179 ILE B CA 1
ATOM 5701 C C . ILE C 1 168 ? -18.514 52.805 -32.279 1.00 49.59 179 ILE B C 1
ATOM 5702 O O . ILE C 1 168 ? -19.077 52.067 -33.093 1.00 50.28 179 ILE B O 1
ATOM 5707 N N . ASP C 1 169 ? -18.172 54.066 -32.547 1.00 49.29 180 ASP B N 1
ATOM 5708 C CA . ASP C 1 169 ? -18.471 54.720 -33.823 1.00 55.33 180 ASP B CA 1
ATOM 5709 C C . ASP C 1 169 ? -19.944 54.565 -34.185 1.00 57.01 180 ASP B C 1
ATOM 5710 O O . ASP C 1 169 ? -20.297 54.278 -35.325 1.00 56.26 180 ASP B O 1
ATOM 5715 N N . GLY C 1 170 ? -20.812 54.745 -33.191 1.00 57.45 181 GLY B N 1
ATOM 5716 C CA . GLY C 1 170 ? -22.243 54.686 -33.408 1.00 56.88 181 GLY B CA 1
ATOM 5717 C C . GLY C 1 170 ? -22.831 53.300 -33.549 1.00 56.52 181 GLY B C 1
ATOM 5718 O O . GLY C 1 170 ? -24.046 53.187 -33.755 1.00 60.90 181 GLY B O 1
ATOM 5719 N N . VAL C 1 171 ? -22.026 52.244 -33.455 1.00 81.53 182 VAL B N 1
ATOM 5720 C CA . VAL C 1 171 ? -22.488 50.877 -33.671 1.00 76.77 182 VAL B CA 1
ATOM 5721 C C . VAL C 1 171 ? -22.494 50.135 -32.337 1.00 74.62 182 VAL B C 1
ATOM 5722 O O . VAL C 1 171 ? -21.478 50.091 -31.636 1.00 64.78 182 VAL B O 1
ATOM 5726 N N A GLU C 1 172 ? -23.640 49.549 -32.001 0.44 75.70 183 GLU B N 1
ATOM 5727 N N B GLU C 1 172 ? -23.643 49.551 -31.998 0.56 75.66 183 GLU B N 1
ATOM 5728 C CA A GLU C 1 172 ? -23.761 48.778 -30.774 0.44 70.26 183 GLU B CA 1
ATOM 5729 C CA B GLU C 1 172 ? -23.756 48.765 -30.778 0.56 70.24 183 GLU B CA 1
ATOM 5730 C C A GLU C 1 172 ? -22.766 47.622 -30.770 0.44 66.88 183 GLU B C 1
ATOM 5731 C C B GLU C 1 172 ? -22.740 47.632 -30.782 0.56 66.84 183 GLU B C 1
ATOM 5732 O O A GLU C 1 172 ? -22.652 46.880 -31.750 0.44 69.72 183 GLU B O 1
ATOM 5733 O O B GLU C 1 172 ? -22.586 46.919 -31.777 0.56 69.64 183 GLU B O 1
ATOM 5744 N N . LYS C 1 173 ? -22.035 47.474 -29.665 1.00 61.97 184 LYS B N 1
ATOM 5745 C CA . LYS C 1 173 ? -21.138 46.345 -29.487 1.00 60.36 184 LYS B CA 1
ATOM 5746 C C . LYS C 1 173 ? -21.601 45.400 -28.399 1.00 60.33 184 LYS B C 1
ATOM 5747 O O . LYS C 1 173 ? -21.367 44.196 -28.502 1.00 59.41 184 LYS B O 1
ATOM 5753 N N . GLN C 1 174 ? -22.293 45.911 -27.384 1.00 62.74 185 GLN B N 1
ATOM 5754 C CA . GLN C 1 174 ? -22.806 45.064 -26.320 1.00 61.09 185 GLN B CA 1
ATOM 5755 C C . GLN C 1 174 ? -23.925 45.789 -25.591 1.00 60.20 185 GLN B C 1
ATOM 5756 O O . GLN C 1 174 ? -23.924 47.019 -25.487 1.00 60.28 185 GLN B O 1
ATOM 5762 N N . GLU C 1 175 ? -24.872 45.005 -25.083 1.00 61.72 186 GLU B N 1
ATOM 5763 C CA . GLU C 1 175 ? -26.002 45.522 -24.327 1.00 65.08 186 GLU B CA 1
ATOM 5764 C C . GLU C 1 175 ? -26.476 44.419 -23.393 1.00 65.16 186 GLU B C 1
ATOM 5765 O O . GLU C 1 175 ? -26.291 43.235 -23.678 1.00 67.30 186 GLU B O 1
ATOM 5771 N N . GLY C 1 176 ? -27.087 44.804 -22.276 1.00 62.76 187 GLY B N 1
ATOM 5772 C CA . GLY C 1 176 ? -27.505 43.807 -21.305 1.00 60.15 187 GLY B CA 1
ATOM 5773 C C . GLY C 1 176 ? -27.964 44.447 -20.009 1.00 60.04 187 GLY B C 1
ATOM 5774 O O . GLY C 1 176 ? -28.289 45.637 -19.970 1.00 62.06 187 GLY B O 1
ATOM 5775 N N . LYS C 1 177 ? -28.020 43.621 -18.958 1.00 55.90 188 LYS B N 1
ATOM 5776 C CA . LYS C 1 177 ? -28.516 44.027 -17.648 1.00 53.86 188 LYS B CA 1
ATOM 5777 C C . LYS C 1 177 ? -27.413 44.047 -16.598 1.00 49.56 188 LYS B C 1
ATOM 5778 O O . LYS C 1 177 ? -26.537 43.173 -16.580 1.00 48.75 188 LYS B O 1
ATOM 5784 N N . PHE C 1 178 ? -27.496 45.020 -15.684 1.00 47.58 189 PHE B N 1
ATOM 5785 C CA . PHE C 1 178 ? -26.478 45.144 -14.650 1.00 42.55 189 PHE B CA 1
ATOM 5786 C C . PHE C 1 178 ? -26.494 43.944 -13.701 1.00 44.26 189 PHE B C 1
ATOM 5787 O O . PHE C 1 178 ? -25.453 43.587 -13.140 1.00 44.33 189 PHE B O 1
ATOM 5795 N N . ASP C 1 179 ? -27.649 43.314 -13.498 1.00 45.83 190 ASP B N 1
ATOM 5796 C CA . ASP C 1 179 ? -27.727 42.177 -12.586 1.00 47.84 190 ASP B CA 1
ATOM 5797 C C . ASP C 1 179 ? -27.271 40.865 -13.220 1.00 48.83 190 ASP B C 1
ATOM 5798 O O . ASP C 1 179 ? -27.201 39.855 -12.513 1.00 47.61 190 ASP B O 1
ATOM 5803 N N . GLU C 1 180 ? -27.030 40.828 -14.533 1.00 49.62 191 GLU B N 1
ATOM 5804 C CA . GLU C 1 180 ? -26.522 39.624 -15.188 1.00 50.09 191 GLU B CA 1
ATOM 5805 C C . GLU C 1 180 ? -25.077 39.724 -15.663 1.00 49.84 191 GLU B C 1
ATOM 5806 O O . GLU C 1 180 ? -24.338 38.745 -15.555 1.00 51.44 191 GLU B O 1
ATOM 5812 N N . ASP C 1 181 ? -24.626 40.873 -16.173 1.00 47.74 192 ASP B N 1
ATOM 5813 C CA . ASP C 1 181 ? -23.299 40.948 -16.778 1.00 45.99 192 ASP B CA 1
ATOM 5814 C C . ASP C 1 181 ? -22.194 41.370 -15.804 1.00 44.97 192 ASP B C 1
ATOM 5815 O O . ASP C 1 181 ? -21.008 41.294 -16.165 1.00 42.38 192 ASP B O 1
ATOM 5820 N N . TRP C 1 182 ? -22.543 41.788 -14.586 1.00 44.14 193 TRP B N 1
ATOM 5821 C CA . TRP C 1 182 ? -21.588 42.024 -13.508 1.00 44.98 193 TRP B CA 1
ATOM 5822 C C . TRP C 1 182 ? -21.896 41.080 -12.347 1.00 45.14 193 TRP B C 1
ATOM 5823 O O . TRP C 1 182 ? -22.987 40.503 -12.258 1.00 45.08 193 TRP B O 1
ATOM 5834 N N . ASP C 1 183 ? -20.925 40.964 -11.439 1.00 45.33 194 ASP B N 1
ATOM 5835 C CA . ASP C 1 183 ? -21.057 40.218 -10.192 1.00 48.29 194 ASP B CA 1
ATOM 5836 C C . ASP C 1 183 ? -21.441 41.127 -9.024 1.00 50.22 194 ASP B C 1
ATOM 5837 O O . ASP C 1 183 ? -21.174 40.797 -7.867 1.00 53.48 194 ASP B O 1
ATOM 5842 N N A MET C 1 184 ? -22.091 42.256 -9.310 0.24 50.05 195 MET B N 1
ATOM 5843 N N B MET C 1 184 ? -22.060 42.272 -9.314 0.76 49.76 195 MET B N 1
ATOM 5844 C CA A MET C 1 184 ? -22.264 43.299 -8.303 0.24 53.43 195 MET B CA 1
ATOM 5845 C CA B MET C 1 184 ? -22.261 43.292 -8.289 0.76 53.59 195 MET B CA 1
ATOM 5846 C C A MET C 1 184 ? -23.163 42.863 -7.149 0.24 54.54 195 MET B C 1
ATOM 5847 C C B MET C 1 184 ? -23.091 42.771 -7.116 0.76 54.37 195 MET B C 1
ATOM 5848 O O A MET C 1 184 ? -23.001 43.353 -6.025 0.24 57.39 195 MET B O 1
ATOM 5849 O O B MET C 1 184 ? -22.816 43.100 -5.957 0.76 57.70 195 MET B O 1
ATOM 5858 N N . LEU C 1 185 ? -24.117 41.967 -7.398 1.00 53.61 196 LEU B N 1
ATOM 5859 C CA . LEU C 1 185 ? -25.072 41.538 -6.380 1.00 56.30 196 LEU B CA 1
ATOM 5860 C C . LEU C 1 185 ? -24.616 40.323 -5.578 1.00 58.43 196 LEU B C 1
ATOM 5861 O O . LEU C 1 185 ? -25.324 39.932 -4.643 1.00 60.27 196 LEU B O 1
ATOM 5866 N N . ALA C 1 186 ? -23.486 39.703 -5.915 1.00 56.94 197 ALA B N 1
ATOM 5867 C CA . ALA C 1 186 ? -23.023 38.590 -5.103 1.00 60.33 197 ALA B CA 1
ATOM 5868 C C . ALA C 1 186 ? -22.795 39.104 -3.684 1.00 68.85 197 ALA B C 1
ATOM 5869 O O . ALA C 1 186 ? -22.142 40.144 -3.506 1.00 75.67 197 ALA B O 1
ATOM 5871 N N . PRO C 1 187 ? -23.301 38.409 -2.658 1.00 69.77 198 PRO B N 1
ATOM 5872 C CA . PRO C 1 187 ? -23.274 38.958 -1.291 1.00 75.42 198 PRO B CA 1
ATOM 5873 C C . PRO C 1 187 ? -21.896 38.976 -0.649 1.00 81.47 198 PRO B C 1
ATOM 5874 O O . PRO C 1 187 ? -21.109 38.036 -0.780 1.00 82.31 198 PRO B O 1
ATOM 5878 N N . LYS C 1 188 ? -21.636 40.065 0.083 1.00 85.60 199 LYS B N 1
ATOM 5879 C CA . LYS C 1 188 ? -20.448 40.158 0.917 1.00 92.07 199 LYS B CA 1
ATOM 5880 C C . LYS C 1 188 ? -20.471 39.066 1.980 1.00 95.76 199 LYS B C 1
ATOM 5881 O O . LYS C 1 188 ? -21.517 38.737 2.550 1.00 94.24 199 LYS B O 1
ATOM 5887 N N . GLU C 1 189 ? -19.303 38.506 2.251 1.00 99.61 200 GLU B N 1
ATOM 5888 C CA . GLU C 1 189 ? -19.252 37.238 2.955 1.00 100.87 200 GLU B CA 1
ATOM 5889 C C . GLU C 1 189 ? -19.708 37.378 4.401 1.00 107.86 200 GLU B C 1
ATOM 5890 O O . GLU C 1 189 ? -19.196 38.215 5.153 1.00 114.64 200 GLU B O 1
ATOM 5896 N N . ILE C 1 190 ? -20.674 36.539 4.786 1.00 105.25 201 ILE B N 1
ATOM 5897 C CA . ILE C 1 190 ? -21.025 36.400 6.191 1.00 110.27 201 ILE B CA 1
ATOM 5898 C C . ILE C 1 190 ? -19.955 35.581 6.911 1.00 117.57 201 ILE B C 1
ATOM 5899 O O . ILE C 1 190 ? -19.761 35.718 8.129 1.00 124.13 201 ILE B O 1
ATOM 5904 N N . ASP C 1 191 ? -19.237 34.731 6.170 1.00 115.86 202 ASP B N 1
ATOM 5905 C CA . ASP C 1 191 ? -18.068 34.014 6.673 1.00 121.77 202 ASP B CA 1
ATOM 5906 C C . ASP C 1 191 ? -18.429 32.999 7.754 1.00 125.37 202 ASP B C 1
ATOM 5907 O O . ASP C 1 191 ? -17.951 33.093 8.891 1.00 132.33 202 ASP B O 1
ATOM 5912 N N . ASP C 1 192 ? -19.260 32.018 7.402 1.00 120.87 203 ASP B N 1
ATOM 5913 C CA . ASP C 1 192 ? -19.595 30.889 8.274 1.00 124.49 203 ASP B CA 1
ATOM 5914 C C . ASP C 1 192 ? -19.645 29.603 7.451 1.00 121.28 203 ASP B C 1
ATOM 5915 O O . ASP C 1 192 ? -20.558 28.786 7.580 1.00 118.26 203 ASP B O 1
ATOM 5920 N N . GLY C 1 193 ? -18.638 29.408 6.597 1.00 121.73 204 GLY B N 1
ATOM 5921 C CA . GLY C 1 193 ? -18.717 28.387 5.570 1.00 116.04 204 GLY B CA 1
ATOM 5922 C C . GLY C 1 193 ? -19.540 28.896 4.398 1.00 105.10 204 GLY B C 1
ATOM 5923 O O . GLY C 1 193 ? -19.541 30.086 4.087 1.00 102.77 204 GLY B O 1
ATOM 5924 N N . SER C 1 194 ? -20.248 27.974 3.744 1.00 100.81 205 SER B N 1
ATOM 5925 C CA . SER C 1 194 ? -21.176 28.294 2.661 1.00 94.82 205 SER B CA 1
ATOM 5926 C C . SER C 1 194 ? -20.490 28.752 1.369 1.00 88.00 205 SER B C 1
ATOM 5927 O O . SER C 1 194 ? -19.262 28.895 1.304 1.00 93.29 205 SER B O 1
ATOM 5930 N N . GLY C 1 195 ? -21.290 28.982 0.330 1.00 75.24 206 GLY B N 1
ATOM 5931 C CA . GLY C 1 195 ? -20.750 29.316 -0.970 1.00 69.78 206 GLY B CA 1
ATOM 5932 C C . GLY C 1 195 ? -21.100 30.719 -1.408 1.00 61.23 206 GLY B C 1
ATOM 5933 O O . GLY C 1 195 ? -21.404 31.583 -0.581 1.00 61.32 206 GLY B O 1
ATOM 5934 N N . ILE C 1 196 ? -21.071 30.957 -2.718 1.00 57.33 289 ILE B N 1
ATOM 5935 C CA . ILE C 1 196 ? -21.412 32.278 -3.230 1.00 52.92 289 ILE B CA 1
ATOM 5936 C C . ILE C 1 196 ? -22.865 32.608 -2.926 1.00 55.17 289 ILE B C 1
ATOM 5937 O O . ILE C 1 196 ? -23.189 33.725 -2.515 1.00 59.52 289 ILE B O 1
ATOM 5942 N N . ALA C 1 197 ? -23.765 31.654 -3.144 1.00 53.26 290 ALA B N 1
ATOM 5943 C CA . ALA C 1 197 ? -25.168 31.832 -2.794 1.00 54.00 290 ALA B CA 1
ATOM 5944 C C . ALA C 1 197 ? -25.320 31.664 -1.286 1.00 58.70 290 ALA B C 1
ATOM 5945 O O . ALA C 1 197 ? -24.955 30.614 -0.749 1.00 57.34 290 ALA B O 1
ATOM 5947 N N . ASN C 1 198 ? -25.826 32.695 -0.603 1.00 61.74 291 ASN B N 1
ATOM 5948 C CA . ASN C 1 198 ? -25.993 32.665 0.846 1.00 65.70 291 ASN B CA 1
ATOM 5949 C C . ASN C 1 198 ? -27.079 33.672 1.251 1.00 67.58 291 ASN B C 1
ATOM 5950 O O . ASN C 1 198 ? -27.469 34.524 0.445 1.00 65.74 291 ASN B O 1
ATOM 5955 N N . PRO C 1 199 ? -27.576 33.586 2.488 1.00 68.93 292 PRO B N 1
ATOM 5956 C CA . PRO C 1 199 ? -28.721 34.429 2.904 1.00 67.73 292 PRO B CA 1
ATOM 5957 C C . PRO C 1 199 ? -28.528 35.951 2.804 1.00 64.96 292 PRO B C 1
ATOM 5958 O O . PRO C 1 199 ? -29.532 36.664 2.891 1.00 59.54 292 PRO B O 1
ATOM 5962 N N . ASP C 1 200 ? -27.316 36.483 2.658 1.00 67.06 293 ASP B N 1
ATOM 5963 C CA . ASP C 1 200 ? -27.181 37.937 2.573 1.00 64.45 293 ASP B CA 1
ATOM 5964 C C . ASP C 1 200 ? -27.571 38.511 1.211 1.00 58.69 293 ASP B C 1
ATOM 5965 O O . ASP C 1 200 ? -27.509 39.732 1.036 1.00 57.51 293 ASP B O 1
ATOM 5970 N N . TYR C 1 201 ? -27.945 37.695 0.234 1.00 55.42 294 TYR B N 1
ATOM 5971 C CA . TYR C 1 201 ? -28.220 38.233 -1.096 1.00 50.62 294 TYR B CA 1
ATOM 5972 C C . TYR C 1 201 ? -29.588 38.919 -1.150 1.00 52.20 294 TYR B C 1
ATOM 5973 O O . TYR C 1 201 ? -30.593 38.358 -0.697 1.00 53.48 294 TYR B O 1
ATOM 5982 N N . VAL C 1 202 ? -29.629 40.122 -1.736 1.00 47.87 295 VAL B N 1
ATOM 5983 C CA . VAL C 1 202 ? -30.881 40.833 -2.002 1.00 46.57 295 VAL B CA 1
ATOM 5984 C C . VAL C 1 202 ? -30.824 41.399 -3.415 1.00 45.86 295 VAL B C 1
ATOM 5985 O O . VAL C 1 202 ? -29.777 41.891 -3.853 1.00 43.94 295 VAL B O 1
ATOM 5989 N N . TYR C 1 203 ? -31.949 41.333 -4.129 1.00 48.05 296 TYR B N 1
ATOM 5990 C CA . TYR C 1 203 ? -32.035 41.974 -5.433 1.00 52.49 296 TYR B CA 1
ATOM 5991 C C . TYR C 1 203 ? -32.093 43.489 -5.265 1.00 51.36 296 TYR B C 1
ATOM 5992 O O . TYR C 1 203 ? -32.845 44.004 -4.428 1.00 52.73 296 TYR B O 1
ATOM 6001 N N . ASP C 1 204 ? -31.310 44.201 -6.069 1.00 48.34 297 ASP B N 1
ATOM 6002 C CA . ASP C 1 204 ? -31.266 45.664 -6.037 1.00 47.81 297 ASP B CA 1
ATOM 6003 C C . ASP C 1 204 ? -31.489 46.225 -7.440 1.00 50.20 297 ASP B C 1
ATOM 6004 O O . ASP C 1 204 ? -30.615 46.045 -8.316 1.00 49.32 297 ASP B O 1
ATOM 6009 N N . PRO C 1 205 ? -32.625 46.883 -7.710 1.00 53.04 298 PRO B N 1
ATOM 6010 C CA . PRO C 1 205 ? -32.856 47.468 -9.046 1.00 54.30 298 PRO B CA 1
ATOM 6011 C C . PRO C 1 205 ? -32.087 48.753 -9.318 1.00 56.26 298 PRO B C 1
ATOM 6012 O O . PRO C 1 205 ? -32.136 49.249 -10.455 1.00 58.60 298 PRO B O 1
ATOM 6016 N N . GLU C 1 206 ? -31.402 49.323 -8.324 1.00 52.94 299 GLU B N 1
ATOM 6017 C CA . GLU C 1 206 ? -30.728 50.609 -8.470 1.00 51.10 299 GLU B CA 1
ATOM 6018 C C . GLU C 1 206 ? -29.223 50.448 -8.644 1.00 47.87 299 GLU B C 1
ATOM 6019 O O . GLU C 1 206 ? -28.451 51.327 -8.240 1.00 45.50 299 GLU B O 1
ATOM 6025 N N . LEU C 1 207 ? -28.790 49.319 -9.225 1.00 47.36 300 LEU B N 1
ATOM 6026 C CA . LEU C 1 207 ? -27.381 49.163 -9.571 1.00 47.51 300 LEU B CA 1
ATOM 6027 C C . LEU C 1 207 ? -26.932 50.276 -10.517 1.00 50.74 300 LEU B C 1
ATOM 6028 O O . LEU C 1 207 ? -25.782 50.719 -10.456 1.00 52.57 300 LEU B O 1
ATOM 6033 N N . TYR C 1 208 ? -27.828 50.741 -11.391 1.00 52.56 301 TYR B N 1
ATOM 6034 C CA . TYR C 1 208 ? -27.512 51.785 -12.362 1.00 53.51 301 TYR B CA 1
ATOM 6035 C C . TYR C 1 208 ? -27.256 53.156 -11.727 1.00 53.94 301 TYR B C 1
ATOM 6036 O O . TYR C 1 208 ? -26.666 54.023 -12.390 1.00 54.38 301 TYR B O 1
ATOM 6045 N N . LYS C 1 209 ? -27.720 53.389 -10.494 1.00 51.84 302 LYS B N 1
ATOM 6046 C CA . LYS C 1 209 ? -27.909 54.736 -9.961 1.00 52.74 302 LYS B CA 1
ATOM 6047 C C . LYS C 1 209 ? -26.763 55.205 -9.067 1.00 49.37 302 LYS B C 1
ATOM 6048 O O . LYS C 1 209 ? -26.273 54.457 -8.217 1.00 43.90 302 LYS B O 1
ATOM 6054 N N . TYR C 1 210 ? -26.378 56.478 -9.230 1.00 49.62 303 TYR B N 1
ATOM 6055 C CA . TYR C 1 210 ? -25.420 57.121 -8.338 1.00 50.31 303 TYR B CA 1
ATOM 6056 C C . TYR C 1 210 ? -26.004 58.424 -7.811 1.00 52.34 303 TYR B C 1
ATOM 6057 O O . TYR C 1 210 ? -26.651 59.173 -8.551 1.00 54.66 303 TYR B O 1
ATOM 6066 N N . ASP C 1 211 ? -25.753 58.692 -6.526 1.00 49.90 304 ASP B N 1
ATOM 6067 C CA . ASP C 1 211 ? -26.314 59.872 -5.873 1.00 51.74 304 ASP B CA 1
ATOM 6068 C C . ASP C 1 211 ? -25.626 61.159 -6.299 1.00 52.01 304 ASP B C 1
ATOM 6069 O O . ASP C 1 211 ? -26.235 62.237 -6.221 1.00 53.28 304 ASP B O 1
ATOM 6074 N N . SER C 1 212 ? -24.369 61.087 -6.732 1.00 51.33 305 SER B N 1
ATOM 6075 C CA . SER C 1 212 ? -23.612 62.307 -6.999 1.00 50.34 305 SER B CA 1
ATOM 6076 C C . SER C 1 212 ? -22.609 62.076 -8.118 1.00 47.61 305 SER B C 1
ATOM 6077 O O . SER C 1 212 ? -21.743 61.196 -8.007 1.00 43.49 305 SER B O 1
ATOM 6080 N N . PHE C 1 213 ? -22.731 62.882 -9.179 1.00 46.55 306 PHE B N 1
ATOM 6081 C CA . PHE C 1 213 ? -21.695 63.088 -10.185 1.00 48.81 306 PHE B CA 1
ATOM 6082 C C . PHE C 1 213 ? -21.242 64.535 -10.041 1.00 53.25 306 PHE B C 1
ATOM 6083 O O . PHE C 1 213 ? -22.061 65.453 -10.162 1.00 58.26 306 PHE B O 1
ATOM 6091 N N . ALA C 1 214 ? -19.949 64.747 -9.795 1.00 51.21 307 ALA B N 1
ATOM 6092 C CA . ALA C 1 214 ? -19.460 66.111 -9.588 1.00 49.51 307 ALA B CA 1
ATOM 6093 C C . ALA C 1 214 ? -18.156 66.426 -10.307 1.00 46.75 307 ALA B C 1
ATOM 6094 O O . ALA C 1 214 ? -17.908 67.601 -10.605 1.00 48.69 307 ALA B O 1
ATOM 6096 N N . TYR C 1 215 ? -17.314 65.441 -10.595 1.00 43.88 308 TYR B N 1
ATOM 6097 C CA . TYR C 1 215 ? -16.059 65.664 -11.291 1.00 44.94 308 TYR B CA 1
ATOM 6098 C C . TYR C 1 215 ? -15.910 64.632 -12.405 1.00 42.99 308 TYR B C 1
ATOM 6099 O O . TYR C 1 215 ? -16.530 63.562 -12.378 1.00 41.71 308 TYR B O 1
ATOM 6108 N N . ILE C 1 216 ? -15.084 64.973 -13.392 1.00 40.70 309 ILE B N 1
ATOM 6109 C CA . ILE C 1 216 ? -14.570 64.014 -14.360 1.00 40.02 309 ILE B CA 1
ATOM 6110 C C . ILE C 1 216 ? -13.051 64.048 -14.274 1.00 41.53 309 ILE B C 1
ATOM 6111 O O . ILE C 1 216 ? -12.449 65.124 -14.175 1.00 43.36 309 ILE B O 1
ATOM 6116 N N . GLY C 1 217 ? -12.432 62.877 -14.308 1.00 40.05 310 GLY B N 1
ATOM 6117 C CA . GLY C 1 217 ? -10.994 62.787 -14.191 1.00 38.52 310 GLY B CA 1
ATOM 6118 C C . GLY C 1 217 ? -10.393 61.910 -15.279 1.00 39.98 310 GLY B C 1
ATOM 6119 O O . GLY C 1 217 ? -10.993 60.931 -15.720 1.00 42.77 310 GLY B O 1
ATOM 6120 N N . ILE C 1 218 ? -9.193 62.291 -15.687 1.00 41.17 311 ILE B N 1
ATOM 6121 C CA . ILE C 1 218 ? -8.347 61.479 -16.555 1.00 41.36 311 ILE B CA 1
ATOM 6122 C C . ILE C 1 218 ? -7.158 61.017 -15.722 1.00 42.48 311 ILE B C 1
ATOM 6123 O O . ILE C 1 218 ? -6.472 61.836 -15.100 1.00 43.28 311 ILE B O 1
ATOM 6128 N N . ASP C 1 219 ? -6.937 59.705 -15.680 1.00 42.29 312 ASP B N 1
ATOM 6129 C CA . ASP C 1 219 ? -5.903 59.107 -14.821 1.00 44.04 312 ASP B CA 1
ATOM 6130 C C . ASP C 1 219 ? -5.335 57.900 -15.569 1.00 42.72 312 ASP B C 1
ATOM 6131 O O . ASP C 1 219 ? -5.721 56.746 -15.344 1.00 44.52 312 ASP B O 1
ATOM 6136 N N . VAL C 1 220 ? -4.374 58.160 -16.451 1.00 38.91 313 VAL B N 1
ATOM 6137 C CA . VAL C 1 220 ? -3.907 57.108 -17.341 1.00 37.79 313 VAL B CA 1
ATOM 6138 C C . VAL C 1 220 ? -2.395 57.087 -17.345 1.00 38.56 313 VAL B C 1
ATOM 6139 O O . VAL C 1 220 ? -1.738 58.129 -17.272 1.00 39.74 313 VAL B O 1
ATOM 6143 N N . TRP C 1 221 ? -1.853 55.875 -17.454 1.00 37.43 314 TRP B N 1
ATOM 6144 C CA . TRP C 1 221 ? -0.447 55.634 -17.747 1.00 37.88 314 TRP B CA 1
ATOM 6145 C C . TRP C 1 221 ? -0.232 55.604 -19.263 1.00 37.93 314 TRP B C 1
ATOM 6146 O O . TRP C 1 221 ? -1.098 55.140 -20.008 1.00 37.15 314 TRP B O 1
ATOM 6157 N N . GLN C 1 222 ? 0.920 56.111 -19.718 1.00 39.07 315 GLN B N 1
ATOM 6158 C CA . GLN C 1 222 ? 1.306 56.059 -21.133 1.00 40.93 315 GLN B CA 1
ATOM 6159 C C . GLN C 1 222 ? 2.745 55.589 -21.267 1.00 42.13 315 GLN B C 1
ATOM 6160 O O . GLN C 1 222 ? 3.631 56.134 -20.601 1.00 44.01 315 GLN B O 1
ATOM 6166 N N . VAL C 1 223 ? 2.989 54.613 -22.149 1.00 41.72 316 VAL B N 1
ATOM 6167 C CA . VAL C 1 223 ? 4.353 54.359 -22.613 1.00 42.49 316 VAL B CA 1
ATOM 6168 C C . VAL C 1 223 ? 4.638 55.305 -23.779 1.00 42.95 316 VAL B C 1
ATOM 6169 O O . VAL C 1 223 ? 5.227 56.374 -23.584 1.00 42.55 316 VAL B O 1
ATOM 6173 N N . LYS C 1 224 ? 4.205 54.938 -24.991 1.00 45.32 317 LYS B N 1
ATOM 6174 C CA . LYS C 1 224 ? 4.194 55.873 -26.121 1.00 49.22 317 LYS B CA 1
ATOM 6175 C C . LYS C 1 224 ? 3.063 56.876 -25.928 1.00 48.24 317 LYS B C 1
ATOM 6176 O O . LYS C 1 224 ? 1.883 56.502 -25.940 1.00 48.79 317 LYS B O 1
ATOM 6182 N N . ALA C 1 225 ? 3.413 58.140 -25.727 1.00 47.61 318 ALA B N 1
ATOM 6183 C CA . ALA C 1 225 ? 2.408 59.175 -25.551 1.00 47.63 318 ALA B CA 1
ATOM 6184 C C . ALA C 1 225 ? 1.878 59.651 -26.903 1.00 50.07 318 ALA B C 1
ATOM 6185 O O . ALA C 1 225 ? 2.424 59.336 -27.964 1.00 53.23 318 ALA B O 1
ATOM 6187 N N . GLY C 1 226 ? 0.816 60.454 -26.849 1.00 48.13 319 GLY B N 1
ATOM 6188 C CA . GLY C 1 226 ? 0.241 61.033 -28.049 1.00 47.86 319 GLY B CA 1
ATOM 6189 C C . GLY C 1 226 ? -1.257 60.848 -28.122 1.00 46.38 319 GLY B C 1
ATOM 6190 O O . GLY C 1 226 ? -1.895 61.323 -29.063 1.00 49.74 319 GLY B O 1
ATOM 6191 N N . THR C 1 227 ? -1.817 60.143 -27.135 1.00 43.05 320 THR B N 1
ATOM 6192 C CA . THR C 1 227 ? -3.260 59.968 -27.035 1.00 40.66 320 THR B CA 1
ATOM 6193 C C . THR C 1 227 ? -3.958 61.316 -27.007 1.00 42.39 320 THR B C 1
ATOM 6194 O O . THR C 1 227 ? -3.528 62.244 -26.313 1.00 42.16 320 THR B O 1
ATOM 6198 N N . ILE C 1 228 ? -5.062 61.421 -27.745 1.00 40.48 321 ILE B N 1
ATOM 6199 C CA . ILE C 1 228 ? -5.800 62.672 -27.843 1.00 39.79 321 ILE B CA 1
ATOM 6200 C C . ILE C 1 228 ? -7.234 62.436 -27.405 1.00 38.72 321 ILE B C 1
ATOM 6201 O O . ILE C 1 228 ? -7.942 61.597 -27.980 1.00 40.60 321 ILE B O 1
ATOM 6206 N N . TYR C 1 229 ? -7.656 63.170 -26.382 1.00 39.09 322 TYR B N 1
ATOM 6207 C CA . TYR C 1 229 ? -9.065 63.298 -26.035 1.00 40.01 322 TYR B CA 1
ATOM 6208 C C . TYR C 1 229 ? -9.582 64.498 -26.813 1.00 43.58 322 TYR B C 1
ATOM 6209 O O . TYR C 1 229 ? -9.137 65.630 -26.586 1.00 39.18 322 TYR B O 1
ATOM 6218 N N . ASP C 1 230 ? -10.492 64.249 -27.757 1.00 43.81 323 ASP B N 1
ATOM 6219 C CA . ASP C 1 230 ? -10.967 65.287 -28.667 1.00 46.72 323 ASP B CA 1
ATOM 6220 C C . ASP C 1 230 ? -12.190 66.005 -28.101 1.00 48.66 323 ASP B C 1
ATOM 6221 O O . ASP C 1 230 ? -12.230 67.232 -28.055 1.00 43.35 323 ASP B O 1
ATOM 6226 N N . ASP C 1 231 ? -13.159 65.260 -27.591 1.00 49.84 324 ASP B N 1
ATOM 6227 C CA . ASP C 1 231 ? -14.455 65.838 -27.268 1.00 52.41 324 ASP B CA 1
ATOM 6228 C C . ASP C 1 231 ? -15.113 64.941 -26.232 1.00 49.13 324 ASP B C 1
ATOM 6229 O O . ASP C 1 231 ? -15.022 63.714 -26.335 1.00 46.39 324 ASP B O 1
ATOM 6234 N N . ILE C 1 232 ? -15.736 65.550 -25.217 1.00 48.51 325 ILE B N 1
ATOM 6235 C CA . ILE C 1 232 ? -16.396 64.821 -24.131 1.00 45.99 325 ILE B CA 1
ATOM 6236 C C . ILE C 1 232 ? -17.786 65.395 -23.905 1.00 45.86 325 ILE B C 1
ATOM 6237 O O . ILE C 1 232 ? -17.938 66.601 -23.675 1.00 46.61 325 ILE B O 1
ATOM 6242 N N . LEU C 1 233 ? -18.791 64.522 -23.923 1.00 43.97 326 LEU B N 1
ATOM 6243 C CA . LEU C 1 233 ? -20.180 64.918 -23.738 1.00 45.20 326 LEU B CA 1
ATOM 6244 C C . LEU C 1 233 ? -20.825 64.075 -22.644 1.00 43.41 326 LEU B C 1
ATOM 6245 O O . LEU C 1 233 ? -20.626 62.856 -22.579 1.00 42.30 326 LEU B O 1
ATOM 6250 N N . ILE C 1 234 ? -21.592 64.733 -21.783 1.00 43.98 327 ILE B N 1
ATOM 6251 C CA . ILE C 1 234 ? -22.337 64.053 -20.729 1.00 47.06 327 ILE B CA 1
ATOM 6252 C C . ILE C 1 234 ? -23.723 64.671 -20.680 1.00 47.45 327 ILE B C 1
ATOM 6253 O O . ILE C 1 234 ? -23.858 65.872 -20.429 1.00 49.22 327 ILE B O 1
ATOM 6258 N N . THR C 1 235 ? -24.752 63.860 -20.920 1.00 45.39 328 THR B N 1
ATOM 6259 C CA . THR C 1 235 ? -26.088 64.406 -21.062 1.00 47.86 328 THR B CA 1
ATOM 6260 C C . THR C 1 235 ? -27.098 63.381 -20.567 1.00 47.71 328 THR B C 1
ATOM 6261 O O . THR C 1 235 ? -26.776 62.204 -20.370 1.00 47.12 328 THR B O 1
ATOM 6265 N N . ASP C 1 236 ? -28.319 63.851 -20.328 1.00 50.48 329 ASP B N 1
ATOM 6266 C CA . ASP C 1 236 ? -29.434 62.984 -19.965 1.00 55.98 329 ASP B CA 1
ATOM 6267 C C . ASP C 1 236 ? -30.366 62.693 -21.142 1.00 55.20 329 ASP B C 1
ATOM 6268 O O . ASP C 1 236 ? -31.442 62.125 -20.936 1.00 58.51 329 ASP B O 1
ATOM 6273 N N . ASP C 1 237 ? -29.986 63.065 -22.365 1.00 58.64 330 ASP B N 1
ATOM 6274 C CA . ASP C 1 237 ? -30.879 62.977 -23.516 1.00 60.58 330 ASP B CA 1
ATOM 6275 C C . ASP C 1 237 ? -30.255 62.122 -24.617 1.00 61.62 330 ASP B C 1
ATOM 6276 O O . ASP C 1 237 ? -29.236 62.503 -25.198 1.00 64.68 330 ASP B O 1
ATOM 6281 N N . ILE C 1 238 ? -30.888 60.985 -24.927 1.00 65.79 331 ILE B N 1
ATOM 6282 C CA . ILE C 1 238 ? -30.399 60.106 -25.995 1.00 63.62 331 ILE B CA 1
ATOM 6283 C C . ILE C 1 238 ? -30.351 60.832 -27.346 1.00 61.55 331 ILE B C 1
ATOM 6284 O O . ILE C 1 238 ? -29.388 60.684 -28.112 1.00 59.07 331 ILE B O 1
ATOM 6289 N N . GLU C 1 239 ? -31.399 61.589 -27.685 1.00 63.82 332 GLU B N 1
ATOM 6290 C CA . GLU C 1 239 ? -31.436 62.219 -29.007 1.00 68.26 332 GLU B CA 1
ATOM 6291 C C . GLU C 1 239 ? -30.360 63.292 -29.143 1.00 65.56 332 GLU B C 1
ATOM 6292 O O . GLU C 1 239 ? -29.756 63.441 -30.213 1.00 64.52 332 GLU B O 1
ATOM 6298 N N . GLU C 1 240 ? -30.108 64.052 -28.073 1.00 64.67 333 GLU B N 1
ATOM 6299 C CA . GLU C 1 240 ? -29.033 65.038 -28.115 1.00 63.19 333 GLU B CA 1
ATOM 6300 C C . GLU C 1 240 ? -27.687 64.364 -28.357 1.00 59.62 333 GLU B C 1
ATOM 6301 O O . GLU C 1 240 ? -26.866 64.859 -29.140 1.00 59.80 333 GLU B O 1
ATOM 6307 N N . ALA C 1 241 ? -27.447 63.222 -27.707 1.00 56.71 334 ALA B N 1
ATOM 6308 C CA . ALA C 1 241 ? -26.194 62.503 -27.927 1.00 54.89 334 ALA B CA 1
ATOM 6309 C C . ALA C 1 241 ? -26.100 61.972 -29.356 1.00 55.90 334 ALA B C 1
ATOM 6310 O O . ALA C 1 241 ? -25.025 62.000 -29.965 1.00 55.97 334 ALA B O 1
ATOM 6312 N N . GLU C 1 242 ? -27.210 61.475 -29.905 1.00 59.38 335 GLU B N 1
ATOM 6313 C CA . GLU C 1 242 ? -27.200 61.037 -31.298 1.00 63.04 335 GLU B CA 1
ATOM 6314 C C . GLU C 1 242 ? -26.925 62.206 -32.241 1.00 67.30 335 GLU B C 1
ATOM 6315 O O . GLU C 1 242 ? -26.236 62.050 -33.259 1.00 56.64 335 GLU B O 1
ATOM 6321 N N . LYS C 1 243 ? -27.450 63.389 -31.908 1.00 67.66 336 LYS B N 1
ATOM 6322 C CA . LYS C 1 243 ? -27.262 64.568 -32.747 1.00 68.11 336 LYS B CA 1
ATOM 6323 C C . LYS C 1 243 ? -25.805 65.002 -32.771 1.00 64.49 336 LYS B C 1
ATOM 6324 O O . LYS C 1 243 ? -25.265 65.328 -33.831 1.00 63.33 336 LYS B O 1
ATOM 6330 N N . GLU C 1 244 ? -25.148 65.012 -31.613 1.00 61.07 337 GLU B N 1
ATOM 6331 C CA . GLU C 1 244 ? -23.750 65.417 -31.581 1.00 58.21 337 GLU B CA 1
ATOM 6332 C C . GLU C 1 244 ? -22.834 64.316 -32.111 1.00 55.23 337 GLU B C 1
ATOM 6333 O O . GLU C 1 244 ? -21.791 64.615 -32.704 1.00 52.43 337 GLU B O 1
ATOM 6339 N N . ALA C 1 245 ? -23.225 63.047 -31.955 1.00 54.43 338 ALA B N 1
ATOM 6340 C CA . ALA C 1 245 ? -22.447 61.959 -32.540 1.00 54.58 338 ALA B CA 1
ATOM 6341 C C . ALA C 1 245 ? -22.323 62.117 -34.054 1.00 59.40 338 ALA B C 1
ATOM 6342 O O . ALA C 1 245 ? -21.239 61.925 -34.618 1.00 62.69 338 ALA B O 1
ATOM 6344 N N . LYS C 1 246 ? -23.414 62.497 -34.727 1.00 62.47 339 LYS B N 1
ATOM 6345 C CA . LYS C 1 246 ? -23.377 62.674 -36.176 1.00 63.49 339 LYS B CA 1
ATOM 6346 C C . LYS C 1 246 ? -22.347 63.724 -36.580 1.00 61.86 339 LYS B C 1
ATOM 6347 O O . LYS C 1 246 ? -21.594 63.537 -37.545 1.00 60.10 339 LYS B O 1
ATOM 6353 N N . VAL C 1 247 ? -22.307 64.843 -35.860 1.00 62.35 340 VAL B N 1
ATOM 6354 C CA . VAL C 1 247 ? -21.291 65.853 -36.131 1.00 62.30 340 VAL B CA 1
ATOM 6355 C C . VAL C 1 247 ? -19.900 65.238 -36.024 1.00 59.20 340 VAL B C 1
ATOM 6356 O O . VAL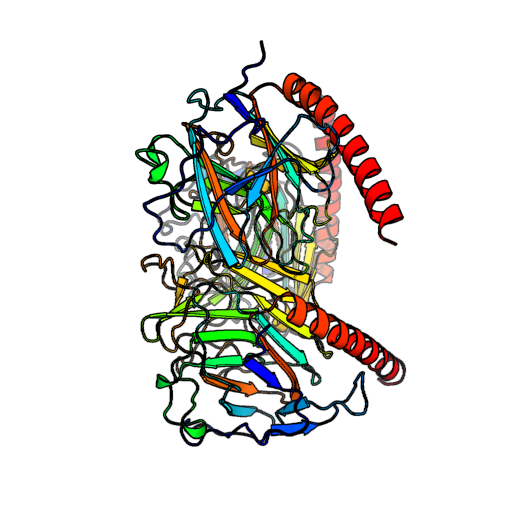 C 1 247 ? -19.058 65.403 -36.914 1.00 59.92 340 VAL B O 1
ATOM 6360 N N . ILE C 1 248 ? -19.644 64.499 -34.941 1.00 53.23 341 ILE B N 1
ATOM 6361 C CA . ILE C 1 248 ? -18.299 63.978 -34.708 1.00 50.89 341 ILE B CA 1
ATOM 6362 C C . ILE C 1 248 ? -17.932 62.886 -35.716 1.00 49.31 341 ILE B C 1
ATOM 6363 O O . ILE C 1 248 ? -16.803 62.848 -36.219 1.00 47.51 341 ILE B O 1
ATOM 6368 N N . LEU C 1 249 ? -18.863 61.977 -36.018 1.00 49.19 342 LEU B N 1
ATOM 6369 C CA . LEU C 1 249 ? -18.562 60.918 -36.980 1.00 51.73 342 LEU B CA 1
ATOM 6370 C C . LEU C 1 249 ? -18.326 61.492 -38.374 1.00 55.46 342 LEU B C 1
ATOM 6371 O O . LEU C 1 249 ? -17.523 60.955 -39.145 1.00 55.74 342 LEU B O 1
ATOM 6376 N N . GLU C 1 250 ? -19.017 62.578 -38.711 1.00 52.72 343 GLU B N 1
ATOM 6377 C CA . GLU C 1 250 ? -18.749 63.263 -39.972 1.00 63.20 343 GLU B CA 1
ATOM 6378 C C . GLU C 1 250 ? -17.342 63.860 -39.972 1.00 60.49 343 GLU B C 1
ATOM 6379 O O . GLU C 1 250 ? -16.585 63.684 -40.935 1.00 54.34 343 GLU B O 1
ATOM 6385 N N . ARG C 1 251 ? -16.950 64.507 -38.870 1.00 54.52 344 ARG B N 1
ATOM 6386 C CA . ARG C 1 251 ? -15.605 65.070 -38.774 1.00 52.62 344 ARG B CA 1
ATOM 6387 C C . ARG C 1 251 ? -14.540 63.971 -38.821 1.00 51.90 344 ARG B C 1
ATOM 6388 O O . ARG C 1 251 ? -13.536 64.105 -39.535 1.00 51.27 344 ARG B O 1
ATOM 6396 N N . ASN C 1 252 ? -14.769 62.860 -38.104 1.00 47.55 345 ASN B N 1
ATOM 6397 C CA . ASN C 1 252 ? -13.869 61.707 -38.158 1.00 46.37 345 ASN B CA 1
ATOM 6398 C C . ASN C 1 252 ? -13.740 61.148 -39.588 1.00 48.01 345 ASN B C 1
ATOM 6399 O O . ASN C 1 252 ? -12.661 60.702 -39.997 1.00 50.69 345 ASN B O 1
ATOM 6404 N N . ALA C 1 253 ? -14.825 61.150 -40.364 1.00 50.04 346 ALA B N 1
ATOM 6405 C CA . ALA C 1 253 ? -14.731 60.649 -41.738 1.00 57.95 346 ALA B CA 1
ATOM 6406 C C . ALA C 1 253 ? -13.786 61.506 -42.585 1.00 58.46 346 ALA B C 1
ATOM 6407 O O . ALA C 1 253 ? -13.009 60.982 -43.393 1.00 54.02 346 ALA B O 1
ATOM 6409 N N . ALA C 1 254 ? -13.839 62.827 -42.416 1.00 56.84 347 ALA B N 1
ATOM 6410 C CA . ALA C 1 254 ? -12.875 63.683 -43.100 1.00 59.06 347 ALA B CA 1
ATOM 6411 C C . ALA C 1 254 ? -11.466 63.449 -42.561 1.00 56.33 347 ALA B C 1
ATOM 6412 O O . ALA C 1 254 ? -10.496 63.440 -43.331 1.00 57.06 347 ALA B O 1
ATOM 6414 N N . GLU C 1 255 ? -11.339 63.244 -41.244 1.00 51.80 348 GLU B N 1
ATOM 6415 C CA . GLU C 1 255 ? -10.046 62.910 -40.649 1.00 51.69 348 GLU B CA 1
ATOM 6416 C C . GLU C 1 255 ? -9.448 61.662 -41.291 1.00 53.62 348 GLU B C 1
ATOM 6417 O O . GLU C 1 255 ? -8.268 61.637 -41.653 1.00 49.50 348 GLU B O 1
ATOM 6423 N N . LYS C 1 256 ? -10.247 60.599 -41.411 1.00 51.98 349 LYS B N 1
ATOM 6424 C CA . LYS C 1 256 ? -9.747 59.362 -42.001 1.00 51.85 349 LYS B CA 1
ATOM 6425 C C . LYS C 1 256 ? -9.289 59.573 -43.450 1.00 55.40 349 LYS B C 1
ATOM 6426 O O . LYS C 1 256 ? -8.253 59.037 -43.865 1.00 55.34 349 LYS B O 1
ATOM 6432 N N . LYS C 1 257 ? -10.038 60.351 -44.236 1.00 53.78 350 LYS B N 1
ATOM 6433 C CA . LYS C 1 257 ? -9.607 60.597 -45.611 1.00 56.37 350 LYS B CA 1
ATOM 6434 C C . LYS C 1 257 ? -8.246 61.270 -45.628 1.00 57.36 350 LYS B C 1
ATOM 6435 O O . LYS C 1 257 ? -7.390 60.939 -46.454 1.00 57.49 350 LYS B O 1
ATOM 6441 N N . MET C 1 258 ? -8.021 62.201 -44.697 1.00 57.15 351 MET B N 1
ATOM 6442 C CA . MET C 1 258 ? -6.722 62.847 -44.612 1.00 57.23 351 MET B CA 1
ATOM 6443 C C . MET C 1 258 ? -5.644 61.850 -44.201 1.00 56.65 351 MET B C 1
ATOM 6444 O O . MET C 1 258 ? -4.561 61.820 -44.801 1.00 56.13 351 MET B O 1
ATOM 6449 N N . ARG C 1 259 ? -5.928 61.001 -43.202 1.00 54.88 352 ARG B N 1
ATOM 6450 C CA . ARG C 1 259 ? -4.899 60.073 -42.744 1.00 55.77 352 ARG B CA 1
ATOM 6451 C C . ARG C 1 259 ? -4.520 59.082 -43.841 1.00 55.26 352 ARG B C 1
ATOM 6452 O O . ARG C 1 259 ? -3.335 58.792 -44.040 1.00 57.49 352 ARG B O 1
ATOM 6460 N N . ASP C 1 260 ? -5.514 58.525 -44.537 1.00 55.03 353 ASP B N 1
ATOM 6461 C CA . ASP C 1 260 ? -5.216 57.597 -45.627 1.00 58.49 353 ASP B CA 1
ATOM 6462 C C . ASP C 1 260 ? -4.364 58.256 -46.700 1.00 61.03 353 ASP B C 1
ATOM 6463 O O . ASP C 1 260 ? -3.490 57.611 -47.293 1.00 63.60 353 ASP B O 1
ATOM 6468 N N . GLU C 1 261 ? -4.620 59.535 -46.982 1.00 60.51 354 GLU B N 1
ATOM 6469 C CA . GLU C 1 261 ? -3.822 60.225 -47.987 1.00 60.82 354 GLU B CA 1
ATOM 6470 C C . GLU C 1 261 ? -2.377 60.347 -47.526 1.00 61.15 354 GLU B C 1
ATOM 6471 O O . GLU C 1 261 ? -1.448 60.067 -48.291 1.00 62.86 354 GLU B O 1
ATOM 6477 N N . ILE C 1 262 ? -2.169 60.704 -46.257 1.00 61.44 355 ILE B N 1
ATOM 6478 C CA . ILE C 1 262 ? -0.811 60.812 -45.737 1.00 63.07 355 ILE B CA 1
ATOM 6479 C C . ILE C 1 262 ? -0.130 59.444 -45.730 1.00 63.49 355 ILE B C 1
ATOM 6480 O O . ILE C 1 262 ? 1.054 59.324 -46.058 1.00 65.29 355 ILE B O 1
ATOM 6485 N N . LYS C 1 263 ? -0.860 58.395 -45.350 1.00 64.31 356 LYS B N 1
ATOM 6486 C CA . LYS C 1 263 ? -0.291 57.049 -45.380 1.00 69.04 356 LYS B CA 1
ATOM 6487 C C . LYS C 1 263 ? 0.038 56.610 -46.800 1.00 73.76 356 LYS B C 1
ATOM 6488 O O . LYS C 1 263 ? 1.000 55.865 -47.013 1.00 75.12 356 LYS B O 1
ATOM 6494 N N . GLU C 1 264 ? -0.745 57.061 -47.780 1.00 77.27 357 GLU B N 1
ATOM 6495 C CA . GLU C 1 264 ? -0.502 56.692 -49.172 1.00 82.15 357 GLU B CA 1
ATOM 6496 C C . GLU C 1 264 ? 0.892 57.106 -49.636 1.00 82.93 357 GLU B C 1
ATOM 6497 O O . GLU C 1 264 ? 1.462 56.476 -50.535 1.00 85.54 357 GLU B O 1
ATOM 6503 N N . ALA C 1 265 ? 1.466 58.142 -49.027 1.00 82.48 358 ALA B N 1
ATOM 6504 C CA . ALA C 1 265 ? 2.775 58.624 -49.445 1.00 85.34 358 ALA B CA 1
ATOM 6505 C C . ALA C 1 265 ? 3.915 57.759 -48.916 1.00 89.31 358 ALA B C 1
ATOM 6506 O O . ALA C 1 265 ? 5.033 57.847 -49.437 1.00 94.04 358 ALA B O 1
ATOM 6508 N N . GLU C 1 266 ? 3.658 56.922 -47.911 1.00 87.53 359 GLU B N 1
ATOM 6509 C CA . GLU C 1 266 ? 4.668 56.031 -47.341 1.00 90.89 359 GLU B CA 1
ATOM 6510 C C . GLU C 1 266 ? 4.726 54.685 -48.063 1.00 93.23 359 GLU B C 1
ATOM 6511 O O . GLU C 1 266 ? 4.154 54.512 -49.140 1.00 95.18 359 GLU B O 1
#

Secondary structure (DSSP, 8-state):
---EEEEE--S--TT-EE-SSS-S-B--EEEE--SS-S-TT--EEEE-SSSEEEEEEEEEEEEE--TTS-EEEEEEEEETT--SEEE--EEEE-GGG-SSGGG--TTS--SEEEEEEEETTEEEEEEEEEETTEEEE-SS-EE---SSS-EEEEEEEETTTEEEEEETTEEEEEEEHHHHS-SSS-S---SS--S-STT----TTTT--S-EEEEEEEEEESS--EEEEEEEEES-HHHHHHHHHHHHHHHHHHHHHHHHHHHHH-/--EEEEE--S--TT-EE-SSS-S-B--EEEE--SS-S-TT--EEEE-SSSEEEEEEEEEEEEE--TTS-EEEEEEEE-TT--SEEE--EEEE-GGG-SSGGG--TTS--SEEEEEEEETTEEEEEEEEEETTEEEE-SSPEE---SSS-EEEEEEEETTTEEEEEETTEEEEEEEHHHHS-TTSPPP--SS--SS-TT----TTTT--S-EEEEEEEEEESS---EEEEEEEES-HHHHHHHHHHHHHHHHHHHHHHHHHHHT-/--EEEEE--S--TT-EE-SSS-S-B--EEEE--SS-S-TT--EEEE-SSSEEEEEEEEEEEEE--TTS-EEEEEEEEETT--SEEE--EEEE-GGG-SSGGG--TTS--SEEEEEEEETTEEEEEEEEEEETTEEEE----B---SSS-EEEEEEEETTTEEEEEETTEEEEEEESSTT-EEEPTT----SS--SB------TTTT--S-EEEEEEEEEESS--EEEEEEEEES-HHHHHHHHHHHHHHHHHHHHHHHHHHHH--

Nearest PDB structures (foldseek):
  5hca-assembly3_B  TM=9.273E-01  e=1.974E-46  Entamoeba histolytica HM-1:IMSS
  5hcf-assembly6_F  TM=8.659E-01  e=1.911E-26  Trypanosoma cruzi strain CL Brener
  5hcf-assembly1_A  TM=8.652E-01  e=8.843E-26  Trypanosoma cruzi strain CL Brener
  8xvf-assembly3_C  TM=9.021E-01  e=2.659E-23  Trichinella spiralis
  1jhn-assembly1_A  TM=7.458E-01  e=2.416E-13  Canis lupus familiaris

GO terms:
  GO:0001891 phagocytic cup (C, IDA)
  GO:0001931 uropod (C, IDA)
  GO:0005783 endoplasmic reticulum (C, IDA)
  GO:0009986 cell surface (C, IDA)
  GO:0001849 complement component C1q complex binding (F, IDA)
  GO:0042784 symbiont-mediated suppression of host complement activation (P, IDA)
  GO:0046812 host cell surface binding (F, IDA)
  GO:0005788 endoplasmic reticulum lumen (C, EXP)
  GO:0050766 positive regulation of phagocytosis (P, IMP)

Sequence (795 aa):
AKVYFHETFENRDKWIIDSTSSGKALGPFKIVSGKWYGDANNKGLQTSEDNKFYIAAAKLDEEFSNKDKNLIVQYNLKFEQGIDCCGGGYIKLLPKKSIESEEKFTPESEYNIMFGPDVCCGGSKRTHVIMNYKGKNNLIRKEIKCESDDISHLYTLIIIRPNNTYVVKIDGVEKQEGKFDEDWDMLAPKEIDDGSGIANPDYVYDPELYKYDSFAYIGIDVWQVKAGTIYDDILITDDIEEAEKEAKVILERNAAEKKMRRDEIKEAENSAKVYFHETFENRDKWIDSTSSGKALGPFKIVSGKWYGDANNKGLQTSEDNKFYIAAAKLDEEFSNKDKNLIVQYNLKFEEQGIDCGGGYIKLLPKKSIESEEKFTPESEYNIMFGPDVCCGGSSKRTHVIMNYKGKNNLIRKEIKCESDDISHLYTLIIRPNNTYVVKIDGVEKQEGKFDEDWDMLAPKEIDDGSGIANPDYVYDPELYKYDSFAYIGIDVWQVKAGTIYDDILITDDIEEAEKEAKVILERNAAEKKMRDEIKEAENAKVYFHETFENRDKKWIDSTSSGKALGPFKIVSGKWYGDANNKGLQTSEDNKFYIAAAKLDEEFSNKDKNLIVQYNLKFEQGIDCCGGGYIKLLPKKSIESEEEKFTPESEYNIMFGPDVCCGGSKRTHVIMNYKGKNNLIRKEIKCESDDISHLYTLIIRPNNTYVVKIDGVEEKQEGKFDEDWDMMLAPKEIDDGSGIANPDYVYDPELYKYDSFAYIGIDVWQVKAGTIYDDILITDDIEEAEKEAKVILERNAAEKKMRDEIKEAE

Solvent-accessible surface area: 32815 Å² total; per-residue (Å²): 108,122,60,7,1,79,19,50,0,146,71,58,118,110,6,66,58,8,113,53,17,85,56,64,59,8,73,15,109,50,22,44,20,107,10,75,31,56,76,142,26,79,2,1,26,1,48,82,75,84,55,19,0,2,0,0,0,110,10,82,89,87,16,40,2,112,45,62,6,0,0,0,7,0,0,4,7,6,17,32,37,18,51,0,0,0,0,3,1,5,2,0,7,129,156,24,12,150,29,20,55,103,0,18,9,70,15,36,27,6,2,6,2,0,0,0,7,0,5,12,3,62,19,1,0,4,4,0,17,26,107,58,101,42,13,4,1,46,112,9,36,115,10,63,42,64,23,17,6,18,1,3,6,0,0,0,15,0,33,2,17,0,1,1,8,8,48,39,88,16,104,19,29,8,48,3,20,71,75,1,19,31,5,46,57,112,64,19,3,75,0,21,7,88,29,64,94,118,47,118,84,31,66,80,5,4,43,19,110,18,0,8,12,0,0,0,6,0,30,0,25,80,13,9,0,5,0,10,7,0,2,0,0,27,33,6,94,42,2,68,141,25,12,154,93,10,55,128,43,18,64,48,9,99,140,56,39,64,104,50,98,152,86,118,200,161,47,91,53,2,0,74,17,50,0,142,75,61,117,101,5,75,45,6,104,56,23,84,58,42,56,6,63,11,110,57,34,42,19,106,5,66,32,56,70,138,30,70,3,1,24,0,50,77,78,83,54,3,0,2,0,0,0,111,10,87,63,88,15,38,1,106,108,75,44,1,1,1,6,0,1,4,8,6,16,34,35,19,14,1,3,4,0,13,2,10,2,0,5,124,158,25,15,157,39,24,65,97,0,24,23,83,16,77,13,6,1,16,2,0,0,16,1,1,15,44,8,58,37,3,15,1,10,0,18,33,169,72,73,50,24,51,15,167,107,102,8,166,11,61,35,64,24,16,6,18,1,2,5,1,13,0,82,54,101,5,31,2,19,0,45,9,48,36,89,81,113,31,97,23,101,1,34,100,12,5,74,19,29,47,50,148,80,62,36,90,4,39,9,23,2,40,63,89,30,94,133,30,79,65,2,7,46,21,111,17,0,6,12,0,0,0,13,1,7,0,29,69,14,7,0,5,0,10,7,0,2,0,0,36,39,25,117,37,4,86,142,30,11,158,96,10,55,135,48,16,62,47,8,98,143,54,42,70,121,47,78,129,88,129,153,104,82,52,6,0,75,9,49,0,144,71,59,117,84,5,72,52,8,112,53,10,82,80,65,55,5,60,8,112,51,35,47,21,99,6,80,32,59,91,131,28,75,3,0,27,1,53,80,75,86,51,27,0,2,0,0,0,116,9,95,77,89,16,35,2,108,109,98,44,0,1,1,7,0,0,4,8,7,15,31,38,18,62,10,0,0,0,10,2,8,3,0,5,124,158,24,14,154,31,22,58,95,0,22,35,139,17,72,6,7,2,0,2,0,0,0,2,1,39,36,39,95,27,0,3,1,1,0,22,37,139,76,107,36,8,9,2,70,104,123,11,173,13,60,37,67,23,26,6,16,1,2,5,0,11,0,80,53,104,7,29,2,19,0,43,8,48,36,85,85,113,40,98,23,103,0,32,90,16,0,24,10,10,32,22,154,62,92,64,49,9,24,1,5,1,1,66,59,30,107,122,29,74,71,2,7,42,20,108,17,0,6,12,0,0,0,10,0,28,0,43,79,14,7,0,5,0,12,7,0,2,0,0,38,40,22,115,37,3,88,140,27,12,156,92,10,55,130,47,17,65,50,10,104,161,56,54,60,121,69,64,140,94,166

Organism: Entamoeba histolytica (strain ATCC 30459 / HM-1:IMSS / ABRM) (NCBI:txid294381)

Foldseek 3Di:
DDWFAKDQPPDPVFKAAAPAAPFFAADWDWAQDPFWLDNSGTWIWGDDAFGKHKIKGWINDKDKQAQFKKKKKFKKFPQQQAAFKFTKKFWAFPVQDVDTRNDYPQTATQWIFQWGHHDPQIFTDTWGDDPDQKIKGAQTDGDDRYGAMKMWMWMAHNQQKIFTDILPHTDDIDHPDLNIAIDDRPGDPRNHRDDHSPDDDDSRSRIDGITTMMMDIMGGRPITMTTRMITIDRDVVVVVVVSVVVSVGRVSRVVRVVVVVVPDD/DWDWFAKDQPPDCVQKDWAPAAPFFAADKDWDCAPFWLDNSGTWIWGDDAFHKTKIKGWINDKDKQAQFKKKKKFKKFPQQQAAFKFDKKFWAFPVQAVDGNNDYPPTDTAWIFQWGHHHPDIWTWTWGDDPRDTWTFQPTFGDDRDGFMKMWMWMFHLQQKIWIDILNHTDDIDGPVPRIPRQFDDDDPPPDDRDDPSRDDDSCSRIDGITTMMMDIMGGRDITMTTRMITMIRDPVVVVVVSVVVSVGRVSRVVRVVVVVVVVD/DDWFDKDQPPDCVQKDAAPAAPFFAADWDWAQAPFWLDPSGTWIWRDDAFGKHKIKGWTPDKDKQAQFKKKKKFKKFPQQQAAWKFTKKFWAFPVQAVDTNNDYPPTDTAWIFQWGHHHPATFTWTWGDDPNDTKTFQPTFGDDRDGFMKMWMWMFHLQQKIFIDILNHTDDIDGPVPRIPRQQDDDPPPDDDSDDVRGDDDSCSRIDGIGTMMMDIMGGRDITMTTRMITMGRDPVVVVVVSVVVSVGRVSRVVRVVVVVVVD

B-factor: mean 52.25, std 14.73, range [26.15, 141.35]

CATH classification: 2.60.120.200

Radius of gyration: 29.95 Å; Cα contacts (8 Å, |Δi|>4): 2135; chains: 3; bounding box: 72×87×63 Å